Protein 2XED (pdb70)

GO terms:
  GO:0050076 maleate isomerase activity (F, EXP)

Organism: Nocardia farcinica (strain IFM 10152) (NCBI:txid247156)

Radius of gyration: 34.35 Å; Cα contacts (8 Å, |Δi|>4): 2205; chains: 4; bounding box: 75×86×91 Å

InterPro domains:
  IPR026286 Maleate isomerase/Arylmalonate decarboxylase [PF17645] (6-242)
  IPR026286 Maleate isomerase/Arylmalonate decarboxylase [PIRSF015736] (5-245)
  IPR026286 Maleate isomerase/Arylmalonate decarboxylase [PTHR40267] (4-247)
  IPR028615 Maleate isomerase [MF_00943] (4-246)
  IPR053714 Isomerization and Racemization Enzyme Superfamily [G3DSA:3.40.50.12500] (2-251)

CATH classification: 3.40.50.12500

Solvent-accessible surface area: 36493 Å² total; per-residue (Å²): 248,58,128,108,121,55,69,30,54,0,0,0,2,0,2,0,3,1,15,10,0,10,49,13,0,38,50,7,0,82,136,13,112,65,16,109,28,4,34,0,4,0,0,2,98,9,97,54,7,29,93,124,17,0,50,54,0,43,82,68,50,107,59,0,3,83,2,0,24,30,5,68,5,42,0,2,0,7,0,12,0,1,4,0,0,35,48,17,34,2,38,12,45,63,18,34,29,34,3,47,77,30,4,71,114,65,56,28,159,15,72,13,68,0,0,0,10,1,0,10,56,0,0,108,32,27,129,8,69,93,0,0,0,0,1,1,5,70,116,91,6,1,84,101,0,14,48,1,0,80,10,22,15,10,67,20,56,29,50,76,20,40,90,17,32,56,5,70,101,2,17,90,10,77,28,148,73,0,15,61,9,0,134,61,14,93,34,75,134,6,51,0,0,0,0,0,0,11,5,5,2,37,1,24,109,26,0,44,90,0,2,74,88,46,35,24,14,1,0,2,0,4,0,0,0,0,13,0,0,0,94,15,11,138,25,71,0,30,0,54,29,1,0,50,1,0,17,45,22,39,32,152,157,68,101,22,109,0,0,0,2,0,2,32,24,1,93,9,0,55,90,11,0,38,50,5,0,91,132,13,112,68,17,128,30,30,56,55,48,5,91,2,174,12,115,51,7,32,88,149,17,0,61,61,0,45,68,33,68,90,97,0,2,117,85,6,26,130,38,66,4,44,0,2,0,7,0,11,1,1,4,0,0,33,45,16,83,24,38,12,115,142,10,34,54,40,3,48,112,48,4,69,119,68,61,28,170,14,76,15,68,1,0,0,9,2,0,4,58,0,0,128,32,17,128,8,68,100,0,0,0,0,1,2,5,72,124,87,6,1,76,90,0,16,50,1,0,93,60,33,47,12,62,20,57,26,54,80,26,36,81,17,31,63,5,85,102,1,18,97,9,78,26,125,78,0,8,60,10,0,97,63,11,89,23,79,148,8,49,0,0,0,0,0,0,11,5,6,1,37,1,26,110,24,0,36,82,0,16,52,8,14,32,33,12,0,0,2,0,3,0,0,0,0,12,0,0,0,88,14,11,134,24,72,0,15,0,54,26,0,0,113,1,0,46,78,71,107,111,101,56,112,0,0,0,2,0,2,34,24,1,89,8,0,55,90,11,1,39,44,2,0,92,125,10,107,63,13,114,31,32,51,58,50,4,83,3,177,14,104,58,7,27,78,133,8,0,61,58,0,41,90,60,52,112,96,0,2,110,82,6,25,128,36,69,6,63,0,1,1,6,0,10,0,0,4,1,3,40,35,27,60,1,39,10,49,110,10,34,63,40,1,42,123,34,4,71,114,66,59,23,160,13,75,14,69,0,0,0,11,1,0,13,55,0,0,75,35,28,130,7,20,66,0,0,0,0,1,2,4,75,113,91,5,1,85,98,0,16,55,7,0,70,21,20,0,0,54,18,61,29,47,73,20,45,77,26,36,53,4,86,110,0,15,97,11,72,28,126,87,0,11,60,11,0,126,63,13,94,31,83,141,7,46,0,0,0,0,0,0,8,8,7,2,33,1,33,108,22,0,44,87,0,12,202,92,46,56,30,11,1,0,2,1,4,1,0,0,0,14,0,0,0,88,12,12,138,22,71,0,16,0,53,31,0,0,110,1,0,78,76,70,104,110,89,56,72,0,0,0,3,0,2,0,2,1,19,5,0,11,38,13,0,37,44,0,0,92,88,10,111,64,14,116,32,5,32,0,4,0,0,2,83,9,94,54,8,32,90,124,17,0,51,52,0,43,73,41,61,78,52,0,1,83,2,0,26,31,2,59,5,70,0,1,0,5,0,11,0,0,4,1,0,36,42,16,95,15,39,10,112,130,9,34,54,32,2,45,108,41,5,71,123,70,54,24,157,14,74,15,68,0,0,0,10,1,0,13,55,0,0,120,32,27,130,8,74,99,0,0,0,0,1,0,8,70,108,91,8,0,97,94,0,15,53,3,0,90,58,34,40,6,67,18,61,30,47,71,10,42,90,25,36,48,5,68,108,3,16,97,11,60,28,129,72,0,18,58,11,0,140,62,12,87,34,81,140,6,48,0,0,0,0,0,0,9,7,6,1,38,2,13,107,22,0,29,75,0,15,175,86,47,49,36,19,1,0,2,0,3,1,0,0,0,14,0,0,0,90,10,7,136,23,67,0,14,0,70,34,0,0,119,2,0,96,78,49,155

Nearest PDB structures (foldseek):
  2xed-assembly4_D  TM=1.002E+00  e=3.040E-48  Nocardia farcinica IFM 10152
  2xec-assembly1_A  TM=1.000E+00  e=2.598E-45  Nocardia farcinica IFM 10152
  4fq5-assembly1_B  TM=9.870E-01  e=1.219E-29  Pseudomonas putida S16
  4fq7-assembly1_A  TM=9.804E-01  e=1.335E-28  Pseudomonas putida S16
  4ix1-assembly4_H  TM=8.017E-01  e=4.337E-13  Rhodococcus opacus PD630

Foldseek 3Di:
DDDDDAAAEEEEEEAPLFDQLVPQLCVQCVQAPPHHYDYDYDHQYAFFQDPVRLVSRVVCLLVRLVVRLVVLGQEYEHEWQLSQLVVDAPRQVVSQVVSVVSCVVVVHPHHYYYLNRLVLVLCVLLVWAEEEEEEQAAVVSVVSSCRRVVSSRHHHQYYYYNHDGGLNVQLVDDQVNLVVRVVPDDCVPGQEYASYAGSSHDCQQVQVVVCVVNVHHYAYSSLSVSLVVCVSVVHAQCGPSRTPSSRSRVVD/DAAAEEEEEEAPLFDQLVPQLQVQCVQAPPHHYDYHYDHQYAFFQDPVRLVSSVVCVLVRLVVRLVVQHQEYEHEWQLSQLVVDAPSQVVSQVVSVVSCVVVPHPHHYYYLNRLVLVLCVLLVWAEEEEEEQAAVVSVVSSCRRVVSSRHHHPYYYYNHDGGLNVQLVQDQVNLVVRVVVDDCVVGQEYASYAGSRHDCQQPQVVVCVVVVHHYAYSSLSVSLVVCVSVVHQQCGPRGTCSSRPRD/DAAEEEEEEAPLFDQLVPLQCVQCVQAPPHHYDYHYDYFYAFFQDPVRLVSRVVCVLVRLVVRLVVLGQEYEHEWQLSQLLPDEPSQVVSQVVSVVSCVVVVRNHHYDYLNNLVLVLCVLLVFAEEEEEEQAAVVSVVSNQVHVVSVRHHDPYYYYNHDRGLNVQLVDDQVNLVVRVVPDDCVPGAEYASYAGSNRHDQQPQQVVCVVVVHHYAYSSRSVSLVVCVSVVHALCGPSHTCSSRVRD/DEAEEEEEEAPLFPQLVPQQQVQVVLDPPHHYDYHYDHFYAFFQDPVRLVSRVVCLLVRLVVRVVVQGQAYEHEWQLSQLLVAEPSQVVSQVVSCVSSVVVPHRRHYYYLNRLVLVLCVLLVWAEEEEEEQAAVVSVVSSCRHVVSSRHHDPYYYYNHDRGLNVQLVDDPVNLVVRVVVDDCVVGQEYASYAGSRRDCQQPQLVVCVVRVHWYHYSSVSVSLVVCVSVVHQLCTPSGTPSSRVGD

B-factor: mean 33.12, std 10.92, range [2.44, 81.76]

Structure (mmCIF, N/CA/C/O backbone):
data_2XED
#
_entry.id   2XED
#
_cell.length_a   52.980
_cell.length_b   85.670
_cell.length_c   239.940
_cell.angle_alpha   90.00
_cell.angle_beta   90.00
_cell.angle_gamma   90.00
#
_symmetry.space_group_name_H-M   'P 21 21 21'
#
loop_
_entity.id
_entity.type
_entity.pdbx_description
1 polymer 'PUTATIVE MALEATE ISOMERASE'
2 non-polymer 'SUCCINIC ACID'
3 water water
#
loop_
_atom_site.group_PDB
_atom_site.id
_atom_site.type_symbol
_atom_site.label_atom_id
_atom_site.label_alt_id
_atom_site.label_comp_id
_atom_site.label_asym_id
_atom_site.label_entity_id
_atom_site.label_seq_id
_atom_site.pdbx_PDB_ins_code
_atom_site.Cartn_x
_atom_site.Cartn_y
_atom_site.Cartn_z
_atom_site.occupancy
_atom_site.B_iso_or_equiv
_atom_site.auth_seq_id
_atom_site.auth_comp_id
_atom_site.auth_asym_id
_atom_site.auth_atom_id
_atom_site.pdbx_PDB_model_num
ATOM 1 N N . GLN A 1 19 ? 21.000 -20.457 28.888 1.00 49.99 -3 GLN A N 1
ATOM 2 C CA . GLN A 1 19 ? 22.183 -19.562 29.072 1.00 49.96 -3 GLN A CA 1
ATOM 3 C C . GLN A 1 19 ? 23.028 -19.913 30.311 1.00 49.73 -3 GLN A C 1
ATOM 4 O O . GLN A 1 19 ? 24.092 -20.497 30.161 1.00 51.18 -3 GLN A O 1
ATOM 10 N N . GLY A 1 20 ? 22.567 -19.577 31.518 1.00 48.11 -2 GLY A N 1
ATOM 11 C CA . GLY A 1 20 ? 23.377 -19.800 32.729 1.00 48.12 -2 GLY A CA 1
ATOM 12 C C . GLY A 1 20 ? 22.674 -20.338 33.973 1.00 47.72 -2 GLY A C 1
ATOM 13 O O . GLY A 1 20 ? 21.489 -20.668 33.927 1.00 47.16 -2 GLY A O 1
ATOM 14 N N . PRO A 1 21 ? 23.403 -20.419 35.105 1.00 47.82 -1 PRO A N 1
ATOM 15 C CA . PRO A 1 21 ? 22.847 -20.900 36.379 1.00 47.80 -1 PRO A CA 1
ATOM 16 C C . PRO A 1 21 ? 21.588 -20.167 36.847 1.00 46.00 -1 PRO A C 1
ATOM 17 O O . PRO A 1 21 ? 21.515 -18.937 36.761 1.00 44.11 -1 PRO A O 1
ATOM 21 N N . ALA A 1 22 ? 20.614 -20.939 37.341 1.00 46.76 0 ALA A N 1
ATOM 22 C CA . ALA A 1 22 ? 19.400 -20.398 37.981 1.00 45.68 0 ALA A CA 1
ATOM 23 C C . ALA A 1 22 ? 19.752 -19.402 39.088 1.00 44.55 0 ALA A C 1
ATOM 24 O O . ALA A 1 22 ? 20.624 -19.673 39.915 1.00 45.06 0 ALA A O 1
ATOM 26 N N . MET A 1 23 ? 19.068 -18.259 39.110 1.00 42.95 1 MET A N 1
ATOM 27 C CA . MET A 1 23 ? 19.525 -17.106 39.908 1.00 42.37 1 MET A CA 1
ATOM 28 C C . MET A 1 23 ? 19.109 -17.048 41.407 1.00 40.94 1 MET A C 1
ATOM 29 O O . MET A 1 23 ? 19.749 -16.342 42.199 1.00 41.21 1 MET A O 1
ATOM 34 N N . GLY A 1 24 ? 18.069 -17.780 41.801 1.00 39.61 2 GLY A N 1
ATOM 35 C CA . GLY A 1 24 ? 17.573 -17.704 43.188 1.00 37.10 2 GLY A CA 1
ATOM 36 C C . GLY A 1 24 ? 16.615 -16.534 43.307 1.00 33.81 2 GLY A C 1
ATOM 37 O O . GLY A 1 24 ? 15.852 -16.295 42.376 1.00 33.34 2 GLY A O 1
ATOM 38 N N . ILE A 1 25 ? 16.664 -15.784 44.414 1.00 31.29 3 ILE A N 1
ATOM 39 C CA . ILE A 1 25 ? 15.794 -14.611 44.582 1.00 28.60 3 ILE A CA 1
ATOM 40 C C . ILE A 1 25 ? 16.150 -13.566 43.516 1.00 26.18 3 ILE A C 1
ATOM 41 O O . ILE A 1 25 ? 17.334 -13.227 43.323 1.00 25.32 3 ILE A O 1
ATOM 46 N N . ARG A 1 26 ? 15.142 -13.079 42.814 1.00 24.10 4 ARG A N 1
ATOM 47 C CA . ARG A 1 26 ? 15.355 -12.066 41.788 1.00 22.93 4 ARG A CA 1
ATOM 48 C C . ARG A 1 26 ? 15.138 -10.684 42.396 1.00 22.55 4 ARG A C 1
ATOM 49 O O . ARG A 1 26 ? 14.030 -10.344 42.816 1.00 20.70 4 ARG A O 1
ATOM 57 N N . ARG A 1 27 ? 16.212 -9.893 42.427 1.00 22.20 5 ARG A N 1
ATOM 58 C CA . ARG A 1 27 ? 16.243 -8.583 43.065 1.00 22.58 5 ARG A CA 1
ATOM 59 C C . ARG A 1 27 ? 15.789 -7.455 42.145 1.00 20.46 5 ARG A C 1
ATOM 60 O O . ARG A 1 27 ? 16.445 -7.160 41.140 1.00 21.51 5 ARG A O 1
ATOM 68 N N . ILE A 1 28 ? 14.709 -6.793 42.528 1.00 19.69 6 ILE A N 1
ATOM 69 C CA . ILE A 1 28 ? 14.134 -5.690 41.778 1.00 19.01 6 ILE A CA 1
ATOM 70 C C . ILE A 1 28 ? 14.418 -4.353 42.467 1.00 18.44 6 ILE A C 1
ATOM 71 O O . ILE A 1 28 ? 14.131 -4.188 43.656 1.00 18.77 6 ILE A O 1
ATOM 76 N N . GLY A 1 29 ? 14.960 -3.403 41.711 1.00 17.94 7 GLY A N 1
ATOM 77 C CA . GLY A 1 29 ? 15.162 -2.038 42.186 1.00 17.23 7 GLY A CA 1
ATOM 78 C C . GLY A 1 29 ? 14.015 -1.130 41.780 1.00 17.28 7 GLY A C 1
ATOM 79 O O . GLY A 1 29 ? 13.554 -1.156 40.636 1.00 16.60 7 GLY A O 1
ATOM 80 N N . LEU A 1 30 ? 13.550 -0.310 42.722 1.00 15.91 8 LEU A N 1
ATOM 81 C CA . LEU A 1 30 ? 12.449 0.584 42.436 1.00 16.25 8 LEU A CA 1
ATOM 82 C C . LEU A 1 30 ? 12.883 2.007 42.752 1.00 16.35 8 LEU A C 1
ATOM 83 O O . LEU A 1 30 ? 13.285 2.287 43.873 1.00 16.17 8 LEU A O 1
ATOM 88 N N . VAL A 1 31 ? 12.814 2.879 41.749 1.00 15.62 9 VAL A N 1
ATOM 89 C CA . VAL A 1 31 ? 13.044 4.291 41.927 1.00 15.88 9 VAL A CA 1
ATOM 90 C C . VAL A 1 31 ? 11.662 4.952 42.006 1.00 15.81 9 VAL A C 1
ATOM 91 O O . VAL A 1 31 ? 10.963 5.061 41.010 1.00 15.26 9 VAL A O 1
ATOM 95 N N . VAL A 1 32 ? 11.296 5.401 43.190 1.00 15.35 10 VAL A N 1
ATOM 96 C CA . VAL A 1 32 ? 9.898 5.762 43.455 1.00 16.54 10 VAL A CA 1
ATOM 97 C C . VAL A 1 32 ? 9.763 7.192 44.012 1.00 16.91 10 VAL A C 1
ATOM 98 O O . VAL A 1 32 ? 10.662 7.665 44.701 1.00 17.67 10 VAL A O 1
ATOM 102 N N . PRO A 1 33 ? 8.627 7.871 43.731 1.00 17.20 11 PRO A N 1
ATOM 103 C CA . PRO A 1 33 ? 8.366 9.134 44.428 1.00 17.52 11 PRO A CA 1
ATOM 104 C C . PRO A 1 33 ? 8.347 8.883 45.941 1.00 17.37 11 PRO A C 1
ATOM 105 O O . PRO A 1 33 ? 7.866 7.833 46.382 1.00 16.80 11 PRO A O 1
ATOM 109 N N . SER A 1 34 ? 8.884 9.815 46.727 1.00 17.26 12 SER A N 1
ATOM 110 C CA . SER A 1 34 ? 8.910 9.614 48.183 1.00 17.61 12 SER A CA 1
ATOM 111 C C . SER A 1 34 ? 7.529 9.286 48.764 1.00 18.14 12 SER A C 1
ATOM 112 O O . SER A 1 34 ? 7.419 8.447 49.665 1.00 17.69 12 SER A O 1
ATOM 115 N N . SER A 1 35 ? 6.504 9.999 48.285 1.00 17.78 13 SER A N 1
ATOM 116 C CA . SER A 1 35 ? 5.127 9.871 48.783 1.00 18.73 13 SER A CA 1
ATOM 117 C C . SER A 1 35 ? 4.393 8.623 48.262 1.00 18.63 13 SER A C 1
ATOM 118 O O . SER A 1 35 ? 3.299 8.303 48.724 1.00 18.90 13 SER A O 1
ATOM 121 N N . ASN A 1 36 ? 4.979 7.931 47.292 1.00 17.97 14 ASN A N 1
ATOM 122 C CA . ASN A 1 36 ? 4.322 6.749 46.722 1.00 18.58 14 ASN A CA 1
ATOM 123 C C . ASN A 1 36 ? 4.393 5.579 47.696 1.00 17.99 14 ASN A C 1
ATOM 124 O O . ASN A 1 36 ? 5.475 5.235 48.184 1.00 18.60 14 ASN A O 1
ATOM 129 N N . VAL A 1 37 ? 3.236 4.996 47.994 1.00 19.24 15 VAL A N 1
ATOM 130 C CA . VAL A 1 37 ? 3.138 3.804 48.845 1.00 19.58 15 VAL A CA 1
ATOM 131 C C . VAL A 1 37 ? 2.515 2.630 48.089 1.00 19.88 15 VAL A C 1
ATOM 132 O O . VAL A 1 37 ? 2.586 1.465 48.534 1.00 20.50 15 VAL A O 1
ATOM 136 N N . THR A 1 38 ? 1.925 2.924 46.940 1.00 19.28 16 THR A N 1
ATOM 137 C CA . THR A 1 38 ? 1.172 1.912 46.223 1.00 18.80 16 THR A CA 1
ATOM 138 C C . THR A 1 38 ? 2.048 0.921 45.451 1.00 18.37 16 THR A C 1
ATOM 139 O O . THR A 1 38 ? 1.739 -0.261 45.414 1.00 17.56 16 THR A O 1
ATOM 143 N N . VAL A 1 39 ? 3.141 1.387 44.844 1.00 17.34 17 VAL A N 1
ATOM 144 C CA . VAL A 1 39 ? 3.888 0.484 43.983 1.00 18.08 17 VAL A CA 1
ATOM 145 C C . VAL A 1 39 ? 4.668 -0.551 44.802 1.00 17.80 17 VAL A C 1
ATOM 146 O O . VAL A 1 39 ? 4.773 -1.717 44.408 1.00 16.67 17 VAL A O 1
ATOM 150 N N . GLU A 1 40 ? 5.127 -0.131 45.979 1.00 17.95 18 GLU A N 1
ATOM 151 C CA . GLU A 1 40 ? 5.851 -1.021 46.881 1.00 17.90 18 GLU A CA 1
ATOM 152 C C . GLU A 1 40 ? 4.906 -2.025 47.547 1.00 18.77 18 GLU A C 1
ATOM 153 O O . GLU A 1 40 ? 5.366 -2.967 48.206 1.00 18.87 18 GLU A O 1
ATOM 159 N N . THR A 1 41 ? 3.598 -1.806 47.381 1.00 18.99 19 THR A N 1
ATOM 160 C CA . THR A 1 41 ? 2.573 -2.736 47.860 1.00 20.41 19 THR A CA 1
ATOM 161 C C . THR A 1 41 ? 2.121 -3.644 46.724 1.00 21.16 19 THR A C 1
ATOM 162 O O . THR A 1 41 ? 2.096 -4.864 46.874 1.00 21.17 19 THR A O 1
ATOM 166 N N . GLU A 1 42 ? 1.773 -3.040 45.587 1.00 21.19 20 GLU A N 1
ATOM 167 C CA . GLU A 1 42 ? 1.186 -3.781 44.459 1.00 21.97 20 GLU A CA 1
ATOM 168 C C . GLU A 1 42 ? 2.177 -4.673 43.710 1.00 21.84 20 GLU A C 1
ATOM 169 O O . GLU A 1 42 ? 1.816 -5.769 43.272 1.00 23.43 20 GLU A O 1
ATOM 175 N N . MET A 1 43 ? 3.408 -4.210 43.546 1.00 20.93 21 MET A N 1
ATOM 176 C CA . MET A 1 43 ? 4.422 -4.985 42.811 1.00 20.80 21 MET A CA 1
ATOM 177 C C . MET A 1 43 ? 4.751 -6.317 43.519 1.00 20.75 21 MET A C 1
ATOM 178 O O . MET A 1 43 ? 4.698 -7.368 42.877 1.00 19.51 21 MET A O 1
ATOM 183 N N . PRO A 1 44 ? 5.023 -6.283 44.847 1.00 20.65 22 PRO A N 1
ATOM 184 C CA . PRO A 1 44 ? 5.196 -7.563 45.537 1.00 21.44 22 PRO A CA 1
ATOM 185 C C . PRO A 1 44 ? 3.945 -8.420 45.580 1.00 21.94 22 PRO A C 1
ATOM 186 O O . PRO A 1 44 ? 4.049 -9.631 45.453 1.00 23.69 22 PRO A O 1
ATOM 190 N N . ALA A 1 45 ? 2.774 -7.814 45.736 1.00 21.47 23 ALA A N 1
ATOM 191 C CA . ALA A 1 45 ? 1.536 -8.597 45.759 1.00 22.37 23 ALA A CA 1
ATOM 192 C C . ALA A 1 45 ? 1.310 -9.328 44.433 1.00 22.25 23 ALA A C 1
ATOM 193 O O . ALA A 1 45 ? 0.991 -10.503 44.420 1.00 23.60 23 ALA A O 1
ATOM 195 N N . LEU A 1 46 ? 1.500 -8.629 43.322 1.00 21.42 24 LEU A N 1
ATOM 196 C CA . LEU A 1 46 ? 1.268 -9.194 41.993 1.00 21.12 24 LEU A CA 1
ATOM 197 C C . LEU A 1 46 ? 2.255 -10.320 41.724 1.00 21.94 24 LEU A C 1
ATOM 198 O O . LEU A 1 46 ? 1.869 -11.441 41.370 1.00 22.32 24 LEU A O 1
ATOM 203 N N . LEU A 1 47 ? 3.537 -10.007 41.909 1.00 21.12 25 LEU A N 1
ATOM 204 C CA . LEU A 1 47 ? 4.620 -10.926 41.578 1.00 21.83 25 LEU A CA 1
ATOM 205 C C . LEU A 1 47 ? 4.805 -12.100 42.554 1.00 23.05 25 LEU A C 1
ATOM 206 O O . LEU A 1 47 ? 5.425 -13.095 42.192 1.00 24.90 25 LEU A O 1
ATOM 211 N N . SER A 1 48 ? 4.281 -11.988 43.769 1.00 23.91 26 SER A N 1
ATOM 212 C CA . SER A 1 48 ? 4.299 -13.093 44.735 1.00 25.84 26 SER A CA 1
ATOM 213 C C . SER A 1 48 ? 3.518 -14.329 44.225 1.00 27.31 26 SER A C 1
ATOM 214 O O . SER A 1 48 ? 3.738 -15.446 44.705 1.00 28.20 26 SER A O 1
ATOM 217 N N . ARG A 1 49 ? 2.622 -14.126 43.255 1.00 27.48 27 ARG A N 1
ATOM 218 C CA . ARG A 1 49 ? 1.816 -15.227 42.684 1.00 29.34 27 ARG A CA 1
ATOM 219 C C . ARG A 1 49 ? 2.489 -15.910 41.470 1.00 29.98 27 ARG A C 1
ATOM 220 O O . ARG A 1 49 ? 1.893 -16.780 40.838 1.00 30.68 27 ARG A O 1
ATOM 228 N N . HIS A 1 50 ? 3.723 -15.514 41.145 1.00 28.98 28 HIS A N 1
ATOM 229 C CA . HIS A 1 50 ? 4.473 -16.204 40.096 1.00 29.72 28 HIS A CA 1
ATOM 230 C C . HIS A 1 50 ? 4.763 -17.608 40.611 1.00 31.27 28 HIS A C 1
ATOM 231 O O . HIS A 1 50 ? 5.326 -17.743 41.700 1.00 31.39 28 HIS A O 1
ATOM 238 N N . PRO A 1 51 ? 4.369 -18.655 39.849 1.00 32.52 29 PRO A N 1
ATOM 239 C CA . PRO A 1 51 ? 4.538 -20.009 40.381 1.00 34.64 29 PRO A CA 1
ATOM 240 C C . PRO A 1 51 ? 5.990 -20.492 40.391 1.00 34.99 29 PRO A C 1
ATOM 241 O O . PRO A 1 51 ? 6.289 -21.458 41.082 1.00 37.02 29 PRO A O 1
ATOM 245 N N . GLY A 1 52 ? 6.878 -19.817 39.661 1.00 34.39 30 GLY A N 1
ATOM 246 C CA . GLY A 1 52 ? 8.228 -20.344 39.413 1.00 34.78 30 GLY A CA 1
ATOM 247 C C . GLY A 1 52 ? 9.434 -19.488 39.770 1.00 34.00 30 GLY A C 1
ATOM 248 O O . GLY A 1 52 ? 10.572 -19.924 39.579 1.00 35.21 30 GLY A O 1
ATOM 249 N N . ALA A 1 53 ? 9.193 -18.286 40.285 1.00 31.96 31 ALA A N 1
ATOM 250 C CA . ALA A 1 53 ? 10.239 -17.323 40.617 1.00 30.71 31 ALA A CA 1
ATOM 251 C C . ALA A 1 53 ? 9.932 -16.615 41.932 1.00 29.95 31 ALA A C 1
ATOM 252 O O . ALA A 1 53 ? 8.769 -16.385 42.266 1.00 29.12 31 ALA A O 1
ATOM 254 N N . GLU A 1 54 ? 10.988 -16.259 42.659 1.00 29.69 32 GLU A N 1
ATOM 255 C CA . GLU A 1 54 ? 10.886 -15.519 43.915 1.00 29.45 32 GLU A CA 1
ATOM 256 C C . GLU A 1 54 ? 11.555 -14.157 43.742 1.00 27.06 32 GLU A C 1
ATOM 257 O O . GLU A 1 54 ? 12.592 -14.073 43.055 1.00 26.51 32 GLU A O 1
ATOM 263 N N . PHE A 1 55 ? 11.009 -13.116 44.396 1.00 24.34 33 PHE A N 1
ATOM 264 C CA . PHE A 1 55 ? 11.447 -11.726 44.208 1.00 22.64 33 PHE A CA 1
ATOM 265 C C . PHE A 1 55 ? 11.761 -11.002 45.516 1.00 21.45 33 PHE A C 1
ATOM 266 O O . PHE A 1 55 ? 11.171 -11.292 46.554 1.00 21.63 33 PHE A O 1
ATOM 274 N N . SER A 1 56 ? 12.698 -10.064 45.452 1.00 19.60 34 SER A N 1
ATOM 275 C CA . SER A 1 56 ? 12.865 -9.114 46.545 1.00 19.06 34 SER A CA 1
ATOM 276 C C . SER A 1 56 ? 12.841 -7.719 45.953 1.00 18.01 34 SER A C 1
ATOM 277 O O . SER A 1 56 ? 13.126 -7.541 44.745 1.00 17.93 34 SER A O 1
ATOM 280 N N . PHE A 1 57 ? 12.517 -6.729 46.793 1.00 17.80 35 PHE A N 1
ATOM 281 C CA . PHE A 1 57 ? 12.298 -5.356 46.345 1.00 17.24 35 PHE A CA 1
ATOM 282 C C . PHE A 1 57 ? 13.045 -4.341 47.178 1.00 17.49 35 PHE A C 1
ATOM 283 O O . PHE A 1 57 ? 13.042 -4.383 48.415 1.00 17.48 35 PHE A O 1
ATOM 291 N N . HIS A 1 58 ? 13.712 -3.438 46.481 1.00 16.41 36 HIS A N 1
ATOM 292 C CA . HIS A 1 58 ? 14.640 -2.526 47.099 1.00 16.91 36 HIS A CA 1
ATOM 293 C C . HIS A 1 58 ? 14.377 -1.164 46.502 1.00 15.84 36 HIS A C 1
ATOM 294 O O . HIS A 1 58 ? 14.310 -1.023 45.281 1.00 15.80 36 HIS A O 1
ATOM 301 N N . SER A 1 59 ? 14.163 -0.165 47.349 1.00 16.22 37 SER A N 1
ATOM 302 C CA . SER A 1 59 ? 13.765 1.149 46.826 1.00 16.32 37 SER A CA 1
ATOM 303 C C . SER A 1 59 ? 14.764 2.268 47.080 1.00 16.30 37 SER A C 1
ATOM 304 O O . SER A 1 59 ? 15.530 2.241 48.036 1.00 15.71 37 SER A O 1
ATOM 307 N N . THR A 1 60 ? 14.737 3.250 46.189 1.00 16.36 38 THR A N 1
ATOM 308 C CA . THR A 1 60 ? 15.362 4.547 46.434 1.00 16.82 38 THR A CA 1
ATOM 309 C C . THR A 1 60 ? 14.275 5.612 46.190 1.00 16.81 38 THR A C 1
ATOM 310 O O . THR A 1 60 ? 13.461 5.466 45.277 1.00 17.29 38 THR A O 1
ATOM 314 N N . ARG A 1 61 ? 14.272 6.663 47.003 1.00 16.79 39 ARG A N 1
ATOM 315 C CA . ARG A 1 61 ? 13.245 7.706 46.949 1.00 17.09 39 ARG A CA 1
ATOM 316 C C . ARG A 1 61 ? 13.734 8.992 46.320 1.00 17.35 39 ARG A C 1
ATOM 317 O O . ARG A 1 61 ? 14.837 9.455 46.603 1.00 18.68 39 ARG A O 1
ATOM 325 N N . MET A 1 62 ? 12.903 9.537 45.437 1.00 18.15 40 MET A N 1
ATOM 326 C CA . MET A 1 62 ? 13.083 10.887 44.909 1.00 17.96 40 MET A CA 1
ATOM 327 C C . MET A 1 62 ? 11.864 11.670 45.385 1.00 18.82 40 MET A C 1
ATOM 328 O O . MET A 1 62 ? 10.737 11.239 45.165 1.00 19.02 40 MET A O 1
ATOM 333 N N . ARG A 1 63 ? 12.090 12.801 46.039 1.00 18.66 41 ARG A N 1
ATOM 334 C CA . ARG A 1 63 ? 11.008 13.465 46.759 1.00 19.24 41 ARG A CA 1
ATOM 335 C C . ARG A 1 63 ? 9.997 14.089 45.820 1.00 19.25 41 ARG A C 1
ATOM 336 O O . ARG A 1 63 ? 10.366 14.796 44.883 1.00 17.94 41 ARG A O 1
ATOM 344 N N . MET A 1 64 ? 8.727 13.771 46.058 1.00 19.27 42 MET A N 1
ATOM 345 C CA . MET A 1 64 ? 7.625 14.461 45.396 1.00 20.76 42 MET A CA 1
ATOM 346 C C . MET A 1 64 ? 6.360 14.198 46.204 1.00 21.51 42 MET A C 1
ATOM 347 O O . MET A 1 64 ? 6.185 13.091 46.726 1.00 22.21 42 MET A O 1
ATOM 352 N N . HIS A 1 65 ? 5.496 15.205 46.330 1.00 22.79 43 HIS A N 1
ATOM 353 C CA . HIS A 1 65 ? 4.145 14.968 46.872 1.00 23.74 43 HIS A CA 1
ATOM 354 C C . HIS A 1 65 ? 3.064 15.682 46.068 1.00 23.34 43 HIS A C 1
ATOM 355 O O . HIS A 1 65 ? 1.865 15.492 46.318 1.00 23.16 43 HIS A O 1
ATOM 362 N N . THR A 1 66 ? 3.494 16.520 45.127 1.00 23.23 44 THR A N 1
ATOM 363 C CA . THR A 1 66 ? 2.572 17.257 44.258 1.00 23.93 44 THR A CA 1
ATOM 364 C C . THR A 1 66 ? 2.840 16.878 42.807 1.00 23.47 44 THR A C 1
ATOM 365 O O . THR A 1 66 ? 3.972 17.025 42.311 1.00 23.08 44 THR A O 1
ATOM 369 N N . VAL A 1 67 ? 1.801 16.368 42.151 1.00 22.60 45 VAL A N 1
ATOM 370 C CA . VAL A 1 67 ? 1.937 15.859 40.791 1.00 21.90 45 VAL A CA 1
ATOM 371 C C . VAL A 1 67 ? 1.638 17.015 39.837 1.00 22.68 45 VAL A C 1
ATOM 372 O O . VAL A 1 67 ? 0.525 17.164 39.328 1.00 22.88 45 VAL A O 1
ATOM 376 N N . SER A 1 68 ? 2.653 17.859 39.670 1.00 22.39 46 SER A N 1
ATOM 377 C CA . SER A 1 68 ? 2.584 19.071 38.866 1.00 23.43 46 SER A CA 1
ATOM 378 C C . SER A 1 68 ? 3.867 19.202 38.072 1.00 23.73 46 SER A C 1
ATOM 379 O O . SER A 1 68 ? 4.868 18.576 38.432 1.00 22.13 46 SER A O 1
ATOM 382 N N . PRO A 1 69 ? 3.855 20.031 37.004 1.00 25.00 47 PRO A N 1
ATOM 383 C CA . PRO A 1 69 ? 5.079 20.249 36.252 1.00 25.41 47 PRO A CA 1
ATOM 384 C C . PRO A 1 69 ? 6.273 20.496 37.167 1.00 25.88 47 PRO A C 1
ATOM 385 O O . PRO A 1 69 ? 7.313 19.854 37.001 1.00 25.28 47 PRO A O 1
ATOM 389 N N . GLU A 1 70 ? 6.116 21.368 38.159 1.00 26.63 48 GLU A N 1
ATOM 390 C CA . GLU A 1 70 ? 7.246 21.672 39.037 1.00 27.97 48 GLU A CA 1
ATOM 391 C C . GLU A 1 70 ? 7.582 20.556 40.040 1.00 25.67 48 GLU A C 1
ATOM 392 O O . GLU A 1 70 ? 8.758 20.285 40.294 1.00 25.18 48 GLU A O 1
ATOM 398 N N . GLY A 1 71 ? 6.566 19.893 40.583 1.00 23.81 49 GLY A N 1
ATOM 399 C CA . GLY A 1 71 ? 6.802 18.745 41.458 1.00 21.80 49 GLY A CA 1
ATOM 400 C C . GLY A 1 71 ? 7.564 17.643 40.735 1.00 20.84 49 GLY A C 1
ATOM 401 O O . GLY A 1 71 ? 8.527 17.066 41.277 1.00 20.05 49 GLY A O 1
ATOM 402 N N . LEU A 1 72 ? 7.158 17.366 39.498 1.00 20.36 50 LEU A N 1
ATOM 403 C CA . LEU A 1 72 ? 7.804 16.324 38.700 1.00 20.36 50 LEU A CA 1
ATOM 404 C C . LEU A 1 72 ? 9.216 16.707 38.277 1.00 20.61 50 LEU A C 1
ATOM 405 O O . LEU A 1 72 ? 10.097 15.848 38.231 1.00 20.61 50 LEU A O 1
ATOM 410 N N . ALA A 1 73 ? 9.420 17.977 37.922 1.00 21.82 51 ALA A N 1
ATOM 411 C CA . ALA A 1 73 ? 10.755 18.440 37.555 1.00 22.84 51 ALA A CA 1
ATOM 412 C C . ALA A 1 73 ? 11.713 18.318 38.735 1.00 22.80 51 ALA A C 1
ATOM 413 O O . ALA A 1 73 ? 12.818 17.787 38.583 1.00 23.33 51 ALA A O 1
ATOM 415 N N . ALA A 1 74 ? 11.290 18.795 39.908 1.00 22.74 52 ALA A N 1
ATOM 416 C CA . ALA A 1 74 ? 12.080 18.646 41.130 1.00 23.54 52 ALA A CA 1
ATOM 417 C C . ALA A 1 74 ? 12.372 17.170 41.445 1.00 22.21 52 ALA A C 1
ATOM 418 O O . ALA A 1 74 ? 13.474 16.817 41.840 1.00 22.91 52 ALA A O 1
ATOM 420 N N . MET A 1 75 ? 11.375 16.309 41.279 1.00 20.96 53 MET A N 1
ATOM 421 C CA . MET A 1 75 ? 11.585 14.883 41.475 1.00 18.82 53 MET A CA 1
ATOM 422 C C . MET A 1 75 ? 12.578 14.258 40.454 1.00 18.82 53 MET A C 1
ATOM 423 O O . MET A 1 75 ? 13.500 13.542 40.848 1.00 17.52 53 MET A O 1
ATOM 428 N N . ASN A 1 76 ? 12.384 14.524 39.159 1.00 19.03 54 ASN A N 1
ATOM 429 C CA . ASN A 1 76 ? 13.268 13.963 38.127 1.00 19.58 54 ASN A CA 1
ATOM 430 C C . ASN A 1 76 ? 14.724 14.391 38.308 1.00 20.38 54 ASN A C 1
ATOM 431 O O . ASN A 1 76 ? 15.624 13.635 37.973 1.00 21.73 54 ASN A O 1
ATOM 436 N N . ALA A 1 77 ? 14.956 15.593 38.833 1.00 20.74 55 ALA A N 1
ATOM 437 C CA . ALA A 1 77 ? 16.330 16.069 39.080 1.00 21.10 55 ALA A CA 1
ATOM 438 C C . ALA A 1 77 ? 17.098 15.212 40.089 1.00 21.23 55 ALA A C 1
ATOM 439 O O . ALA A 1 77 ? 18.330 15.335 40.213 1.00 21.41 55 ALA A O 1
ATOM 441 N N . GLN A 1 78 ? 16.394 14.330 40.794 1.00 19.70 56 GLN A N 1
ATOM 442 C CA . GLN A 1 78 ? 17.078 13.444 41.754 1.00 20.21 56 GLN A CA 1
ATOM 443 C C . GLN A 1 78 ? 17.495 12.096 41.148 1.00 19.91 56 GLN A C 1
ATOM 444 O O . GLN A 1 78 ? 18.026 11.222 41.840 1.00 19.89 56 GLN A O 1
ATOM 450 N N . ARG A 1 79 ? 17.282 11.951 39.848 1.00 20.01 57 ARG A N 1
ATOM 451 C CA . ARG A 1 79 ? 17.494 10.678 39.174 1.00 20.82 57 ARG A CA 1
ATOM 452 C C . ARG A 1 79 ? 18.910 10.167 39.433 1.00 21.72 57 ARG A C 1
ATOM 453 O O . ARG A 1 79 ? 19.081 9.041 39.894 1.00 21.45 57 ARG A O 1
ATOM 461 N N . GLU A 1 80 ? 19.911 11.012 39.177 1.00 22.48 58 GLU A N 1
ATOM 462 C CA . GLU A 1 80 ? 21.306 10.598 39.313 1.00 24.05 58 GLU A CA 1
ATOM 463 C C . GLU A 1 80 ? 21.624 10.138 40.724 1.00 23.57 58 GLU A C 1
ATOM 464 O O . GLU A 1 80 ? 22.263 9.097 40.893 1.00 23.22 58 GLU A O 1
ATOM 470 N N . ARG A 1 81 ? 21.154 10.881 41.734 1.00 22.42 59 ARG A N 1
ATOM 471 C CA . ARG A 1 81 ? 21.302 10.409 43.107 1.00 22.12 59 ARG A CA 1
ATOM 472 C C . ARG A 1 81 ? 20.693 9.029 43.324 1.00 20.51 59 ARG A C 1
ATOM 473 O O . ARG A 1 81 ? 21.372 8.121 43.846 1.00 21.09 59 ARG A O 1
ATOM 481 N N . CYS A 1 82 ? 19.436 8.851 42.924 1.00 19.19 60 CYS A N 1
ATOM 482 C CA . CYS A 1 82 ? 18.742 7.580 43.164 1.00 18.42 60 CYS A CA 1
ATOM 483 C C . CYS A 1 82 ? 19.429 6.403 42.489 1.00 18.52 60 CYS A C 1
ATOM 484 O O . CYS A 1 82 ? 19.544 5.337 43.078 1.00 18.01 60 CYS A O 1
ATOM 487 N N . VAL A 1 83 ? 19.892 6.610 41.259 1.00 18.53 61 VAL A N 1
ATOM 488 C CA . VAL A 1 83 ? 20.539 5.550 40.506 1.00 19.14 61 VAL A CA 1
ATOM 489 C C . VAL A 1 83 ? 21.775 5.017 41.230 1.00 20.42 61 VAL A C 1
ATOM 490 O O . VAL A 1 83 ? 21.941 3.809 41.349 1.00 20.47 61 VAL A O 1
ATOM 494 N N . LEU A 1 84 ? 22.611 5.919 41.730 1.00 21.61 62 LEU A N 1
ATOM 495 C CA . LEU A 1 84 ? 23.813 5.534 42.470 1.00 23.30 62 LEU A CA 1
ATOM 496 C C . LEU A 1 84 ? 23.442 4.728 43.728 1.00 22.64 62 LEU A C 1
ATOM 497 O O . LEU A 1 84 ? 24.094 3.738 44.039 1.00 22.64 62 LEU A O 1
ATOM 502 N N . GLU A 1 85 ? 22.364 5.131 44.402 1.00 21.04 63 GLU A N 1
ATOM 503 C CA . GLU A 1 85 ? 21.917 4.447 45.620 1.00 21.26 63 GLU A CA 1
ATOM 504 C C . GLU A 1 85 ? 21.474 3.030 45.333 1.00 20.70 63 GLU A C 1
ATOM 505 O O . GLU A 1 85 ? 21.933 2.113 45.983 1.00 21.33 63 GLU A O 1
ATOM 511 N N . ILE A 1 86 ? 20.574 2.857 44.360 1.00 20.02 64 ILE A N 1
ATOM 512 C CA . ILE A 1 86 ? 19.983 1.554 44.103 1.00 19.20 64 ILE A CA 1
ATOM 513 C C . ILE A 1 86 ? 20.980 0.618 43.416 1.00 19.93 64 ILE A C 1
ATOM 514 O O . ILE A 1 86 ? 20.929 -0.590 43.614 1.00 19.66 64 ILE A O 1
ATOM 519 N N . ALA A 1 87 ? 21.898 1.188 42.637 1.00 20.86 65 ALA A N 1
ATOM 520 C CA . ALA A 1 87 ? 22.968 0.404 41.999 1.00 21.97 65 ALA A CA 1
ATOM 521 C C . ALA A 1 87 ? 23.802 -0.362 43.028 1.00 22.92 65 ALA A C 1
ATOM 522 O O . ALA A 1 87 ? 24.255 -1.491 42.765 1.00 23.87 65 ALA A O 1
ATOM 524 N N . ASP A 1 88 ? 24.013 0.259 44.190 1.00 22.45 66 ASP A N 1
ATOM 525 C CA . ASP A 1 88 ? 24.747 -0.366 45.305 1.00 23.29 66 ASP A CA 1
ATOM 526 C C . ASP A 1 88 ? 24.148 -1.709 45.744 1.00 21.94 66 ASP A C 1
ATOM 527 O O . ASP A 1 88 ? 24.850 -2.541 46.316 1.00 23.55 66 ASP A O 1
ATOM 532 N N . ALA A 1 89 ? 22.862 -1.905 45.484 1.00 20.89 67 ALA A N 1
ATOM 533 C CA . ALA A 1 89 ? 22.152 -3.137 45.864 1.00 21.16 67 ALA A CA 1
ATOM 534 C C . ALA A 1 89 ? 22.245 -4.244 44.810 1.00 21.38 67 ALA A C 1
ATOM 535 O O . ALA A 1 89 ? 21.714 -5.333 45.011 1.00 22.13 67 ALA A O 1
ATOM 537 N N . ALA A 1 90 ? 22.909 -3.940 43.693 1.00 22.42 68 ALA A N 1
ATOM 538 C CA . ALA A 1 90 ? 23.067 -4.856 42.536 1.00 22.50 68 ALA A CA 1
ATOM 539 C C . ALA A 1 90 ? 21.756 -5.529 42.104 1.00 21.51 68 ALA A C 1
ATOM 540 O O . ALA A 1 90 ? 21.700 -6.756 41.960 1.00 22.32 68 ALA A O 1
ATOM 542 N N . PRO A 1 91 ? 20.697 -4.737 41.878 1.00 19.81 69 PRO A N 1
ATOM 543 C CA . PRO A 1 91 ? 19.486 -5.404 41.461 1.00 18.57 69 PRO A CA 1
ATOM 544 C C . PRO A 1 91 ? 19.666 -5.877 40.035 1.00 18.37 69 PRO A C 1
ATOM 545 O O . PRO A 1 91 ? 20.529 -5.368 39.326 1.00 17.82 69 PRO A O 1
ATOM 549 N N . GLU A 1 92 ? 18.865 -6.850 39.635 1.00 18.17 70 GLU A N 1
ATOM 550 C CA . GLU A 1 92 ? 18.852 -7.312 38.247 1.00 19.44 70 GLU A CA 1
ATOM 551 C C . GLU A 1 92 ? 18.215 -6.314 37.278 1.00 18.80 70 GLU A C 1
ATOM 552 O O . GLU A 1 92 ? 18.696 -6.156 36.146 1.00 18.56 70 GLU A O 1
ATOM 558 N N . VAL A 1 93 ? 17.107 -5.691 37.701 1.00 18.70 71 VAL A N 1
ATOM 559 C CA . VAL A 1 93 ? 16.395 -4.700 36.888 1.00 18.75 71 VAL A CA 1
ATOM 560 C C . VAL A 1 93 ? 16.055 -3.571 37.817 1.00 17.85 71 VAL A C 1
ATOM 561 O O . VAL A 1 93 ? 15.733 -3.796 38.993 1.00 17.73 71 VAL A O 1
ATOM 565 N N . ILE A 1 94 ? 16.034 -2.372 37.260 1.00 17.81 72 ILE A N 1
ATOM 566 C CA . ILE A 1 94 ? 15.645 -1.174 37.985 1.00 17.52 72 ILE A CA 1
ATOM 567 C C . ILE A 1 94 ? 14.481 -0.534 37.240 1.00 17.51 72 ILE A C 1
ATOM 568 O O . ILE A 1 94 ? 14.506 -0.338 36.008 1.00 17.81 72 ILE A O 1
ATOM 573 N N . LEU A 1 95 ? 13.454 -0.227 38.001 1.00 17.58 73 LEU A N 1
ATOM 574 C CA . LEU A 1 95 ? 12.242 0.353 37.434 1.00 17.58 73 LEU A CA 1
ATOM 575 C C . LEU A 1 95 ? 12.098 1.826 37.821 1.00 17.08 73 LEU A C 1
ATOM 576 O O . LEU A 1 95 ? 12.016 2.152 39.002 1.00 16.41 73 LEU A O 1
ATOM 581 N N . TYR A 1 96 ? 12.036 2.698 36.811 1.00 17.38 74 TYR A N 1
ATOM 582 C CA . TYR A 1 96 ? 11.741 4.120 37.016 1.00 17.57 74 TYR A CA 1
ATOM 583 C C . TYR A 1 96 ? 10.240 4.232 37.107 1.00 17.54 74 TYR A C 1
ATOM 584 O O . TYR A 1 96 ? 9.554 4.233 36.078 1.00 17.52 74 TYR A O 1
ATOM 593 N N . ALA A 1 97 ? 9.743 4.340 38.334 1.00 17.01 75 ALA A N 1
ATOM 594 C CA . ALA A 1 97 ? 8.341 3.983 38.623 1.00 17.04 75 ALA A CA 1
ATOM 595 C C . ALA A 1 97 ? 7.298 4.965 38.127 1.00 16.66 75 ALA A C 1
ATOM 596 O O . ALA A 1 97 ? 6.236 4.541 37.714 1.00 18.52 75 ALA A O 1
ATOM 598 N N . CYS A 1 98 ? 7.574 6.263 38.181 1.00 16.85 76 CYS A N 1
ATOM 599 C CA . CYS A 1 98 ? 6.532 7.250 37.866 1.00 16.07 76 CYS A CA 1
ATOM 600 C C . CYS A 1 98 ? 6.347 7.461 36.375 1.00 15.51 76 CYS A C 1
ATOM 601 O O . CYS A 1 98 ? 7.237 7.981 35.721 1.00 15.63 76 CYS A O 1
ATOM 604 N N . LEU A 1 99 ? 5.172 7.103 35.865 1.00 15.49 77 LEU A N 1
ATOM 605 C CA . LEU A 1 99 ? 4.889 7.150 34.420 1.00 16.13 77 LEU A CA 1
ATOM 606 C C . LEU A 1 99 ? 4.800 8.592 33.895 1.00 17.08 77 LEU A C 1
ATOM 607 O O . LEU A 1 99 ? 5.398 8.919 32.873 1.00 18.42 77 LEU A O 1
ATOM 612 N N . VAL A 1 100 ? 4.074 9.456 34.601 1.00 16.90 78 VAL A N 1
ATOM 613 C CA . VAL A 1 100 ? 3.858 10.828 34.133 1.00 17.63 78 VAL A CA 1
ATOM 614 C C . VAL A 1 100 ? 5.133 11.678 34.222 1.00 18.17 78 VAL A C 1
ATOM 615 O O . VAL A 1 100 ? 5.330 12.603 33.415 1.00 18.01 78 VAL A O 1
ATOM 619 N N . ALA A 1 101 ? 5.993 11.329 35.176 1.00 17.96 79 ALA A N 1
ATOM 620 C CA . ALA A 1 101 ? 7.334 11.929 35.315 1.00 19.17 79 ALA A CA 1
ATOM 621 C C . ALA A 1 101 ? 8.163 11.837 34.041 1.00 19.18 79 ALA A C 1
ATOM 622 O O . ALA A 1 101 ? 8.959 12.727 33.742 1.00 20.18 79 ALA A O 1
ATOM 624 N N . VAL A 1 102 ? 7.993 10.734 33.324 1.00 19.52 80 VAL A N 1
ATOM 625 C CA . VAL A 1 102 ? 8.629 10.526 32.037 1.00 19.61 80 VAL A CA 1
ATOM 626 C C . VAL A 1 102 ? 7.805 11.158 30.914 1.00 20.24 80 VAL A C 1
ATOM 627 O O . VAL A 1 102 ? 8.347 11.918 30.114 1.00 20.65 80 VAL A O 1
ATOM 631 N N . MET A 1 103 ? 6.499 10.869 30.864 1.00 20.49 81 MET A N 1
ATOM 632 C CA . MET A 1 103 ? 5.690 11.308 29.731 1.00 20.78 81 MET A CA 1
ATOM 633 C C . MET A 1 103 ? 5.477 12.815 29.648 1.00 21.64 81 MET A C 1
ATOM 634 O O . MET A 1 103 ? 5.224 13.346 28.560 1.00 22.09 81 MET A O 1
ATOM 639 N N . VAL A 1 104 ? 5.585 13.510 30.778 1.00 21.23 82 VAL A N 1
ATOM 640 C CA . VAL A 1 104 ? 5.529 14.982 30.762 1.00 22.67 82 VAL A CA 1
ATOM 641 C C . VAL A 1 104 ? 6.625 15.621 29.858 1.00 23.56 82 VAL A C 1
ATOM 642 O O . VAL A 1 104 ? 6.445 16.721 29.321 1.00 24.75 82 VAL A O 1
ATOM 646 N N . GLY A 1 105 ? 7.729 14.904 29.674 1.00 23.20 83 GLY A N 1
ATOM 647 C CA . GLY A 1 105 ? 8.860 15.372 28.857 1.00 23.84 83 GLY A CA 1
ATOM 648 C C . GLY A 1 105 ? 8.619 15.278 27.355 1.00 25.16 83 GLY A C 1
ATOM 649 O O . GLY A 1 105 ? 9.450 15.721 26.568 1.00 25.99 83 GLY A O 1
ATOM 650 N N . GLY A 1 106 ? 7.484 14.695 26.964 1.00 24.15 84 GLY A N 1
ATOM 651 C CA . GLY A 1 106 ? 7.083 14.634 25.560 1.00 25.09 84 GLY A CA 1
ATOM 652 C C . GLY A 1 106 ? 7.500 13.357 24.854 1.00 24.75 84 GLY A C 1
ATOM 653 O O . GLY A 1 106 ? 8.260 12.550 25.419 1.00 23.32 84 GLY A O 1
ATOM 654 N N . PRO A 1 107 ? 7.006 13.157 23.611 1.00 25.79 85 PRO A N 1
ATOM 655 C CA . PRO A 1 107 ? 7.257 11.920 22.870 1.00 25.42 85 PRO A CA 1
ATOM 656 C C . PRO A 1 107 ? 8.718 11.495 22.917 1.00 25.29 85 PRO A C 1
ATOM 657 O O . PRO A 1 107 ? 9.619 12.341 22.818 1.00 26.11 85 PRO A O 1
ATOM 661 N N . GLY A 1 108 ? 8.946 10.196 23.096 1.00 24.54 86 GLY A N 1
ATOM 662 C CA . GLY A 1 108 ? 10.304 9.649 23.100 1.00 24.56 86 GLY A CA 1
ATOM 663 C C . GLY A 1 108 ? 11.042 9.696 24.431 1.00 24.05 86 GLY A C 1
ATOM 664 O O . GLY A 1 108 ? 12.143 9.139 24.540 1.00 24.26 86 GLY A O 1
ATOM 665 N N . GLU A 1 109 ? 10.458 10.344 25.448 1.00 22.17 87 GLU A N 1
ATOM 666 C CA . GLU A 1 109 ? 11.189 10.591 26.693 1.00 21.96 87 GLU A CA 1
ATOM 667 C C . GLU A 1 109 ? 11.657 9.334 27.438 1.00 20.77 87 GLU A C 1
ATOM 668 O O . GLU A 1 109 ? 12.755 9.332 28.021 1.00 19.28 87 GLU A O 1
ATOM 674 N N . HIS A 1 110 ? 10.864 8.261 27.391 1.00 19.77 88 HIS A N 1
ATOM 675 C CA . HIS A 1 110 ? 11.289 7.041 28.086 1.00 19.58 88 HIS A CA 1
ATOM 676 C C . HIS A 1 110 ? 12.607 6.498 27.538 1.00 20.30 88 HIS A C 1
ATOM 677 O O . HIS A 1 110 ? 13.392 5.944 28.287 1.00 19.78 88 HIS A O 1
ATOM 684 N N . HIS A 1 111 ? 12.873 6.692 26.244 1.00 22.04 89 HIS A N 1
ATOM 685 C CA . HIS A 1 111 ? 14.134 6.228 25.666 1.00 23.08 89 HIS A CA 1
ATOM 686 C C . HIS A 1 111 ? 15.312 7.075 26.171 1.00 23.80 89 HIS A C 1
ATOM 687 O O . HIS A 1 111 ? 16.396 6.549 26.476 1.00 22.91 89 HIS A O 1
ATOM 694 N N . ARG A 1 112 ? 15.106 8.389 26.242 1.00 24.11 90 ARG A N 1
ATOM 695 C CA . ARG A 1 112 ? 16.123 9.280 26.818 1.00 25.25 90 ARG A CA 1
ATOM 696 C C . ARG A 1 112 ? 16.407 8.960 28.294 1.00 23.62 90 ARG A C 1
ATOM 697 O O . ARG A 1 112 ? 17.568 8.921 28.720 1.00 23.29 90 ARG A O 1
ATOM 705 N N . VAL A 1 113 ? 15.360 8.710 29.059 1.00 22.13 91 VAL A N 1
ATOM 706 C CA . VAL A 1 113 ? 15.515 8.463 30.516 1.00 21.85 91 VAL A CA 1
ATOM 707 C C . VAL A 1 113 ? 16.186 7.097 30.741 1.00 21.48 91 VAL A C 1
ATOM 708 O O . VAL A 1 113 ? 17.189 6.992 31.455 1.00 21.49 91 VAL A O 1
ATOM 712 N N . GLU A 1 114 ? 15.658 6.071 30.077 1.00 21.04 92 GLU A N 1
ATOM 713 C CA . GLU A 1 114 ? 16.223 4.725 30.169 1.00 21.64 92 GLU A CA 1
ATOM 714 C C . GLU A 1 114 ? 17.702 4.672 29.750 1.00 22.68 92 GLU A C 1
ATOM 715 O O . GLU A 1 114 ? 18.534 4.052 30.423 1.00 22.34 92 GLU A O 1
ATOM 721 N N . SER A 1 115 ? 18.030 5.358 28.660 1.00 23.65 93 SER A N 1
ATOM 722 C CA . SER A 1 115 ? 19.404 5.378 28.180 1.00 25.25 93 SER A CA 1
ATOM 723 C C . SER A 1 115 ? 20.339 6.143 29.125 1.00 24.69 93 SER A C 1
ATOM 724 O O . SER A 1 115 ? 21.498 5.753 29.327 1.00 25.85 93 SER A O 1
ATOM 727 N N . ALA A 1 116 ? 19.837 7.228 29.708 1.00 23.80 94 ALA A N 1
ATOM 728 C CA . ALA A 1 116 ? 20.604 7.996 30.682 1.00 23.74 94 ALA A CA 1
ATOM 729 C C . ALA A 1 116 ? 20.918 7.127 31.920 1.00 22.71 94 ALA A C 1
ATOM 730 O O . ALA A 1 116 ? 22.070 7.100 32.410 1.00 22.47 94 ALA A O 1
ATOM 732 N N . VAL A 1 117 ? 19.929 6.364 32.375 1.00 20.85 95 VAL A N 1
ATOM 733 C CA . VAL A 1 117 ? 20.138 5.461 33.526 1.00 20.56 95 VAL A CA 1
ATOM 734 C C . VAL A 1 117 ? 21.135 4.351 33.180 1.00 21.50 95 VAL A C 1
ATOM 735 O O . VAL A 1 117 ? 21.997 4.049 33.974 1.00 21.55 95 VAL A O 1
ATOM 739 N N . ALA A 1 118 ? 20.993 3.747 31.998 1.00 22.47 96 ALA A N 1
ATOM 740 C CA . ALA A 1 118 ? 21.843 2.645 31.576 1.00 24.31 96 ALA A CA 1
ATOM 741 C C . ALA A 1 118 ? 23.289 3.114 31.495 1.00 25.87 96 ALA A C 1
ATOM 742 O O . ALA A 1 118 ? 24.198 2.422 31.961 1.00 26.93 96 ALA A O 1
ATOM 744 N N . GLU A 1 119 ? 23.487 4.316 30.960 1.00 26.77 97 GLU A N 1
ATOM 745 C CA . GLU A 1 119 ? 24.828 4.894 30.819 1.00 28.58 97 GLU A CA 1
ATOM 746 C C . GLU A 1 119 ? 25.478 5.195 32.171 1.00 27.96 97 GLU A C 1
ATOM 747 O O . GLU A 1 119 ? 26.671 4.914 32.366 1.00 28.23 97 GLU A O 1
ATOM 753 N N . GLN A 1 120 ? 24.703 5.778 33.088 1.00 25.89 98 GLN A N 1
ATOM 754 C CA . GLN A 1 120 ? 25.162 6.025 34.440 1.00 25.98 98 GLN A CA 1
ATOM 755 C C . GLN A 1 120 ? 25.533 4.707 35.132 1.00 25.39 98 GLN A C 1
ATOM 756 O O . GLN A 1 120 ? 26.578 4.615 35.767 1.00 26.37 98 GLN A O 1
ATOM 762 N N . LEU A 1 121 ? 24.679 3.689 34.999 1.00 24.00 99 LEU A N 1
ATOM 763 C CA . LEU A 1 121 ? 24.980 2.383 35.578 1.00 24.15 99 LEU A CA 1
ATOM 764 C C . LEU A 1 121 ? 26.257 1.805 34.996 1.00 25.85 99 LEU A C 1
ATOM 765 O O . LEU A 1 121 ? 27.076 1.261 35.734 1.00 27.38 99 LEU A O 1
ATOM 770 N N . ALA A 1 122 ? 26.434 1.958 33.686 1.00 27.57 100 ALA A N 1
ATOM 771 C CA . ALA A 1 122 ? 27.618 1.453 33.005 1.00 30.45 100 ALA A CA 1
ATOM 772 C C . ALA A 1 122 ? 28.904 2.158 33.458 1.00 32.48 100 ALA A C 1
ATOM 773 O O . ALA A 1 122 ? 29.930 1.504 33.594 1.00 34.42 100 ALA A O 1
ATOM 775 N N . THR A 1 123 ? 28.850 3.465 33.733 1.00 33.20 101 THR A N 1
ATOM 776 C CA . THR A 1 123 ? 30.035 4.197 34.223 1.00 35.73 101 THR A CA 1
ATOM 777 C C . THR A 1 123 ? 30.465 3.757 35.626 1.00 34.87 101 THR A C 1
ATOM 778 O O . THR A 1 123 ? 31.603 3.990 36.039 1.00 35.87 101 THR A O 1
ATOM 782 N N . GLY A 1 124 ? 29.553 3.129 36.354 1.00 33.51 102 GLY A N 1
ATOM 783 C CA . GLY A 1 124 ? 29.844 2.623 37.694 1.00 33.18 102 GLY A CA 1
ATOM 784 C C . GLY A 1 124 ? 30.061 1.116 37.774 1.00 33.65 102 GLY A C 1
ATOM 785 O O . GLY A 1 124 ? 30.160 0.568 38.870 1.00 33.68 102 GLY A O 1
ATOM 786 N N . GLY A 1 125 ? 30.131 0.444 36.624 1.00 33.97 103 GLY A N 1
ATOM 787 C CA . GLY A 1 125 ? 30.343 -1.010 36.575 1.00 34.49 103 GLY A CA 1
ATOM 788 C C . GLY A 1 125 ? 29.129 -1.886 36.864 1.00 33.80 103 GLY A C 1
ATOM 789 O O . GLY A 1 125 ? 29.265 -3.091 37.108 1.00 34.27 103 GLY A O 1
ATOM 790 N N . SER A 1 126 ? 27.941 -1.298 36.828 1.00 31.69 104 SER A N 1
ATOM 791 C CA . SER A 1 126 ? 26.708 -2.071 37.082 1.00 30.71 104 SER A CA 1
ATOM 792 C C . SER A 1 126 ? 26.173 -2.738 35.820 1.00 31.03 104 SER A C 1
ATOM 793 O O . SER A 1 126 ? 26.192 -2.144 34.733 1.00 31.19 104 SER A O 1
ATOM 796 N N . GLN A 1 127 ? 25.697 -3.976 35.973 1.00 31.42 105 GLN A N 1
ATOM 797 C CA . GLN A 1 127 ? 25.107 -4.723 34.850 1.00 32.56 105 GLN A CA 1
ATOM 798 C C . GLN A 1 127 ? 23.558 -4.623 34.795 1.00 30.67 105 GLN A C 1
ATOM 799 O O . GLN A 1 127 ? 22.933 -5.113 33.848 1.00 31.03 105 GLN A O 1
ATOM 805 N N . ALA A 1 128 ? 22.958 -3.978 35.791 1.00 28.67 106 ALA A N 1
ATOM 806 C CA . ALA A 1 128 ? 21.492 -3.909 35.916 1.00 27.19 106 ALA A CA 1
ATOM 807 C C . ALA A 1 128 ? 20.804 -3.402 34.653 1.00 26.92 106 ALA A C 1
ATOM 808 O O . ALA A 1 128 ? 21.298 -2.493 33.977 1.00 27.27 106 ALA A O 1
ATOM 810 N N . LEU A 1 129 ? 19.677 -4.034 34.354 1.00 25.40 107 LEU A N 1
ATOM 811 C CA . LEU A 1 129 ? 18.739 -3.634 33.308 1.00 25.44 107 LEU A CA 1
ATOM 812 C C . LEU A 1 129 ? 17.904 -2.465 33.789 1.00 23.47 107 LEU A C 1
ATOM 813 O O . LEU A 1 129 ? 17.790 -2.244 34.992 1.00 22.20 107 LEU A O 1
ATOM 818 N N . VAL A 1 130 ? 17.359 -1.708 32.844 1.00 22.80 108 VAL A N 1
ATOM 819 C CA . VAL A 1 130 ? 16.555 -0.527 33.150 1.00 22.22 108 VAL A CA 1
ATOM 820 C C . VAL A 1 130 ? 15.229 -0.603 32.446 1.00 21.01 108 VAL A C 1
ATOM 821 O O . VAL A 1 130 ? 15.187 -0.813 31.221 1.00 21.22 108 VAL A O 1
ATOM 825 N N . ARG A 1 131 ? 14.152 -0.419 33.218 1.00 19.73 109 ARG A N 1
ATOM 826 C CA . ARG A 1 131 ? 12.813 -0.246 32.661 1.00 19.17 109 ARG A CA 1
ATOM 827 C C . ARG A 1 131 ? 12.152 0.988 33.276 1.00 18.36 109 ARG A C 1
ATOM 828 O O . ARG A 1 131 ? 12.623 1.534 34.278 1.00 18.67 109 ARG A O 1
ATOM 836 N N . SER A 1 132 ? 11.070 1.451 32.662 1.00 17.92 110 SER A N 1
ATOM 837 C CA . SER A 1 132 ? 10.290 2.522 33.240 1.00 17.08 110 SER A CA 1
ATOM 838 C C . SER A 1 132 ? 8.836 2.191 33.086 1.00 16.88 110 SER A C 1
ATOM 839 O O . SER A 1 132 ? 8.448 1.478 32.157 1.00 18.04 110 SER A O 1
ATOM 842 N N . SER A 1 133 ? 8.020 2.726 33.976 1.00 16.36 111 SER A N 1
ATOM 843 C CA . SER A 1 133 ? 6.583 2.521 33.877 1.00 16.86 111 SER A CA 1
ATOM 844 C C . SER A 1 133 ? 6.043 3.010 32.539 1.00 17.88 111 SER A C 1
ATOM 845 O O . SER A 1 133 ? 5.196 2.345 31.949 1.00 17.76 111 SER A O 1
ATOM 848 N N . ALA A 1 134 ? 6.558 4.151 32.051 1.00 18.21 112 ALA A N 1
ATOM 849 C CA . ALA A 1 134 ? 6.095 4.729 30.764 1.00 18.23 112 ALA A CA 1
ATOM 850 C C . ALA A 1 134 ? 6.389 3.775 29.617 1.00 18.57 112 ALA A C 1
ATOM 851 O O . ALA A 1 134 ? 5.503 3.398 28.857 1.00 17.94 112 ALA A O 1
ATOM 853 N N . GLY A 1 135 ? 7.652 3.376 29.498 1.00 17.68 113 GLY A N 1
ATOM 854 C CA . GLY A 1 135 ? 8.032 2.396 28.498 1.00 17.92 113 GLY A CA 1
ATOM 855 C C . GLY A 1 135 ? 7.326 1.070 28.648 1.00 18.37 113 GLY A C 1
ATOM 856 O O . GLY A 1 135 ? 6.966 0.454 27.649 1.00 18.94 113 GLY A O 1
ATOM 857 N N . ALA A 1 136 ? 7.120 0.633 29.891 1.00 17.53 114 ALA A N 1
ATOM 858 C CA . ALA A 1 136 ? 6.437 -0.640 30.158 1.00 17.36 114 ALA A CA 1
ATOM 859 C C . ALA A 1 136 ? 4.975 -0.620 29.699 1.00 18.68 114 ALA A C 1
ATOM 860 O O . ALA A 1 136 ? 4.469 -1.613 29.164 1.00 19.35 114 ALA A O 1
ATOM 862 N N . LEU A 1 137 ? 4.306 0.512 29.877 1.00 18.00 115 LEU A N 1
ATOM 863 C CA . LEU A 1 137 ? 2.930 0.632 29.398 1.00 19.20 115 LEU A CA 1
ATOM 864 C C . LEU A 1 137 ? 2.844 0.409 27.884 1.00 19.99 115 LEU A C 1
ATOM 865 O O . LEU A 1 137 ? 1.978 -0.354 27.387 1.00 20.65 115 LEU A O 1
ATOM 870 N N . VAL A 1 138 ? 3.765 1.035 27.155 1.00 20.43 116 VAL A N 1
ATOM 871 C CA . VAL A 1 138 ? 3.847 0.855 25.694 1.00 21.60 116 VAL A CA 1
ATOM 872 C C . VAL A 1 138 ? 4.034 -0.628 25.379 1.00 22.17 116 VAL A C 1
ATOM 873 O O . VAL A 1 138 ? 3.314 -1.197 24.551 1.00 23.78 116 VAL A O 1
ATOM 877 N N . GLU A 1 139 ? 4.960 -1.248 26.098 1.00 22.45 117 GLU A N 1
ATOM 878 C CA . GLU A 1 139 ? 5.331 -2.662 25.930 1.00 23.25 117 GLU A CA 1
ATOM 879 C C . GLU A 1 139 ? 4.116 -3.567 26.151 1.00 23.18 117 GLU A C 1
ATOM 880 O O . GLU A 1 139 ? 3.878 -4.486 25.377 1.00 23.74 117 GLU A O 1
ATOM 886 N N . GLY A 1 140 ? 3.363 -3.287 27.207 1.00 21.82 118 GLY A N 1
ATOM 887 C CA . GLY A 1 140 ? 2.177 -4.070 27.548 1.00 22.94 118 GLY A CA 1
ATOM 888 C C . GLY A 1 140 ? 1.045 -3.917 26.551 1.00 23.85 118 GLY A C 1
ATOM 889 O O . GLY A 1 140 ? 0.421 -4.902 26.151 1.00 25.37 118 GLY A O 1
ATOM 890 N N . LEU A 1 141 ? 0.783 -2.679 26.144 1.00 24.13 119 LEU A N 1
ATOM 891 C CA . LEU A 1 141 ? -0.215 -2.392 25.116 1.00 25.24 119 LEU A CA 1
ATOM 892 C C . LEU A 1 141 ? 0.109 -3.106 23.798 1.00 26.88 119 LEU A C 1
ATOM 893 O O . LEU A 1 141 ? -0.783 -3.662 23.155 1.00 28.17 119 LEU A O 1
ATOM 898 N N . ARG A 1 142 ? 1.381 -3.114 23.425 1.00 27.58 120 ARG A N 1
ATOM 899 C CA . ARG A 1 142 ? 1.839 -3.811 22.209 1.00 29.99 120 ARG A CA 1
ATOM 900 C C . ARG A 1 142 ? 1.757 -5.339 22.304 1.00 30.21 120 ARG A C 1
ATOM 901 O O . ARG A 1 142 ? 1.487 -6.005 21.297 1.00 31.40 120 ARG A O 1
ATOM 909 N N . ALA A 1 143 ? 1.974 -5.889 23.502 1.00 29.27 121 ALA A N 1
ATOM 910 C CA . ALA A 1 143 ? 1.900 -7.339 23.711 1.00 30.60 121 ALA A CA 1
ATOM 911 C C . ALA A 1 143 ? 0.446 -7.769 23.605 1.00 31.91 121 ALA A C 1
ATOM 912 O O . ALA A 1 143 ? 0.122 -8.856 23.132 1.00 33.15 121 ALA A O 1
ATOM 914 N N . LEU A 1 144 ? -0.427 -6.864 24.001 1.00 31.74 122 LEU A N 1
ATOM 915 C CA . LEU A 1 144 ? -1.860 -7.065 23.908 1.00 33.18 122 LEU A CA 1
ATOM 916 C C . LEU A 1 144 ? -2.397 -6.865 22.486 1.00 34.54 122 LEU A C 1
ATOM 917 O O . LEU A 1 144 ? -3.584 -7.056 22.239 1.00 35.28 122 LEU A O 1
ATOM 922 N N . ASP A 1 145 ? -1.519 -6.484 21.556 1.00 35.28 123 ASP A N 1
ATOM 923 C CA . ASP A 1 145 ? -1.924 -6.119 20.192 1.00 37.61 123 ASP A CA 1
ATOM 924 C C . ASP A 1 145 ? -3.002 -5.026 20.194 1.00 37.00 123 ASP A C 1
ATOM 925 O O . ASP A 1 145 ? -3.868 -4.989 19.317 1.00 38.43 123 ASP A O 1
ATOM 930 N N . ALA A 1 146 ? -2.927 -4.135 21.179 1.00 34.82 124 ALA A N 1
ATOM 931 C CA . ALA A 1 146 ? -3.882 -3.058 21.331 1.00 34.50 124 ALA A CA 1
ATOM 932 C C . ALA A 1 146 ? -3.570 -1.887 20.400 1.00 34.75 124 ALA A C 1
ATOM 933 O O . ALA A 1 146 ? -2.426 -1.428 20.322 1.00 34.31 124 ALA A O 1
ATOM 935 N N . GLN A 1 147 ? -4.594 -1.402 19.706 1.00 35.11 125 GLN A N 1
ATOM 936 C CA . GLN A 1 147 ? -4.458 -0.193 18.898 1.00 35.15 125 GLN A CA 1
ATOM 937 C C . GLN A 1 147 ? -5.286 0.944 19.491 1.00 33.72 125 GLN A C 1
ATOM 938 O O . GLN A 1 147 ? -4.798 2.069 19.650 1.00 32.37 125 GLN A O 1
ATOM 944 N N . ARG A 1 148 ? -6.541 0.637 19.798 1.00 32.54 126 ARG A N 1
ATOM 945 C CA . ARG A 1 148 ? -7.424 1.600 20.411 1.00 32.42 126 ARG A CA 1
ATOM 946 C C . ARG A 1 148 ? -7.466 1.363 21.903 1.00 30.04 126 ARG A C 1
ATOM 947 O O . ARG A 1 148 ? -7.679 0.240 22.369 1.00 29.10 126 ARG A O 1
ATOM 955 N N . VAL A 1 149 ? -7.226 2.441 22.635 1.00 28.02 127 VAL A N 1
ATOM 956 C CA . VAL A 1 149 ? -6.939 2.360 24.055 1.00 26.04 127 VAL A CA 1
ATOM 957 C C . VAL A 1 149 ? -7.772 3.406 24.807 1.00 25.97 127 VAL A C 1
ATOM 958 O O . VAL A 1 149 ? -7.983 4.516 24.315 1.00 26.40 127 VAL A O 1
ATOM 962 N N . ALA A 1 150 ? -8.252 3.047 25.992 1.00 25.58 128 ALA A N 1
ATOM 963 C CA . ALA A 1 150 ? -8.908 4.015 26.865 1.00 25.15 128 ALA A CA 1
ATOM 964 C C . ALA A 1 150 ? -8.192 4.054 28.195 1.00 24.39 128 ALA A C 1
ATOM 965 O O . ALA A 1 150 ? -7.642 3.027 28.647 1.00 23.73 128 ALA A O 1
ATOM 967 N N . LEU A 1 151 ? -8.175 5.244 28.809 1.00 23.86 129 LEU A N 1
ATOM 968 C CA . LEU A 1 151 ? -7.318 5.513 29.958 1.00 23.50 129 LEU A CA 1
ATOM 969 C C . LEU A 1 151 ? -8.096 6.072 31.146 1.00 23.34 129 LEU A C 1
ATOM 970 O O . LEU A 1 151 ? -9.005 6.891 30.982 1.00 25.34 129 LEU A O 1
ATOM 975 N N . VAL A 1 152 ? -7.740 5.616 32.339 1.00 22.65 130 VAL A N 1
ATOM 976 C CA . VAL A 1 152 ? -8.148 6.285 33.566 1.00 22.70 130 VAL A CA 1
ATOM 977 C C . VAL A 1 152 ? -6.878 6.735 34.263 1.00 21.90 130 VAL A C 1
ATOM 978 O O . VAL A 1 152 ? -5.885 5.977 34.351 1.00 20.04 130 VAL A O 1
ATOM 982 N N . THR A 1 153 ? -6.898 7.989 34.718 1.00 22.08 131 THR A N 1
ATOM 983 C CA . THR A 1 153 ? -5.740 8.595 35.354 1.00 21.57 131 THR A CA 1
ATOM 984 C C . THR A 1 153 ? -6.205 9.449 36.545 1.00 21.44 131 THR A C 1
ATOM 985 O O . THR A 1 153 ? -7.286 10.000 36.508 1.00 22.98 131 THR A O 1
ATOM 989 N N . PRO A 1 154 ? -5.376 9.564 37.600 1.00 21.10 132 PRO A N 1
ATOM 990 C CA . PRO A 1 154 ? -5.714 10.469 38.698 1.00 20.94 132 PRO A CA 1
ATOM 991 C C . PRO A 1 154 ? -5.268 11.916 38.427 1.00 21.47 132 PRO A C 1
ATOM 992 O O . PRO A 1 154 ? -5.542 12.802 39.247 1.00 21.70 132 PRO A O 1
ATOM 996 N N . TYR A 1 155 ? -4.639 12.160 37.274 1.00 21.64 133 TYR A N 1
ATOM 997 C CA . TYR A 1 155 ? -3.939 13.436 37.030 1.00 21.64 133 TYR A CA 1
ATOM 998 C C . TYR A 1 155 ? -4.853 14.633 36.831 1.00 23.21 133 TYR A C 1
ATOM 999 O O . TYR A 1 155 ? -6.036 14.483 36.523 1.00 24.06 133 TYR A O 1
ATOM 1008 N N . MET A 1 156 ? -4.285 15.820 37.010 1.00 23.77 134 MET A N 1
ATOM 1009 C CA . MET A 1 156 ? -4.879 17.055 36.516 1.00 25.97 134 MET A CA 1
ATOM 1010 C C . MET A 1 156 ? -4.958 16.916 34.995 1.00 26.66 134 MET A C 1
ATOM 1011 O O . MET A 1 156 ? -4.151 16.205 34.390 1.00 25.80 134 MET A O 1
ATOM 1016 N N . ARG A 1 157 ? -5.931 17.568 34.377 1.00 28.55 135 ARG A N 1
ATOM 1017 C CA . ARG A 1 157 ? -6.157 17.368 32.938 1.00 29.77 135 ARG A CA 1
ATOM 1018 C C . ARG A 1 157 ? -4.918 17.609 32.044 1.00 29.14 135 ARG A C 1
ATOM 1019 O O . ARG A 1 157 ? -4.657 16.813 31.152 1.00 29.14 135 ARG A O 1
ATOM 1027 N N . PRO A 1 158 ? -4.166 18.715 32.264 1.00 28.91 136 PRO A N 1
ATOM 1028 C CA . PRO A 1 158 ? -3.025 18.968 31.375 1.00 28.40 136 PRO A CA 1
ATOM 1029 C C . PRO A 1 158 ? -1.986 17.839 31.362 1.00 26.80 136 PRO A C 1
ATOM 1030 O O . PRO A 1 158 ? -1.404 17.550 30.312 1.00 26.41 136 PRO A O 1
ATOM 1034 N N . LEU A 1 159 ? -1.787 17.200 32.509 1.00 25.27 137 LEU A N 1
ATOM 1035 C CA . LEU A 1 159 ? -0.903 16.040 32.606 1.00 24.00 137 LEU A CA 1
ATOM 1036 C C . LEU A 1 159 ? -1.502 14.799 31.955 1.00 23.32 137 LEU A C 1
ATOM 1037 O O . LEU A 1 159 ? -0.787 14.011 31.325 1.00 23.15 137 LEU A O 1
ATOM 1042 N N . ALA A 1 160 ? -2.816 14.628 32.084 1.00 22.91 138 ALA A N 1
ATOM 1043 C CA . ALA A 1 160 ? -3.482 13.566 31.363 1.00 22.72 138 ALA A CA 1
ATOM 1044 C C . ALA A 1 160 ? -3.285 13.769 29.857 1.00 23.41 138 ALA A C 1
ATOM 1045 O O . ALA A 1 160 ? -2.952 12.819 29.152 1.00 21.98 138 ALA A O 1
ATOM 1047 N N . GLU A 1 161 ? -3.461 15.007 29.380 1.00 24.78 139 GLU A N 1
ATOM 1048 C CA . GLU A 1 161 ? -3.329 15.295 27.935 1.00 27.19 139 GLU A CA 1
ATOM 1049 C C . GLU A 1 161 ? -1.924 14.996 27.393 1.00 26.70 139 GLU A C 1
ATOM 1050 O O . GLU A 1 161 ? -1.764 14.528 26.255 1.00 26.74 139 GLU A O 1
ATOM 1056 N N . LYS A 1 162 ? -0.915 15.241 28.213 1.00 25.79 140 LYS A N 1
ATOM 1057 C CA . LYS A 1 162 ? 0.434 14.848 27.834 1.00 25.92 140 LYS A CA 1
ATOM 1058 C C . LYS A 1 162 ? 0.595 13.328 27.740 1.00 24.34 140 LYS A C 1
ATOM 1059 O O . LYS A 1 162 ? 1.263 12.855 26.829 1.00 24.79 140 LYS A O 1
ATOM 1065 N N . VAL A 1 163 ? -0.033 12.571 28.647 1.00 23.01 141 VAL A N 1
ATOM 1066 C CA . VAL A 1 163 ? -0.030 11.095 28.545 1.00 22.35 141 VAL A CA 1
ATOM 1067 C C . VAL A 1 163 ? -0.685 10.663 27.223 1.00 22.68 141 VAL A C 1
ATOM 1068 O O . VAL A 1 163 ? -0.121 9.863 26.472 1.00 23.20 141 VAL A O 1
ATOM 1072 N N . VAL A 1 164 ? -1.870 11.208 26.945 1.00 23.07 142 VAL A N 1
ATOM 1073 C CA . VAL A 1 164 ? -2.565 10.981 25.679 1.00 23.74 142 VAL A CA 1
ATOM 1074 C C . VAL A 1 164 ? -1.676 11.290 24.474 1.00 24.59 142 VAL A C 1
ATOM 1075 O O . VAL A 1 164 ? -1.614 10.487 23.536 1.00 24.24 142 VAL A O 1
ATOM 1079 N N . ALA A 1 165 ? -0.994 12.443 24.485 1.00 24.79 143 ALA A N 1
ATOM 1080 C CA . ALA A 1 165 ? -0.137 12.816 23.338 1.00 26.55 143 ALA A CA 1
ATOM 1081 C C . ALA A 1 165 ? 1.055 11.857 23.169 1.00 26.05 143 ALA A C 1
ATOM 1082 O O . ALA A 1 165 ? 1.456 11.540 22.047 1.00 26.16 143 ALA A O 1
ATOM 1084 N N . TYR A 1 166 ? 1.587 11.397 24.300 1.00 24.35 144 TYR A N 1
ATOM 1085 C CA . TYR A 1 166 ? 2.701 10.469 24.345 1.00 24.26 144 TYR A CA 1
ATOM 1086 C C . TYR A 1 166 ? 2.346 9.146 23.675 1.00 24.47 144 TYR A C 1
ATOM 1087 O O . TYR A 1 166 ? 3.077 8.636 22.835 1.00 25.93 144 TYR A O 1
ATOM 1096 N N . LEU A 1 167 ? 1.194 8.618 24.047 1.00 24.22 145 LEU A N 1
ATOM 1097 C CA . LEU A 1 167 ? 0.708 7.370 23.516 1.00 24.12 145 LEU A CA 1
ATOM 1098 C C . LEU A 1 167 ? 0.286 7.462 22.050 1.00 25.29 145 LEU A C 1
ATOM 1099 O O . LEU A 1 167 ? 0.467 6.511 21.304 1.00 24.89 145 LEU A O 1
ATOM 1104 N N . GLU A 1 168 ? -0.266 8.605 21.647 1.00 26.21 146 GLU A N 1
ATOM 1105 C CA . GLU A 1 168 ? -0.568 8.870 20.233 1.00 27.38 146 GLU A CA 1
ATOM 1106 C C . GLU A 1 168 ? 0.710 8.827 19.378 1.00 27.52 146 GLU A C 1
ATOM 1107 O O . GLU A 1 168 ? 0.730 8.221 18.305 1.00 27.86 146 GLU A O 1
ATOM 1113 N N . ALA A 1 169 ? 1.775 9.452 19.872 1.00 26.36 147 ALA A N 1
ATOM 1114 C CA . ALA A 1 169 ? 3.078 9.416 19.206 1.00 27.65 147 ALA A CA 1
ATOM 1115 C C . ALA A 1 169 ? 3.629 7.996 19.039 1.00 27.46 147 ALA A C 1
ATOM 1116 O O . ALA A 1 169 ? 4.273 7.692 18.034 1.00 28.81 147 ALA A O 1
ATOM 1118 N N . GLU A 1 170 ? 3.369 7.134 20.021 1.00 26.56 148 GLU A N 1
ATOM 1119 C CA . GLU A 1 170 ? 3.749 5.715 19.946 1.00 26.84 148 GLU A CA 1
ATOM 1120 C C . GLU A 1 170 ? 2.883 4.900 18.997 1.00 28.03 148 GLU A C 1
ATOM 1121 O O . GLU A 1 170 ? 3.110 3.693 18.840 1.00 28.97 148 GLU A O 1
ATOM 1127 N N . GLY A 1 171 ? 1.881 5.538 18.394 1.00 28.73 149 GLY A N 1
ATOM 1128 C CA . GLY A 1 171 ? 1.027 4.889 17.381 1.00 30.05 149 GLY A CA 1
ATOM 1129 C C . GLY A 1 171 ? -0.351 4.432 17.850 1.00 29.92 149 GLY A C 1
ATOM 1130 O O . GLY A 1 171 ? -1.132 3.900 17.056 1.00 31.23 149 GLY A O 1
ATOM 1131 N N . PHE A 1 172 ? -0.647 4.619 19.140 1.00 28.59 150 PHE A N 1
ATOM 1132 C CA . PHE A 1 172 ? -1.944 4.227 19.698 1.00 28.70 150 PHE A CA 1
ATOM 1133 C C . PHE A 1 172 ? -3.023 5.262 19.407 1.00 29.45 150 PHE A C 1
ATOM 1134 O O . PHE A 1 172 ? -2.740 6.460 19.302 1.00 30.01 150 PHE A O 1
ATOM 1142 N N . THR A 1 173 ? -4.260 4.794 19.283 1.00 30.14 151 THR A N 1
ATOM 1143 C CA . THR A 1 173 ? -5.429 5.679 19.226 1.00 30.77 151 THR A CA 1
ATOM 1144 C C . THR A 1 173 ? -6.038 5.701 20.626 1.00 29.92 151 THR A C 1
ATOM 1145 O O . THR A 1 173 ? -6.421 4.654 21.174 1.00 28.94 151 THR A O 1
ATOM 1149 N N . ILE A 1 174 ? -6.088 6.889 21.219 1.00 29.58 152 ILE A N 1
ATOM 1150 C CA . ILE A 1 174 ? -6.696 7.042 22.529 1.00 29.24 152 ILE A CA 1
ATOM 1151 C C . ILE A 1 174 ? -8.156 7.452 22.310 1.00 30.63 152 ILE A C 1
ATOM 1152 O O . ILE A 1 174 ? -8.454 8.588 21.944 1.00 31.86 152 ILE A O 1
ATOM 1157 N N . SER A 1 175 ? -9.057 6.494 22.495 1.00 31.09 153 SER A N 1
ATOM 1158 C CA . SER A 1 175 ? -10.481 6.702 22.211 1.00 33.08 153 SER A CA 1
ATOM 1159 C C . SER A 1 175 ? -11.156 7.683 23.161 1.00 32.52 153 SER A C 1
ATOM 1160 O O . SER A 1 175 ? -12.037 8.443 22.768 1.00 33.63 153 SER A O 1
ATOM 1163 N N . ASP A 1 176 ? -10.717 7.661 24.410 1.00 31.24 154 ASP A N 1
ATOM 1164 C CA . ASP A 1 176 ? -11.419 8.307 25.494 1.00 31.28 154 ASP A CA 1
ATOM 1165 C C . ASP A 1 176 ? -10.513 8.167 26.695 1.00 28.97 154 ASP A C 1
ATOM 1166 O O . ASP A 1 176 ? -9.734 7.220 26.780 1.00 28.36 154 ASP A O 1
ATOM 1171 N N . TRP A 1 177 ? -10.636 9.106 27.623 1.00 28.25 155 TRP A N 1
ATOM 1172 C CA . TRP A 1 177 ? -9.849 9.101 28.833 1.00 26.43 155 TRP A CA 1
ATOM 1173 C C . TRP A 1 177 ? -10.542 9.877 29.937 1.00 26.81 155 TRP A C 1
ATOM 1174 O O . TRP A 1 177 ? -11.385 10.763 29.685 1.00 28.26 155 TRP A O 1
ATOM 1185 N N . ARG A 1 178 ? -10.188 9.522 31.169 1.00 25.92 156 ARG A N 1
ATOM 1186 C CA . ARG A 1 178 ? -10.633 10.261 32.336 1.00 27.03 156 ARG A CA 1
ATOM 1187 C C . ARG A 1 178 ? -9.444 10.712 33.174 1.00 25.57 156 ARG A C 1
ATOM 1188 O O . ARG A 1 178 ? -8.446 9.989 33.303 1.00 24.88 156 ARG A O 1
ATOM 1196 N N . ALA A 1 179 ? -9.578 11.919 33.717 1.00 26.18 157 ALA A N 1
ATOM 1197 C CA . ALA A 1 179 ? -8.641 12.524 34.652 1.00 25.36 157 ALA A CA 1
ATOM 1198 C C . ALA A 1 179 ? -9.383 12.923 35.928 1.00 26.01 157 ALA A C 1
ATOM 1199 O O . ALA A 1 179 ? -10.305 13.764 35.904 1.00 26.40 157 ALA A O 1
ATOM 1201 N N . LEU A 1 180 ? -8.999 12.303 37.042 1.00 24.89 158 LEU A N 1
ATOM 1202 C CA . LEU A 1 180 ? -9.660 12.569 38.323 1.00 26.07 158 LEU A CA 1
ATOM 1203 C C . LEU A 1 180 ? -9.222 13.890 38.980 1.00 26.23 158 LEU A C 1
ATOM 1204 O O . LEU A 1 180 ? -9.845 14.360 39.943 1.00 26.78 158 LEU A O 1
ATOM 1209 N N . GLU A 1 181 ? -8.162 14.492 38.445 1.00 25.34 159 GLU A N 1
ATOM 1210 C CA . GLU A 1 181 ? -7.685 15.809 38.884 1.00 26.02 159 GLU A CA 1
ATOM 1211 C C . GLU A 1 181 ? -7.357 15.840 40.381 1.00 25.68 159 GLU A C 1
ATOM 1212 O O . GLU A 1 181 ? -7.886 16.661 41.137 1.00 25.77 159 GLU A O 1
ATOM 1218 N N . VAL A 1 182 ? -6.489 14.928 40.790 1.00 25.15 160 VAL A N 1
ATOM 1219 C CA . VAL A 1 182 ? -6.032 14.823 42.178 1.00 25.51 160 VAL A CA 1
ATOM 1220 C C . VAL A 1 182 ? -4.526 15.047 42.167 1.00 25.03 160 VAL A C 1
ATOM 1221 O O . VAL A 1 182 ? -3.749 14.129 41.877 1.00 24.08 160 VAL A O 1
ATOM 1225 N N . ALA A 1 183 ? -4.131 16.281 42.464 1.00 25.64 161 ALA A N 1
ATOM 1226 C CA . ALA A 1 183 ? -2.744 16.711 42.317 1.00 25.79 161 ALA A CA 1
ATOM 1227 C C . ALA A 1 183 ? -1.876 16.267 43.486 1.00 25.13 161 ALA A C 1
ATOM 1228 O O . ALA A 1 183 ? -0.686 16.007 43.317 1.00 25.10 161 ALA A O 1
ATOM 1230 N N . ASP A 1 184 ? -2.473 16.150 44.669 1.00 25.41 162 ASP A N 1
ATOM 1231 C CA . ASP A 1 184 ? -1.721 15.723 45.841 1.00 24.89 162 ASP A CA 1
ATOM 1232 C C . ASP A 1 184 ? -1.539 14.213 45.849 1.00 23.29 162 ASP A C 1
ATOM 1233 O O . ASP A 1 184 ? -2.524 13.474 45.882 1.00 21.96 162 ASP A O 1
ATOM 1238 N N . ASN A 1 185 ? -0.279 13.760 45.836 1.00 21.38 163 ASN A N 1
ATOM 1239 C CA . ASN A 1 185 ? 0.017 12.325 45.671 1.00 21.03 163 ASN A CA 1
ATOM 1240 C C . ASN A 1 185 ? -0.408 11.436 46.831 1.00 21.49 163 ASN A C 1
ATOM 1241 O O . ASN A 1 185 ? -0.758 10.269 46.608 1.00 20.33 163 ASN A O 1
ATOM 1246 N N . THR A 1 186 ? -0.377 11.976 48.061 1.00 22.29 164 THR A N 1
ATOM 1247 C CA . THR A 1 186 ? -0.896 11.239 49.219 1.00 23.47 164 THR A CA 1
ATOM 1248 C C . THR A 1 186 ? -2.384 10.958 49.030 1.00 24.26 164 THR A C 1
ATOM 1249 O O . THR A 1 186 ? -2.863 9.844 49.276 1.00 23.64 164 THR A O 1
ATOM 1253 N N . GLU A 1 187 ? -3.110 11.979 48.587 1.00 24.85 165 GLU A N 1
ATOM 1254 C CA . GLU A 1 187 ? -4.516 11.814 48.248 1.00 25.78 165 GLU A CA 1
ATOM 1255 C C . GLU A 1 187 ? -4.722 10.788 47.127 1.00 24.45 165 GLU A C 1
ATOM 1256 O O . GLU A 1 187 ? -5.660 9.973 47.194 1.00 24.72 165 GLU A O 1
ATOM 1262 N N . VAL A 1 188 ? -3.870 10.823 46.102 1.00 22.42 166 VAL A N 1
ATOM 1263 C CA . VAL A 1 188 ? -3.946 9.828 45.012 1.00 21.70 166 VAL A CA 1
ATOM 1264 C C . VAL A 1 188 ? -3.910 8.379 45.568 1.00 22.10 166 VAL A C 1
ATOM 1265 O O . VAL A 1 188 ? -4.652 7.482 45.109 1.00 22.20 166 VAL A O 1
ATOM 1269 N N . GLY A 1 189 ? -3.069 8.161 46.578 1.00 22.03 167 GLY A N 1
ATOM 1270 C CA . GLY A 1 189 ? -2.924 6.819 47.155 1.00 22.24 167 GLY A CA 1
ATOM 1271 C C . GLY A 1 189 ? -4.186 6.341 47.857 1.00 24.17 167 GLY A C 1
ATOM 1272 O O . GLY A 1 189 ? -4.359 5.142 48.067 1.00 24.49 167 GLY A O 1
ATOM 1273 N N . CYS A 1 190 ? -5.054 7.281 48.226 1.00 25.27 168 CYS A N 1
ATOM 1274 C CA . CYS A 1 190 ? -6.266 6.984 48.993 1.00 27.63 168 CYS A CA 1
ATOM 1275 C C . CYS A 1 190 ? -7.508 6.880 48.130 1.00 27.35 168 CYS A C 1
ATOM 1276 O O . CYS A 1 190 ? -8.587 6.589 48.648 1.00 28.52 168 CYS A O 1
ATOM 1279 N N . ILE A 1 191 ? -7.365 7.122 46.827 1.00 25.82 169 ILE A N 1
ATOM 1280 C CA . ILE A 1 191 ? -8.491 7.005 45.895 1.00 25.13 169 ILE A CA 1
ATOM 1281 C C . ILE A 1 191 ? -9.139 5.610 46.023 1.00 25.19 169 ILE A C 1
ATOM 1282 O O . ILE A 1 191 ? -8.468 4.597 45.813 1.00 24.68 169 ILE A O 1
ATOM 1287 N N . PRO A 1 192 ? -10.445 5.540 46.381 1.00 26.20 170 PRO A N 1
ATOM 1288 C CA . PRO A 1 192 ? -11.023 4.192 46.517 1.00 26.28 170 PRO A CA 1
ATOM 1289 C C . PRO A 1 192 ? -11.308 3.513 45.174 1.00 25.72 170 PRO A C 1
ATOM 1290 O O . PRO A 1 192 ? -11.512 4.196 44.159 1.00 24.92 170 PRO A O 1
ATOM 1294 N N . GLY A 1 193 ? -11.300 2.177 45.164 1.00 25.71 171 GLY A N 1
ATOM 1295 C CA . GLY A 1 193 ? -11.558 1.421 43.936 1.00 25.99 171 GLY A CA 1
ATOM 1296 C C . GLY A 1 193 ? -12.903 1.788 43.315 1.00 27.63 171 GLY A C 1
ATOM 1297 O O . GLY A 1 193 ? -13.058 1.807 42.082 1.00 26.40 171 GLY A O 1
ATOM 1298 N N . GLU A 1 194 ? -13.864 2.129 44.168 1.00 29.22 172 GLU A N 1
ATOM 1299 C CA . GLU A 1 194 ? -15.172 2.555 43.681 1.00 31.82 172 GLU A CA 1
ATOM 1300 C C . GLU A 1 194 ? -15.048 3.791 42.791 1.00 30.89 172 GLU A C 1
ATOM 1301 O O . GLU A 1 194 ? -15.757 3.894 41.783 1.00 31.35 172 GLU A O 1
ATOM 1307 N N . GLN A 1 195 ? -14.142 4.710 43.146 1.00 28.88 173 GLN A N 1
ATOM 1308 C CA . GLN A 1 195 ? -13.970 5.929 42.356 1.00 28.64 173 GLN A CA 1
ATOM 1309 C C . GLN A 1 195 ? -13.378 5.597 40.987 1.00 26.98 173 GLN A C 1
ATOM 1310 O O . GLN A 1 195 ? -13.850 6.091 39.962 1.00 26.50 173 GLN A O 1
ATOM 1316 N N . VAL A 1 196 ? -12.350 4.749 40.992 1.00 25.14 174 VAL A N 1
ATOM 1317 C CA . VAL A 1 196 ? -11.686 4.305 39.781 1.00 24.12 174 VAL A CA 1
ATOM 1318 C C . VAL A 1 196 ? -12.634 3.554 38.849 1.00 24.63 174 VAL A C 1
ATOM 1319 O O . VAL A 1 196 ? -12.638 3.789 37.635 1.00 23.43 174 VAL A O 1
ATOM 1323 N N . MET A 1 197 ? -13.400 2.632 39.427 1.00 26.21 175 MET A N 1
ATOM 1324 C CA . MET A 1 197 ? -14.421 1.888 38.690 1.00 28.54 175 MET A CA 1
ATOM 1325 C C . MET A 1 197 ? -15.504 2.777 38.103 1.00 29.25 175 MET A C 1
ATOM 1326 O O . MET A 1 197 ? -15.942 2.535 36.968 1.00 29.20 175 MET A O 1
ATOM 1331 N N . ALA A 1 198 ? -15.946 3.786 38.867 1.00 29.57 176 ALA A N 1
ATOM 1332 C CA . ALA A 1 198 ? -16.916 4.757 38.350 1.00 29.80 176 ALA A CA 1
ATOM 1333 C C . ALA A 1 198 ? -16.342 5.525 37.159 1.00 28.93 176 ALA A C 1
ATOM 1334 O O . ALA A 1 198 ? -17.053 5.761 36.188 1.00 29.15 176 ALA A O 1
ATOM 1336 N N . ALA A 1 199 ? -15.045 5.881 37.211 1.00 26.58 177 ALA A N 1
ATOM 1337 C CA . ALA A 1 199 ? -14.423 6.517 36.057 1.00 25.92 177 ALA A CA 1
ATOM 1338 C C . ALA A 1 199 ? -14.360 5.582 34.824 1.00 26.20 177 ALA A C 1
ATOM 1339 O O . ALA A 1 199 ? -14.689 5.998 33.698 1.00 27.50 177 ALA A O 1
ATOM 1341 N N . ALA A 1 200 ? -13.947 4.331 35.039 1.00 25.02 178 ALA A N 1
ATOM 1342 C CA . ALA A 1 200 ? -13.829 3.345 33.957 1.00 25.78 178 ALA A CA 1
ATOM 1343 C C . ALA A 1 200 ? -15.202 3.080 33.330 1.00 27.48 178 ALA A C 1
ATOM 1344 O O . ALA A 1 200 ? -15.328 2.816 32.124 1.00 28.25 178 ALA A O 1
ATOM 1346 N N . ARG A 1 201 ? -16.224 3.125 34.166 1.00 29.30 179 ARG A N 1
ATOM 1347 C CA . ARG A 1 201 ? -17.586 2.871 33.700 1.00 31.63 179 ARG A CA 1
ATOM 1348 C C . ARG A 1 201 ? -18.204 4.042 32.936 1.00 33.19 179 ARG A C 1
ATOM 1349 O O . ARG A 1 201 ? -19.165 3.844 32.191 1.00 34.18 179 ARG A O 1
ATOM 1357 N N . SER A 1 202 ? -17.644 5.243 33.114 1.00 33.37 180 SER A N 1
ATOM 1358 C CA . SER A 1 202 ? -18.061 6.436 32.363 1.00 35.26 180 SER A CA 1
ATOM 1359 C C . SER A 1 202 ? -17.464 6.479 30.960 1.00 35.47 180 SER A C 1
ATOM 1360 O O . SER A 1 202 ? -17.923 7.245 30.126 1.00 37.01 180 SER A O 1
ATOM 1363 N N . LEU A 1 203 ? -16.439 5.669 30.706 1.00 34.93 181 LEU A N 1
ATOM 1364 C CA . LEU A 1 203 ? -15.801 5.618 29.390 1.00 34.95 181 LEU A CA 1
ATOM 1365 C C . LEU A 1 203 ? -16.660 4.986 28.304 1.00 37.30 181 LEU A C 1
ATOM 1366 O O . LEU A 1 203 ? -17.414 4.045 28.555 1.00 37.87 181 LEU A O 1
ATOM 1371 N N . ASP A 1 204 ? -16.530 5.493 27.087 1.00 39.00 182 ASP A N 1
ATOM 1372 C CA . ASP A 1 204 ? -17.044 4.767 25.931 1.00 42.05 182 ASP A CA 1
ATOM 1373 C C . ASP A 1 204 ? -16.006 3.745 25.464 1.00 41.48 182 ASP A C 1
ATOM 1374 O O . ASP A 1 204 ? -14.930 4.107 24.951 1.00 41.13 182 ASP A O 1
ATOM 1379 N N . LEU A 1 205 ? -16.341 2.472 25.654 1.00 42.24 183 LEU A N 1
ATOM 1380 C CA . LEU A 1 205 ? -15.432 1.369 25.392 1.00 41.86 183 LEU A CA 1
ATOM 1381 C C . LEU A 1 205 ? -15.716 0.589 24.100 1.00 44.27 183 LEU A C 1
ATOM 1382 O O . LEU A 1 205 ? -15.159 -0.496 23.892 1.00 44.55 183 LEU A O 1
ATOM 1387 N N . SER A 1 206 ? -16.562 1.130 23.274 1.00 46.54 184 SER A N 1
ATOM 1388 C CA . SER A 1 206 ? -16.920 0.406 22.104 1.00 48.95 184 SER A CA 1
ATOM 1389 C C . SER A 1 206 ? -15.747 0.506 21.158 1.00 48.47 184 SER A C 1
ATOM 1390 O O . SER A 1 206 ? -15.212 1.558 20.928 1.00 47.86 184 SER A O 1
ATOM 1393 N N . GLU A 1 207 ? -15.336 -0.648 20.673 1.00 48.77 185 GLU A N 1
ATOM 1394 C CA . GLU A 1 207 ? -14.112 -0.843 19.918 1.00 48.42 185 GLU A CA 1
ATOM 1395 C C . GLU A 1 207 ? -12.834 -0.350 20.528 1.00 45.40 185 GLU A C 1
ATOM 1396 O O . GLU A 1 207 ? -11.975 0.124 19.848 1.00 45.97 185 GLU A O 1
ATOM 1402 N N . VAL A 1 208 ? -12.716 -0.558 21.802 1.00 42.38 186 VAL A N 1
ATOM 1403 C CA . VAL A 1 208 ? -11.534 -0.278 22.492 1.00 38.71 186 VAL A CA 1
ATOM 1404 C C . VAL A 1 208 ? -10.934 -1.619 22.699 1.00 37.56 186 VAL A C 1
ATOM 1405 O O . VAL A 1 208 ? -11.588 -2.552 23.126 1.00 37.27 186 VAL A O 1
ATOM 1409 N N . ASP A 1 209 ? -9.658 -1.698 22.380 1.00 35.12 187 ASP A N 1
ATOM 1410 C CA . ASP A 1 209 ? -8.907 -2.952 22.515 1.00 33.95 187 ASP A CA 1
ATOM 1411 C C . ASP A 1 209 ? -8.410 -3.227 23.935 1.00 31.44 187 ASP A C 1
ATOM 1412 O O . ASP A 1 209 ? -8.274 -4.382 24.332 1.00 31.68 187 ASP A O 1
ATOM 1417 N N . ALA A 1 210 ? -8.118 -2.177 24.697 1.00 28.78 188 ALA A N 1
ATOM 1418 C CA . ALA A 1 210 ? -7.642 -2.364 26.061 1.00 26.87 188 ALA A CA 1
ATOM 1419 C C . ALA A 1 210 ? -7.918 -1.138 26.922 1.00 25.83 188 ALA A C 1
ATOM 1420 O O . ALA A 1 210 ? -7.889 0.002 26.431 1.00 25.74 188 ALA A O 1
ATOM 1422 N N . LEU A 1 211 ? -8.155 -1.379 28.206 1.00 24.80 189 LEU A N 1
ATOM 1423 C CA . LEU A 1 211 ? -8.357 -0.290 29.160 1.00 24.87 189 LEU A CA 1
ATOM 1424 C C . LEU A 1 211 ? -7.178 -0.163 30.106 1.00 23.44 189 LEU A C 1
ATOM 1425 O O . LEU A 1 211 ? -6.841 -1.114 30.803 1.00 22.57 189 LEU A O 1
ATOM 1430 N N . VAL A 1 212 ? -6.547 1.012 30.136 1.00 23.03 190 VAL A N 1
ATOM 1431 C CA . VAL A 1 212 ? -5.561 1.278 31.169 1.00 21.59 190 VAL A CA 1
ATOM 1432 C C . VAL A 1 212 ? -6.321 1.827 32.372 1.00 21.77 190 VAL A C 1
ATOM 1433 O O . VAL A 1 212 ? -6.685 2.998 32.393 1.00 22.55 190 VAL A O 1
ATOM 1437 N N . ILE A 1 213 ? -6.570 0.962 33.356 1.00 21.59 191 ILE A N 1
ATOM 1438 C CA . ILE A 1 213 ? -7.345 1.322 34.561 1.00 22.39 191 ILE A CA 1
ATOM 1439 C C . ILE A 1 213 ? -6.644 2.313 35.519 1.00 21.13 191 ILE A C 1
ATOM 1440 O O . ILE A 1 213 ? -7.318 3.053 36.241 1.00 21.34 191 ILE A O 1
ATOM 1445 N N . SER A 1 214 ? -5.305 2.330 35.524 1.00 20.51 192 SER A N 1
ATOM 1446 C CA . SER A 1 214 ? -4.571 3.423 36.159 1.00 20.20 192 SER A CA 1
ATOM 1447 C C . SER A 1 214 ? -3.281 3.708 35.420 1.00 20.14 192 SER A C 1
ATOM 1448 O O . SER A 1 214 ? -2.418 2.827 35.320 1.00 19.33 192 SER A O 1
ATOM 1451 N N . CYS A 1 215 ? -3.136 4.926 34.902 1.00 20.81 193 CYS A N 1
ATOM 1452 C CA . CYS A 1 215 ? -1.852 5.317 34.284 1.00 21.64 193 CYS A CA 1
ATOM 1453 C C . CYS A 1 215 ? -0.777 5.623 35.316 1.00 20.61 193 CYS A C 1
ATOM 1454 O O . CYS A 1 215 ? 0.428 5.629 34.992 1.00 20.28 193 CYS A O 1
ATOM 1457 N N . ALA A 1 216 ? -1.188 5.867 36.560 1.00 19.66 194 ALA A N 1
ATOM 1458 C CA . ALA A 1 216 ? -0.211 6.216 37.615 1.00 18.96 194 ALA A CA 1
ATOM 1459 C C . ALA A 1 216 ? 0.033 5.039 38.554 1.00 18.42 194 ALA A C 1
ATOM 1460 O O . ALA A 1 216 ? -0.897 4.283 38.856 1.00 19.04 194 ALA A O 1
ATOM 1462 N N . VAL A 1 217 ? 1.266 4.893 39.033 1.00 16.32 195 VAL A N 1
ATOM 1463 C CA . VAL A 1 217 ? 1.581 3.836 39.991 1.00 15.54 195 VAL A CA 1
ATOM 1464 C C . VAL A 1 217 ? 1.097 4.128 41.418 1.00 15.53 195 VAL A C 1
ATOM 1465 O O . VAL A 1 217 ? 1.035 3.221 42.243 1.00 14.95 195 VAL A O 1
ATOM 1469 N N . GLN A 1 218 ? 0.763 5.382 41.722 1.00 15.17 196 GLN A N 1
ATOM 1470 C CA . GLN A 1 218 ? 0.227 5.673 43.053 1.00 16.51 196 GLN A CA 1
ATOM 1471 C C . GLN A 1 218 ? -1.277 5.318 43.171 1.00 17.37 196 GLN A C 1
ATOM 1472 O O . GLN A 1 218 ? -1.760 5.026 44.269 1.00 18.71 196 GLN A O 1
ATOM 1478 N N . MET A 1 219 ? -2.030 5.384 42.076 1.00 17.73 197 MET A N 1
ATOM 1479 C CA . MET A 1 219 ? -3.486 5.139 42.207 1.00 19.46 197 MET A CA 1
ATOM 1480 C C . MET A 1 219 ? -3.709 3.636 42.291 1.00 19.53 197 MET A C 1
ATOM 1481 O O . MET A 1 219 ? -3.317 2.899 41.372 1.00 18.88 197 MET A O 1
ATOM 1486 N N . PRO A 1 220 ? -4.289 3.166 43.417 1.00 20.82 198 PRO A N 1
ATOM 1487 C CA . PRO A 1 220 ? -4.481 1.710 43.564 1.00 20.66 198 PRO A CA 1
ATOM 1488 C C . PRO A 1 220 ? -5.435 1.155 42.507 1.00 20.96 198 PRO A C 1
ATOM 1489 O O . PRO A 1 220 ? -6.431 1.809 42.144 1.00 21.06 198 PRO A O 1
ATOM 1493 N N . SER A 1 221 ? -5.118 -0.033 41.998 1.00 20.85 199 SER A N 1
ATOM 1494 C CA . SER A 1 221 ? -5.963 -0.643 40.964 1.00 22.13 199 SER A CA 1
ATOM 1495 C C . SER A 1 221 ? -5.859 -2.155 40.884 1.00 22.64 199 SER A C 1
ATOM 1496 O O . SER A 1 221 ? -6.710 -2.789 40.250 1.00 23.76 199 SER A O 1
ATOM 1499 N N . LEU A 1 222 ? -4.832 -2.733 41.501 1.00 21.95 200 LEU A N 1
ATOM 1500 C CA . LEU A 1 222 ? -4.566 -4.166 41.320 1.00 23.99 200 LEU A CA 1
ATOM 1501 C C . LEU A 1 222 ? -5.801 -5.063 41.541 1.00 25.42 200 LEU A C 1
ATOM 1502 O O . LEU A 1 222 ? -6.141 -5.833 40.646 1.00 27.02 200 LEU A O 1
ATOM 1507 N N . PRO A 1 223 ? -6.493 -4.946 42.699 1.00 26.45 201 PRO A N 1
ATOM 1508 C CA . PRO A 1 223 ? -7.675 -5.822 42.873 1.00 28.34 201 PRO A CA 1
ATOM 1509 C C . PRO A 1 223 ? -8.806 -5.613 41.862 1.00 28.36 201 PRO A C 1
ATOM 1510 O O . PRO A 1 223 ? -9.673 -6.475 41.744 1.00 29.91 201 PRO A O 1
ATOM 1514 N N . LEU A 1 224 ? -8.770 -4.517 41.109 1.00 27.05 202 LEU A N 1
ATOM 1515 C CA . LEU A 1 224 ? -9.826 -4.227 40.130 1.00 27.05 202 LEU A CA 1
ATOM 1516 C C . LEU A 1 224 ? -9.574 -4.868 38.769 1.00 26.48 202 LEU A C 1
ATOM 1517 O O . LEU A 1 224 ? -10.482 -4.969 37.945 1.00 26.77 202 LEU A O 1
ATOM 1522 N N . VAL A 1 225 ? -8.337 -5.278 38.531 1.00 24.53 203 VAL A N 1
ATOM 1523 C CA . VAL A 1 225 ? -7.932 -5.764 37.224 1.00 24.02 203 VAL A CA 1
ATOM 1524 C C . VAL A 1 225 ? -8.766 -6.952 36.755 1.00 25.65 203 VAL A C 1
ATOM 1525 O O . VAL A 1 225 ? -9.316 -6.908 35.657 1.00 26.62 203 VAL A O 1
ATOM 1529 N N . GLU A 1 226 ? -8.872 -7.992 37.586 1.00 25.50 204 GLU A N 1
ATOM 1530 C CA . GLU A 1 226 ? -9.654 -9.177 37.235 1.00 27.28 204 GLU A CA 1
ATOM 1531 C C . GLU A 1 226 ? -11.146 -8.875 37.113 1.00 28.26 204 GLU A C 1
ATOM 1532 O O . GLU A 1 226 ? -11.779 -9.248 36.123 1.00 29.02 204 GLU A O 1
ATOM 1538 N N . THR A 1 227 ? -11.709 -8.175 38.093 1.00 28.60 205 THR A N 1
ATOM 1539 C CA . THR A 1 227 ? -13.152 -7.882 38.041 1.00 30.07 205 THR A CA 1
ATOM 1540 C C . THR A 1 227 ? -13.528 -6.967 36.860 1.00 29.43 205 THR A C 1
ATOM 1541 O O . THR A 1 227 ? -14.611 -7.102 36.280 1.00 31.21 205 THR A O 1
ATOM 1545 N N . ALA A 1 228 ? -12.629 -6.058 36.499 1.00 26.65 206 ALA A N 1
ATOM 1546 C CA . ALA A 1 228 ? -12.836 -5.184 35.339 1.00 26.38 206 ALA A CA 1
ATOM 1547 C C . ALA A 1 228 ? -12.740 -5.892 33.992 1.00 26.32 206 ALA A C 1
ATOM 1548 O O . ALA A 1 228 ? -13.460 -5.540 33.075 1.00 27.45 206 ALA A O 1
ATOM 1550 N N . GLU A 1 229 ? -11.848 -6.874 33.861 1.00 25.98 207 GLU A N 1
ATOM 1551 C CA . GLU A 1 229 ? -11.802 -7.659 32.624 1.00 26.60 207 GLU A CA 1
ATOM 1552 C C . GLU A 1 229 ? -13.068 -8.449 32.408 1.00 27.93 207 GLU A C 1
ATOM 1553 O O . GLU A 1 229 ? -13.520 -8.579 31.268 1.00 29.11 207 GLU A O 1
ATOM 1559 N N . ARG A 1 230 ? -13.625 -8.989 33.494 1.00 28.34 208 ARG A N 1
ATOM 1560 C CA . ARG A 1 230 ? -14.891 -9.735 33.423 1.00 30.79 208 ARG A CA 1
ATOM 1561 C C . ARG A 1 230 ? -16.044 -8.810 33.069 1.00 32.28 208 ARG A C 1
ATOM 1562 O O . ARG A 1 230 ? -16.979 -9.198 32.363 1.00 33.42 208 ARG A O 1
ATOM 1570 N N . GLU A 1 231 ? -15.979 -7.580 33.572 1.00 32.15 209 GLU A N 1
ATOM 1571 C CA . GLU A 1 231 ? -17.095 -6.651 33.401 1.00 33.37 209 GLU A CA 1
ATOM 1572 C C . GLU A 1 231 ? -17.101 -6.067 31.989 1.00 33.23 209 GLU A C 1
ATOM 1573 O O . GLU A 1 231 ? -18.148 -5.993 31.339 1.00 34.45 209 GLU A O 1
ATOM 1579 N N . PHE A 1 232 ? -15.928 -5.649 31.521 1.00 31.81 210 PHE A N 1
ATOM 1580 C CA . PHE A 1 232 ? -15.828 -4.946 30.249 1.00 32.29 210 PHE A CA 1
ATOM 1581 C C . PHE A 1 232 ? -15.533 -5.842 29.048 1.00 33.65 210 PHE A C 1
ATOM 1582 O O . PHE A 1 232 ? -15.720 -5.427 27.910 1.00 34.43 210 PHE A O 1
ATOM 1590 N N . GLY A 1 233 ? -15.073 -7.068 29.288 1.00 34.36 211 GLY A N 1
ATOM 1591 C CA . GLY A 1 233 ? -14.766 -7.983 28.178 1.00 35.86 211 GLY A CA 1
ATOM 1592 C C . GLY A 1 233 ? -13.558 -7.608 27.324 1.00 35.21 211 GLY A C 1
ATOM 1593 O O . GLY A 1 233 ? -13.387 -8.116 26.222 1.00 36.20 211 GLY A O 1
ATOM 1594 N N . ILE A 1 234 ? -12.723 -6.712 27.821 1.00 33.71 212 ILE A N 1
ATOM 1595 C CA . ILE A 1 234 ? -11.449 -6.396 27.166 1.00 32.98 212 ILE A CA 1
ATOM 1596 C C . ILE A 1 234 ? -10.313 -6.589 28.165 1.00 31.97 212 ILE A C 1
ATOM 1597 O O . ILE A 1 234 ? -10.574 -6.659 29.373 1.00 31.88 212 ILE A O 1
ATOM 1602 N N . PRO A 1 235 ? -9.060 -6.703 27.673 1.00 31.35 213 PRO A N 1
ATOM 1603 C CA . PRO A 1 235 ? -7.908 -6.721 28.565 1.00 30.61 213 PRO A CA 1
ATOM 1604 C C . PRO A 1 235 ? -7.800 -5.428 29.353 1.00 29.43 213 PRO A C 1
ATOM 1605 O O . PRO A 1 235 ? -8.075 -4.350 28.811 1.00 30.35 213 PRO A O 1
ATOM 1609 N N . VAL A 1 236 ? -7.436 -5.548 30.627 1.00 27.75 214 VAL A N 1
ATOM 1610 C CA . VAL A 1 236 ? -7.254 -4.400 31.514 1.00 25.91 214 VAL A CA 1
ATOM 1611 C C . VAL A 1 236 ? -5.845 -4.476 32.098 1.00 25.39 214 VAL A C 1
ATOM 1612 O O . VAL A 1 236 ? -5.400 -5.538 32.573 1.00 25.26 214 VAL A O 1
ATOM 1616 N N . LEU A 1 237 ? -5.139 -3.352 32.026 1.00 23.86 215 LEU A N 1
ATOM 1617 C CA . LEU A 1 237 ? -3.819 -3.239 32.616 1.00 22.83 215 LEU A CA 1
ATOM 1618 C C . LEU A 1 237 ? -3.658 -1.895 33.335 1.00 21.97 215 LEU A C 1
ATOM 1619 O O . LEU A 1 237 ? -4.477 -0.984 33.205 1.00 21.22 215 LEU A O 1
ATOM 1624 N N . SER A 1 238 ? -2.597 -1.781 34.115 1.00 20.70 216 SER A N 1
ATOM 1625 C CA . SER A 1 238 ? -2.286 -0.537 34.760 1.00 19.60 216 SER A CA 1
ATOM 1626 C C . SER A 1 238 ? -0.828 -0.298 34.500 1.00 18.84 216 SER A C 1
ATOM 1627 O O . SER A 1 238 ? -0.162 -1.143 33.893 1.00 18.77 216 SER A O 1
ATOM 1630 N N . ALA A 1 239 ? -0.332 0.850 34.944 1.00 18.06 217 ALA A N 1
ATOM 1631 C CA . ALA A 1 239 ? 1.123 1.095 34.946 1.00 18.35 217 ALA A CA 1
ATOM 1632 C C . ALA A 1 239 ? 1.883 0.024 35.710 1.00 17.87 217 ALA A C 1
ATOM 1633 O O . ALA A 1 239 ? 2.976 -0.421 35.280 1.00 19.08 217 ALA A O 1
ATOM 1635 N N . ALA A 1 240 ? 1.326 -0.374 36.856 1.00 18.12 218 ALA A N 1
ATOM 1636 C CA . ALA A 1 240 ? 1.917 -1.432 37.700 1.00 18.24 218 ALA A CA 1
ATOM 1637 C C . ALA A 1 240 ? 1.923 -2.828 37.060 1.00 18.06 218 ALA A C 1
ATOM 1638 O O . ALA A 1 240 ? 2.932 -3.527 37.111 1.00 19.69 218 ALA A O 1
ATOM 1640 N N . THR A 1 241 ? 0.823 -3.243 36.440 1.00 18.43 219 THR A N 1
ATOM 1641 C CA . THR A 1 241 ? 0.820 -4.572 35.814 1.00 18.28 219 THR A CA 1
ATOM 1642 C C . THR A 1 241 ? 1.686 -4.582 34.568 1.00 18.48 219 THR A C 1
ATOM 1643 O O . THR A 1 241 ? 2.318 -5.603 34.263 1.00 17.84 219 THR A O 1
ATOM 1647 N N . ALA A 1 242 ? 1.712 -3.456 33.855 1.00 18.01 220 ALA A N 1
ATOM 1648 C CA . ALA A 1 242 ? 2.637 -3.297 32.716 1.00 18.36 220 ALA A CA 1
ATOM 1649 C C . ALA A 1 242 ? 4.094 -3.403 33.164 1.00 17.66 220 ALA A C 1
ATOM 1650 O O . ALA A 1 242 ? 4.908 -4.079 32.513 1.00 17.50 220 ALA A O 1
ATOM 1652 N N . GLY A 1 243 ? 4.418 -2.731 34.275 1.00 17.24 221 GLY A N 1
ATOM 1653 C CA . GLY A 1 243 ? 5.733 -2.828 34.898 1.00 17.16 221 GLY A CA 1
ATOM 1654 C C . GLY A 1 243 ? 6.091 -4.249 35.289 1.00 17.70 221 GLY A C 1
ATOM 1655 O O . GLY A 1 243 ? 7.206 -4.706 35.033 1.00 17.18 221 GLY A O 1
ATOM 1656 N N . ALA A 1 244 ? 5.152 -4.954 35.924 1.00 17.88 222 ALA A N 1
ATOM 1657 C CA . ALA A 1 244 ? 5.356 -6.364 36.232 1.00 18.75 222 ALA A CA 1
ATOM 1658 C C . ALA A 1 244 ? 5.649 -7.176 34.963 1.00 20.03 222 ALA A C 1
ATOM 1659 O O . ALA A 1 244 ? 6.642 -7.898 34.918 1.00 20.67 222 ALA A O 1
ATOM 1661 N N . TYR A 1 245 ? 4.791 -7.052 33.940 1.00 20.16 223 TYR A N 1
ATOM 1662 C CA . TYR A 1 245 ? 5.039 -7.695 32.631 1.00 21.18 223 TYR A CA 1
ATOM 1663 C C . TYR A 1 245 ? 6.464 -7.423 32.105 1.00 21.00 223 TYR A C 1
ATOM 1664 O O . TYR A 1 245 ? 7.170 -8.348 31.691 1.00 21.85 223 TYR A O 1
ATOM 1673 N N . SER A 1 246 ? 6.852 -6.150 32.096 1.00 19.75 224 SER A N 1
ATOM 1674 C CA . SER A 1 246 ? 8.162 -5.733 31.595 1.00 19.86 224 SER A CA 1
ATOM 1675 C C . SER A 1 246 ? 9.303 -6.362 32.392 1.00 20.05 224 SER A C 1
ATOM 1676 O O . SER A 1 246 ? 10.290 -6.871 31.809 1.00 20.67 224 SER A O 1
ATOM 1679 N N . ILE A 1 247 ? 9.162 -6.357 33.720 1.00 19.20 225 ILE A N 1
ATOM 1680 C CA . ILE A 1 247 ? 10.201 -6.918 34.603 1.00 19.22 225 ILE A CA 1
ATOM 1681 C C . ILE A 1 247 ? 10.392 -8.401 34.290 1.00 20.00 225 ILE A C 1
ATOM 1682 O O . ILE A 1 247 ? 11.512 -8.877 34.115 1.00 21.36 225 ILE A O 1
ATOM 1687 N N . LEU A 1 248 ? 9.273 -9.113 34.180 1.00 20.87 226 LEU A N 1
ATOM 1688 C CA . LEU A 1 248 ? 9.262 -10.526 33.851 1.00 22.16 226 LEU A CA 1
ATOM 1689 C C . LEU A 1 248 ? 9.958 -10.773 32.518 1.00 23.51 226 LEU A C 1
ATOM 1690 O O . LEU A 1 248 ? 10.848 -11.621 32.440 1.00 23.97 226 LEU A O 1
ATOM 1695 N N . ARG A 1 249 ? 9.609 -9.992 31.497 1.00 23.77 227 ARG A N 1
ATOM 1696 C CA . ARG A 1 249 ? 10.268 -10.138 30.193 1.00 25.74 227 ARG A CA 1
ATOM 1697 C C . ARG A 1 249 ? 11.766 -9.834 30.280 1.00 26.09 227 ARG A C 1
ATOM 1698 O O . ARG A 1 249 ? 12.582 -10.595 29.741 1.00 27.41 227 ARG A O 1
ATOM 1706 N N . SER A 1 250 ? 12.131 -8.772 31.005 1.00 25.79 228 SER A N 1
ATOM 1707 C CA . SER A 1 250 ? 13.544 -8.407 31.175 1.00 25.71 228 SER A CA 1
ATOM 1708 C C . SER A 1 250 ? 14.383 -9.473 31.894 1.00 26.46 228 SER A C 1
ATOM 1709 O O . SER A 1 250 ? 15.589 -9.548 31.699 1.00 26.73 228 SER A O 1
ATOM 1712 N N . LEU A 1 251 ? 13.740 -10.278 32.735 1.00 26.74 229 LEU A N 1
ATOM 1713 C CA . LEU A 1 251 ? 14.408 -11.314 33.525 1.00 28.01 229 LEU A CA 1
ATOM 1714 C C . LEU A 1 251 ? 14.370 -12.706 32.893 1.00 29.90 229 LEU A C 1
ATOM 1715 O O . LEU A 1 251 ? 14.862 -13.686 3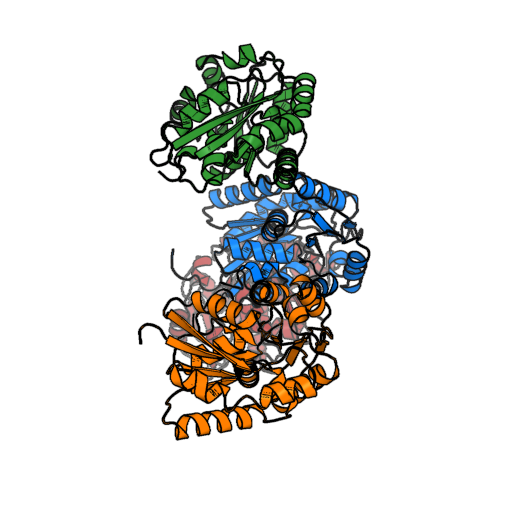3.484 1.00 29.90 229 LEU A O 1
ATOM 1720 N N . ASP A 1 252 ? 13.800 -12.788 31.693 1.00 31.11 230 ASP A N 1
ATOM 1721 C CA . ASP A 1 252 ? 13.607 -14.079 31.000 1.00 33.87 230 ASP A CA 1
ATOM 1722 C C . ASP A 1 252 ? 12.788 -15.109 31.774 1.00 33.79 230 ASP A C 1
ATOM 1723 O O . ASP A 1 252 ? 13.092 -16.303 31.779 1.00 35.24 230 ASP A O 1
ATOM 1728 N N . LEU A 1 253 ? 11.735 -14.626 32.418 1.00 31.89 231 LEU A N 1
ATOM 1729 C CA . LEU A 1 253 ? 10.846 -15.457 33.201 1.00 31.97 231 LEU A CA 1
ATOM 1730 C C . LEU A 1 253 ? 9.519 -15.595 32.467 1.00 31.62 231 LEU A C 1
ATOM 1731 O O . LEU A 1 253 ? 9.107 -14.670 31.760 1.00 31.01 231 LEU A O 1
ATOM 1736 N N . PRO A 1 254 ? 8.834 -16.730 32.647 1.00 32.23 232 PRO A N 1
ATOM 1737 C CA . PRO A 1 254 ? 7.568 -16.901 31.925 1.00 32.60 232 PRO A CA 1
ATOM 1738 C C . PRO A 1 254 ? 6.521 -15.899 32.414 1.00 31.07 232 PRO A C 1
ATOM 1739 O O . PRO A 1 254 ? 6.404 -15.665 33.630 1.00 29.87 232 PRO A O 1
ATOM 1743 N N . VAL A 1 255 ? 5.793 -15.271 31.493 1.00 30.70 233 VAL A N 1
ATOM 1744 C CA . VAL A 1 255 ? 4.712 -14.405 31.949 1.00 29.30 233 VAL A CA 1
ATOM 1745 C C . VAL A 1 255 ? 3.420 -15.208 32.083 1.00 30.50 233 VAL A C 1
ATOM 1746 O O . VAL A 1 255 ? 2.615 -15.324 31.159 1.00 30.94 233 VAL A O 1
ATOM 1750 N N . ALA A 1 256 ? 3.294 -15.830 33.251 1.00 30.86 234 ALA A N 1
ATOM 1751 C CA . ALA A 1 256 ? 2.150 -16.664 33.597 1.00 31.92 234 ALA A CA 1
ATOM 1752 C C . ALA A 1 256 ? 1.896 -16.489 35.085 1.00 31.24 234 ALA A C 1
ATOM 1753 O O . ALA A 1 256 ? 2.233 -17.375 35.883 1.00 32.36 234 ALA A O 1
ATOM 1755 N N . VAL A 1 257 ? 1.356 -15.324 35.450 1.00 29.11 235 VAL A N 1
ATOM 1756 C CA . VAL A 1 257 ? 1.005 -14.998 36.822 1.00 27.84 235 VAL A CA 1
ATOM 1757 C C . VAL A 1 257 ? -0.516 -14.810 36.904 1.00 28.05 235 VAL A C 1
ATOM 1758 O O . VAL A 1 257 ? -1.065 -13.988 36.168 1.00 27.95 235 VAL A O 1
ATOM 1762 N N . PRO A 1 258 ? -1.203 -15.565 37.790 1.00 28.40 236 PRO A N 1
ATOM 1763 C CA . PRO A 1 258 ? -2.666 -15.355 37.914 1.00 28.86 236 PRO A CA 1
ATOM 1764 C C . PRO A 1 258 ? -3.021 -14.057 38.658 1.00 27.75 236 PRO A C 1
ATOM 1765 O O . PRO A 1 258 ? -2.166 -13.442 39.320 1.00 26.91 236 PRO A O 1
ATOM 1769 N N . GLY A 1 259 ? -4.257 -13.618 38.490 1.00 27.94 237 GLY A N 1
ATOM 1770 C CA . GLY A 1 259 ? -4.806 -12.535 39.288 1.00 27.20 237 GLY A CA 1
ATOM 1771 C C . GLY A 1 259 ? -4.436 -11.143 38.853 1.00 25.76 237 GLY A C 1
ATOM 1772 O O . GLY A 1 259 ? -4.675 -10.202 39.597 1.00 25.63 237 GLY A O 1
ATOM 1773 N N . ALA A 1 260 ? -3.855 -10.999 37.661 1.00 25.19 238 ALA A N 1
ATOM 1774 C CA . ALA A 1 260 ? -3.305 -9.701 37.226 1.00 23.36 238 ALA A CA 1
ATOM 1775 C C . ALA A 1 260 ? -3.670 -9.380 35.770 1.00 23.44 238 ALA A C 1
ATOM 1776 O O . ALA A 1 260 ? -2.998 -8.563 35.104 1.00 22.79 238 ALA A O 1
ATOM 1778 N N . GLY A 1 261 ? -4.757 -10.000 35.307 1.00 23.75 239 GLY A N 1
ATOM 1779 C CA . GLY A 1 261 ? -5.264 -9.808 33.959 1.00 24.10 239 GLY A CA 1
ATOM 1780 C C . GLY A 1 261 ? -4.575 -10.627 32.887 1.00 24.55 239 GLY A C 1
ATOM 1781 O O . GLY A 1 261 ? -3.507 -11.235 33.121 1.00 24.19 239 GLY A O 1
ATOM 1782 N N . ARG A 1 262 ? -5.168 -10.596 31.693 1.00 25.99 240 ARG A N 1
ATOM 1783 C CA . ARG A 1 262 ? -4.691 -11.355 30.521 1.00 27.25 240 ARG A CA 1
ATOM 1784 C C . ARG A 1 262 ? -3.226 -11.089 30.153 1.00 26.25 240 ARG A C 1
ATOM 1785 O O . ARG A 1 262 ? -2.543 -11.985 29.657 1.00 26.49 240 ARG A O 1
ATOM 1793 N N . LEU A 1 263 ? -2.771 -9.859 30.372 1.00 25.12 241 LEU A N 1
ATOM 1794 C CA . LEU A 1 263 ? -1.423 -9.452 29.991 1.00 25.04 241 LEU A CA 1
ATOM 1795 C C . LEU A 1 263 ? -0.394 -10.317 30.720 1.00 25.16 241 LEU A C 1
ATOM 1796 O O . LEU A 1 263 ? 0.559 -10.779 30.117 1.00 27.19 241 LEU A O 1
ATOM 1801 N N . LEU A 1 264 ? -0.639 -10.589 31.994 1.00 25.05 242 LEU A N 1
ATOM 1802 C CA . LEU A 1 264 ? 0.215 -11.452 32.805 1.00 25.21 242 LEU A CA 1
ATOM 1803 C C . LEU A 1 264 ? 0.090 -12.974 32.588 1.00 27.83 242 LEU A C 1
ATOM 1804 O O . LEU A 1 264 ? 0.747 -13.760 33.281 1.00 28.44 242 LEU A O 1
ATOM 1809 N N . ARG A 1 265 ? -0.726 -13.367 31.614 1.00 29.00 243 ARG A N 1
ATOM 1810 C CA . ARG A 1 265 ? -0.897 -14.779 31.244 1.00 31.42 243 ARG A CA 1
ATOM 1811 C C . ARG A 1 265 ? -0.491 -15.027 29.786 1.00 33.23 243 ARG A C 1
ATOM 1812 O O . ARG A 1 265 ? -0.920 -16.007 29.172 1.00 35.15 243 ARG A O 1
ATOM 1820 N N . GLN A 1 266 ? 0.334 -14.145 29.226 1.00 33.35 244 GLN A N 1
ATOM 1821 C CA . GLN A 1 266 ? 0.716 -14.262 27.808 1.00 35.68 244 GLN A CA 1
ATOM 1822 C C . GLN A 1 266 ? 1.431 -15.577 27.510 1.00 37.42 244 GLN A C 1
ATOM 1823 O O . GLN A 1 266 ? 1.365 -16.078 26.380 1.00 38.84 244 GLN A O 1
ATOM 1829 N N . ASP A 1 267 ? 2.089 -16.137 28.525 1.00 37.69 245 ASP A N 1
ATOM 1830 C CA . ASP A 1 267 ? 2.779 -17.423 28.400 1.00 39.50 245 ASP A CA 1
ATOM 1831 C C . ASP A 1 267 ? 1.983 -18.577 29.018 1.00 42.08 245 ASP A C 1
ATOM 1832 O O . ASP A 1 267 ? 2.552 -19.623 29.353 1.00 43.02 245 ASP A O 1
ATOM 1837 N N . SER A 1 268 ? 0.672 -18.383 29.163 1.00 43.84 246 SER A N 1
ATOM 1838 C CA . SER A 1 268 ? -0.231 -19.430 29.675 1.00 46.76 246 SER A CA 1
ATOM 1839 C C . SER A 1 268 ? 0.001 -20.784 29.007 1.00 49.82 246 SER A C 1
ATOM 1840 O O . SER A 1 268 ? 0.391 -21.752 29.668 1.00 51.51 246 SER A O 1
ATOM 1843 N N . ALA A 1 269 ? -0.217 -20.822 27.693 1.00 51.55 247 ALA A N 1
ATOM 1844 C CA . ALA A 1 269 ? -0.076 -22.023 26.868 1.00 54.35 247 ALA A CA 1
ATOM 1845 C C . ALA A 1 269 ? 1.333 -22.660 26.882 1.00 55.18 247 ALA A C 1
ATOM 1846 O O . ALA A 1 269 ? 1.484 -23.851 26.578 1.00 57.22 247 ALA A O 1
ATOM 1848 N N . VAL A 1 270 ? 2.343 -21.866 27.233 1.00 53.93 248 VAL A N 1
ATOM 1849 C CA . VAL A 1 270 ? 3.732 -22.323 27.330 1.00 54.75 248 VAL A CA 1
ATOM 1850 C C . VAL A 1 270 ? 3.931 -23.054 28.653 1.00 54.83 248 VAL A C 1
ATOM 1851 O O . VAL A 1 270 ? 4.642 -24.051 28.716 1.00 56.10 248 VAL A O 1
ATOM 1855 N N . MET B 1 23 ? 1.299 -49.284 19.329 1.00 61.08 1 MET B N 1
ATOM 1856 C CA . MET B 1 23 ? 1.203 -50.375 18.304 1.00 61.91 1 MET B CA 1
ATOM 1857 C C . MET B 1 23 ? 1.000 -49.803 16.902 1.00 60.02 1 MET B C 1
ATOM 1858 O O . MET B 1 23 ? -0.012 -50.087 16.245 1.00 59.28 1 MET B O 1
ATOM 1863 N N . GLY B 1 24 ? 1.973 -49.015 16.441 1.00 59.17 2 GLY B N 1
ATOM 1864 C CA . GLY B 1 24 ? 1.811 -48.246 15.214 1.00 56.43 2 GLY B CA 1
ATOM 1865 C C . GLY B 1 24 ? 0.634 -47.304 15.407 1.00 52.68 2 GLY B C 1
ATOM 1866 O O . GLY B 1 24 ? 0.591 -46.556 16.381 1.00 51.71 2 GLY B O 1
ATOM 1867 N N . ILE B 1 25 ? -0.334 -47.369 14.500 1.00 50.26 3 ILE B N 1
ATOM 1868 C CA . ILE B 1 25 ? -1.526 -46.528 14.585 1.00 46.95 3 ILE B CA 1
ATOM 1869 C C . ILE B 1 25 ? -2.476 -47.054 15.675 1.00 45.17 3 ILE B C 1
ATOM 1870 O O . ILE B 1 25 ? -2.725 -48.257 15.762 1.00 45.69 3 ILE B O 1
ATOM 1875 N N . ARG B 1 26 ? -2.974 -46.152 16.519 1.00 42.47 4 ARG B N 1
ATOM 1876 C CA . ARG B 1 26 ? -3.926 -46.512 17.578 1.00 40.57 4 ARG B CA 1
ATOM 1877 C C . ARG B 1 26 ? -5.348 -46.308 17.070 1.00 38.44 4 ARG B C 1
ATOM 1878 O O . ARG B 1 26 ? -5.706 -45.205 16.653 1.00 36.99 4 ARG B O 1
ATOM 1886 N N . ARG B 1 27 ? -6.155 -47.366 17.099 1.00 37.86 5 ARG B N 1
ATOM 1887 C CA . ARG B 1 27 ? -7.488 -47.310 16.494 1.00 36.59 5 ARG B CA 1
ATOM 1888 C C . ARG B 1 27 ? -8.572 -46.918 17.474 1.00 34.68 5 ARG B C 1
ATOM 1889 O O . ARG B 1 27 ? -8.716 -47.529 18.538 1.00 34.83 5 ARG B O 1
ATOM 1897 N N . ILE B 1 28 ? -9.319 -45.881 17.097 1.00 32.77 6 ILE B N 1
ATOM 1898 C CA . ILE B 1 28 ? -10.345 -45.286 17.936 1.00 31.68 6 ILE B CA 1
ATOM 1899 C C . ILE B 1 28 ? -11.708 -45.470 17.290 1.00 31.15 6 ILE B C 1
ATOM 1900 O O . ILE B 1 28 ? -11.921 -45.060 16.139 1.00 30.94 6 ILE B O 1
ATOM 1905 N N . GLY B 1 29 ? -12.619 -46.090 18.030 1.00 31.35 7 GLY B N 1
ATOM 1906 C CA . GLY B 1 29 ? -14.003 -46.252 17.596 1.00 31.16 7 GLY B CA 1
ATOM 1907 C C . GLY B 1 29 ? -14.859 -45.121 18.145 1.00 30.00 7 GLY B C 1
ATOM 1908 O O . GLY B 1 29 ? -14.748 -44.770 19.326 1.00 29.46 7 GLY B O 1
ATOM 1909 N N . LEU B 1 30 ? -15.703 -44.557 17.278 1.00 29.21 8 LEU B N 1
ATOM 1910 C CA . LEU B 1 30 ? -16.617 -43.462 17.636 1.00 28.30 8 LEU B CA 1
ATOM 1911 C C . LEU B 1 30 ? -18.068 -43.835 17.373 1.00 28.29 8 LEU B C 1
ATOM 1912 O O . LEU B 1 30 ? -18.435 -44.169 16.242 1.00 29.80 8 LEU B O 1
ATOM 1917 N N . VAL B 1 31 ? -18.890 -43.795 18.411 1.00 28.27 9 VAL B N 1
ATOM 1918 C CA . VAL B 1 31 ? -20.320 -44.074 18.258 1.00 28.18 9 VAL B CA 1
ATOM 1919 C C . VAL B 1 31 ? -21.012 -42.719 18.226 1.00 27.59 9 VAL B C 1
ATOM 1920 O O . VAL B 1 31 ? -21.174 -42.067 19.259 1.00 27.59 9 VAL B O 1
ATOM 1924 N N . VAL B 1 32 ? -21.397 -42.281 17.036 1.00 27.68 10 VAL B N 1
ATOM 1925 C CA . VAL B 1 32 ? -21.828 -40.887 16.855 1.00 27.08 10 VAL B CA 1
ATOM 1926 C C . VAL B 1 32 ? -23.284 -40.741 16.412 1.00 27.33 10 VAL B C 1
ATOM 1927 O O . VAL B 1 32 ? -23.809 -41.623 15.723 1.00 28.84 10 VAL B O 1
ATOM 1931 N N . PRO B 1 33 ? -23.946 -39.626 16.799 1.00 26.53 11 PRO B N 1
ATOM 1932 C CA . PRO B 1 33 ? -25.246 -39.381 16.170 1.00 26.48 11 PRO B CA 1
ATOM 1933 C C . PRO B 1 33 ? -25.036 -39.224 14.667 1.00 26.98 11 PRO B C 1
ATOM 1934 O O . PRO B 1 33 ? -24.024 -38.656 14.244 1.00 25.78 11 PRO B O 1
ATOM 1938 N N . SER B 1 34 ? -25.964 -39.746 13.874 1.00 27.44 12 SER B N 1
ATOM 1939 C CA . SER B 1 34 ? -25.865 -39.661 12.419 1.00 28.50 12 SER B CA 1
ATOM 1940 C C . SER B 1 34 ? -25.613 -38.237 11.931 1.00 28.18 12 SER B C 1
ATOM 1941 O O . SER B 1 34 ? -24.845 -38.032 10.988 1.00 29.56 12 SER B O 1
ATOM 1944 N N . SER B 1 35 ? -26.254 -37.261 12.574 1.00 27.82 13 SER B N 1
ATOM 1945 C CA . SER B 1 35 ? -26.177 -35.856 12.145 1.00 27.60 13 SER B CA 1
ATOM 1946 C C . SER B 1 35 ? -24.964 -35.072 12.692 1.00 26.13 13 SER B C 1
ATOM 1947 O O . SER B 1 35 ? -24.740 -33.924 12.294 1.00 26.01 13 SER B O 1
ATOM 1950 N N . ASN B 1 36 ? -24.214 -35.666 13.621 1.00 25.37 14 ASN B N 1
ATOM 1951 C CA . ASN B 1 36 ? -23.037 -35.008 14.213 1.00 24.66 14 ASN B CA 1
ATOM 1952 C C . ASN B 1 36 ? -21.910 -34.982 13.189 1.00 25.74 14 ASN B C 1
ATOM 1953 O O . ASN B 1 36 ? -21.608 -36.015 12.559 1.00 26.50 14 ASN B O 1
ATOM 1958 N N . VAL B 1 37 ? -21.324 -33.799 12.992 1.00 25.54 15 VAL B N 1
ATOM 1959 C CA . VAL B 1 37 ? -20.166 -33.636 12.109 1.00 26.08 15 VAL B CA 1
ATOM 1960 C C . VAL B 1 37 ? -18.922 -33.141 12.865 1.00 25.62 15 VAL B C 1
ATOM 1961 O O . VAL B 1 37 ? -17.774 -33.286 12.402 1.00 25.78 15 VAL B O 1
ATOM 1965 N N . THR B 1 38 ? -19.157 -32.578 14.042 1.00 24.77 16 THR B N 1
ATOM 1966 C CA . THR B 1 38 ? -18.113 -31.923 14.793 1.00 24.45 16 THR B CA 1
ATOM 1967 C C . THR B 1 38 ? -17.078 -32.857 15.433 1.00 24.12 16 THR B C 1
ATOM 1968 O O . THR B 1 38 ? -15.884 -32.567 15.391 1.00 23.85 16 THR B O 1
ATOM 1972 N N . VAL B 1 39 ? -17.523 -33.961 16.027 1.00 23.83 17 VAL B N 1
ATOM 1973 C CA . VAL B 1 39 ? -16.594 -34.796 16.791 1.00 23.68 17 VAL B CA 1
ATOM 1974 C C . VAL B 1 39 ? -15.604 -35.551 15.871 1.00 24.06 17 VAL B C 1
ATOM 1975 O O . VAL B 1 39 ? -14.422 -35.688 16.198 1.00 23.70 17 VAL B O 1
ATOM 1979 N N . GLU B 1 40 ? -16.079 -35.965 14.692 1.00 23.94 18 GLU B N 1
ATOM 1980 C CA . GLU B 1 40 ? -15.228 -36.549 13.670 1.00 24.35 18 GLU B CA 1
ATOM 1981 C C . GLU B 1 40 ? -14.266 -35.517 13.055 1.00 24.56 18 GLU B C 1
ATOM 1982 O O . GLU B 1 40 ? -13.343 -35.881 12.323 1.00 25.01 18 GLU B O 1
ATOM 1988 N N . THR B 1 41 ? -14.485 -34.240 13.364 1.00 23.98 19 THR B N 1
ATOM 1989 C CA . THR B 1 41 ? -13.594 -33.168 12.937 1.00 24.35 19 THR B CA 1
ATOM 1990 C C . THR B 1 41 ? -12.616 -32.797 14.072 1.00 24.03 19 THR B C 1
ATOM 1991 O O . THR B 1 41 ? -11.384 -32.795 13.887 1.00 24.27 19 THR B O 1
ATOM 1995 N N . GLU B 1 42 ? -13.170 -32.506 15.245 1.00 23.41 20 GLU B N 1
ATOM 1996 C CA . GLU B 1 42 ? -12.385 -32.020 16.393 1.00 23.86 20 GLU B CA 1
ATOM 1997 C C . GLU B 1 42 ? -11.424 -33.055 16.995 1.00 24.44 20 GLU B C 1
ATOM 1998 O O . GLU B 1 42 ? -10.258 -32.749 17.241 1.00 25.36 20 GLU B O 1
ATOM 2004 N N . MET B 1 43 ? -11.912 -34.278 17.198 1.00 24.35 21 MET B N 1
ATOM 2005 C CA . MET B 1 43 ? -11.120 -35.360 17.793 1.00 25.27 21 MET B CA 1
ATOM 2006 C C . MET B 1 43 ? -9.849 -35.689 16.993 1.00 26.13 21 MET B C 1
ATOM 2007 O O . MET B 1 43 ? -8.780 -35.779 17.582 1.00 27.14 21 MET B O 1
ATOM 2012 N N . PRO B 1 44 ? -9.955 -35.853 15.657 1.00 26.33 22 PRO B N 1
ATOM 2013 C CA . PRO B 1 44 ? -8.748 -36.001 14.856 1.00 27.32 22 PRO B CA 1
ATOM 2014 C C . PRO B 1 44 ? -7.898 -34.743 14.852 1.00 27.96 22 PRO B C 1
ATOM 2015 O O . PRO B 1 44 ? -6.677 -34.860 14.944 1.00 28.36 22 PRO B O 1
ATOM 2019 N N . ALA B 1 45 ? -8.520 -33.561 14.745 1.00 26.90 23 ALA B N 1
ATOM 2020 C CA . ALA B 1 45 ? -7.746 -32.307 14.762 1.00 28.58 23 ALA B CA 1
ATOM 2021 C C . ALA B 1 45 ? -6.925 -32.201 16.053 1.00 28.88 23 ALA B C 1
ATOM 2022 O O . ALA B 1 45 ? -5.726 -31.903 16.020 1.00 30.45 23 ALA B O 1
ATOM 2024 N N . LEU B 1 46 ? -7.583 -32.477 17.175 1.00 28.34 24 LEU B N 1
ATOM 2025 C CA . LEU B 1 46 ? -6.951 -32.421 18.487 1.00 29.34 24 LEU B CA 1
ATOM 2026 C C . LEU B 1 46 ? -5.805 -33.425 18.614 1.00 30.57 24 LEU B C 1
ATOM 2027 O O . LEU B 1 46 ? -4.676 -33.048 18.924 1.00 31.90 24 LEU B O 1
ATOM 2032 N N . LEU B 1 47 ? -6.095 -34.697 18.360 1.00 30.70 25 LEU B N 1
ATOM 2033 C CA . LEU B 1 47 ? -5.115 -35.754 18.602 1.00 31.97 25 LEU B CA 1
ATOM 2034 C C . LEU B 1 47 ? -3.964 -35.797 17.594 1.00 33.70 25 LEU B C 1
ATOM 2035 O O . LEU B 1 47 ? -2.901 -36.354 17.883 1.00 34.69 25 LEU B O 1
ATOM 2040 N N . SER B 1 48 ? -4.155 -35.174 16.433 1.00 34.24 26 SER B N 1
ATOM 2041 C CA . SER B 1 48 ? -3.082 -35.087 15.438 1.00 36.55 26 SER B CA 1
ATOM 2042 C C . SER B 1 48 ? -1.840 -34.337 15.950 1.00 37.53 26 SER B C 1
ATOM 2043 O O . SER B 1 48 ? -0.756 -34.468 15.373 1.00 39.43 26 SER B O 1
ATOM 2046 N N . ARG B 1 49 ? -2.003 -33.568 17.029 1.00 36.70 27 ARG B N 1
ATOM 2047 C CA . ARG B 1 49 ? -0.911 -32.768 17.613 1.00 37.64 27 ARG B CA 1
ATOM 2048 C C . ARG B 1 49 ? -0.100 -33.500 18.697 1.00 38.43 27 ARG B C 1
ATOM 2049 O O . ARG B 1 49 ? 0.854 -32.939 19.255 1.00 39.43 27 ARG B O 1
ATOM 2057 N N . HIS B 1 50 ? -0.480 -34.742 18.992 1.00 37.58 28 HIS B N 1
ATOM 2058 C CA . HIS B 1 50 ? 0.259 -35.563 19.945 1.00 38.96 28 HIS B CA 1
ATOM 2059 C C . HIS B 1 50 ? 1.611 -35.919 19.326 1.00 41.32 28 HIS B C 1
ATOM 2060 O O . HIS B 1 50 ? 1.655 -36.451 18.219 1.00 41.50 28 HIS B O 1
ATOM 2067 N N . PRO B 1 51 ? 2.713 -35.613 20.034 1.00 43.59 29 PRO B N 1
ATOM 2068 C CA . PRO B 1 51 ? 4.075 -35.783 19.493 1.00 45.89 29 PRO B CA 1
ATOM 2069 C C . PRO B 1 51 ? 4.554 -37.228 19.369 1.00 47.10 29 PRO B C 1
ATOM 2070 O O . PRO B 1 51 ? 5.482 -37.494 18.605 1.00 48.84 29 PRO B O 1
ATOM 2074 N N . GLY B 1 52 ? 3.935 -38.145 20.105 1.00 46.25 30 GLY B N 1
ATOM 2075 C CA . GLY B 1 52 ? 4.452 -39.502 20.216 1.00 47.88 30 GLY B CA 1
ATOM 2076 C C . GLY B 1 52 ? 3.567 -40.627 19.717 1.00 46.62 30 GLY B C 1
ATOM 2077 O O . GLY B 1 52 ? 3.995 -41.785 19.698 1.00 48.57 30 GLY B O 1
ATOM 2078 N N . ALA B 1 53 ? 2.348 -40.294 19.302 1.00 44.60 31 ALA B N 1
ATOM 2079 C CA . ALA B 1 53 ? 1.365 -41.289 18.889 1.00 43.05 31 ALA B CA 1
ATOM 2080 C C . ALA B 1 53 ? 0.604 -40.863 17.647 1.00 41.60 31 ALA B C 1
ATOM 2081 O O . ALA B 1 53 ? 0.348 -39.677 17.445 1.00 40.40 31 ALA B O 1
ATOM 2083 N N . GLU B 1 54 ? 0.248 -41.845 16.819 1.00 41.23 32 GLU B N 1
ATOM 2084 C CA . GLU B 1 54 ? -0.651 -41.624 15.688 1.00 40.33 32 GLU B CA 1
ATOM 2085 C C . GLU B 1 54 ? -1.951 -42.404 15.835 1.00 38.01 32 GLU B C 1
ATOM 2086 O O . GLU B 1 54 ? -1.962 -43.502 16.386 1.00 38.45 32 GLU B O 1
ATOM 2092 N N . PHE B 1 55 ? -3.038 -41.821 15.342 1.00 35.51 33 PHE B N 1
ATOM 2093 C CA . PHE B 1 55 ? -4.384 -42.379 15.517 1.00 33.75 33 PHE B CA 1
ATOM 2094 C C . PHE B 1 55 ? -5.150 -42.485 14.206 1.00 33.02 33 PHE B C 1
ATOM 2095 O O . PHE B 1 55 ? -4.859 -41.777 13.238 1.00 32.85 33 PHE B O 1
ATOM 2103 N N . SER B 1 56 ? -6.133 -43.379 14.195 1.00 32.08 34 SER B N 1
ATOM 2104 C CA . SER B 1 56 ? -7.083 -43.479 13.102 1.00 31.17 34 SER B CA 1
ATOM 2105 C C . SER B 1 56 ? -8.477 -43.541 13.720 1.00 29.79 34 SER B C 1
ATOM 2106 O O . SER B 1 56 ? -8.632 -43.991 14.861 1.00 30.39 34 SER B O 1
ATOM 2109 N N . PHE B 1 57 ? -9.484 -43.084 12.983 1.00 28.85 35 PHE B N 1
ATOM 2110 C CA . PHE B 1 57 ? -10.838 -42.912 13.541 1.00 27.60 35 PHE B CA 1
ATOM 2111 C C . PHE B 1 57 ? -11.916 -43.657 12.751 1.00 27.98 35 PHE B C 1
ATOM 2112 O O . PHE B 1 57 ? -11.952 -43.599 11.529 1.00 27.78 35 PHE B O 1
ATOM 2120 N N . HIS B 1 58 ? -12.795 -44.358 13.469 1.00 27.84 36 HIS B N 1
ATOM 2121 C CA . HIS B 1 58 ? -13.740 -45.280 12.827 1.00 28.43 36 HIS B CA 1
ATOM 2122 C C . HIS B 1 58 ? -15.124 -45.104 13.437 1.00 28.08 36 HIS B C 1
ATOM 2123 O O . HIS B 1 58 ? -15.313 -45.292 14.648 1.00 28.54 36 HIS B O 1
ATOM 2130 N N . SER B 1 59 ? -16.086 -44.698 12.616 1.00 27.58 37 SER B N 1
ATOM 2131 C CA . SER B 1 59 ? -17.406 -44.372 13.148 1.00 26.96 37 SER B CA 1
ATOM 2132 C C . SER B 1 59 ? -18.509 -45.368 12.789 1.00 27.78 37 SER B C 1
ATOM 2133 O O . SER B 1 59 ? -18.527 -45.929 11.697 1.00 28.69 37 SER B O 1
ATOM 2136 N N . THR B 1 60 ? -19.422 -45.544 13.737 1.00 27.32 38 THR B N 1
ATOM 2137 C CA . THR B 1 60 ? -20.731 -46.141 13.515 1.00 28.50 38 THR B CA 1
ATOM 2138 C C . THR B 1 60 ? -21.762 -45.068 13.882 1.00 27.22 38 THR B C 1
ATOM 2139 O O . THR B 1 60 ? -21.549 -44.287 14.816 1.00 26.16 38 THR B O 1
ATOM 2143 N N . ARG B 1 61 ? -22.863 -45.031 13.141 1.00 27.87 39 ARG B N 1
ATOM 2144 C CA . ARG B 1 61 ? -23.884 -43.990 13.303 1.00 27.60 39 ARG B CA 1
ATOM 2145 C C . ARG B 1 61 ? -25.170 -44.523 13.890 1.00 28.78 39 ARG B C 1
ATOM 2146 O O . ARG B 1 61 ? -25.663 -45.564 13.470 1.00 30.16 39 ARG B O 1
ATOM 2154 N N . MET B 1 62 ? -25.691 -43.802 14.879 1.00 29.22 40 MET B N 1
ATOM 2155 C CA . MET B 1 62 ? -27.028 -44.023 15.416 1.00 30.82 40 MET B CA 1
ATOM 2156 C C . MET B 1 62 ? -27.835 -42.796 15.029 1.00 31.29 40 MET B C 1
ATOM 2157 O O . MET B 1 62 ? -27.413 -41.671 15.298 1.00 30.72 40 MET B O 1
ATOM 2162 N N . ARG B 1 63 ? -28.970 -43.003 14.365 1.00 34.04 41 ARG B N 1
ATOM 2163 C CA . ARG B 1 63 ? -29.710 -41.880 13.775 1.00 35.30 41 ARG B CA 1
ATOM 2164 C C . ARG B 1 63 ? -30.264 -40.931 14.841 1.00 35.23 41 ARG B C 1
ATOM 2165 O O . ARG B 1 63 ? -30.850 -41.365 15.835 1.00 35.37 41 ARG B O 1
ATOM 2173 N N . MET B 1 64 ? -30.044 -39.638 14.620 1.00 35.16 42 MET B N 1
ATOM 2174 C CA . MET B 1 64 ? -30.650 -38.581 15.420 1.00 36.21 42 MET B CA 1
ATOM 2175 C C . MET B 1 64 ? -30.444 -37.246 14.728 1.00 36.09 42 MET B C 1
ATOM 2176 O O . MET B 1 64 ? -29.329 -36.936 14.291 1.00 35.81 42 MET B O 1
ATOM 2181 N N . HIS B 1 65 ? -31.503 -36.449 14.630 1.00 37.02 43 HIS B N 1
ATOM 2182 C CA . HIS B 1 65 ? -31.329 -35.054 14.202 1.00 37.63 43 HIS B CA 1
ATOM 2183 C C . HIS B 1 65 ? -31.911 -34.031 15.177 1.00 36.57 43 HIS B C 1
ATOM 2184 O O . HIS B 1 65 ? -31.681 -32.830 15.026 1.00 35.92 43 HIS B O 1
ATOM 2191 N N . THR B 1 66 ? -32.648 -34.515 16.174 1.00 36.61 44 THR B N 1
ATOM 2192 C CA . THR B 1 66 ? -33.282 -33.643 17.158 1.00 36.42 44 THR B CA 1
ATOM 2193 C C . THR B 1 66 ? -32.902 -34.029 18.582 1.00 35.13 44 THR B C 1
ATOM 2194 O O . THR B 1 66 ? -33.153 -35.152 19.035 1.00 35.21 44 THR B O 1
ATOM 2198 N N . VAL B 1 67 ? -32.301 -33.074 19.277 1.00 33.78 45 VAL B N 1
ATOM 2199 C CA . VAL B 1 67 ? -31.778 -33.301 20.602 1.00 32.85 45 VAL B CA 1
ATOM 2200 C C . VAL B 1 67 ? -32.912 -33.061 21.584 1.00 33.71 45 VAL B C 1
ATOM 2201 O O . VAL B 1 67 ? -33.012 -31.995 22.199 1.00 33.40 45 VAL B O 1
ATOM 2205 N N . SER B 1 68 ? -33.784 -34.063 21.684 1.00 34.72 46 SER B N 1
ATOM 2206 C CA . SER B 1 68 ? -34.915 -34.058 22.602 1.00 35.95 46 SER B CA 1
ATOM 2207 C C . SER B 1 68 ? -34.960 -35.405 23.318 1.00 36.32 46 SER B C 1
ATOM 2208 O O . SER B 1 68 ? -34.261 -36.335 22.908 1.00 36.57 46 SER B O 1
ATOM 2211 N N . PRO B 1 69 ? -35.781 -35.524 24.383 1.00 37.15 47 PRO B N 1
ATOM 2212 C CA . PRO B 1 69 ? -35.916 -36.835 25.031 1.00 37.47 47 PRO B CA 1
ATOM 2213 C C . PRO B 1 69 ? -36.265 -37.958 24.029 1.00 37.91 47 PRO B C 1
ATOM 2214 O O . PRO B 1 69 ? -35.634 -39.021 24.059 1.00 37.22 47 PRO B O 1
ATOM 2218 N N . GLU B 1 70 ? -37.226 -37.707 23.139 1.00 38.52 48 GLU B N 1
ATOM 2219 C CA . GLU B 1 70 ? -37.646 -38.702 22.136 1.00 39.51 48 GLU B CA 1
ATOM 2220 C C . GLU B 1 70 ? -36.530 -39.022 21.144 1.00 37.47 48 GLU B C 1
ATOM 2221 O O . GLU B 1 70 ? -36.238 -40.196 20.879 1.00 36.73 48 GLU B O 1
ATOM 2227 N N . GLY B 1 71 ? -35.908 -37.964 20.615 1.00 36.22 49 GLY B N 1
ATOM 2228 C CA . GLY B 1 71 ? -34.758 -38.087 19.710 1.00 34.10 49 GLY B CA 1
ATOM 2229 C C . GLY B 1 71 ? -33.641 -38.912 20.319 1.00 33.14 49 GLY B C 1
ATOM 2230 O O . GLY B 1 71 ? -33.138 -39.854 19.694 1.00 32.84 49 GLY B O 1
ATOM 2231 N N . LEU B 1 72 ? -33.269 -38.574 21.552 1.00 32.04 50 LEU B N 1
ATOM 2232 C CA . LEU B 1 72 ? -32.185 -39.265 22.266 1.00 31.09 50 LEU B CA 1
ATOM 2233 C C . LEU B 1 72 ? -32.519 -40.715 22.561 1.00 32.14 50 LEU B C 1
ATOM 2234 O O . LEU B 1 72 ? -31.648 -41.585 22.499 1.00 31.91 50 LEU B O 1
ATOM 2239 N N . ALA B 1 73 ? -33.780 -40.969 22.901 1.00 32.98 51 ALA B N 1
ATOM 2240 C CA . ALA B 1 73 ? -34.214 -42.331 23.188 1.00 34.09 51 ALA B CA 1
ATOM 2241 C C . ALA B 1 73 ? -34.123 -43.212 21.937 1.00 34.16 51 ALA B C 1
ATOM 2242 O O . ALA B 1 73 ? -33.590 -44.326 22.002 1.00 34.16 51 ALA B O 1
ATOM 2244 N N . ALA B 1 74 ? -34.609 -42.710 20.803 1.00 33.84 52 ALA B N 1
ATOM 2245 C CA . ALA B 1 74 ? -34.517 -43.453 19.543 1.00 34.62 52 ALA B CA 1
ATOM 2246 C C . ALA B 1 74 ? -33.061 -43.681 19.132 1.00 33.18 52 ALA B C 1
ATOM 2247 O O . ALA B 1 74 ? -32.700 -44.766 18.661 1.00 33.73 52 ALA B O 1
ATOM 2249 N N . MET B 1 75 ? -32.227 -42.656 19.303 1.00 30.96 53 MET B N 1
ATOM 2250 C CA . MET B 1 75 ? -30.812 -42.811 19.061 1.00 29.72 53 MET B CA 1
ATOM 2251 C C . MET B 1 75 ? -30.187 -43.865 19.994 1.00 30.21 53 MET B C 1
ATOM 2252 O O . MET B 1 75 ? -29.515 -44.782 19.520 1.00 30.26 53 MET B O 1
ATOM 2257 N N . ASN B 1 76 ? -30.424 -43.741 21.304 1.00 30.13 54 ASN B N 1
ATOM 2258 C CA . ASN B 1 76 ? -29.902 -44.705 22.297 1.00 31.45 54 ASN B CA 1
ATOM 2259 C C . ASN B 1 76 ? -30.270 -46.170 22.023 1.00 33.21 54 ASN B C 1
ATOM 2260 O O . ASN B 1 76 ? -29.472 -47.075 22.288 1.00 33.53 54 ASN B O 1
ATOM 2265 N N . ALA B 1 77 ? -31.475 -46.388 21.500 1.00 34.78 55 ALA B N 1
ATOM 2266 C CA . ALA B 1 77 ? -31.970 -47.729 21.151 1.00 37.03 55 ALA B CA 1
ATOM 2267 C C . ALA B 1 77 ? -31.122 -48.449 20.082 1.00 37.38 55 ALA B C 1
ATOM 2268 O O . ALA B 1 77 ? -31.245 -49.666 19.901 1.00 38.63 55 ALA B O 1
ATOM 2270 N N . GLN B 1 78 ? -30.263 -47.697 19.394 1.00 35.57 56 GLN B N 1
ATOM 2271 C CA A GLN B 1 78 ? -29.424 -48.242 18.327 0.50 35.71 56 GLN B CA 1
ATOM 2272 C CA B GLN B 1 78 ? -29.428 -48.254 18.332 0.50 35.65 56 GLN B CA 1
ATOM 2273 C C . GLN B 1 78 ? -28.037 -48.665 18.838 1.00 35.30 56 GLN B C 1
ATOM 2274 O O . GLN B 1 78 ? -27.167 -49.042 18.053 1.00 35.37 56 GLN B O 1
ATOM 2285 N N . ARG B 1 79 ? -27.836 -48.613 20.155 1.00 35.15 57 ARG B N 1
ATOM 2286 C CA . ARG B 1 79 ? -26.529 -48.920 20.752 1.00 35.25 57 ARG B CA 1
ATOM 2287 C C . ARG B 1 79 ? -25.996 -50.321 20.422 1.00 36.37 57 ARG B C 1
ATOM 2288 O O . ARG B 1 79 ? -24.821 -50.480 20.068 1.00 36.10 57 ARG B O 1
ATOM 2296 N N . GLU B 1 80 ? -26.866 -51.317 20.559 1.00 37.95 58 GLU B N 1
ATOM 2297 C CA A GLU B 1 80 ? -26.563 -52.725 20.287 0.50 39.59 58 GLU B CA 1
ATOM 2298 C CA B GLU B 1 80 ? -26.467 -52.699 20.326 0.50 39.22 58 GLU B CA 1
ATOM 2299 C C . GLU B 1 80 ? -25.972 -52.950 18.898 1.00 39.18 58 GLU B C 1
ATOM 2300 O O . GLU B 1 80 ? -24.921 -53.579 18.731 1.00 39.04 58 GLU B O 1
ATOM 2311 N N . ARG B 1 81 ? -26.685 -52.437 17.897 1.00 38.85 59 ARG B N 1
ATOM 2312 C CA . ARG B 1 81 ? -26.280 -52.543 16.499 1.00 39.36 59 ARG B CA 1
ATOM 2313 C C . ARG B 1 81 ? -24.954 -51.814 16.254 1.00 37.26 59 ARG B C 1
ATOM 2314 O O . ARG B 1 81 ? -24.079 -52.329 15.549 1.00 37.68 59 ARG B O 1
ATOM 2322 N N . CYS B 1 82 ? -24.806 -50.630 16.849 1.00 35.60 60 CYS B N 1
ATOM 2323 C CA . CYS B 1 82 ? -23.606 -49.820 16.641 1.00 33.90 60 CYS B CA 1
ATOM 2324 C C . CYS B 1 82 ? -22.347 -50.501 17.192 1.00 34.09 60 CYS B C 1
ATOM 2325 O O . CYS B 1 82 ? -21.314 -50.522 16.521 1.00 33.84 60 CYS B O 1
ATOM 2328 N N . VAL B 1 83 ? -22.452 -51.073 18.394 1.00 34.61 61 VAL B N 1
ATOM 2329 C CA . VAL B 1 83 ? -21.336 -51.794 19.033 1.00 34.36 61 VAL B CA 1
ATOM 2330 C C . VAL B 1 83 ? -20.871 -52.995 18.190 1.00 36.01 61 VAL B C 1
ATOM 2331 O O . VAL B 1 83 ? -19.669 -53.170 17.965 1.00 36.19 61 VAL B O 1
ATOM 2335 N N . LEU B 1 84 ? -21.818 -53.786 17.699 1.00 36.78 62 LEU B N 1
ATOM 2336 C CA . LEU B 1 84 ? -21.506 -54.886 16.786 1.00 38.86 62 LEU B CA 1
ATOM 2337 C C . LEU B 1 84 ? -20.755 -54.396 15.550 1.00 37.85 62 LEU B C 1
ATOM 2338 O O . LEU B 1 84 ? -19.776 -55.024 15.118 1.00 38.31 62 LEU B O 1
ATOM 2343 N N . GLU B 1 85 ? -21.202 -53.265 15.001 1.00 36.40 63 GLU B N 1
ATOM 2344 C CA . GLU B 1 85 ? -20.580 -52.684 13.807 1.00 35.88 63 GLU B CA 1
ATOM 2345 C C . GLU B 1 85 ? -19.153 -52.233 14.061 1.00 35.07 63 GLU B C 1
ATOM 2346 O O . GLU B 1 85 ? -18.244 -52.558 13.296 1.00 35.62 63 GLU B O 1
ATOM 2352 N N . ILE B 1 86 ? -18.952 -51.474 15.135 1.00 33.26 64 ILE B N 1
ATOM 2353 C CA . ILE B 1 86 ? -17.638 -50.912 15.389 1.00 32.72 64 ILE B CA 1
ATOM 2354 C C . ILE B 1 86 ? -16.655 -51.952 15.914 1.00 33.65 64 ILE B C 1
ATOM 2355 O O . ILE B 1 86 ? -15.470 -51.891 15.594 1.00 33.88 64 ILE B O 1
ATOM 2360 N N . ALA B 1 87 ? -17.151 -52.926 16.681 1.00 34.93 65 ALA B N 1
ATOM 2361 C CA . ALA B 1 87 ? -16.293 -53.989 17.204 1.00 36.23 65 ALA B CA 1
ATOM 2362 C C . ALA B 1 87 ? -15.628 -54.783 16.078 1.00 37.74 65 ALA B C 1
ATOM 2363 O O . ALA B 1 87 ? -14.522 -55.305 16.259 1.00 38.91 65 ALA B O 1
ATOM 2365 N N . ASP B 1 88 ? -16.286 -54.861 14.920 1.00 37.75 66 ASP B N 1
ATOM 2366 C CA . ASP B 1 88 ? -15.706 -55.542 13.743 1.00 38.97 66 ASP B CA 1
ATOM 2367 C C . ASP B 1 88 ? -14.376 -54.935 13.296 1.00 38.37 66 ASP B C 1
ATOM 2368 O O . ASP B 1 88 ? -13.562 -55.609 12.662 1.00 39.29 66 ASP B O 1
ATOM 2373 N N . ALA B 1 89 ? -14.182 -53.660 13.625 1.00 37.07 67 ALA B N 1
ATOM 2374 C CA . ALA B 1 89 ? -12.969 -52.913 13.264 1.00 37.05 67 ALA B CA 1
ATOM 2375 C C . ALA B 1 89 ? -11.795 -53.106 14.232 1.00 37.54 67 ALA B C 1
ATOM 2376 O O . ALA B 1 89 ? -10.702 -52.577 14.003 1.00 37.80 67 ALA B O 1
ATOM 2378 N N . ALA B 1 90 ? -12.028 -53.862 15.307 1.00 38.37 68 ALA B N 1
ATOM 2379 C CA . ALA B 1 90 ? -11.054 -54.067 16.381 1.00 38.65 68 ALA B CA 1
ATOM 2380 C C . ALA B 1 90 ? -10.436 -52.764 16.912 1.00 37.02 68 ALA B C 1
ATOM 2381 O O . ALA B 1 90 ? -9.212 -52.652 17.029 1.00 37.92 68 ALA B O 1
ATOM 2383 N N . PRO B 1 91 ? -11.281 -51.765 17.245 1.00 35.12 69 PRO B N 1
ATOM 2384 C CA . PRO B 1 91 ? -10.693 -50.553 17.821 1.00 33.82 69 PRO B CA 1
ATOM 2385 C C . PRO B 1 91 ? -10.125 -50.851 19.212 1.00 34.58 69 PRO B C 1
ATOM 2386 O O . PRO B 1 91 ? -10.604 -51.767 19.890 1.00 35.29 69 PRO B O 1
ATOM 2390 N N . GLU B 1 92 ? -9.105 -50.100 19.620 1.00 34.01 70 GLU B N 1
ATOM 2391 C CA . GLU B 1 92 ? -8.534 -50.256 20.949 1.00 35.01 70 GLU B CA 1
ATOM 2392 C C . GLU B 1 92 ? -9.453 -49.664 22.022 1.00 33.98 70 GLU B C 1
ATOM 2393 O O . GLU B 1 92 ? -9.482 -50.152 23.153 1.00 33.85 70 GLU B O 1
ATOM 2399 N N . VAL B 1 93 ? -10.172 -48.599 21.663 1.00 32.59 71 VAL B N 1
ATOM 2400 C CA . VAL B 1 93 ? -11.143 -47.941 22.557 1.00 32.42 71 VAL B CA 1
ATOM 2401 C C . VAL B 1 93 ? -12.353 -47.518 21.758 1.00 31.04 71 VAL B C 1
ATOM 2402 O O . VAL B 1 93 ? -12.219 -47.077 20.624 1.00 30.76 71 VAL B O 1
ATOM 2406 N N . ILE B 1 94 ? -13.524 -47.589 22.374 1.00 31.00 72 ILE B N 1
ATOM 2407 C CA . ILE B 1 94 ? -14.752 -47.085 21.772 1.00 30.02 72 ILE B CA 1
ATOM 2408 C C . ILE B 1 94 ? -15.331 -45.970 22.641 1.00 29.72 72 ILE B C 1
ATOM 2409 O O . ILE B 1 94 ? -15.494 -46.133 23.859 1.00 30.01 72 ILE B O 1
ATOM 2414 N N . LEU B 1 95 ? -15.609 -44.834 22.005 1.00 28.48 73 LEU B N 1
ATOM 2415 C CA . LEU B 1 95 ? -16.217 -43.694 22.669 1.00 28.15 73 LEU B CA 1
ATOM 2416 C C . LEU B 1 95 ? -17.687 -43.597 22.291 1.00 27.69 73 LEU B C 1
ATOM 2417 O O . LEU B 1 95 ? -18.021 -43.492 21.103 1.00 27.64 73 LEU B O 1
ATOM 2422 N N . TYR B 1 96 ? -18.554 -43.649 23.301 1.00 27.99 74 TYR B N 1
ATOM 2423 C CA . TYR B 1 96 ? -19.977 -43.323 23.132 1.00 27.83 74 TYR B CA 1
ATOM 2424 C C . TYR B 1 96 ? -20.108 -41.798 23.188 1.00 26.81 74 TYR B C 1
ATOM 2425 O O . TYR B 1 96 ? -20.065 -41.189 24.272 1.00 26.39 74 TYR B O 1
ATOM 2434 N N . ALA B 1 97 ? -20.260 -41.189 22.014 1.00 25.99 75 ALA B N 1
ATOM 2435 C CA . ALA B 1 97 ? -19.947 -39.762 21.816 1.00 25.37 75 ALA B CA 1
ATOM 2436 C C . ALA B 1 97 ? -20.902 -38.728 22.409 1.00 24.94 75 ALA B C 1
ATOM 2437 O O . ALA B 1 97 ? -20.454 -37.672 22.887 1.00 25.19 75 ALA B O 1
ATOM 2439 N N . CYS B 1 98 ? -22.200 -38.996 22.383 1.00 24.92 76 CYS B N 1
ATOM 2440 C CA . CYS B 1 98 ? -23.154 -37.971 22.834 1.00 24.99 76 CYS B CA 1
ATOM 2441 C C . CYS B 1 98 ? -23.263 -37.936 24.357 1.00 24.79 76 CYS B C 1
ATOM 2442 O O . CYS B 1 98 ? -23.738 -38.888 24.970 1.00 25.71 76 CYS B O 1
ATOM 2445 N N . LEU B 1 99 ? -22.816 -36.830 24.945 1.00 24.46 77 LEU B N 1
ATOM 2446 C CA . LEU B 1 99 ? -22.855 -36.589 26.392 1.00 24.32 77 LEU B CA 1
ATOM 2447 C C . LEU B 1 99 ? -24.288 -36.619 26.940 1.00 25.18 77 LEU B C 1
ATOM 2448 O O . LEU B 1 99 ? -24.578 -37.360 27.894 1.00 25.23 77 LEU B O 1
ATOM 2453 N N . VAL B 1 100 ? -25.178 -35.820 26.335 1.00 24.82 78 VAL B N 1
ATOM 2454 C CA . VAL B 1 100 ? -26.529 -35.647 26.866 1.00 25.39 78 VAL B CA 1
ATOM 2455 C C . VAL B 1 100 ? -27.359 -36.924 26.718 1.00 26.72 78 VAL B C 1
ATOM 2456 O O . VAL B 1 100 ? -28.201 -37.209 27.556 1.00 28.02 78 VAL B O 1
ATOM 2460 N N . ALA B 1 101 ? -27.079 -37.708 25.678 1.00 26.42 79 ALA B N 1
ATOM 2461 C CA . ALA B 1 101 ? -27.701 -39.011 25.501 1.00 27.23 79 ALA B CA 1
ATOM 2462 C C . ALA B 1 101 ? -27.524 -39.913 26.730 1.00 27.89 79 ALA B C 1
ATOM 2463 O O . ALA B 1 101 ? -28.382 -40.747 27.019 1.00 28.88 79 ALA B O 1
ATOM 2465 N N . VAL B 1 102 ? -26.410 -39.742 27.437 1.00 27.06 80 VAL B N 1
ATOM 2466 C CA . VAL B 1 102 ? -26.129 -40.536 28.632 1.00 27.96 80 VAL B CA 1
ATOM 2467 C C . VAL B 1 102 ? -26.619 -39.845 29.914 1.00 28.66 80 VAL B C 1
ATOM 2468 O O . VAL B 1 102 ? -27.187 -40.493 30.789 1.00 29.36 80 VAL B O 1
ATOM 2472 N N . MET B 1 103 ? -26.423 -38.529 30.009 1.00 27.99 81 MET B N 1
ATOM 2473 C CA . MET B 1 103 ? -26.815 -37.789 31.222 1.00 28.90 81 MET B CA 1
ATOM 2474 C C . MET B 1 103 ? -28.320 -37.620 31.418 1.00 30.18 81 MET B C 1
ATOM 2475 O O . MET B 1 103 ? -28.791 -37.459 32.555 1.00 31.07 81 MET B O 1
ATOM 2480 N N . VAL B 1 104 ? -29.071 -37.664 30.318 1.00 30.44 82 VAL B N 1
ATOM 2481 C CA . VAL B 1 104 ? -30.543 -37.631 30.389 1.00 31.76 82 VAL B CA 1
ATOM 2482 C C . VAL B 1 104 ? -31.103 -38.792 31.225 1.00 32.94 82 VAL B C 1
ATOM 2483 O O . VAL B 1 104 ? -32.219 -38.706 31.756 1.00 33.79 82 VAL B O 1
ATOM 2487 N N . GLY B 1 105 ? -30.323 -39.875 31.318 1.00 32.93 83 GLY B N 1
ATOM 2488 C CA . GLY B 1 105 ? -30.695 -41.072 32.085 1.00 34.16 83 GLY B CA 1
ATOM 2489 C C . GLY B 1 105 ? -30.627 -40.897 33.596 1.00 35.08 83 GLY B C 1
ATOM 2490 O O . GLY B 1 105 ? -31.131 -41.741 34.361 1.00 37.20 83 GLY B O 1
ATOM 2491 N N . GLY B 1 106 ? -30.018 -39.803 34.040 1.00 33.50 84 GLY B N 1
ATOM 2492 C CA . GLY B 1 106 ? -29.897 -39.538 35.463 1.00 34.83 84 GLY B CA 1
ATOM 2493 C C . GLY B 1 106 ? -28.635 -40.107 36.088 1.00 35.14 84 GLY B C 1
ATOM 2494 O O . GLY B 1 106 ? -27.882 -40.840 35.425 1.00 34.45 84 GLY B O 1
ATOM 2495 N N . PRO B 1 107 ? -28.398 -39.781 37.374 1.00 35.72 85 PRO B N 1
ATOM 2496 C CA . PRO B 1 107 ? -27.158 -40.128 38.062 1.00 36.01 85 PRO B CA 1
ATOM 2497 C C . PRO B 1 107 ? -26.739 -41.582 37.861 1.00 36.46 85 PRO B C 1
ATOM 2498 O O . PRO B 1 107 ? -27.555 -42.493 38.021 1.00 37.94 85 PRO B O 1
ATOM 2502 N N . GLY B 1 108 ? -25.472 -41.779 37.498 1.00 35.82 86 GLY B N 1
ATOM 2503 C CA . GLY B 1 108 ? -24.891 -43.112 37.340 1.00 36.53 86 GLY B CA 1
ATOM 2504 C C . GLY B 1 108 ? -25.053 -43.723 35.961 1.00 36.07 86 GLY B C 1
ATOM 2505 O O . GLY B 1 108 ? -24.528 -44.803 35.688 1.00 36.59 86 GLY B O 1
ATOM 2506 N N . GLU B 1 109 ? -25.763 -43.033 35.079 1.00 35.10 87 GLU B N 1
ATOM 2507 C CA . GLU B 1 109 ? -26.038 -43.591 33.754 1.00 34.93 87 GLU B CA 1
ATOM 2508 C C . GLU B 1 109 ? -24.807 -43.993 32.929 1.00 34.04 87 GLU B C 1
ATOM 2509 O O . GLU B 1 109 ? -24.847 -44.999 32.232 1.00 34.79 87 GLU B O 1
ATOM 2515 N N . HIS B 1 110 ? -23.724 -43.221 33.002 1.00 32.95 88 HIS B N 1
ATOM 2516 C CA . HIS B 1 110 ? -22.498 -43.588 32.266 1.00 32.23 88 HIS B CA 1
ATOM 2517 C C . HIS B 1 110 ? -21.851 -44.892 32.750 1.00 33.69 88 HIS B C 1
ATOM 2518 O O . HIS B 1 110 ? -21.280 -45.615 31.961 1.00 33.40 88 HIS B O 1
ATOM 2525 N N . HIS B 1 111 ? -21.956 -45.203 34.038 1.00 35.34 89 HIS B N 1
ATOM 2526 C CA . HIS B 1 111 ? -21.520 -46.528 34.501 1.00 37.67 89 HIS B CA 1
ATOM 2527 C C . HIS B 1 111 ? -22.392 -47.632 33.905 1.00 38.45 89 HIS B C 1
ATOM 2528 O O . HIS B 1 111 ? -21.877 -48.646 33.450 1.00 39.16 89 HIS B O 1
ATOM 2535 N N . ARG B 1 112 ? -23.705 -47.406 33.887 1.00 38.74 90 ARG B N 1
ATOM 2536 C CA . ARG B 1 112 ? -24.660 -48.358 33.329 1.00 40.19 90 ARG B CA 1
ATOM 2537 C C . ARG B 1 112 ? -24.405 -48.568 31.841 1.00 38.73 90 ARG B C 1
ATOM 2538 O O . ARG B 1 112 ? -24.371 -49.702 31.356 1.00 39.69 90 ARG B O 1
ATOM 2546 N N . VAL B 1 113 ? -24.224 -47.470 31.121 1.00 37.08 91 VAL B N 1
ATOM 2547 C CA . VAL B 1 113 ? -23.995 -47.547 29.687 1.00 35.86 91 VAL B CA 1
ATOM 2548 C C . VAL B 1 113 ? -22.664 -48.257 29.375 1.00 36.25 91 VAL B C 1
ATOM 2549 O O . VAL B 1 113 ? -22.624 -49.198 28.577 1.00 36.67 91 VAL B O 1
ATOM 2553 N N . GLU B 1 114 ? -21.588 -47.817 30.026 1.00 35.73 92 GLU B N 1
ATOM 2554 C CA . GLU B 1 114 ? -20.246 -48.357 29.763 1.00 36.40 92 GLU B CA 1
ATOM 2555 C C . GLU B 1 114 ? -20.148 -49.850 30.101 1.00 38.24 92 GLU B C 1
ATOM 2556 O O . GLU B 1 114 ? -19.558 -50.632 29.346 1.00 38.88 92 GLU B O 1
ATOM 2562 N N . SER B 1 115 ? -20.750 -50.235 31.221 1.00 39.51 93 SER B N 1
ATOM 2563 C CA . SER B 1 115 ? -20.857 -51.637 31.629 1.00 41.97 93 SER B CA 1
ATOM 2564 C C . SER B 1 115 ? -21.624 -52.505 30.617 1.00 42.24 93 SER B C 1
ATOM 2565 O O . SER B 1 115 ? -21.174 -53.604 30.263 1.00 43.24 93 SER B O 1
ATOM 2568 N N . ALA B 1 116 ? -22.768 -52.008 30.147 1.00 41.16 94 ALA B N 1
ATOM 2569 C CA . ALA B 1 116 ? -23.561 -52.722 29.150 1.00 40.96 94 ALA B CA 1
ATOM 2570 C C . ALA B 1 116 ? -22.789 -52.899 27.840 1.00 40.08 94 ALA B C 1
ATOM 2571 O O . ALA B 1 116 ? -22.875 -53.951 27.200 1.00 41.04 94 ALA B O 1
ATOM 2573 N N . VAL B 1 117 ? -22.017 -51.885 27.456 1.00 37.57 95 VAL B N 1
ATOM 2574 C CA . VAL B 1 117 ? -21.175 -51.980 26.268 1.00 36.76 95 VAL B CA 1
ATOM 2575 C C . VAL B 1 117 ? -19.993 -52.960 26.449 1.00 38.24 95 VAL B C 1
ATOM 2576 O O . VAL B 1 117 ? -19.705 -53.757 25.549 1.00 38.39 95 VAL B O 1
ATOM 2580 N N . ALA B 1 118 ? -19.330 -52.906 27.606 1.00 39.23 96 ALA B N 1
ATOM 2581 C CA . ALA B 1 118 ? -18.206 -53.804 27.922 1.00 40.90 96 ALA B CA 1
ATOM 2582 C C . ALA B 1 118 ? -18.639 -55.271 27.895 1.00 43.53 96 ALA B C 1
ATOM 2583 O O . ALA B 1 118 ? -17.913 -56.152 27.403 1.00 44.22 96 ALA B O 1
ATOM 2585 N N . GLU B 1 119 ? -19.836 -55.515 28.419 1.00 44.75 97 GLU B N 1
ATOM 2586 C CA . GLU B 1 119 ? -20.397 -56.851 28.469 1.00 47.72 97 GLU B CA 1
ATOM 2587 C C . GLU B 1 119 ? -20.753 -57.342 27.071 1.00 47.65 97 GLU B C 1
ATOM 2588 O O . GLU B 1 119 ? -20.508 -58.496 26.749 1.00 49.52 97 GLU B O 1
ATOM 2594 N N . GLN B 1 120 ? -21.303 -56.462 26.237 1.00 45.85 98 GLN B N 1
ATOM 2595 C CA . GLN B 1 120 ? -21.600 -56.833 24.857 1.00 46.09 98 GLN B CA 1
ATOM 2596 C C . GLN B 1 120 ? -20.319 -57.135 24.071 1.00 46.07 98 GLN B C 1
ATOM 2597 O O . GLN B 1 120 ? -20.254 -58.114 23.337 1.00 47.47 98 GLN B O 1
ATOM 2603 N N . LEU B 1 121 ? -19.304 -56.291 24.240 1.00 44.95 99 LEU B N 1
ATOM 2604 C CA . LEU B 1 121 ? -18.005 -56.503 23.616 1.00 45.33 99 LEU B CA 1
ATOM 2605 C C . LEU B 1 121 ? -17.410 -57.847 24.041 1.00 48.34 99 LEU B C 1
ATOM 2606 O O . LEU B 1 121 ? -16.943 -58.624 23.192 1.00 49.35 99 LEU B O 1
ATOM 2611 N N . ALA B 1 122 ? -17.463 -58.129 25.346 1.00 49.89 100 ALA B N 1
ATOM 2612 C CA . ALA B 1 122 ? -16.962 -59.393 25.904 1.00 53.02 100 ALA B CA 1
ATOM 2613 C C . ALA B 1 122 ? -17.638 -60.639 25.321 1.00 55.43 100 ALA B C 1
ATOM 2614 O O . ALA B 1 122 ? -16.970 -61.646 25.066 1.00 57.08 100 ALA B O 1
ATOM 2616 N N . THR B 1 123 ? -18.957 -60.566 25.122 1.00 55.91 101 THR B N 1
ATOM 2617 C CA . THR B 1 123 ? -19.742 -61.699 24.608 1.00 58.40 101 THR B CA 1
ATOM 2618 C C . THR B 1 123 ? -19.362 -62.035 23.168 1.00 58.23 101 THR B C 1
ATOM 2619 O O . THR B 1 123 ? -19.317 -63.203 22.801 1.00 60.11 101 THR B O 1
ATOM 2623 N N . GLY B 1 124 ? -19.085 -61.005 22.367 1.00 56.12 102 GLY B N 1
ATOM 2624 C CA . GLY B 1 124 ? -18.616 -61.186 20.993 1.00 55.85 102 GLY B CA 1
ATOM 2625 C C . GLY B 1 124 ? -17.110 -61.379 20.876 1.00 56.18 102 GLY B C 1
ATOM 2626 O O . GLY B 1 124 ? -16.569 -61.392 19.771 1.00 55.77 102 GLY B O 1
ATOM 2627 N N . GLY B 1 125 ? -16.432 -61.520 22.016 1.00 56.99 103 GLY B N 1
ATOM 2628 C CA . GLY B 1 125 ? -14.985 -61.747 22.059 1.00 57.81 103 GLY B CA 1
ATOM 2629 C C . GLY B 1 125 ? -14.113 -60.569 21.644 1.00 55.93 103 GLY B C 1
ATOM 2630 O O . GLY B 1 125 ? -13.113 -60.749 20.944 1.00 56.62 103 GLY B O 1
ATOM 2631 N N . SER B 1 126 ? -14.486 -59.368 22.077 1.00 53.70 104 SER B N 1
ATOM 2632 C CA . SER B 1 126 ? -13.718 -58.161 21.782 1.00 51.68 104 SER B CA 1
ATOM 2633 C C . SER B 1 126 ? -13.006 -57.608 23.024 1.00 51.37 104 SER B C 1
ATOM 2634 O O . SER B 1 126 ? -13.565 -57.585 24.125 1.00 51.23 104 SER B O 1
ATOM 2637 N N . GLN B 1 127 ? -11.776 -57.142 22.820 1.00 51.22 105 GLN B N 1
ATOM 2638 C CA . GLN B 1 127 ? -10.915 -56.652 23.904 1.00 51.41 105 GLN B CA 1
ATOM 2639 C C . GLN B 1 127 ? -11.000 -55.120 24.090 1.00 48.65 105 GLN B C 1
ATOM 2640 O O . GLN B 1 127 ? -10.391 -54.547 25.003 1.00 48.68 105 GLN B O 1
ATOM 2646 N N . ALA B 1 128 ? -11.775 -54.475 23.223 1.00 46.06 106 ALA B N 1
ATOM 2647 C CA . ALA B 1 128 ? -11.896 -53.025 23.173 1.00 43.13 106 ALA B CA 1
ATOM 2648 C C . ALA B 1 128 ? -12.299 -52.395 24.516 1.00 42.01 106 ALA B C 1
ATOM 2649 O O . ALA B 1 128 ? -13.167 -52.910 25.220 1.00 42.65 106 ALA B O 1
ATOM 2651 N N . LEU B 1 129 ? -11.648 -51.289 24.856 1.00 40.09 107 LEU B N 1
ATOM 2652 C CA . LEU B 1 129 ? -12.007 -50.500 26.028 1.00 38.89 107 LEU B CA 1
ATOM 2653 C C . LEU B 1 129 ? -13.197 -49.614 25.689 1.00 36.65 107 LEU B C 1
ATOM 2654 O O . LEU B 1 129 ? -13.426 -49.302 24.516 1.00 34.99 107 LEU B O 1
ATOM 2659 N N . VAL B 1 130 ? -13.966 -49.239 26.710 1.00 35.37 108 VAL B N 1
ATOM 2660 C CA . VAL B 1 130 ? -15.151 -48.408 26.518 1.00 33.53 108 VAL B CA 1
ATOM 2661 C C . VAL B 1 130 ? -15.064 -47.114 27.321 1.00 32.21 108 VAL B C 1
ATOM 2662 O O . VAL B 1 130 ? -14.816 -47.140 28.528 1.00 32.43 108 VAL B O 1
ATOM 2666 N N . ARG B 1 131 ? -15.285 -45.992 26.640 1.00 30.16 109 ARG B N 1
ATOM 2667 C CA . ARG B 1 131 ? -15.432 -44.703 27.296 1.00 29.18 109 ARG B CA 1
ATOM 2668 C C . ARG B 1 131 ? -16.700 -43.999 26.774 1.00 28.24 109 ARG B C 1
ATOM 2669 O O . ARG B 1 131 ? -17.274 -44.394 25.768 1.00 28.25 109 ARG B O 1
ATOM 2677 N N . SER B 1 132 ? -17.139 -42.958 27.467 1.00 27.79 110 SER B N 1
ATOM 2678 C CA . SER B 1 132 ? -18.265 -42.146 27.009 1.00 27.05 110 SER B CA 1
ATOM 2679 C C . SER B 1 132 ? -17.932 -40.691 27.268 1.00 26.12 110 SER B C 1
ATOM 2680 O O . SER B 1 132 ? -17.187 -40.392 28.212 1.00 26.50 110 SER B O 1
ATOM 2683 N N . SER B 1 133 ? -18.493 -39.785 26.468 1.00 25.46 111 SER B N 1
ATOM 2684 C CA . SER B 1 133 ? -18.241 -38.362 26.667 1.00 24.99 111 SER B CA 1
ATOM 2685 C C . SER B 1 133 ? -18.735 -37.902 28.027 1.00 25.19 111 SER B C 1
ATOM 2686 O O . SER B 1 133 ? -18.076 -37.087 28.670 1.00 25.70 111 SER B O 1
ATOM 2689 N N . ALA B 1 134 ? -19.869 -38.440 28.473 1.00 25.14 112 ALA B N 1
ATOM 2690 C CA . ALA B 1 134 ? -20.394 -38.118 29.800 1.00 25.23 112 ALA B CA 1
ATOM 2691 C C . ALA B 1 134 ? -19.413 -38.504 30.894 1.00 25.24 112 ALA B C 1
ATOM 2692 O O . ALA B 1 134 ? -19.111 -37.694 31.770 1.00 25.44 112 ALA B O 1
ATOM 2694 N N . GLY B 1 135 ? -18.901 -39.733 30.838 1.00 25.02 113 GLY B N 1
ATOM 2695 C CA . GLY B 1 135 ? -17.908 -40.197 31.797 1.00 26.26 113 GLY B CA 1
ATOM 2696 C C . GLY B 1 135 ? -16.590 -39.441 31.740 1.00 26.01 113 GLY B C 1
ATOM 2697 O O . GLY B 1 135 ? -16.007 -39.116 32.776 1.00 26.73 113 GLY B O 1
ATOM 2698 N N . ALA B 1 136 ? -16.152 -39.139 30.520 1.00 24.91 114 ALA B N 1
ATOM 2699 C CA . ALA B 1 136 ? -14.891 -38.459 30.251 1.00 24.62 114 ALA B CA 1
ATOM 2700 C C . ALA B 1 136 ? -14.877 -37.049 30.814 1.00 24.35 114 ALA B C 1
ATOM 2701 O O . ALA B 1 136 ? -13.838 -36.571 31.273 1.00 24.86 114 ALA B O 1
ATOM 2703 N N . LEU B 1 137 ? -16.034 -36.386 30.768 1.00 23.25 115 LEU B N 1
ATOM 2704 C CA . LEU B 1 137 ? -16.172 -35.033 31.304 1.00 23.76 115 LEU B CA 1
ATOM 2705 C C . LEU B 1 137 ? -15.981 -35.019 32.821 1.00 24.69 115 LEU B C 1
ATOM 2706 O O . LEU B 1 137 ? -15.311 -34.134 33.358 1.00 25.99 115 LEU B O 1
ATOM 2711 N N . VAL B 1 138 ? -16.527 -36.024 33.505 1.00 25.34 116 VAL B N 1
ATOM 2712 C CA . VAL B 1 138 ? -16.277 -36.187 34.945 1.00 26.83 116 VAL B CA 1
ATOM 2713 C C . VAL B 1 138 ? -14.786 -36.475 35.177 1.00 28.21 116 VAL B C 1
ATOM 2714 O O . VAL B 1 138 ? -14.155 -35.913 36.076 1.00 29.01 116 VAL B O 1
ATOM 2718 N N . GLU B 1 139 ? -14.229 -37.336 34.333 1.00 28.08 117 GLU B N 1
ATOM 2719 C CA . GLU B 1 139 ? -12.825 -37.725 34.426 1.00 29.13 117 GLU B CA 1
ATOM 2720 C C . GLU B 1 139 ? -11.879 -36.517 34.260 1.00 28.72 117 GLU B C 1
ATOM 2721 O O . GLU B 1 139 ? -10.959 -36.334 35.061 1.00 29.98 117 GLU B O 1
ATOM 2727 N N . GLY B 1 140 ? -12.117 -35.699 33.230 1.00 27.35 118 GLY B N 1
ATOM 2728 C CA . GLY B 1 140 ? -11.333 -34.484 32.987 1.00 26.77 118 GLY B CA 1
ATOM 2729 C C . GLY B 1 140 ? -11.453 -33.414 34.070 1.00 27.82 118 GLY B C 1
ATOM 2730 O O . GLY B 1 140 ? -10.446 -32.799 34.448 1.00 28.60 118 GLY B O 1
ATOM 2731 N N . LEU B 1 141 ? -12.670 -33.200 34.573 1.00 27.61 119 LEU B N 1
ATOM 2732 C CA . LEU B 1 141 ? -12.932 -32.279 35.693 1.00 28.83 119 LEU B CA 1
ATOM 2733 C C . LEU B 1 141 ? -12.175 -32.651 36.966 1.00 31.41 119 LEU B C 1
ATOM 2734 O O . LEU B 1 141 ? -11.496 -31.807 37.584 1.00 31.36 119 LEU B O 1
ATOM 2739 N N . ARG B 1 142 ? -12.272 -33.925 37.343 1.00 33.09 120 ARG B N 1
ATOM 2740 C CA . ARG B 1 142 ? -11.539 -34.455 38.502 1.00 36.28 120 ARG B CA 1
ATOM 2741 C C . ARG B 1 142 ? -10.030 -34.334 38.292 1.00 37.07 120 ARG B C 1
ATOM 2742 O O . ARG B 1 142 ? -9.288 -34.049 39.233 1.00 38.74 120 ARG B O 1
ATOM 2750 N N . ALA B 1 143 ? -9.589 -34.537 37.055 1.00 35.83 121 ALA B N 1
ATOM 2751 C CA . ALA B 1 143 ? -8.179 -34.383 36.690 1.00 36.82 121 ALA B CA 1
ATOM 2752 C C . ALA B 1 143 ? -7.676 -32.949 36.924 1.00 37.38 121 ALA B C 1
ATOM 2753 O O . ALA B 1 143 ? -6.518 -32.744 37.272 1.00 37.76 121 ALA B O 1
ATOM 2755 N N . LEU B 1 144 ? -8.563 -31.974 36.703 1.00 36.56 122 LEU B N 1
ATOM 2756 C CA . LEU B 1 144 ? -8.286 -30.548 36.914 1.00 37.48 122 LEU B CA 1
ATOM 2757 C C . LEU B 1 144 ? -8.394 -30.163 38.388 1.00 39.54 122 LEU B C 1
ATOM 2758 O O . LEU B 1 144 ? -8.103 -29.018 38.767 1.00 39.89 122 LEU B O 1
ATOM 2763 N N . ASP B 1 145 ? -8.811 -31.128 39.209 1.00 40.54 123 ASP B N 1
ATOM 2764 C CA . ASP B 1 145 ? -9.245 -30.881 40.587 1.00 42.85 123 ASP B CA 1
ATOM 2765 C C . ASP B 1 145 ? -10.322 -29.807 40.741 1.00 41.45 123 ASP B C 1
ATOM 2766 O O . ASP B 1 145 ? -10.454 -29.189 41.798 1.00 42.86 123 ASP B O 1
ATOM 2771 N N . ALA B 1 146 ? -11.103 -29.614 39.685 1.00 39.30 124 ALA B N 1
ATOM 2772 C CA . ALA B 1 146 ? -12.207 -28.652 39.691 1.00 37.76 124 ALA B CA 1
ATOM 2773 C C . ALA B 1 146 ? -13.297 -29.094 40.656 1.00 38.11 124 ALA B C 1
ATOM 2774 O O . ALA B 1 146 ? -13.677 -30.267 40.665 1.00 37.70 124 ALA B O 1
ATOM 2776 N N . GLN B 1 147 ? -13.771 -28.156 41.481 1.00 38.66 125 GLN B N 1
ATOM 2777 C CA . GLN B 1 147 ? -14.938 -28.366 42.344 1.00 38.67 125 GLN B CA 1
ATOM 2778 C C . GLN B 1 147 ? -16.133 -27.509 41.872 1.00 37.05 125 GLN B C 1
ATOM 2779 O O . GLN B 1 147 ? -17.255 -28.020 41.713 1.00 36.30 125 GLN B O 1
ATOM 2785 N N . ARG B 1 148 ? -15.871 -26.219 41.643 1.00 36.28 126 ARG B N 1
ATOM 2786 C CA . ARG B 1 148 ? -16.869 -25.271 41.142 1.00 34.72 126 ARG B CA 1
ATOM 2787 C C . ARG B 1 148 ? -16.711 -25.114 39.638 1.00 32.40 126 ARG B C 1
ATOM 2788 O O . ARG B 1 148 ? -15.621 -24.803 39.142 1.00 32.22 126 ARG B O 1
ATOM 2796 N N . VAL B 1 149 ? -17.808 -25.369 38.923 1.00 30.70 127 VAL B N 1
ATOM 2797 C CA . VAL B 1 149 ? -17.793 -25.514 37.476 1.00 28.12 127 VAL B CA 1
ATOM 2798 C C . VAL B 1 149 ? -18.896 -24.673 36.842 1.00 27.58 127 VAL B C 1
ATOM 2799 O O . VAL B 1 149 ? -20.021 -24.614 37.349 1.00 27.67 127 VAL B O 1
ATOM 2803 N N . ALA B 1 150 ? -18.569 -24.019 35.733 1.00 27.18 128 ALA B N 1
ATOM 2804 C CA . ALA B 1 150 ? -19.569 -23.314 34.926 1.00 26.25 128 ALA B CA 1
ATOM 2805 C C . ALA B 1 150 ? -19.709 -24.000 33.568 1.00 25.15 128 ALA B C 1
ATOM 2806 O O . ALA B 1 150 ? -18.732 -24.530 33.040 1.00 25.51 128 ALA B O 1
ATOM 2808 N N . LEU B 1 151 ? -20.921 -23.997 33.010 1.00 24.55 129 LEU B N 1
ATOM 2809 C CA . LEU B 1 151 ? -21.198 -24.731 31.765 1.00 24.21 129 LEU B CA 1
ATOM 2810 C C . LEU B 1 151 ? -21.777 -23.872 30.660 1.00 23.89 129 LEU B C 1
ATOM 2811 O O . LEU B 1 151 ? -22.632 -23.007 30.902 1.00 23.85 129 LEU B O 1
ATOM 2816 N N . VAL B 1 152 ? -21.333 -24.141 29.438 1.00 23.56 130 VAL B N 1
ATOM 2817 C CA . VAL B 1 152 ? -22.037 -23.653 28.264 1.00 23.56 130 VAL B CA 1
ATOM 2818 C C . VAL B 1 152 ? -22.507 -24.875 27.475 1.00 23.23 130 VAL B C 1
ATOM 2819 O O . VAL B 1 152 ? -21.729 -25.827 27.273 1.00 22.73 130 VAL B O 1
ATOM 2823 N N . THR B 1 153 ? -23.776 -24.842 27.058 1.00 23.10 131 THR B N 1
ATOM 2824 C CA . THR B 1 153 ? -24.420 -25.935 26.330 1.00 24.31 131 THR B CA 1
ATOM 2825 C C . THR B 1 153 ? -25.362 -25.414 25.229 1.00 24.35 131 THR B C 1
ATOM 2826 O O . THR B 1 153 ? -25.933 -24.343 25.378 1.00 25.27 131 THR B O 1
ATOM 2830 N N . PRO B 1 154 ? -25.553 -26.194 24.142 1.00 24.37 132 PRO B N 1
ATOM 2831 C CA . PRO B 1 154 ? -26.545 -25.825 23.137 1.00 24.70 132 PRO B CA 1
ATOM 2832 C C . PRO B 1 154 ? -27.956 -26.252 23.486 1.00 25.56 132 PRO B C 1
ATOM 2833 O O . PRO B 1 154 ? -28.886 -25.867 22.784 1.00 25.73 132 PRO B O 1
ATOM 2837 N N . TYR B 1 155 ? -28.115 -27.044 24.549 1.00 24.70 133 TYR B N 1
ATOM 2838 C CA . TYR B 1 155 ? -29.360 -27.764 24.757 1.00 25.27 133 TYR B CA 1
ATOM 2839 C C . TYR B 1 155 ? -30.551 -26.878 25.078 1.00 26.54 133 TYR B C 1
ATOM 2840 O O . TYR B 1 155 ? -30.390 -25.749 25.532 1.00 26.45 133 TYR B O 1
ATOM 2849 N N . MET B 1 156 ? -31.747 -27.423 24.848 1.00 27.78 134 MET B N 1
ATOM 2850 C CA . MET B 1 156 ? -32.968 -26.872 25.433 1.00 28.96 134 MET B CA 1
ATOM 2851 C C . MET B 1 156 ? -32.815 -26.905 26.964 1.00 29.29 134 MET B C 1
ATOM 2852 O O . MET B 1 156 ? -32.131 -27.791 27.501 1.00 27.75 134 MET B O 1
ATOM 2857 N N . ARG B 1 157 ? -33.425 -25.936 27.653 1.00 30.23 135 ARG B N 1
ATOM 2858 C CA . ARG B 1 157 ? -33.362 -25.824 29.127 1.00 31.82 135 ARG B CA 1
ATOM 2859 C C . ARG B 1 157 ? -33.447 -27.152 29.910 1.00 31.83 135 ARG B C 1
ATOM 2860 O O . ARG B 1 157 ? -32.539 -27.455 30.688 1.00 31.44 135 ARG B O 1
ATOM 2868 N N . PRO B 1 158 ? -34.536 -27.937 29.724 1.00 32.29 136 PRO B N 1
ATOM 2869 C CA . PRO B 1 158 ? -34.706 -29.138 30.543 1.00 32.80 136 PRO B CA 1
ATOM 2870 C C . PRO B 1 158 ? -33.542 -30.115 30.428 1.00 31.75 136 PRO B C 1
ATOM 2871 O O . PRO B 1 158 ? -33.179 -30.758 31.421 1.00 32.09 136 PRO B O 1
ATOM 2875 N N . LEU B 1 159 ? -32.975 -30.222 29.229 1.00 30.50 137 LEU B N 1
ATOM 2876 C CA . LEU B 1 159 ? -31.832 -31.089 28.989 1.00 29.60 137 LEU B CA 1
ATOM 2877 C C . LEU B 1 159 ? -30.570 -30.520 29.627 1.00 28.53 137 LEU B C 1
ATOM 2878 O O . LEU B 1 159 ? -29.762 -31.270 30.158 1.00 28.84 137 LEU B O 1
ATOM 2883 N N . ALA B 1 160 ? -30.410 -29.203 29.584 1.00 28.03 138 ALA B N 1
ATOM 2884 C CA . ALA B 1 160 ? -29.325 -28.542 30.313 1.00 28.55 138 ALA B CA 1
ATOM 2885 C C . ALA B 1 160 ? -29.424 -28.820 31.820 1.00 29.40 138 ALA B C 1
ATOM 2886 O O . ALA B 1 160 ? -28.410 -29.068 32.466 1.00 29.11 138 ALA B O 1
ATOM 2888 N N . GLU B 1 161 ? -30.644 -28.790 32.359 1.00 30.59 139 GLU B N 1
ATOM 2889 C CA . GLU B 1 161 ? -30.888 -29.030 33.797 1.00 32.30 139 GLU B CA 1
ATOM 2890 C C . GLU B 1 161 ? -30.557 -30.465 34.221 1.00 32.23 139 GLU B C 1
ATOM 2891 O O . GLU B 1 161 ? -30.081 -30.696 35.334 1.00 32.84 139 GLU B O 1
ATOM 2897 N N . LYS B 1 162 ? -30.776 -31.412 33.306 1.00 31.66 140 LYS B N 1
ATOM 2898 C CA . LYS B 1 162 ? -30.396 -32.815 33.492 1.00 31.64 140 LYS B CA 1
ATOM 2899 C C . LYS B 1 162 ? -28.879 -32.959 33.638 1.00 30.33 140 LYS B C 1
ATOM 2900 O O . LYS B 1 162 ? -28.397 -33.692 34.518 1.00 30.64 140 LYS B O 1
ATOM 2906 N N . VAL B 1 163 ? -28.140 -32.250 32.780 1.00 27.83 141 VAL B N 1
ATOM 2907 C CA . VAL B 1 163 ? -26.678 -32.261 32.801 1.00 26.99 141 VAL B CA 1
ATOM 2908 C C . VAL B 1 163 ? -26.144 -31.653 34.105 1.00 27.62 141 VAL B C 1
ATOM 2909 O O . VAL B 1 163 ? -25.207 -32.198 34.713 1.00 27.93 141 VAL B O 1
ATOM 2913 N N . VAL B 1 164 ? -26.743 -30.532 34.515 1.00 27.36 142 VAL B N 1
ATOM 2914 C CA . VAL B 1 164 ? -26.400 -29.850 35.771 1.00 28.04 142 VAL B CA 1
ATOM 2915 C C . VAL B 1 164 ? -26.607 -30.808 36.951 1.00 29.15 142 VAL B C 1
ATOM 2916 O O . VAL B 1 164 ? -25.740 -30.945 37.819 1.00 29.24 142 VAL B O 1
ATOM 2920 N N . ALA B 1 165 ? -27.759 -31.476 36.957 1.00 29.79 143 ALA B N 1
ATOM 2921 C CA . ALA B 1 165 ? -28.135 -32.384 38.039 1.00 31.52 143 ALA B CA 1
ATOM 2922 C C . ALA B 1 165 ? -27.215 -33.603 38.092 1.00 31.46 143 ALA B C 1
ATOM 2923 O O . ALA B 1 165 ? -26.874 -34.090 39.181 1.00 33.00 143 ALA B O 1
ATOM 2925 N N . TYR B 1 166 ? -26.810 -34.067 36.914 1.00 29.97 144 TYR B N 1
ATOM 2926 C CA . TYR B 1 166 ? -25.922 -35.219 36.762 1.00 30.64 144 TYR B CA 1
ATOM 2927 C C . TYR B 1 166 ? -24.538 -34.892 37.315 1.00 30.90 144 TYR B C 1
ATOM 2928 O O . TYR B 1 166 ? -23.933 -35.703 38.027 1.00 32.60 144 TYR B O 1
ATOM 2937 N N . LEU B 1 167 ? -24.045 -33.700 36.991 1.00 29.71 145 LEU B N 1
ATOM 2938 C CA . LEU B 1 167 ? -22.746 -33.263 37.476 1.00 30.21 145 LEU B CA 1
ATOM 2939 C C . LEU B 1 167 ? -22.774 -33.010 38.984 1.00 31.82 145 LEU B C 1
ATOM 2940 O O . LEU B 1 167 ? -21.799 -33.307 39.678 1.00 32.34 145 LEU B O 1
ATOM 2945 N N . GLU B 1 168 ? -23.890 -32.472 39.476 1.00 32.40 146 GLU B N 1
ATOM 2946 C CA . GLU B 1 168 ? -24.077 -32.263 40.913 1.00 34.56 146 GLU B CA 1
ATOM 2947 C C . GLU B 1 168 ? -24.002 -33.603 41.648 1.00 35.76 146 GLU B C 1
ATOM 2948 O O . GLU B 1 168 ? -23.385 -33.704 42.716 1.00 36.89 146 GLU B O 1
ATOM 2954 N N . ALA B 1 169 ? -24.605 -34.631 41.051 1.00 35.83 147 ALA B N 1
ATOM 2955 C CA . ALA B 1 169 ? -24.540 -35.988 41.578 1.00 37.83 147 ALA B CA 1
ATOM 2956 C C . ALA B 1 169 ? -23.103 -36.514 41.631 1.00 38.28 147 ALA B C 1
ATOM 2957 O O . ALA B 1 169 ? -22.750 -37.278 42.536 1.00 40.61 147 ALA B O 1
ATOM 2959 N N . GLU B 1 170 ? -22.276 -36.089 40.681 1.00 37.07 148 GLU B N 1
ATOM 2960 C CA . GLU B 1 170 ? -20.874 -36.524 40.619 1.00 37.13 148 GLU B CA 1
ATOM 2961 C C . GLU B 1 170 ? -19.981 -35.755 41.589 1.00 38.16 148 GLU B C 1
ATOM 2962 O O . GLU B 1 170 ? -18.774 -36.006 41.668 1.00 39.02 148 GLU B O 1
ATOM 2968 N N . GLY B 1 171 ? -20.581 -34.818 42.320 1.00 38.09 149 GLY B N 1
ATOM 2969 C CA . GLY B 1 171 ? -19.892 -34.097 43.383 1.00 39.11 149 GLY B CA 1
ATOM 2970 C C . GLY B 1 171 ? -19.496 -32.664 43.078 1.00 37.90 149 GLY B C 1
ATOM 2971 O O . GLY B 1 171 ? -18.955 -31.976 43.951 1.00 39.43 149 GLY B O 1
ATOM 2972 N N . PHE B 1 172 ? -19.767 -32.212 41.856 1.00 35.20 150 PHE B N 1
ATOM 2973 C CA . PHE B 1 172 ? -19.399 -30.859 41.442 1.00 34.17 150 PHE B CA 1
ATOM 2974 C C . PHE B 1 172 ? -20.438 -29.812 41.850 1.00 34.26 150 PHE B C 1
ATOM 2975 O O . PHE B 1 172 ? -21.627 -30.116 41.970 1.00 34.42 150 PHE B O 1
ATOM 2983 N N . THR B 1 173 ? -19.973 -28.585 42.081 1.00 33.94 151 THR B N 1
ATOM 2984 C CA . THR B 1 173 ? -20.874 -27.452 42.247 1.00 34.00 151 THR B CA 1
ATOM 2985 C C . THR B 1 173 ? -21.044 -26.743 40.906 1.00 31.80 151 THR B C 1
ATOM 2986 O O . THR B 1 173 ? -20.077 -26.230 40.333 1.00 31.35 151 THR B O 1
ATOM 2990 N N . ILE B 1 174 ? -22.268 -26.703 40.401 1.00 31.27 152 ILE B N 1
ATOM 2991 C CA . ILE B 1 174 ? -22.508 -25.971 39.163 1.00 30.14 152 ILE B CA 1
ATOM 2992 C C . ILE B 1 174 ? -22.929 -24.543 39.509 1.00 31.23 152 ILE B C 1
ATOM 2993 O O . ILE B 1 174 ? -24.114 -24.251 39.708 1.00 31.77 152 ILE B O 1
ATOM 2998 N N . SER B 1 175 ? -21.947 -23.652 39.612 1.00 31.41 153 SER B N 1
ATOM 2999 C CA . SER B 1 175 ? -22.241 -22.296 40.063 1.00 32.75 153 SER B CA 1
ATOM 3000 C C . SER B 1 175 ? -22.965 -21.442 39.014 1.00 31.22 153 SER B C 1
ATOM 3001 O O . SER B 1 175 ? -23.631 -20.484 39.371 1.00 31.69 153 SER B O 1
ATOM 3004 N N . ASP B 1 176 ? -22.851 -21.799 37.732 1.00 29.35 154 ASP B N 1
ATOM 3005 C CA . ASP B 1 176 ? -23.558 -21.061 36.676 1.00 28.67 154 ASP B CA 1
ATOM 3006 C C . ASP B 1 176 ? -23.529 -21.865 35.387 1.00 27.37 154 ASP B C 1
ATOM 3007 O O . ASP B 1 176 ? -22.617 -22.647 35.156 1.00 26.82 154 ASP B O 1
ATOM 3012 N N . TRP B 1 177 ? -24.550 -21.680 34.561 1.00 27.37 155 TRP B N 1
ATOM 3013 C CA . TRP B 1 177 ? -24.616 -22.355 33.272 1.00 26.45 155 TRP B CA 1
ATOM 3014 C C . TRP B 1 177 ? -25.420 -21.544 32.278 1.00 27.27 155 TRP B C 1
ATOM 3015 O O . TRP B 1 177 ? -26.205 -20.663 32.659 1.00 28.52 155 TRP B O 1
ATOM 3026 N N . ARG B 1 178 ? -25.218 -21.848 31.002 1.00 27.07 156 ARG B N 1
ATOM 3027 C CA . ARG B 1 178 ? -25.945 -21.195 29.928 1.00 27.53 156 ARG B CA 1
ATOM 3028 C C . ARG B 1 178 ? -26.383 -22.264 28.954 1.00 27.28 156 ARG B C 1
ATOM 3029 O O . ARG B 1 178 ? -25.609 -23.167 28.640 1.00 26.39 156 ARG B O 1
ATOM 3037 N N . ALA B 1 179 ? -27.628 -22.162 28.487 1.00 27.83 157 ALA B N 1
ATOM 3038 C CA . ALA B 1 179 ? -28.162 -23.072 27.481 1.00 27.88 157 ALA B CA 1
ATOM 3039 C C . ALA B 1 179 ? -28.661 -22.271 26.274 1.00 28.71 157 ALA B C 1
ATOM 3040 O O . ALA B 1 179 ? -29.506 -21.395 26.432 1.00 29.72 157 ALA B O 1
ATOM 3042 N N . LEU B 1 180 ? -28.153 -22.582 25.077 1.00 27.96 158 LEU B N 1
ATOM 3043 C CA . LEU B 1 180 ? -28.514 -21.819 23.877 1.00 28.54 158 LEU B CA 1
ATOM 3044 C C . LEU B 1 180 ? -29.867 -22.202 23.260 1.00 29.27 158 LEU B C 1
ATOM 3045 O O . LEU B 1 180 ? -30.364 -21.500 22.382 1.00 29.76 158 LEU B O 1
ATOM 3050 N N . GLU B 1 181 ? -30.440 -23.321 23.704 1.00 28.62 159 GLU B N 1
ATOM 3051 C CA . GLU B 1 181 ? -31.752 -23.785 23.235 1.00 29.91 159 GLU B CA 1
ATOM 3052 C C . GLU B 1 181 ? -31.832 -23.980 21.711 1.00 30.06 159 GLU B C 1
ATOM 3053 O O . GLU B 1 181 ? -32.679 -23.386 21.020 1.00 30.90 159 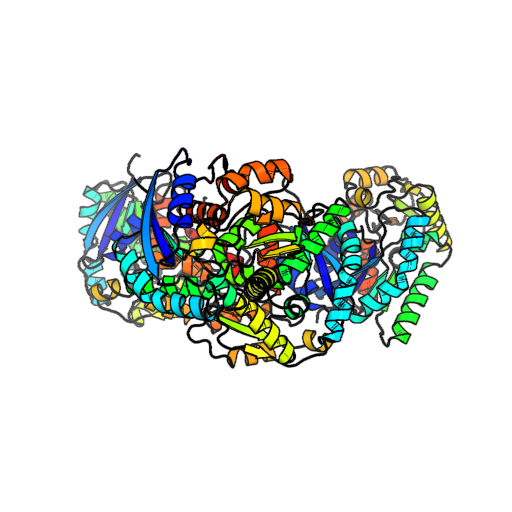GLU B O 1
ATOM 3059 N N . VAL B 1 182 ? -30.932 -24.818 21.205 1.00 28.86 160 VAL B N 1
ATOM 3060 C CA . VAL B 1 182 ? -30.923 -25.202 19.800 1.00 29.26 160 VAL B CA 1
ATOM 3061 C C . VAL B 1 182 ? -31.135 -26.720 19.751 1.00 29.43 160 VAL B C 1
ATOM 3062 O O . VAL B 1 182 ? -30.193 -27.499 19.979 1.00 28.02 160 VAL B O 1
ATOM 3066 N N . ALA B 1 183 ? -32.378 -27.127 19.490 1.00 30.60 161 ALA B N 1
ATOM 3067 C CA . ALA B 1 183 ? -32.744 -28.548 19.463 1.00 31.11 161 ALA B CA 1
ATOM 3068 C C . ALA B 1 183 ? -32.320 -29.269 18.186 1.00 30.87 161 ALA B C 1
ATOM 3069 O O . ALA B 1 183 ? -32.089 -30.481 18.209 1.00 30.41 161 ALA B O 1
ATOM 3071 N N . ASP B 1 184 ? -32.248 -28.542 17.074 1.00 31.73 162 ASP B N 1
ATOM 3072 C CA . ASP B 1 184 ? -31.873 -29.160 15.795 1.00 32.46 162 ASP B CA 1
ATOM 3073 C C . ASP B 1 184 ? -30.371 -29.371 15.704 1.00 31.17 162 ASP B C 1
ATOM 3074 O O . ASP B 1 184 ? -29.608 -28.416 15.753 1.00 30.94 162 ASP B O 1
ATOM 3079 N N . ASN B 1 185 ? -29.945 -30.624 15.552 1.00 31.20 163 ASN B N 1
ATOM 3080 C CA . ASN B 1 185 ? -28.528 -30.941 15.700 1.00 29.93 163 ASN B CA 1
ATOM 3081 C C . ASN B 1 185 ? -27.671 -30.447 14.543 1.00 30.05 163 ASN B C 1
ATOM 3082 O O . ASN B 1 185 ? -26.509 -30.123 14.731 1.00 29.19 163 ASN B O 1
ATOM 3087 N N . THR B 1 186 ? -28.259 -30.335 13.356 1.00 31.41 164 THR B N 1
ATOM 3088 C CA . THR B 1 186 ? -27.558 -29.707 12.241 1.00 31.53 164 THR B CA 1
ATOM 3089 C C . THR B 1 186 ? -27.282 -28.237 12.557 1.00 31.33 164 THR B C 1
ATOM 3090 O O . THR B 1 186 ? -26.167 -27.757 12.361 1.00 30.93 164 THR B O 1
ATOM 3094 N N . GLU B 1 187 ? -28.290 -27.540 13.075 1.00 31.67 165 GLU B N 1
ATOM 3095 C CA . GLU B 1 187 ? -28.124 -26.153 13.505 1.00 32.36 165 GLU B CA 1
ATOM 3096 C C . GLU B 1 187 ? -27.067 -26.025 14.620 1.00 30.43 165 GLU B C 1
ATOM 3097 O O . GLU B 1 187 ? -26.285 -25.062 14.633 1.00 30.15 165 GLU B O 1
ATOM 3103 N N . VAL B 1 188 ? -27.025 -27.001 15.534 1.00 28.44 166 VAL B N 1
ATOM 3104 C CA . VAL B 1 188 ? -26.026 -26.977 16.613 1.00 26.51 166 VAL B CA 1
ATOM 3105 C C . VAL B 1 188 ? -24.599 -26.957 16.050 1.00 26.07 166 VAL B C 1
ATOM 3106 O O . VAL B 1 188 ? -23.738 -26.232 16.561 1.00 25.09 166 VAL B O 1
ATOM 3110 N N . GLY B 1 189 ? -24.369 -27.728 14.984 1.00 26.06 167 GLY B N 1
ATOM 3111 C CA . GLY B 1 189 ? -23.072 -27.765 14.317 1.00 26.45 167 GLY B CA 1
ATOM 3112 C C . GLY B 1 189 ? -22.708 -26.450 13.651 1.00 27.86 167 GLY B C 1
ATOM 3113 O O . GLY B 1 189 ? -21.567 -26.242 13.257 1.00 28.15 167 GLY B O 1
ATOM 3114 N N . CYS B 1 190 ? -23.675 -25.547 13.540 1.00 28.65 168 CYS B N 1
ATOM 3115 C CA . CYS B 1 190 ? -23.429 -24.275 12.864 1.00 30.37 168 CYS B CA 1
ATOM 3116 C C . CYS B 1 190 ? -23.282 -23.110 13.835 1.00 29.65 168 CYS B C 1
ATOM 3117 O O . CYS B 1 190 ? -23.041 -21.976 13.401 1.00 30.89 168 CYS B O 1
ATOM 3120 N N . ILE B 1 191 ? -23.429 -23.385 15.136 1.00 28.20 169 ILE B N 1
ATOM 3121 C CA . ILE B 1 191 ? -23.295 -22.344 16.159 1.00 27.73 169 ILE B CA 1
ATOM 3122 C C . ILE B 1 191 ? -21.883 -21.754 16.072 1.00 27.92 169 ILE B C 1
ATOM 3123 O O . ILE B 1 191 ? -20.899 -22.483 16.194 1.00 27.62 169 ILE B O 1
ATOM 3128 N N . PRO B 1 192 ? -21.778 -20.438 15.816 1.00 29.27 170 PRO B N 1
ATOM 3129 C CA . PRO B 1 192 ? -20.436 -19.888 15.604 1.00 29.61 170 PRO B CA 1
ATOM 3130 C C . PRO B 1 192 ? -19.721 -19.615 16.915 1.00 29.20 170 PRO B C 1
ATOM 3131 O O . PRO B 1 192 ? -20.371 -19.446 17.955 1.00 28.74 170 PRO B O 1
ATOM 3135 N N . GLY B 1 193 ? -18.393 -19.590 16.849 1.00 29.10 171 GLY B N 1
ATOM 3136 C CA . GLY B 1 193 ? -17.537 -19.357 18.003 1.00 29.39 171 GLY B CA 1
ATOM 3137 C C . GLY B 1 193 ? -17.914 -18.123 18.803 1.00 30.58 171 GLY B C 1
ATOM 3138 O O . GLY B 1 193 ? -17.934 -18.169 20.034 1.00 29.57 171 GLY B O 1
ATOM 3139 N N . GLU B 1 194 ? -18.224 -17.020 18.120 1.00 32.27 172 GLU B N 1
ATOM 3140 C CA . GLU B 1 194 ? -18.605 -15.789 18.833 1.00 33.99 172 GLU B CA 1
ATOM 3141 C C . GLU B 1 194 ? -19.872 -15.945 19.675 1.00 32.93 172 GLU B C 1
ATOM 3142 O O . GLU B 1 194 ? -20.009 -15.302 20.714 1.00 32.80 172 GLU B O 1
ATOM 3148 N N . GLN B 1 195 ? -20.786 -16.814 19.250 1.00 32.17 173 GLN B N 1
ATOM 3149 C CA . GLN B 1 195 ? -21.989 -17.041 20.046 1.00 31.49 173 GLN B CA 1
ATOM 3150 C C . GLN B 1 195 ? -21.643 -17.822 21.315 1.00 29.80 173 GLN B C 1
ATOM 3151 O O . GLN B 1 195 ? -22.191 -17.552 22.392 1.00 28.88 173 GLN B O 1
ATOM 3157 N N . VAL B 1 196 ? -20.743 -18.793 21.178 1.00 28.11 174 VAL B N 1
ATOM 3158 C CA . VAL B 1 196 ? -20.293 -19.561 22.327 1.00 27.06 174 VAL B CA 1
ATOM 3159 C C . VAL B 1 196 ? -19.547 -18.648 23.303 1.00 27.73 174 VAL B C 1
ATOM 3160 O O . VAL B 1 196 ? -19.791 -18.701 24.508 1.00 28.05 174 VAL B O 1
ATOM 3164 N N . MET B 1 197 ? -18.659 -17.801 22.784 1.00 28.32 175 MET B N 1
ATOM 3165 C CA . MET B 1 197 ? -17.885 -16.893 23.645 1.00 29.14 175 MET B CA 1
ATOM 3166 C C . MET B 1 197 ? -18.767 -15.863 24.339 1.00 29.72 175 MET B C 1
ATOM 3167 O O . MET B 1 197 ? -18.555 -15.560 25.518 1.00 29.36 175 MET B O 1
ATOM 3172 N N . ALA B 1 198 ? -19.768 -15.342 23.629 1.00 29.98 176 ALA B N 1
ATOM 3173 C CA . ALA B 1 198 ? -20.719 -14.433 24.268 1.00 30.93 176 ALA B CA 1
ATOM 3174 C C . ALA B 1 198 ? -21.427 -15.127 25.442 1.00 30.00 176 ALA B C 1
ATOM 3175 O O . ALA B 1 198 ? -21.614 -14.517 26.490 1.00 30.47 176 ALA B O 1
ATOM 3177 N N . ALA B 1 199 ? -21.793 -16.397 25.276 1.00 28.22 177 ALA B N 1
ATOM 3178 C CA . ALA B 1 199 ? -22.442 -17.132 26.370 1.00 27.90 177 ALA B CA 1
ATOM 3179 C C . ALA B 1 199 ? -21.488 -17.312 27.546 1.00 27.40 177 ALA B C 1
ATOM 3180 O O . ALA B 1 199 ? -21.882 -17.128 28.694 1.00 27.84 177 ALA B O 1
ATOM 3182 N N . ALA B 1 200 ? -20.240 -17.678 27.245 1.00 26.70 178 ALA B N 1
ATOM 3183 C CA . ALA B 1 200 ? -19.217 -17.863 28.268 1.00 27.07 178 ALA B CA 1
ATOM 3184 C C . ALA B 1 200 ? -18.934 -16.556 29.000 1.00 28.10 178 ALA B C 1
ATOM 3185 O O . ALA B 1 200 ? -18.778 -16.548 30.227 1.00 28.57 178 ALA B O 1
ATOM 3187 N N . ARG B 1 201 ? -18.887 -15.453 28.252 1.00 28.78 179 ARG B N 1
ATOM 3188 C CA . ARG B 1 201 ? -18.631 -14.135 28.847 1.00 30.58 179 ARG B CA 1
ATOM 3189 C C . ARG B 1 201 ? -19.761 -13.661 29.755 1.00 31.33 179 ARG B C 1
ATOM 3190 O O . ARG B 1 201 ? -19.521 -12.882 30.674 1.00 33.29 179 ARG B O 1
ATOM 3198 N N . SER B 1 202 ? -20.981 -14.133 29.512 1.00 30.66 180 SER B N 1
ATOM 3199 C CA . SER B 1 202 ? -22.117 -13.734 30.349 1.00 31.45 180 SER B CA 1
ATOM 3200 C C . SER B 1 202 ? -22.134 -14.456 31.698 1.00 31.33 180 SER B C 1
ATOM 3201 O O . SER B 1 202 ? -22.789 -14.003 32.631 1.00 32.11 180 SER B O 1
ATOM 3204 N N . LEU B 1 203 ? -21.394 -15.563 31.801 1.00 30.71 181 LEU B N 1
ATOM 3205 C CA . LEU B 1 203 ? -21.335 -16.352 33.044 1.00 30.41 181 LEU B CA 1
ATOM 3206 C C . LEU B 1 203 ? -20.712 -15.590 34.200 1.00 31.90 181 LEU B C 1
ATOM 3207 O O . LEU B 1 203 ? -19.830 -14.749 34.002 1.00 31.93 181 LEU B O 1
ATOM 3212 N N . ASP B 1 204 ? -21.177 -15.898 35.408 1.00 32.34 182 ASP B N 1
ATOM 3213 C CA . ASP B 1 204 ? -20.511 -15.449 36.619 1.00 34.09 182 ASP B CA 1
ATOM 3214 C C . ASP B 1 204 ? -19.423 -16.468 36.935 1.00 33.73 182 ASP B C 1
ATOM 3215 O O . ASP B 1 204 ? -19.709 -17.589 37.371 1.00 32.61 182 ASP B O 1
ATOM 3220 N N . LEU B 1 205 ? -18.173 -16.074 36.707 1.00 34.17 183 LEU B N 1
ATOM 3221 C CA . LEU B 1 205 ? -17.069 -16.984 36.925 1.00 34.19 183 LEU B CA 1
ATOM 3222 C C . LEU B 1 205 ? -16.353 -16.784 38.258 1.00 36.33 183 LEU B C 1
ATOM 3223 O O . LEU B 1 205 ? -15.262 -17.346 38.468 1.00 36.50 183 LEU B O 1
ATOM 3228 N N . SER B 1 206 ? -16.944 -16.000 39.164 1.00 37.97 184 SER B N 1
ATOM 3229 C CA . SER B 1 206 ? -16.297 -15.767 40.462 1.00 40.17 184 SER B CA 1
ATOM 3230 C C . SER B 1 206 ? -16.219 -17.076 41.240 1.00 40.48 184 SER B C 1
ATOM 3231 O O . SER B 1 206 ? -17.211 -17.805 41.351 1.00 40.28 184 SER B O 1
ATOM 3234 N N . GLU B 1 207 ? -15.014 -17.399 41.708 1.00 41.49 185 GLU B N 1
ATOM 3235 C CA . GLU B 1 207 ? -14.730 -18.662 42.421 1.00 42.00 185 GLU B CA 1
ATOM 3236 C C . GLU B 1 207 ? -14.860 -19.950 41.571 1.00 39.45 185 GLU B C 1
ATOM 3237 O O . GLU B 1 207 ? -14.752 -21.054 42.106 1.00 40.19 185 GLU B O 1
ATOM 3243 N N . VAL B 1 208 ? -15.076 -19.817 40.262 1.00 36.80 186 VAL B N 1
ATOM 3244 C CA . VAL B 1 208 ? -15.223 -21.000 39.383 1.00 34.21 186 VAL B CA 1
ATOM 3245 C C . VAL B 1 208 ? -13.839 -21.579 39.068 1.00 33.96 186 VAL B C 1
ATOM 3246 O O . VAL B 1 208 ? -12.915 -20.828 38.714 1.00 34.50 186 VAL B O 1
ATOM 3250 N N . ASP B 1 209 ? -13.697 -22.897 39.236 1.00 33.08 187 ASP B N 1
ATOM 3251 C CA . ASP B 1 209 ? -12.418 -23.594 38.996 1.00 33.42 187 ASP B CA 1
ATOM 3252 C C . ASP B 1 209 ? -12.197 -23.996 37.535 1.00 31.44 187 ASP B C 1
ATOM 3253 O O . ASP B 1 209 ? -11.055 -24.079 37.079 1.00 32.04 187 ASP B O 1
ATOM 3258 N N . ALA B 1 210 ? -13.281 -24.309 36.831 1.00 29.32 188 ALA B N 1
ATOM 3259 C CA . ALA B 1 210 ? -13.201 -24.779 35.442 1.00 27.59 188 ALA B CA 1
ATOM 3260 C C . ALA B 1 210 ? -14.440 -24.396 34.652 1.00 26.13 188 ALA B C 1
ATOM 3261 O O . ALA B 1 210 ? -15.544 -24.391 35.184 1.00 24.79 188 ALA B O 1
ATOM 3263 N N . LEU B 1 211 ? -14.237 -24.123 33.362 1.00 25.64 189 LEU B N 1
ATOM 3264 C CA . LEU B 1 211 ? -15.308 -23.796 32.447 1.00 24.53 189 LEU B CA 1
ATOM 3265 C C . LEU B 1 211 ? -15.453 -24.914 31.399 1.00 23.93 189 LEU B C 1
ATOM 3266 O O . LEU B 1 211 ? -14.504 -25.232 30.682 1.00 23.57 189 LEU B O 1
ATOM 3271 N N . VAL B 1 212 ? -16.621 -25.541 31.351 1.00 23.63 190 VAL B N 1
ATOM 3272 C CA . VAL B 1 212 ? -16.917 -26.454 30.251 1.00 23.48 190 VAL B CA 1
ATOM 3273 C C . VAL B 1 212 ? -17.506 -25.613 29.125 1.00 23.18 190 VAL B C 1
ATOM 3274 O O . VAL B 1 212 ? -18.672 -25.203 29.187 1.00 23.85 190 VAL B O 1
ATOM 3278 N N . ILE B 1 213 ? -16.689 -25.338 28.110 1.00 23.59 191 ILE B N 1
ATOM 3279 C CA . ILE B 1 213 ? -17.094 -24.422 27.027 1.00 24.09 191 ILE B CA 1
ATOM 3280 C C . ILE B 1 213 ? -18.144 -25.029 26.075 1.00 23.53 191 ILE B C 1
ATOM 3281 O O . ILE B 1 213 ? -18.879 -24.299 25.397 1.00 23.30 191 ILE B O 1
ATOM 3286 N N . SER B 1 214 ? -18.186 -26.358 26.021 1.00 22.62 192 SER B N 1
ATOM 3287 C CA . SER B 1 214 ? -19.287 -27.089 25.393 1.00 22.22 192 SER B CA 1
ATOM 3288 C C . SER B 1 214 ? -19.488 -28.461 26.031 1.00 22.06 192 SER B C 1
ATOM 3289 O O . SER B 1 214 ? -18.583 -29.316 25.990 1.00 21.54 192 SER B O 1
ATOM 3292 N N . CYS B 1 215 ? -20.686 -28.695 26.561 1.00 22.04 193 CYS B N 1
ATOM 3293 C CA . CYS B 1 215 ? -21.030 -30.011 27.080 1.00 22.88 193 CYS B CA 1
ATOM 3294 C C . CYS B 1 215 ? -21.417 -30.971 25.950 1.00 22.63 193 CYS B C 1
ATOM 3295 O O . CYS B 1 215 ? -21.476 -32.181 26.162 1.00 23.04 193 CYS B O 1
ATOM 3298 N N . ALA B 1 216 ? -21.697 -30.440 24.760 1.00 23.09 194 ALA B N 1
ATOM 3299 C CA . ALA B 1 216 ? -22.139 -31.273 23.634 1.00 22.86 194 ALA B CA 1
ATOM 3300 C C . ALA B 1 216 ? -21.030 -31.469 22.616 1.00 23.23 194 ALA B C 1
ATOM 3301 O O . ALA B 1 216 ? -20.283 -30.535 22.323 1.00 23.23 194 ALA B O 1
ATOM 3303 N N . VAL B 1 217 ? -20.923 -32.676 22.061 1.00 23.92 195 VAL B N 1
ATOM 3304 C CA . VAL B 1 217 ? -19.930 -32.897 21.008 1.00 23.74 195 VAL B CA 1
ATOM 3305 C C . VAL B 1 217 ? -20.280 -32.301 19.639 1.00 23.75 195 VAL B C 1
ATOM 3306 O O . VAL B 1 217 ? -19.396 -32.165 18.808 1.00 25.40 195 VAL B O 1
ATOM 3310 N N . GLN B 1 218 ? -21.535 -31.925 19.404 1.00 23.18 196 GLN B N 1
ATOM 3311 C CA . GLN B 1 218 ? -21.877 -31.256 18.142 1.00 23.03 196 GLN B CA 1
ATOM 3312 C C . GLN B 1 218 ? -21.486 -29.763 18.116 1.00 22.93 196 GLN B C 1
ATOM 3313 O O . GLN B 1 218 ? -21.134 -29.244 17.069 1.00 23.18 196 GLN B O 1
ATOM 3319 N N . MET B 1 219 ? -21.585 -29.076 19.253 1.00 22.75 197 MET B N 1
ATOM 3320 C CA . MET B 1 219 ? -21.325 -27.637 19.274 1.00 22.82 197 MET B CA 1
ATOM 3321 C C . MET B 1 219 ? -19.815 -27.408 19.179 1.00 22.58 197 MET B C 1
ATOM 3322 O O . MET B 1 219 ? -19.067 -27.868 20.059 1.00 22.11 197 MET B O 1
ATOM 3327 N N . PRO B 1 220 ? -19.367 -26.732 18.097 1.00 22.68 198 PRO B N 1
ATOM 3328 C CA . PRO B 1 220 ? -17.927 -26.513 17.887 1.00 23.00 198 PRO B CA 1
ATOM 3329 C C . PRO B 1 220 ? -17.334 -25.627 18.970 1.00 23.08 198 PRO B C 1
ATOM 3330 O O . PRO B 1 220 ? -17.969 -24.650 19.378 1.00 23.39 198 PRO B O 1
ATOM 3334 N N . SER B 1 221 ? -16.137 -25.984 19.435 1.00 22.57 199 SER B N 1
ATOM 3335 C CA . SER B 1 221 ? -15.454 -25.210 20.476 1.00 22.73 199 SER B CA 1
ATOM 3336 C C . SER B 1 221 ? -13.926 -25.338 20.468 1.00 23.05 199 SER B C 1
ATOM 3337 O O . SER B 1 221 ? -13.250 -24.554 21.122 1.00 22.72 199 SER B O 1
ATOM 3340 N N . LEU B 1 222 ? -13.380 -26.311 19.733 1.00 23.50 200 LEU B N 1
ATOM 3341 C CA . LEU B 1 222 ? -11.925 -26.565 19.776 1.00 23.99 200 LEU B CA 1
ATOM 3342 C C . LEU B 1 222 ? -11.048 -25.309 19.624 1.00 25.40 200 LEU B C 1
ATOM 3343 O O . LEU B 1 222 ? -10.141 -25.098 20.420 1.00 25.61 200 LEU B O 1
ATOM 3348 N N . PRO B 1 223 ? -11.332 -24.449 18.624 1.00 26.72 201 PRO B N 1
ATOM 3349 C CA . PRO B 1 223 ? -10.474 -23.253 18.491 1.00 28.27 201 PRO B CA 1
ATOM 3350 C C . PRO B 1 223 ? -10.660 -22.197 19.601 1.00 28.80 201 PRO B C 1
ATOM 3351 O O . PRO B 1 223 ? -9.895 -21.231 19.666 1.00 29.85 201 PRO B O 1
ATOM 3355 N N . LEU B 1 224 ? -11.665 -22.383 20.456 1.00 28.36 202 LEU B N 1
ATOM 3356 C CA . LEU B 1 224 ? -11.985 -21.412 21.510 1.00 28.11 202 LEU B CA 1
ATOM 3357 C C . LEU B 1 224 ? -11.289 -21.768 22.808 1.00 28.61 202 LEU B C 1
ATOM 3358 O O . LEU B 1 224 ? -11.235 -20.946 23.719 1.00 28.99 202 LEU B O 1
ATOM 3363 N N . VAL B 1 225 ? -10.781 -22.996 22.906 1.00 28.23 203 VAL B N 1
ATOM 3364 C CA . VAL B 1 225 ? -10.294 -23.509 24.196 1.00 28.42 203 VAL B CA 1
ATOM 3365 C C . VAL B 1 225 ? -9.048 -22.804 24.727 1.00 30.26 203 VAL B C 1
ATOM 3366 O O . VAL B 1 225 ? -9.006 -22.415 25.891 1.00 30.87 203 VAL B O 1
ATOM 3370 N N . GLU B 1 226 ? -8.034 -22.649 23.888 1.00 31.66 204 GLU B N 1
ATOM 3371 C CA . GLU B 1 226 ? -6.795 -22.053 24.360 1.00 34.48 204 GLU B CA 1
ATOM 3372 C C . GLU B 1 226 ? -6.990 -20.555 24.643 1.00 35.01 204 GLU B C 1
ATOM 3373 O O . GLU B 1 226 ? -6.520 -20.037 25.669 1.00 36.41 204 GLU B O 1
ATOM 3379 N N . THR B 1 227 ? -7.693 -19.861 23.746 1.00 34.34 205 THR B N 1
ATOM 3380 C CA . THR B 1 227 ? -7.891 -18.416 23.905 1.00 35.16 205 THR B CA 1
ATOM 3381 C C . THR B 1 227 ? -8.788 -18.105 25.092 1.00 33.60 205 THR B C 1
ATOM 3382 O O . THR B 1 227 ? -8.558 -17.130 25.807 1.00 34.46 205 THR B O 1
ATOM 3386 N N . ALA B 1 228 ? -9.811 -18.933 25.293 1.00 31.16 206 ALA B N 1
ATOM 3387 C CA . ALA B 1 228 ? -10.686 -18.799 26.458 1.00 30.63 206 ALA B CA 1
ATOM 3388 C C . ALA B 1 228 ? -9.962 -19.087 27.772 1.00 30.82 206 ALA B C 1
ATOM 3389 O O . ALA B 1 228 ? -10.259 -18.481 28.794 1.00 31.26 206 ALA B O 1
ATOM 3391 N N . GLU B 1 229 ? -9.030 -20.031 27.748 1.00 30.95 207 GLU B N 1
ATOM 3392 C CA . GLU B 1 229 ? -8.225 -20.324 28.926 1.00 32.22 207 GLU B CA 1
ATOM 3393 C C . GLU B 1 229 ? -7.341 -19.124 29.297 1.00 33.01 207 GLU B C 1
ATOM 3394 O O . GLU B 1 229 ? -7.119 -18.843 30.474 1.00 33.39 207 GLU B O 1
ATOM 3400 N N . ARG B 1 230 ? -6.849 -18.413 28.288 1.00 33.68 208 ARG B N 1
ATOM 3401 C CA . ARG B 1 230 ? -6.082 -17.197 28.522 1.00 35.51 208 ARG B CA 1
ATOM 3402 C C . ARG B 1 230 ? -7.016 -16.088 29.013 1.00 35.73 208 ARG B C 1
ATOM 3403 O O . ARG B 1 230 ? -6.705 -15.400 29.976 1.00 37.28 208 ARG B O 1
ATOM 3411 N N . GLU B 1 231 ? -8.171 -15.951 28.361 1.00 34.50 209 GLU B N 1
ATOM 3412 C CA . GLU B 1 231 ? -9.139 -14.897 28.684 1.00 34.62 209 GLU B CA 1
ATOM 3413 C C . GLU B 1 231 ? -9.647 -14.966 30.126 1.00 34.20 209 GLU B C 1
ATOM 3414 O O . GLU B 1 231 ? -9.686 -13.955 30.832 1.00 34.65 209 GLU B O 1
ATOM 3420 N N . PHE B 1 232 ? -10.050 -16.164 30.545 1.00 33.00 210 PHE B N 1
ATOM 3421 C CA . PHE B 1 232 ? -10.672 -16.341 31.854 1.00 32.97 210 PHE B CA 1
ATOM 3422 C C . PHE B 1 232 ? -9.671 -16.703 32.939 1.00 33.88 210 PHE B C 1
ATOM 3423 O O . PHE B 1 232 ? -9.932 -16.487 34.119 1.00 34.78 210 PHE B O 1
ATOM 3431 N N . GLY B 1 233 ? -8.528 -17.251 32.542 1.00 34.07 211 GLY B N 1
ATOM 3432 C CA . GLY B 1 233 ? -7.481 -17.582 33.504 1.00 35.02 211 GLY B CA 1
ATOM 3433 C C . GLY B 1 233 ? -7.806 -18.820 34.314 1.00 34.51 211 GLY B C 1
ATOM 3434 O O . GLY B 1 233 ? -7.219 -19.042 35.366 1.00 35.66 211 GLY B O 1
ATOM 3435 N N . ILE B 1 234 ? -8.761 -19.619 33.833 1.00 32.84 212 ILE B N 1
ATOM 3436 C CA . ILE B 1 234 ? -9.068 -20.903 34.461 1.00 32.35 212 ILE B CA 1
ATOM 3437 C C . ILE B 1 234 ? -9.075 -21.991 33.392 1.00 31.02 212 ILE B C 1
ATOM 3438 O O . ILE B 1 234 ? -9.200 -21.686 32.207 1.00 30.33 212 ILE B O 1
ATOM 3443 N N . PRO B 1 235 ? -8.899 -23.262 33.792 1.00 31.39 213 PRO B N 1
ATOM 3444 C CA . PRO B 1 235 ? -8.943 -24.315 32.782 1.00 30.32 213 PRO B CA 1
ATOM 3445 C C . PRO B 1 235 ? -10.275 -24.365 32.049 1.00 29.08 213 PRO B C 1
ATOM 3446 O O . PRO B 1 235 ? -11.338 -24.139 32.642 1.00 29.59 213 PRO B O 1
ATOM 3450 N N . VAL B 1 236 ? -10.204 -24.640 30.751 1.00 28.19 214 VAL B N 1
ATOM 3451 C CA . VAL B 1 236 ? -11.379 -24.730 29.916 1.00 26.91 214 VAL B CA 1
ATOM 3452 C C . VAL B 1 236 ? -11.316 -26.084 29.243 1.00 26.51 214 VAL B C 1
ATOM 3453 O O . VAL B 1 236 ? -10.248 -26.534 28.803 1.00 27.31 214 VAL B O 1
ATOM 3457 N N . LEU B 1 237 ? -12.461 -26.744 29.177 1.00 25.46 215 LEU B N 1
ATOM 3458 C CA . LEU B 1 237 ? -12.549 -28.035 28.524 1.00 24.43 215 LEU B CA 1
ATOM 3459 C C . LEU B 1 237 ? -13.918 -28.184 27.852 1.00 23.08 215 LEU B C 1
ATOM 3460 O O . LEU B 1 237 ? -14.850 -27.456 28.165 1.00 22.78 215 LEU B O 1
ATOM 3465 N N . SER B 1 238 ? -14.026 -29.125 26.921 1.00 22.78 216 SER B N 1
ATOM 3466 C CA . SER B 1 238 ? -15.308 -29.455 26.300 1.00 21.98 216 SER B CA 1
ATOM 3467 C C . SER B 1 238 ? -15.555 -30.954 26.444 1.00 22.48 216 SER B C 1
ATOM 3468 O O . SER B 1 238 ? -14.668 -31.690 26.868 1.00 22.45 216 SER B O 1
ATOM 3471 N N . ALA B 1 239 ? -16.756 -31.407 26.098 1.00 22.79 217 ALA B N 1
ATOM 3472 C CA . ALA B 1 239 ? -16.998 -32.836 25.966 1.00 23.03 217 ALA B CA 1
ATOM 3473 C C . ALA B 1 239 ? -15.898 -33.492 25.096 1.00 23.32 217 ALA B C 1
ATOM 3474 O O . ALA B 1 239 ? -15.353 -34.549 25.459 1.00 23.97 217 ALA B O 1
ATOM 3476 N N . ALA B 1 240 ? -15.547 -32.844 23.983 1.00 22.62 218 ALA B N 1
ATOM 3477 C CA . ALA B 1 240 ? -14.500 -33.349 23.073 1.00 22.67 218 ALA B CA 1
ATOM 3478 C C . ALA B 1 240 ? -13.081 -33.407 23.651 1.00 22.56 218 ALA B C 1
ATOM 3479 O O . ALA B 1 240 ? -12.397 -34.429 23.496 1.00 22.96 218 ALA B O 1
ATOM 3481 N N . THR B 1 241 ? -12.630 -32.344 24.320 1.00 22.53 219 THR B N 1
ATOM 3482 C CA . THR B 1 241 ? -11.265 -32.358 24.857 1.00 23.03 219 THR B CA 1
ATOM 3483 C C . THR B 1 241 ? -11.177 -33.389 26.005 1.00 23.82 219 THR B C 1
ATOM 3484 O O . THR B 1 241 ? -10.167 -34.078 26.144 1.00 24.41 219 THR B O 1
ATOM 3488 N N . ALA B 1 242 ? -12.255 -33.506 26.784 1.00 23.14 220 ALA B N 1
ATOM 3489 C CA . ALA B 1 242 ? -12.361 -34.501 27.852 1.00 24.15 220 ALA B CA 1
ATOM 3490 C C . ALA B 1 242 ? -12.344 -35.942 27.296 1.00 24.25 220 ALA B C 1
ATOM 3491 O O . ALA B 1 242 ? -11.713 -36.825 27.881 1.00 25.80 220 ALA B O 1
ATOM 3493 N N . GLY B 1 243 ? -13.005 -36.156 26.163 1.00 23.56 221 GLY B N 1
ATOM 3494 C CA . GLY B 1 243 ? -12.955 -37.441 25.453 1.00 23.93 221 GLY B CA 1
ATOM 3495 C C . GLY B 1 243 ? -11.542 -37.795 25.027 1.00 25.10 221 GLY B C 1
ATOM 3496 O O . GLY B 1 243 ? -11.087 -38.928 25.247 1.00 26.40 221 GLY B O 1
ATOM 3497 N N . ALA B 1 244 ? -10.835 -36.820 24.453 1.00 24.44 222 ALA B N 1
ATOM 3498 C CA . ALA B 1 244 ? -9.438 -36.989 24.057 1.00 25.77 222 ALA B CA 1
ATOM 3499 C C . ALA B 1 244 ? -8.550 -37.310 25.262 1.00 26.92 222 ALA B C 1
ATOM 3500 O O . ALA B 1 244 ? -7.681 -38.191 25.179 1.00 28.54 222 ALA B O 1
ATOM 3502 N N . TYR B 1 245 ? -8.766 -36.599 26.373 1.00 27.18 223 TYR B N 1
ATOM 3503 C CA . TYR B 1 245 ? -8.034 -36.858 27.616 1.00 28.59 223 TYR B CA 1
ATOM 3504 C C . TYR B 1 245 ? -8.284 -38.302 28.052 1.00 29.30 223 TYR B C 1
ATOM 3505 O O . TYR B 1 245 ? -7.341 -39.057 28.303 1.00 29.60 223 TYR B O 1
ATOM 3514 N N . SER B 1 246 ? -9.563 -38.669 28.132 1.00 28.20 224 SER B N 1
ATOM 3515 C CA . SER B 1 246 ? -9.963 -40.013 28.514 1.00 29.24 224 SER B CA 1
ATOM 3516 C C . SER B 1 246 ? -9.374 -41.101 27.602 1.00 29.79 224 SER B C 1
ATOM 3517 O O . SER B 1 246 ? -8.901 -42.140 28.087 1.00 31.08 224 SER B O 1
ATOM 3520 N N . ILE B 1 247 ? -9.398 -40.849 26.294 1.00 28.53 225 ILE B N 1
ATOM 3521 C CA . ILE B 1 247 ? -8.845 -41.763 25.302 1.00 29.12 225 ILE B CA 1
ATOM 3522 C C . ILE B 1 247 ? -7.341 -41.936 25.534 1.00 30.71 225 ILE B C 1
ATOM 3523 O O . ILE B 1 247 ? -6.839 -43.065 25.571 1.00 32.30 225 ILE B O 1
ATOM 3528 N N . LEU B 1 248 ? -6.641 -40.818 25.712 1.00 30.92 226 LEU B N 1
ATOM 3529 C CA . LEU B 1 248 ? -5.204 -40.838 25.971 1.00 33.04 226 LEU B CA 1
ATOM 3530 C C . LEU B 1 248 ? -4.861 -41.651 27.220 1.00 34.65 226 LEU B C 1
ATOM 3531 O O . LEU B 1 248 ? -3.958 -42.492 27.198 1.00 35.95 226 LEU B O 1
ATOM 3536 N N . ARG B 1 249 ? -5.590 -41.396 28.305 1.00 34.38 227 ARG B N 1
ATOM 3537 C CA . ARG B 1 249 ? -5.415 -42.177 29.529 1.00 36.14 227 ARG B CA 1
ATOM 3538 C C . ARG B 1 249 ? -5.690 -43.664 29.304 1.00 36.65 227 ARG B C 1
ATOM 3539 O O . ARG B 1 249 ? -4.937 -44.509 29.790 1.00 38.90 227 ARG B O 1
ATOM 3547 N N . SER B 1 250 ? -6.745 -43.980 28.552 1.00 35.41 228 SER B N 1
ATOM 3548 C CA . SER B 1 250 ? -7.152 -45.384 28.346 1.00 36.20 228 SER B CA 1
ATOM 3549 C C . SER B 1 250 ? -6.141 -46.216 27.543 1.00 37.67 228 SER B C 1
ATOM 3550 O O . SER B 1 250 ? -6.088 -47.440 27.677 1.00 38.39 228 SER B O 1
ATOM 3553 N N . LEU B 1 251 ? -5.345 -45.538 26.725 1.00 37.43 229 LEU B N 1
ATOM 3554 C CA . LEU B 1 251 ? -4.371 -46.186 25.855 1.00 38.96 229 LEU B CA 1
ATOM 3555 C C . LEU B 1 251 ? -2.970 -46.130 26.449 1.00 41.11 229 LEU B C 1
ATOM 3556 O O . LEU B 1 251 ? -2.004 -46.451 25.766 1.00 42.37 229 LEU B O 1
ATOM 3561 N N . ASP B 1 252 ? -2.870 -45.711 27.714 1.00 42.03 230 ASP B N 1
ATOM 3562 C CA . ASP B 1 252 ? -1.580 -45.481 28.388 1.00 44.80 230 ASP B CA 1
ATOM 3563 C C . ASP B 1 252 ? -0.629 -44.610 27.567 1.00 44.66 230 ASP B C 1
ATOM 3564 O O . ASP B 1 252 ? 0.543 -44.943 27.372 1.00 46.58 230 ASP B O 1
ATOM 3569 N N . LEU B 1 253 ? -1.172 -43.505 27.072 1.00 42.49 231 LEU B N 1
ATOM 3570 C CA . LEU B 1 253 ? -0.419 -42.528 26.312 1.00 42.35 231 LEU B CA 1
ATOM 3571 C C . LEU B 1 253 ? -0.224 -41.274 27.152 1.00 42.30 231 LEU B C 1
ATOM 3572 O O . LEU B 1 253 ? -1.127 -40.889 27.907 1.00 40.98 231 LEU B O 1
ATOM 3577 N N . PRO B 1 254 ? 0.953 -40.631 27.025 1.00 43.59 232 PRO B N 1
ATOM 3578 C CA . PRO B 1 254 ? 1.203 -39.383 27.740 1.00 43.85 232 PRO B CA 1
ATOM 3579 C C . PRO B 1 254 ? 0.211 -38.323 27.273 1.00 41.69 232 PRO B C 1
ATOM 3580 O O . PRO B 1 254 ? -0.009 -38.178 26.067 1.00 40.53 232 PRO B O 1
ATOM 3584 N N . VAL B 1 255 ? -0.404 -37.603 28.210 1.00 41.31 233 VAL B N 1
ATOM 3585 C CA . VAL B 1 255 ? -1.302 -36.523 27.811 1.00 38.93 233 VAL B CA 1
ATOM 3586 C C . VAL B 1 255 ? -0.457 -35.257 27.709 1.00 39.78 233 VAL B C 1
ATOM 3587 O O . VAL B 1 255 ? -0.214 -34.556 28.690 1.00 40.51 233 VAL B O 1
ATOM 3591 N N . ALA B 1 256 ? 0.045 -35.031 26.501 1.00 39.66 234 ALA B N 1
ATOM 3592 C CA . ALA B 1 256 ? 1.010 -33.972 26.231 1.00 41.16 234 ALA B CA 1
ATOM 3593 C C . ALA B 1 256 ? 0.737 -33.437 24.835 1.00 40.03 234 ALA B C 1
ATOM 3594 O O . ALA B 1 256 ? 1.581 -33.514 23.937 1.00 41.02 234 ALA B O 1
ATOM 3596 N N . VAL B 1 257 ? -0.465 -32.897 24.676 1.00 38.02 235 VAL B N 1
ATOM 3597 C CA . VAL B 1 257 ? -0.954 -32.421 23.398 1.00 36.81 235 VAL B CA 1
ATOM 3598 C C . VAL B 1 257 ? -1.219 -30.925 23.500 1.00 36.67 235 VAL B C 1
ATOM 3599 O O . VAL B 1 257 ? -2.039 -30.495 24.317 1.00 35.88 235 VAL B O 1
ATOM 3603 N N . PRO B 1 258 ? -0.499 -30.125 22.691 1.00 37.44 236 PRO B N 1
ATOM 3604 C CA . PRO B 1 258 ? -0.707 -28.674 22.661 1.00 37.46 236 PRO B CA 1
ATOM 3605 C C . PRO B 1 258 ? -2.020 -28.273 21.977 1.00 35.95 236 PRO B C 1
ATOM 3606 O O . PRO B 1 258 ? -2.582 -29.051 21.186 1.00 35.07 236 PRO B O 1
ATOM 3610 N N . GLY B 1 259 ? -2.511 -27.084 22.318 1.00 35.59 237 GLY B N 1
ATOM 3611 C CA . GLY B 1 259 ? -3.618 -26.439 21.606 1.00 35.07 237 GLY B CA 1
ATOM 3612 C C . GLY B 1 259 ? -5.021 -26.838 22.026 1.00 33.34 237 GLY B C 1
ATOM 3613 O O . GLY B 1 259 ? -5.972 -26.663 21.255 1.00 32.57 237 GLY B O 1
ATOM 3614 N N . ALA B 1 260 ? -5.158 -27.355 23.248 1.00 33.14 238 ALA B N 1
ATOM 3615 C CA . ALA B 1 260 ? -6.422 -27.951 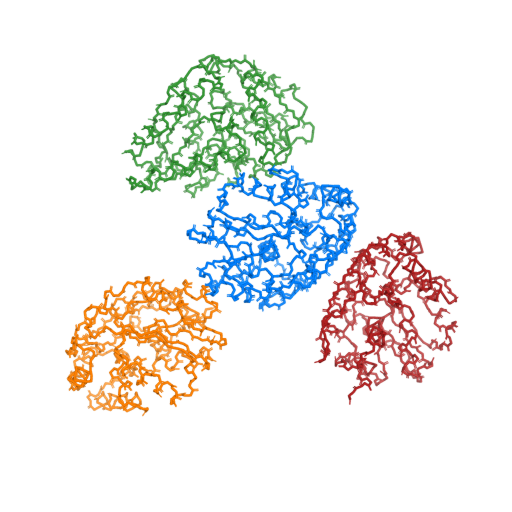23.704 1.00 31.78 238 ALA B CA 1
ATOM 3616 C C . ALA B 1 260 ? -6.641 -27.721 25.200 1.00 31.75 238 ALA B C 1
ATOM 3617 O O . ALA B 1 260 ? -7.372 -28.472 25.855 1.00 30.89 238 ALA B O 1
ATOM 3619 N N . GLY B 1 261 ? -5.997 -26.682 25.731 1.00 32.74 239 GLY B N 1
ATOM 3620 C CA . GLY B 1 261 ? -6.090 -26.353 27.152 1.00 32.68 239 GLY B CA 1
ATOM 3621 C C . GLY B 1 261 ? -5.101 -27.136 27.988 1.00 33.90 239 GLY B C 1
ATOM 3622 O O . GLY B 1 261 ? -4.460 -28.078 27.498 1.00 33.95 239 GLY B O 1
ATOM 3623 N N . ARG B 1 262 ? -4.962 -26.757 29.255 1.00 34.59 240 ARG B N 1
ATOM 3624 C CA . ARG B 1 262 ? -3.945 -27.377 30.109 1.00 36.12 240 ARG B CA 1
ATOM 3625 C C . ARG B 1 262 ? -4.312 -28.788 30.563 1.00 35.04 240 ARG B C 1
ATOM 3626 O O . ARG B 1 262 ? -3.433 -29.562 30.921 1.00 35.02 240 ARG B O 1
ATOM 3634 N N . LEU B 1 263 ? -5.602 -29.131 30.530 1.00 32.98 241 LEU B N 1
ATOM 3635 C CA . LEU B 1 263 ? -6.005 -30.517 30.781 1.00 32.82 241 LEU B CA 1
ATOM 3636 C C . LEU B 1 263 ? -5.242 -31.482 29.870 1.00 33.21 241 LEU B C 1
ATOM 3637 O O . LEU B 1 263 ? -4.799 -32.536 30.319 1.00 34.39 241 LEU B O 1
ATOM 3642 N N . LEU B 1 264 ? -5.089 -31.110 28.599 1.00 32.30 242 LEU B N 1
ATOM 3643 C CA . LEU B 1 264 ? -4.443 -31.978 27.615 1.00 32.77 242 LEU B CA 1
ATOM 3644 C C . LEU B 1 264 ? -2.915 -32.000 27.664 1.00 35.11 242 LEU B C 1
ATOM 3645 O O . LEU B 1 264 ? -2.273 -32.718 26.896 1.00 35.54 242 LEU B O 1
ATOM 3650 N N . ARG B 1 265 ? -2.327 -31.214 28.553 1.00 36.79 243 ARG B N 1
ATOM 3651 C CA . ARG B 1 265 ? -0.878 -31.280 28.713 1.00 39.43 243 ARG B CA 1
ATOM 3652 C C . ARG B 1 265 ? -0.398 -31.459 30.162 1.00 41.54 243 ARG B C 1
ATOM 3653 O O . ARG B 1 265 ? 0.634 -30.905 30.582 1.00 43.09 243 ARG B O 1
ATOM 3661 N N . GLN B 1 266 ? -1.134 -32.288 30.900 1.00 41.69 244 GLN B N 1
ATOM 3662 C CA . GLN B 1 266 ? -0.746 -32.695 32.249 1.00 44.40 244 GLN B CA 1
ATOM 3663 C C . GLN B 1 266 ? 0.612 -33.397 32.284 1.00 47.24 244 GLN B C 1
ATOM 3664 O O . GLN B 1 266 ? 1.284 -33.383 33.317 1.00 49.62 244 GLN B O 1
ATOM 3670 N N . ASP B 1 267 ? 1.009 -34.006 31.167 1.00 47.70 245 ASP B N 1
ATOM 3671 C CA . ASP B 1 267 ? 2.274 -34.738 31.093 1.00 50.75 245 ASP B CA 1
ATOM 3672 C C . ASP B 1 267 ? 3.414 -34.021 30.349 1.00 52.80 245 ASP B C 1
ATOM 3673 O O . ASP B 1 267 ? 4.540 -34.512 30.345 1.00 55.20 245 ASP B O 1
ATOM 3678 N N . SER B 1 268 ? 3.145 -32.880 29.720 1.00 52.50 246 SER B N 1
ATOM 3679 C CA . SER B 1 268 ? 4.235 -32.128 29.075 1.00 54.86 246 SER B CA 1
ATOM 3680 C C . SER B 1 268 ? 4.945 -31.187 30.046 1.00 57.26 246 SER B C 1
ATOM 3681 O O . SER B 1 268 ? 6.137 -31.352 30.324 1.00 60.20 246 SER B O 1
ATOM 3684 N N . GLY C 1 24 ? 11.377 -19.471 -3.286 1.00 52.20 2 GLY C N 1
ATOM 3685 C CA . GLY C 1 24 ? 11.381 -18.703 -4.564 1.00 50.21 2 GLY C CA 1
ATOM 3686 C C . GLY C 1 24 ? 11.909 -17.294 -4.401 1.00 47.73 2 GLY C C 1
ATOM 3687 O O . GLY C 1 24 ? 12.415 -16.924 -3.337 1.00 46.96 2 GLY C O 1
ATOM 3688 N N . ILE C 1 25 ? 11.789 -16.510 -5.469 1.00 46.13 3 ILE C N 1
ATOM 3689 C CA . ILE C 1 25 ? 12.192 -15.109 -5.479 1.00 43.75 3 ILE C CA 1
ATOM 3690 C C . ILE C 1 25 ? 11.311 -14.321 -4.512 1.00 41.87 3 ILE C C 1
ATOM 3691 O O . ILE C 1 25 ? 10.082 -14.449 -4.544 1.00 42.30 3 ILE C O 1
ATOM 3696 N N . ARG C 1 26 ? 11.931 -13.516 -3.652 1.00 39.90 4 ARG C N 1
ATOM 3697 C CA . ARG C 1 26 ? 11.167 -12.687 -2.706 1.00 38.37 4 ARG C CA 1
ATOM 3698 C C . ARG C 1 26 ? 10.819 -11.321 -3.308 1.00 36.09 4 ARG C C 1
ATOM 3699 O O . ARG C 1 26 ? 11.708 -10.504 -3.539 1.00 34.78 4 ARG C O 1
ATOM 3707 N N . ARG C 1 27 ? 9.529 -11.085 -3.557 1.00 36.05 5 ARG C N 1
ATOM 3708 C CA . ARG C 1 27 ? 9.063 -9.851 -4.230 1.00 34.88 5 ARG C CA 1
ATOM 3709 C C . ARG C 1 27 ? 8.916 -8.666 -3.283 1.00 33.27 5 ARG C C 1
ATOM 3710 O O . ARG C 1 27 ? 8.201 -8.747 -2.283 1.00 34.02 5 ARG C O 1
ATOM 3718 N N . ILE C 1 28 ? 9.584 -7.567 -3.626 1.00 31.57 6 ILE C N 1
ATOM 3719 C CA . ILE C 1 28 ? 9.614 -6.347 -2.821 1.00 29.74 6 ILE C CA 1
ATOM 3720 C C . ILE C 1 28 ? 8.949 -5.209 -3.596 1.00 29.34 6 ILE C C 1
ATOM 3721 O O . ILE C 1 28 ? 9.365 -4.892 -4.717 1.00 29.44 6 ILE C O 1
ATOM 3726 N N . GLY C 1 29 ? 7.912 -4.620 -3.004 1.00 28.86 7 GLY C N 1
ATOM 3727 C CA . GLY C 1 29 ? 7.223 -3.471 -3.584 1.00 28.39 7 GLY C CA 1
ATOM 3728 C C . GLY C 1 29 ? 7.864 -2.183 -3.119 1.00 27.18 7 GLY C C 1
ATOM 3729 O O . GLY C 1 29 ? 8.161 -2.025 -1.932 1.00 26.81 7 GLY C O 1
ATOM 3730 N N . LEU C 1 30 ? 8.091 -1.265 -4.054 1.00 26.59 8 LEU C N 1
ATOM 3731 C CA . LEU C 1 30 ? 8.680 0.024 -3.729 1.00 25.64 8 LEU C CA 1
ATOM 3732 C C . LEU C 1 30 ? 7.758 1.175 -4.118 1.00 26.09 8 LEU C C 1
ATOM 3733 O O . LEU C 1 30 ? 7.354 1.275 -5.276 1.00 26.38 8 LEU C O 1
ATOM 3738 N N . VAL C 1 31 ? 7.434 2.039 -3.155 1.00 25.30 9 VAL C N 1
ATOM 3739 C CA . VAL C 1 31 ? 6.671 3.250 -3.448 1.00 25.87 9 VAL C CA 1
ATOM 3740 C C . VAL C 1 31 ? 7.646 4.411 -3.376 1.00 26.31 9 VAL C C 1
ATOM 3741 O O . VAL C 1 31 ? 8.181 4.710 -2.289 1.00 26.16 9 VAL C O 1
ATOM 3745 N N . VAL C 1 32 ? 7.878 5.061 -4.521 1.00 26.61 10 VAL C N 1
ATOM 3746 C CA . VAL C 1 32 ? 8.957 6.045 -4.641 1.00 27.26 10 VAL C CA 1
ATOM 3747 C C . VAL C 1 32 ? 8.540 7.389 -5.232 1.00 28.63 10 VAL C C 1
ATOM 3748 O O . VAL C 1 32 ? 7.597 7.467 -6.025 1.00 28.79 10 VAL C O 1
ATOM 3752 N N . PRO C 1 33 ? 9.261 8.459 -4.854 1.00 29.04 11 PRO C N 1
ATOM 3753 C CA . PRO C 1 33 ? 9.055 9.726 -5.540 1.00 30.21 11 PRO C CA 1
ATOM 3754 C C . PRO C 1 33 ? 9.462 9.557 -7.004 1.00 30.53 11 PRO C C 1
ATOM 3755 O O . PRO C 1 33 ? 10.436 8.849 -7.299 1.00 29.34 11 PRO C O 1
ATOM 3759 N N . SER C 1 34 ? 8.730 10.204 -7.905 1.00 31.73 12 SER C N 1
ATOM 3760 C CA . SER C 1 34 ? 8.901 9.967 -9.334 1.00 32.71 12 SER C CA 1
ATOM 3761 C C . SER C 1 34 ? 10.336 10.244 -9.777 1.00 33.43 12 SER C C 1
ATOM 3762 O O . SER C 1 34 ? 10.882 9.535 -10.630 1.00 33.52 12 SER C O 1
ATOM 3765 N N . SER C 1 35 ? 10.947 11.261 -9.169 1.00 33.39 13 SER C N 1
ATOM 3766 C CA . SER C 1 35 ? 12.300 11.678 -9.527 1.00 33.95 13 SER C CA 1
ATOM 3767 C C . SER C 1 35 ? 13.373 10.854 -8.817 1.00 32.77 13 SER C C 1
ATOM 3768 O O . SER C 1 35 ? 14.566 10.993 -9.101 1.00 33.01 13 SER C O 1
ATOM 3771 N N . ASN C 1 36 ? 12.961 10.002 -7.888 1.00 31.74 14 ASN C N 1
ATOM 3772 C CA . ASN C 1 36 ? 13.930 9.184 -7.165 1.00 31.17 14 ASN C CA 1
ATOM 3773 C C . ASN C 1 36 ? 14.512 8.084 -8.047 1.00 31.72 14 ASN C C 1
ATOM 3774 O O . ASN C 1 36 ? 13.770 7.322 -8.669 1.00 31.81 14 ASN C O 1
ATOM 3779 N N . VAL C 1 37 ? 15.843 8.038 -8.121 1.00 32.36 15 VAL C N 1
ATOM 3780 C CA . VAL C 1 37 ? 16.561 6.963 -8.810 1.00 32.86 15 VAL C CA 1
ATOM 3781 C C . VAL C 1 37 ? 17.462 6.147 -7.859 1.00 33.43 15 VAL C C 1
ATOM 3782 O O . VAL C 1 37 ? 17.916 5.049 -8.196 1.00 34.31 15 VAL C O 1
ATOM 3786 N N . THR C 1 38 ? 17.702 6.663 -6.660 1.00 33.34 16 THR C N 1
ATOM 3787 C CA . THR C 1 38 ? 18.677 6.039 -5.767 1.00 33.61 16 THR C CA 1
ATOM 3788 C C . THR C 1 38 ? 18.152 4.785 -5.036 1.00 32.64 16 THR C C 1
ATOM 3789 O O . THR C 1 38 ? 18.889 3.820 -4.902 1.00 33.76 16 THR C O 1
ATOM 3793 N N . VAL C 1 39 ? 16.895 4.767 -4.599 1.00 32.21 17 VAL C N 1
ATOM 3794 C CA . VAL C 1 39 ? 16.367 3.553 -3.954 1.00 31.88 17 VAL C CA 1
ATOM 3795 C C . VAL C 1 39 ? 16.257 2.354 -4.897 1.00 31.77 17 VAL C C 1
ATOM 3796 O O . VAL C 1 39 ? 16.480 1.219 -4.474 1.00 31.71 17 VAL C O 1
ATOM 3800 N N . GLU C 1 40 ? 15.967 2.605 -6.172 1.00 31.08 18 GLU C N 1
ATOM 3801 C CA . GLU C 1 40 ? 15.852 1.519 -7.147 1.00 31.09 18 GLU C CA 1
ATOM 3802 C C . GLU C 1 40 ? 17.216 1.046 -7.594 1.00 31.68 18 GLU C C 1
ATOM 3803 O O . GLU C 1 40 ? 17.340 -0.006 -8.219 1.00 32.45 18 GLU C O 1
ATOM 3809 N N . THR C 1 41 ? 18.242 1.828 -7.274 1.00 31.61 19 THR C N 1
ATOM 3810 C CA . THR C 1 41 ? 19.609 1.431 -7.548 1.00 32.59 19 THR C CA 1
ATOM 3811 C C . THR C 1 41 ? 20.217 0.724 -6.333 1.00 32.06 19 THR C C 1
ATOM 3812 O O . THR C 1 41 ? 20.771 -0.375 -6.449 1.00 32.85 19 THR C O 1
ATOM 3816 N N . GLU C 1 42 ? 20.108 1.359 -5.174 1.00 30.58 20 GLU C N 1
ATOM 3817 C CA . GLU C 1 42 ? 20.813 0.891 -3.981 1.00 30.53 20 GLU C CA 1
ATOM 3818 C C . GLU C 1 42 ? 20.212 -0.351 -3.341 1.00 30.26 20 GLU C C 1
ATOM 3819 O O . GLU C 1 42 ? 20.953 -1.221 -2.868 1.00 30.38 20 GLU C O 1
ATOM 3825 N N . MET C 1 43 ? 18.888 -0.440 -3.339 1.00 29.83 21 MET C N 1
ATOM 3826 C CA . MET C 1 43 ? 18.213 -1.559 -2.698 1.00 30.63 21 MET C CA 1
ATOM 3827 C C . MET C 1 43 ? 18.562 -2.906 -3.348 1.00 31.49 21 MET C C 1
ATOM 3828 O O . MET C 1 43 ? 18.901 -3.850 -2.625 1.00 31.54 21 MET C O 1
ATOM 3833 N N . PRO C 1 44 ? 18.469 -3.008 -4.698 1.00 31.93 22 PRO C N 1
ATOM 3834 C CA . PRO C 1 44 ? 18.887 -4.254 -5.358 1.00 33.10 22 PRO C CA 1
ATOM 3835 C C . PRO C 1 44 ? 20.381 -4.490 -5.244 1.00 34.18 22 PRO C C 1
ATOM 3836 O O . PRO C 1 44 ? 20.803 -5.633 -5.112 1.00 35.36 22 PRO C O 1
ATOM 3840 N N . ALA C 1 45 ? 21.173 -3.421 -5.274 1.00 33.92 23 ALA C N 1
ATOM 3841 C CA . ALA C 1 45 ? 22.621 -3.542 -5.108 1.00 35.19 23 ALA C CA 1
ATOM 3842 C C . ALA C 1 45 ? 22.937 -4.157 -3.740 1.00 35.30 23 ALA C C 1
ATOM 3843 O O . ALA C 1 45 ? 23.769 -5.052 -3.629 1.00 36.00 23 ALA C O 1
ATOM 3845 N N . LEU C 1 46 ? 22.230 -3.681 -2.718 1.00 34.03 24 LEU C N 1
ATOM 3846 C CA . LEU C 1 46 ? 22.341 -4.192 -1.355 1.00 34.35 24 LEU C CA 1
ATOM 3847 C C . LEU C 1 46 ? 21.907 -5.631 -1.198 1.00 34.99 24 LEU C C 1
ATOM 3848 O O . LEU C 1 46 ? 22.659 -6.454 -0.682 1.00 36.34 24 LEU C O 1
ATOM 3853 N N . LEU C 1 47 ? 20.685 -5.925 -1.624 1.00 34.56 25 LEU C N 1
ATOM 3854 C CA . LEU C 1 47 ? 20.096 -7.229 -1.373 1.00 35.96 25 LEU C CA 1
ATOM 3855 C C . LEU C 1 47 ? 20.589 -8.358 -2.290 1.00 37.87 25 LEU C C 1
ATOM 3856 O O . LEU C 1 47 ? 20.429 -9.531 -1.958 1.00 39.37 25 LEU C O 1
ATOM 3861 N N . SER C 1 48 ? 21.221 -8.005 -3.409 1.00 38.61 26 SER C N 1
ATOM 3862 C CA . SER C 1 48 ? 21.855 -8.990 -4.279 1.00 41.24 26 SER C CA 1
ATOM 3863 C C . SER C 1 48 ? 23.115 -9.615 -3.647 1.00 42.64 26 SER C C 1
ATOM 3864 O O . SER C 1 48 ? 23.652 -10.583 -4.186 1.00 44.76 26 SER C O 1
ATOM 3867 N N . ARG C 1 49 ? 23.579 -9.048 -2.528 1.00 41.81 27 ARG C N 1
ATOM 3868 C CA A ARG C 1 49 ? 24.750 -9.561 -1.803 0.50 43.49 27 ARG C CA 1
ATOM 3869 C CA B ARG C 1 49 ? 24.747 -9.566 -1.811 0.50 43.24 27 ARG C CA 1
ATOM 3870 C C . ARG C 1 49 ? 24.363 -10.630 -0.782 1.00 44.20 27 ARG C C 1
ATOM 3871 O O . ARG C 1 49 ? 25.217 -11.371 -0.294 1.00 46.15 27 ARG C O 1
ATOM 3886 N N . HIS C 1 50 ? 23.074 -10.706 -0.462 1.00 43.30 28 HIS C N 1
ATOM 3887 C CA . HIS C 1 50 ? 22.574 -11.698 0.479 1.00 44.20 28 HIS C CA 1
ATOM 3888 C C . HIS C 1 50 ? 22.872 -13.091 -0.074 1.00 46.20 28 HIS C C 1
ATOM 3889 O O . HIS C 1 50 ? 22.471 -13.401 -1.199 1.00 46.21 28 HIS C O 1
ATOM 3896 N N . PRO C 1 51 ? 23.591 -13.925 0.710 1.00 47.77 29 PRO C N 1
ATOM 3897 C CA . PRO C 1 51 ? 24.033 -15.240 0.244 1.00 50.31 29 PRO C CA 1
ATOM 3898 C C . PRO C 1 51 ? 22.933 -16.299 0.195 1.00 51.15 29 PRO C C 1
ATOM 3899 O O . PRO C 1 51 ? 23.089 -17.295 -0.506 1.00 53.05 29 PRO C O 1
ATOM 3903 N N . GLY C 1 52 ? 21.840 -16.096 0.929 1.00 49.83 30 GLY C N 1
ATOM 3904 C CA . GLY C 1 52 ? 20.809 -17.128 1.062 1.00 50.76 30 GLY C CA 1
ATOM 3905 C C . GLY C 1 52 ? 19.404 -16.778 0.594 1.00 48.99 30 GLY C C 1
ATOM 3906 O O . GLY C 1 52 ? 18.448 -17.495 0.911 1.00 50.24 30 GLY C O 1
ATOM 3907 N N . ALA C 1 53 ? 19.273 -15.694 -0.166 1.00 46.63 31 ALA C N 1
ATOM 3908 C CA . ALA C 1 53 ? 17.972 -15.238 -0.667 1.00 44.55 31 ALA C CA 1
ATOM 3909 C C . ALA C 1 53 ? 18.109 -14.481 -1.982 1.00 42.96 31 ALA C C 1
ATOM 3910 O O . ALA C 1 53 ? 19.122 -13.821 -2.218 1.00 42.47 31 ALA C O 1
ATOM 3912 N N . GLU C 1 54 ? 17.086 -14.592 -2.829 1.00 42.15 32 GLU C N 1
ATOM 3913 C CA . GLU C 1 54 ? 16.990 -13.813 -4.071 1.00 40.96 32 GLU C CA 1
ATOM 3914 C C . GLU C 1 54 ? 15.748 -12.924 -4.090 1.00 37.93 32 GLU C C 1
ATOM 3915 O O . GLU C 1 54 ? 14.688 -13.323 -3.602 1.00 37.42 32 GLU C O 1
ATOM 3921 N N . PHE C 1 55 ? 15.893 -11.741 -4.693 1.00 35.64 33 PHE C N 1
ATOM 3922 C CA . PHE C 1 55 ? 14.875 -10.691 -4.659 1.00 33.51 33 PHE C CA 1
ATOM 3923 C C . PHE C 1 55 ? 14.547 -10.134 -6.033 1.00 33.12 33 PHE C C 1
ATOM 3924 O O . PHE C 1 55 ? 15.399 -10.093 -6.916 1.00 33.80 33 PHE C O 1
ATOM 3932 N N . SER C 1 56 ? 13.306 -9.694 -6.197 1.00 32.06 34 SER C N 1
ATOM 3933 C CA . SER C 1 56 ? 12.924 -8.845 -7.324 1.00 31.36 34 SER C CA 1
ATOM 3934 C C . SER C 1 56 ? 12.267 -7.575 -6.783 1.00 29.60 34 SER C C 1
ATOM 3935 O O . SER C 1 56 ? 11.710 -7.582 -5.678 1.00 28.19 34 SER C O 1
ATOM 3938 N N . PHE C 1 57 ? 12.360 -6.486 -7.553 1.00 29.04 35 PHE C N 1
ATOM 3939 C CA . PHE C 1 57 ? 11.894 -5.166 -7.112 1.00 28.34 35 PHE C CA 1
ATOM 3940 C C . PHE C 1 57 ? 10.892 -4.571 -8.086 1.00 28.60 35 PHE C C 1
ATOM 3941 O O . PHE C 1 57 ? 11.076 -4.638 -9.308 1.00 29.35 35 PHE C O 1
ATOM 3949 N N . HIS C 1 58 ? 9.834 -3.988 -7.536 1.00 28.25 36 HIS C N 1
ATOM 3950 C CA . HIS C 1 58 ? 8.676 -3.572 -8.324 1.00 28.50 36 HIS C CA 1
ATOM 3951 C C . HIS C 1 58 ? 8.210 -2.238 -7.784 1.00 27.93 36 HIS C C 1
ATOM 3952 O O . HIS C 1 58 ? 7.935 -2.119 -6.592 1.00 27.70 36 HIS C O 1
ATOM 3959 N N . SER C 1 59 ? 8.143 -1.233 -8.659 1.00 28.14 37 SER C N 1
ATOM 3960 C CA . SER C 1 59 ? 7.923 0.142 -8.226 1.00 27.69 37 SER C CA 1
ATOM 3961 C C . SER C 1 59 ? 6.599 0.724 -8.650 1.00 28.34 37 SER C C 1
ATOM 3962 O O . SER C 1 59 ? 6.055 0.373 -9.701 1.00 28.29 37 SER C O 1
ATOM 3965 N N . THR C 1 60 ? 6.116 1.640 -7.814 1.00 27.94 38 THR C N 1
ATOM 3966 C CA . THR C 1 60 ? 5.072 2.579 -8.168 1.00 29.14 38 THR C CA 1
ATOM 3967 C C . THR C 1 60 ? 5.566 4.006 -7.850 1.00 30.04 38 THR C C 1
ATOM 3968 O O . THR C 1 60 ? 6.307 4.211 -6.893 1.00 29.76 38 THR C O 1
ATOM 3972 N N . ARG C 1 61 ? 5.182 4.983 -8.664 1.00 31.69 39 ARG C N 1
ATOM 3973 C CA . ARG C 1 61 ? 5.721 6.342 -8.521 1.00 32.63 39 ARG C CA 1
ATOM 3974 C C . ARG C 1 61 ? 4.679 7.352 -8.073 1.00 34.22 39 ARG C C 1
ATOM 3975 O O . ARG C 1 61 ? 3.543 7.307 -8.520 1.00 35.23 39 ARG C O 1
ATOM 3983 N N . MET C 1 62 ? 5.087 8.265 -7.196 1.00 35.08 40 MET C N 1
ATOM 3984 C CA . MET C 1 62 ? 4.278 9.424 -6.813 1.00 37.67 40 MET C CA 1
ATOM 3985 C C . MET C 1 62 ? 5.055 10.689 -7.166 1.00 38.95 40 MET C C 1
ATOM 3986 O O . MET C 1 62 ? 6.223 10.824 -6.811 1.00 38.04 40 MET C O 1
ATOM 3991 N N . ARG C 1 63 ? 4.422 11.619 -7.872 1.00 41.72 41 ARG C N 1
ATOM 3992 C CA . ARG C 1 63 ? 5.188 12.720 -8.465 1.00 43.87 41 ARG C CA 1
ATOM 3993 C C . ARG C 1 63 ? 5.810 13.722 -7.471 1.00 45.17 41 ARG C C 1
ATOM 3994 O O . ARG C 1 63 ? 5.133 14.195 -6.556 1.00 45.15 41 ARG C O 1
ATOM 4002 N N . MET C 1 64 ? 7.113 13.988 -7.654 1.00 46.36 42 MET C N 1
ATOM 4003 C CA . MET C 1 64 ? 7.814 15.170 -7.096 1.00 48.60 42 MET C CA 1
ATOM 4004 C C . MET C 1 64 ? 9.288 15.262 -7.548 1.00 48.90 42 MET C C 1
ATOM 4005 O O . MET C 1 64 ? 9.927 14.238 -7.818 1.00 47.62 42 MET C O 1
ATOM 4010 N N . HIS C 1 65 ? 9.806 16.495 -7.602 1.00 51.06 43 HIS C N 1
ATOM 4011 C CA . HIS C 1 65 ? 11.211 16.792 -7.948 1.00 51.88 43 HIS C CA 1
ATOM 4012 C C . HIS C 1 65 ? 11.799 17.968 -7.129 1.00 52.81 43 HIS C C 1
ATOM 4013 O O . HIS C 1 65 ? 13.001 18.252 -7.197 1.00 53.19 43 HIS C O 1
ATOM 4020 N N . THR C 1 66 ? 10.943 18.649 -6.365 1.00 53.49 44 THR C N 1
ATOM 4021 C CA . THR C 1 66 ? 11.384 19.674 -5.419 1.00 54.09 44 THR C CA 1
ATOM 4022 C C . THR C 1 66 ? 11.094 19.206 -3.995 1.00 52.91 44 THR C C 1
ATOM 4023 O O . THR C 1 66 ? 9.938 18.945 -3.636 1.00 52.98 44 THR C O 1
ATOM 4027 N N . VAL C 1 67 ? 12.160 19.087 -3.203 1.00 51.68 45 VAL C N 1
ATOM 4028 C CA . VAL C 1 67 ? 12.073 18.563 -1.844 1.00 50.21 45 VAL C CA 1
ATOM 4029 C C . VAL C 1 67 ? 11.712 19.690 -0.883 1.00 51.52 45 VAL C C 1
ATOM 4030 O O . VAL C 1 67 ? 12.579 20.288 -0.236 1.00 51.60 45 VAL C O 1
ATOM 4034 N N . SER C 1 68 ? 10.410 19.959 -0.816 1.00 52.59 46 SER C N 1
ATOM 4035 C CA . SER C 1 68 ? 9.839 21.061 -0.046 1.00 54.61 46 SER C CA 1
ATOM 4036 C C . SER C 1 68 ? 8.564 20.568 0.655 1.00 54.52 46 SER C C 1
ATOM 4037 O O . SER C 1 68 ? 7.981 19.575 0.212 1.00 53.57 46 SER C O 1
ATOM 4040 N N . PRO C 1 69 ? 8.117 21.263 1.734 1.00 55.74 47 PRO C N 1
ATOM 4041 C CA . PRO C 1 69 ? 6.818 20.912 2.340 1.00 56.12 47 PRO C CA 1
ATOM 4042 C C . PRO C 1 69 ? 5.681 20.819 1.304 1.00 56.99 47 PRO C C 1
ATOM 4043 O O . PRO C 1 69 ? 4.942 19.827 1.286 1.00 55.80 47 PRO C O 1
ATOM 4047 N N . GLU C 1 70 ? 5.574 21.837 0.446 1.00 59.17 48 GLU C N 1
ATOM 4048 C CA . GLU C 1 70 ? 4.628 21.847 -0.678 1.00 60.35 48 GLU C CA 1
ATOM 4049 C C . GLU C 1 70 ? 4.861 20.659 -1.635 1.00 58.71 48 GLU C C 1
ATOM 4050 O O . GLU C 1 70 ? 3.919 19.933 -1.965 1.00 58.51 48 GLU C O 1
ATOM 4056 N N . GLY C 1 71 ? 6.108 20.466 -2.067 1.00 57.78 49 GLY C N 1
ATOM 4057 C CA . GLY C 1 71 ? 6.461 19.370 -2.975 1.00 56.70 49 GLY C CA 1
ATOM 4058 C C . GLY C 1 71 ? 6.183 17.997 -2.381 1.00 54.95 49 GLY C C 1
ATOM 4059 O O . GLY C 1 71 ? 5.677 17.110 -3.069 1.00 54.48 49 GLY C O 1
ATOM 4060 N N . LEU C 1 72 ? 6.515 17.838 -1.096 1.00 54.21 50 LEU C N 1
ATOM 4061 C CA . LEU C 1 72 ? 6.263 16.612 -0.323 1.00 52.52 50 LEU C CA 1
ATOM 4062 C C . LEU C 1 72 ? 4.775 16.351 -0.033 1.00 53.18 50 LEU C C 1
ATOM 4063 O O . LEU C 1 72 ? 4.326 15.198 -0.097 1.00 51.86 50 LEU C O 1
ATOM 4068 N N . ALA C 1 73 ? 4.027 17.408 0.312 1.00 54.45 51 ALA C N 1
ATOM 4069 C CA . ALA C 1 73 ? 2.573 17.298 0.491 1.00 55.49 51 ALA C CA 1
ATOM 4070 C C . ALA C 1 73 ? 1.886 16.848 -0.804 1.00 55.49 51 ALA C C 1
ATOM 4071 O O . ALA C 1 73 ? 1.059 15.930 -0.781 1.00 55.18 51 ALA C O 1
ATOM 4073 N N . ALA C 1 74 ? 2.254 17.475 -1.925 1.00 56.11 52 ALA C N 1
ATOM 4074 C CA . ALA C 1 74 ? 1.752 17.084 -3.253 1.00 56.31 52 ALA C CA 1
ATOM 4075 C C . ALA C 1 74 ? 2.055 15.609 -3.569 1.00 54.28 52 ALA C C 1
ATOM 4076 O O . ALA C 1 74 ? 1.235 14.910 -4.176 1.00 54.23 52 ALA C O 1
ATOM 4078 N N . MET C 1 75 ? 3.226 15.147 -3.130 1.00 52.44 53 MET C N 1
ATOM 4079 C CA . MET C 1 75 ? 3.664 13.772 -3.347 1.00 50.74 53 MET C CA 1
ATOM 4080 C C . MET C 1 75 ? 2.882 12.761 -2.501 1.00 50.02 53 MET C C 1
ATOM 4081 O O . MET C 1 75 ? 2.482 11.704 -3.017 1.00 49.55 53 MET C O 1
ATOM 4086 N N . ASN C 1 76 ? 2.693 13.085 -1.217 1.00 49.74 54 ASN C N 1
ATOM 4087 C CA . ASN C 1 76 ? 1.947 12.247 -0.270 1.00 49.44 54 ASN C CA 1
ATOM 4088 C C . ASN C 1 76 ? 0.498 11.951 -0.685 1.00 50.38 54 ASN C C 1
ATOM 4089 O O . ASN C 1 76 ? 0.031 10.820 -0.528 1.00 49.91 54 ASN C O 1
ATOM 4094 N N . ALA C 1 77 ? -0.205 12.957 -1.213 1.00 51.73 55 ALA C N 1
ATOM 4095 C CA . ALA C 1 77 ? -1.584 12.787 -1.708 1.00 52.69 55 ALA C CA 1
ATOM 4096 C C . ALA C 1 77 ? -1.768 11.638 -2.739 1.00 51.57 55 ALA C C 1
ATOM 4097 O O . ALA C 1 77 ? -2.896 11.219 -3.022 1.00 52.76 55 ALA C O 1
ATOM 4099 N N . GLN C 1 78 ? -0.662 11.120 -3.274 1.00 49.04 56 GLN C N 1
ATOM 4100 C CA . GLN C 1 78 ? -0.719 10.060 -4.289 1.00 47.41 56 GLN C CA 1
ATOM 4101 C C . GLN C 1 78 ? -0.665 8.639 -3.702 1.00 45.08 56 GLN C C 1
ATOM 4102 O O . GLN C 1 78 ? -0.727 7.653 -4.452 1.00 44.19 56 GLN C O 1
ATOM 4108 N N . ARG C 1 79 ? -0.579 8.536 -2.373 1.00 43.27 57 ARG C N 1
ATOM 4109 C CA . ARG C 1 79 ? -0.400 7.241 -1.696 1.00 41.27 57 ARG C CA 1
ATOM 4110 C C . ARG C 1 79 ? -1.413 6.152 -2.055 1.00 40.66 57 ARG C C 1
ATOM 4111 O O . ARG C 1 79 ? -1.015 5.032 -2.381 1.00 39.67 57 ARG C O 1
ATOM 4119 N N . GLU C 1 80 ? -2.703 6.468 -1.982 1.00 40.71 58 GLU C N 1
ATOM 4120 C CA . GLU C 1 80 ? -3.754 5.467 -2.213 1.00 40.78 58 GLU C CA 1
ATOM 4121 C C . GLU C 1 80 ? -3.719 4.894 -3.636 1.00 39.76 58 GLU C C 1
ATOM 4122 O O . GLU C 1 80 ? -3.902 3.688 -3.847 1.00 39.22 58 GLU C O 1
ATOM 4128 N N . ARG C 1 81 ? -3.456 5.758 -4.606 1.00 39.15 59 ARG C N 1
ATOM 4129 C CA . ARG C 1 81 ? -3.271 5.320 -5.980 1.00 38.71 59 ARG C CA 1
ATOM 4130 C C . ARG C 1 81 ? -2.084 4.342 -6.064 1.00 36.48 59 ARG C C 1
ATOM 4131 O O . ARG C 1 81 ? -2.210 3.243 -6.612 1.00 36.03 59 ARG C O 1
ATOM 4139 N N . CYS C 1 82 ? -0.947 4.737 -5.494 1.00 35.12 60 CYS C N 1
ATOM 4140 C CA . CYS C 1 82 ? 0.266 3.925 -5.560 1.00 34.02 60 CYS C CA 1
ATOM 4141 C C . CYS C 1 82 ? 0.100 2.542 -4.915 1.00 33.63 60 CYS C C 1
ATOM 4142 O O . CYS C 1 82 ? 0.626 1.555 -5.428 1.00 33.44 60 CYS C O 1
ATOM 4145 N N . VAL C 1 83 ? -0.639 2.485 -3.804 1.00 34.08 61 VAL C N 1
ATOM 4146 C CA . VAL C 1 83 ? -0.903 1.236 -3.076 1.00 33.64 61 VAL C CA 1
ATOM 4147 C C . VAL C 1 83 ? -1.695 0.237 -3.927 1.00 34.60 61 VAL C C 1
ATOM 4148 O O . VAL C 1 83 ? -1.388 -0.957 -3.928 1.00 34.62 61 VAL C O 1
ATOM 4152 N N . LEU C 1 84 ? -2.692 0.733 -4.655 1.00 35.34 62 LEU C N 1
ATOM 4153 C CA . LEU C 1 84 ? -3.501 -0.109 -5.539 1.00 36.25 62 LEU C CA 1
ATOM 4154 C C . LEU C 1 84 ? -2.681 -0.683 -6.689 1.00 34.98 62 LEU C C 1
ATOM 4155 O O . LEU C 1 84 ? -2.841 -1.857 -7.032 1.00 34.91 62 LEU C O 1
ATOM 4160 N N . GLU C 1 85 ? -1.793 0.137 -7.257 1.00 33.47 63 GLU C N 1
ATOM 4161 C CA . GLU C 1 85 ? -0.892 -0.314 -8.331 1.00 32.43 63 GLU C CA 1
ATOM 4162 C C . GLU C 1 85 ? 0.016 -1.434 -7.848 1.00 31.68 63 GLU C C 1
ATOM 4163 O O . GLU C 1 85 ? 0.059 -2.500 -8.464 1.00 32.18 63 GLU C O 1
ATOM 4169 N N . ILE C 1 86 ? 0.716 -1.209 -6.738 1.00 30.38 64 ILE C N 1
ATOM 4170 C CA . ILE C 1 86 ? 1.728 -2.172 -6.286 1.00 29.81 64 ILE C CA 1
ATOM 4171 C C . ILE C 1 86 ? 1.118 -3.447 -5.693 1.00 30.48 64 ILE C C 1
ATOM 4172 O O . ILE C 1 86 ? 1.692 -4.536 -5.825 1.00 30.71 64 ILE C O 1
ATOM 4177 N N . ALA C 1 87 ? -0.067 -3.324 -5.093 1.00 30.86 65 ALA C N 1
ATOM 4178 C CA . ALA C 1 87 ? -0.763 -4.485 -4.541 1.00 31.19 65 ALA C CA 1
ATOM 4179 C C . ALA C 1 87 ? -1.036 -5.519 -5.626 1.00 31.53 65 ALA C C 1
ATOM 4180 O O . ALA C 1 87 ? -0.939 -6.720 -5.375 1.00 32.08 65 ALA C O 1
ATOM 4182 N N . ASP C 1 88 ? -1.355 -5.048 -6.836 1.00 31.16 66 ASP C N 1
ATOM 4183 C CA . ASP C 1 88 ? -1.518 -5.925 -8.015 1.00 31.79 66 ASP C CA 1
ATOM 4184 C C . ASP C 1 88 ? -0.342 -6.880 -8.296 1.00 31.01 66 ASP C C 1
ATOM 4185 O O . ASP C 1 88 ? -0.533 -7.932 -8.894 1.00 31.89 66 ASP C O 1
ATOM 4190 N N . ALA C 1 89 ? 0.857 -6.503 -7.866 1.00 30.01 67 ALA C N 1
ATOM 4191 C CA . ALA C 1 89 ? 2.049 -7.311 -8.084 1.00 30.58 67 ALA C CA 1
ATOM 4192 C C . ALA C 1 89 ? 2.282 -8.336 -6.969 1.00 31.41 67 ALA C C 1
ATOM 4193 O O . ALA C 1 89 ? 3.272 -9.086 -6.996 1.00 31.44 67 ALA C O 1
ATOM 4195 N N . ALA C 1 90 ? 1.367 -8.360 -5.999 1.00 31.80 68 ALA C N 1
ATOM 4196 C CA . ALA C 1 90 ? 1.434 -9.263 -4.833 1.00 32.97 68 ALA C CA 1
ATOM 4197 C C . ALA C 1 90 ? 2.832 -9.344 -4.198 1.00 32.01 68 ALA C C 1
ATOM 4198 O O . ALA C 1 90 ? 3.387 -10.428 -4.035 1.00 33.37 68 ALA C O 1
ATOM 4200 N N . PRO C 1 91 ? 3.410 -8.192 -3.834 1.00 31.15 69 PRO C N 1
ATOM 4201 C CA . PRO C 1 91 ? 4.720 -8.256 -3.192 1.00 30.90 69 PRO C CA 1
ATOM 4202 C C . PRO C 1 91 ? 4.596 -8.813 -1.769 1.00 31.95 69 PRO C C 1
ATOM 4203 O O . PRO C 1 91 ? 3.505 -8.845 -1.211 1.00 32.65 69 PRO C O 1
ATOM 4207 N N . GLU C 1 92 ? 5.696 -9.276 -1.202 1.00 32.49 70 GLU C N 1
ATOM 4208 C CA . GLU C 1 92 ? 5.673 -9.765 0.173 1.00 33.86 70 GLU C CA 1
ATOM 4209 C C . GLU C 1 92 ? 5.716 -8.606 1.171 1.00 32.98 70 GLU C C 1
ATOM 4210 O O . GLU C 1 92 ? 4.994 -8.619 2.175 1.00 33.88 70 GLU C O 1
ATOM 4216 N N . VAL C 1 93 ? 6.556 -7.614 0.878 1.00 31.63 71 VAL C N 1
ATOM 4217 C CA . VAL C 1 93 ? 6.628 -6.376 1.644 1.00 31.07 71 VAL C CA 1
ATOM 4218 C C . VAL C 1 93 ? 6.551 -5.206 0.696 1.00 30.22 71 VAL C C 1
ATOM 4219 O O . VAL C 1 93 ? 7.074 -5.267 -0.417 1.00 30.36 71 VAL C O 1
ATOM 4223 N N . ILE C 1 94 ? 5.946 -4.128 1.172 1.00 30.22 72 ILE C N 1
ATOM 4224 C CA . ILE C 1 94 ? 5.944 -2.850 0.477 1.00 29.74 72 ILE C CA 1
ATOM 4225 C C . ILE C 1 94 ? 6.710 -1.836 1.319 1.00 29.23 72 ILE C C 1
ATOM 4226 O O . ILE C 1 94 ? 6.422 -1.650 2.506 1.00 29.32 72 ILE C O 1
ATOM 4231 N N . LEU C 1 95 ? 7.692 -1.199 0.696 1.00 28.69 73 LEU C N 1
ATOM 4232 C CA . LEU C 1 95 ? 8.447 -0.130 1.343 1.00 28.99 73 LEU C CA 1
ATOM 4233 C C . LEU C 1 95 ? 7.979 1.239 0.871 1.00 28.92 73 LEU C C 1
ATOM 4234 O O . LEU C 1 95 ? 8.051 1.563 -0.322 1.00 28.66 73 LEU C O 1
ATOM 4239 N N . TYR C 1 96 ? 7.475 2.035 1.814 1.00 29.96 74 TYR C N 1
ATOM 4240 C CA . TYR C 1 96 ? 7.101 3.423 1.537 1.00 31.08 74 TYR C CA 1
ATOM 4241 C C . TYR C 1 96 ? 8.365 4.298 1.626 1.00 31.42 74 TYR C C 1
ATOM 4242 O O . TYR C 1 96 ? 8.827 4.627 2.725 1.00 31.41 74 TYR C O 1
ATOM 4251 N N . ALA C 1 97 ? 8.918 4.676 0.479 1.00 31.73 75 ALA C N 1
ATOM 4252 C CA . ALA C 1 97 ? 10.343 5.001 0.414 1.00 33.04 75 ALA C CA 1
ATOM 4253 C C . ALA C 1 97 ? 10.834 6.402 0.785 1.00 34.30 75 ALA C C 1
ATOM 4254 O O . ALA C 1 97 ? 11.981 6.519 1.235 1.00 35.04 75 ALA C O 1
ATOM 4256 N N . CYS C 1 98 ? 10.030 7.452 0.637 1.00 35.79 76 CYS C N 1
ATOM 4257 C CA . CYS C 1 98 ? 10.561 8.776 1.027 1.00 36.97 76 CYS C CA 1
ATOM 4258 C C . CYS C 1 98 ? 10.459 9.112 2.510 1.00 36.86 76 CYS C C 1
ATOM 4259 O O . CYS C 1 98 ? 9.372 9.196 3.083 1.00 37.05 76 CYS C O 1
ATOM 4262 N N . LEU C 1 99 ? 11.642 9.322 3.080 1.00 36.95 77 LEU C N 1
ATOM 4263 C CA . LEU C 1 99 ? 11.864 9.646 4.479 1.00 37.42 77 LEU C CA 1
ATOM 4264 C C . LEU C 1 99 ? 11.161 10.959 4.876 1.00 38.38 77 LEU C C 1
ATOM 4265 O O . LEU C 1 99 ? 10.236 10.962 5.712 1.00 38.69 77 LEU C O 1
ATOM 4270 N N . VAL C 1 100 ? 11.588 12.065 4.265 1.00 38.41 78 VAL C N 1
ATOM 4271 C CA . VAL C 1 100 ? 11.158 13.402 4.710 1.00 38.93 78 VAL C CA 1
ATOM 4272 C C . VAL C 1 100 ? 9.649 13.612 4.504 1.00 39.31 78 VAL C C 1
ATOM 4273 O O . VAL C 1 100 ? 9.016 14.402 5.206 1.00 39.82 78 VAL C O 1
ATOM 4277 N N . ALA C 1 101 ? 9.081 12.859 3.566 1.00 38.67 79 ALA C N 1
ATOM 4278 C CA . ALA C 1 101 ? 7.639 12.877 3.305 1.00 39.14 79 ALA C CA 1
ATOM 4279 C C . ALA C 1 101 ? 6.819 12.498 4.541 1.00 39.08 79 ALA C C 1
ATOM 4280 O O . ALA C 1 101 ? 5.741 13.033 4.768 1.00 40.25 79 ALA C O 1
ATOM 4282 N N . VAL C 1 102 ? 7.341 11.568 5.331 1.00 37.72 80 VAL C N 1
ATOM 4283 C CA . VAL C 1 102 ? 6.694 11.129 6.568 1.00 37.72 80 VAL C CA 1
ATOM 4284 C C . VAL C 1 102 ? 7.171 11.953 7.769 1.00 38.00 80 VAL C C 1
ATOM 4285 O O . VAL C 1 102 ? 6.357 12.370 8.605 1.00 39.16 80 VAL C O 1
ATOM 4289 N N . MET C 1 103 ? 8.484 12.184 7.846 1.00 37.47 81 MET C N 1
ATOM 4290 C CA . MET C 1 103 ? 9.110 12.878 8.988 1.00 38.14 81 MET C CA 1
ATOM 4291 C C . MET C 1 103 ? 8.656 14.332 9.151 1.00 39.32 81 MET C C 1
ATOM 4292 O O . MET C 1 103 ? 8.795 14.921 10.228 1.00 39.46 81 MET C O 1
ATOM 4297 N N . VAL C 1 104 ? 8.108 14.900 8.078 1.00 39.55 82 VAL C N 1
ATOM 4298 C CA . VAL C 1 104 ? 7.548 16.245 8.108 1.00 40.87 82 VAL C CA 1
ATOM 4299 C C . VAL C 1 104 ? 6.256 16.273 8.941 1.00 41.86 82 VAL C C 1
ATOM 4300 O O . VAL C 1 104 ? 5.857 17.322 9.446 1.00 43.24 82 VAL C O 1
ATOM 4304 N N . GLY C 1 105 ? 5.635 15.106 9.109 1.00 40.87 83 GLY C N 1
ATOM 4305 C CA . GLY C 1 105 ? 4.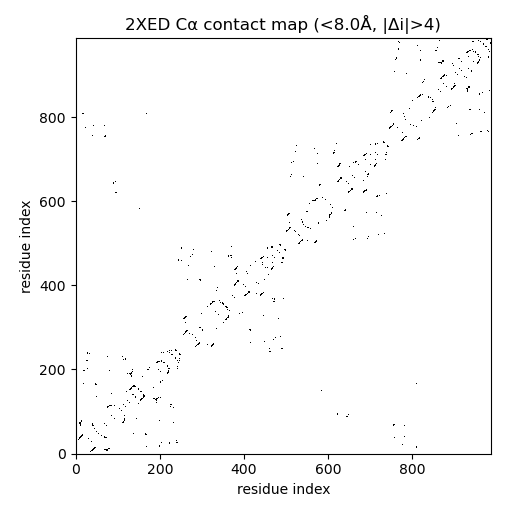301 14.998 9.703 1.00 41.89 83 GLY C CA 1
ATOM 4306 C C . GLY C 1 105 ? 4.097 14.975 11.219 1.00 42.70 83 GLY C C 1
ATOM 4307 O O . GLY C 1 105 ? 2.968 14.778 11.679 1.00 44.70 83 GLY C O 1
ATOM 4308 N N . GLY C 1 106 ? 5.130 15.181 12.023 1.00 40.77 84 GLY C N 1
ATOM 4309 C CA . GLY C 1 106 ? 4.865 15.227 13.473 1.00 41.45 84 GLY C CA 1
ATOM 4310 C C . GLY C 1 106 ? 4.890 13.859 14.154 1.00 39.58 84 GLY C C 1
ATOM 4311 O O . GLY C 1 106 ? 4.819 12.825 13.474 1.00 38.23 84 GLY C O 1
ATOM 4312 N N . PRO C 1 107 ? 4.972 13.842 15.506 1.00 39.55 85 PRO C N 1
ATOM 4313 C CA . PRO C 1 107 ? 5.379 12.634 16.246 1.00 37.89 85 PRO C CA 1
ATOM 4314 C C . PRO C 1 107 ? 4.612 11.359 15.880 1.00 36.82 85 PRO C C 1
ATOM 4315 O O . PRO C 1 107 ? 3.387 11.327 15.937 1.00 37.63 85 PRO C O 1
ATOM 4319 N N . GLY C 1 108 ? 5.353 10.329 15.496 1.00 34.26 86 GLY C N 1
ATOM 4320 C CA . GLY C 1 108 ? 4.782 9.027 15.185 1.00 34.27 86 GLY C CA 1
ATOM 4321 C C . GLY C 1 108 ? 3.992 8.945 13.885 1.00 33.97 86 GLY C C 1
ATOM 4322 O O . GLY C 1 108 ? 3.183 8.033 13.706 1.00 34.08 86 GLY C O 1
ATOM 4323 N N . GLU C 1 109 ? 4.219 9.898 12.984 1.00 32.72 87 GLU C N 1
ATOM 4324 C CA . GLU C 1 109 ? 3.547 9.888 11.684 1.00 32.72 87 GLU C CA 1
ATOM 4325 C C . GLU C 1 109 ? 3.763 8.558 10.963 1.00 31.34 87 GLU C C 1
ATOM 4326 O O . GLU C 1 109 ? 2.844 8.039 10.321 1.00 32.03 87 GLU C O 1
ATOM 4332 N N . HIS C 1 110 ? 4.966 7.987 11.080 1.00 30.05 88 HIS C N 1
ATOM 4333 C CA . HIS C 1 110 ? 5.252 6.744 10.364 1.00 28.81 88 HIS C CA 1
ATOM 4334 C C . HIS C 1 110 ? 4.313 5.613 10.747 1.00 29.62 88 HIS C C 1
ATOM 4335 O O . HIS C 1 110 ? 3.944 4.848 9.887 1.00 30.00 88 HIS C O 1
ATOM 4342 N N . HIS C 1 111 ? 3.934 5.505 12.024 1.00 31.00 89 HIS C N 1
ATOM 4343 C CA . HIS C 1 111 ? 2.933 4.511 12.459 1.00 32.76 89 HIS C CA 1
ATOM 4344 C C . HIS C 1 111 ? 1.578 4.712 11.768 1.00 34.20 89 HIS C C 1
ATOM 4345 O O . HIS C 1 111 ? 0.879 3.740 11.434 1.00 34.67 89 HIS C O 1
ATOM 4352 N N . ARG C 1 112 ? 1.194 5.959 11.629 1.00 34.52 90 ARG C N 1
ATOM 4353 C CA . ARG C 1 112 ? -0.059 6.307 11.001 1.00 36.44 90 ARG C CA 1
ATOM 4354 C C . ARG C 1 112 ? -0.125 6.020 9.493 1.00 35.69 90 ARG C C 1
ATOM 4355 O O . ARG C 1 112 ? -1.065 5.491 8.993 1.00 36.44 90 ARG C O 1
ATOM 4363 N N . VAL C 1 113 ? 0.935 6.364 8.811 1.00 33.99 91 VAL C N 1
ATOM 4364 C CA . VAL C 1 113 ? 1.062 6.098 7.370 1.00 33.36 91 VAL C CA 1
ATOM 4365 C C . VAL C 1 113 ? 1.130 4.585 7.120 1.00 33.40 91 VAL C C 1
ATOM 4366 O O . VAL C 1 113 ? 0.491 4.064 6.199 1.00 33.64 91 VAL C O 1
ATOM 4370 N N . GLU C 1 114 ? 1.917 3.888 7.942 1.00 33.15 92 GLU C N 1
ATOM 4371 C CA . GLU C 1 114 ? 2.047 2.435 7.825 1.00 32.77 92 GLU C CA 1
ATOM 4372 C C . GLU C 1 114 ? 0.725 1.730 8.077 1.00 34.45 92 GLU C C 1
ATOM 4373 O O . GLU C 1 114 ? 0.377 0.817 7.339 1.00 34.30 92 GLU C O 1
ATOM 4379 N N . SER C 1 115 ? -0.013 2.144 9.109 1.00 35.33 93 SER C N 1
ATOM 4380 C CA . SER C 1 115 ? -1.322 1.534 9.354 1.00 37.29 93 SER C CA 1
ATOM 4381 C C . SER C 1 115 ? -2.365 1.969 8.311 1.00 37.66 93 SER C C 1
ATOM 4382 O O . SER C 1 115 ? -3.265 1.196 7.975 1.00 38.62 93 SER C O 1
ATOM 4385 N N . ALA C 1 116 ? -2.221 3.174 7.759 1.00 36.76 94 ALA C N 1
ATOM 4386 C CA . ALA C 1 116 ? -3.118 3.620 6.680 1.00 37.75 94 ALA C CA 1
ATOM 4387 C C . ALA C 1 116 ? -2.919 2.815 5.376 1.00 36.89 94 ALA C C 1
ATOM 4388 O O . ALA C 1 116 ? -3.880 2.504 4.684 1.00 38.25 94 ALA C O 1
ATOM 4390 N N . VAL C 1 117 ? -1.672 2.470 5.061 1.00 35.61 95 VAL C N 1
ATOM 4391 C CA . VAL C 1 117 ? -1.372 1.575 3.939 1.00 35.32 95 VAL C CA 1
ATOM 4392 C C . VAL C 1 117 ? -1.876 0.162 4.249 1.00 36.63 95 VAL C C 1
ATOM 4393 O O . VAL C 1 117 ? -2.540 -0.457 3.425 1.00 36.88 95 VAL C O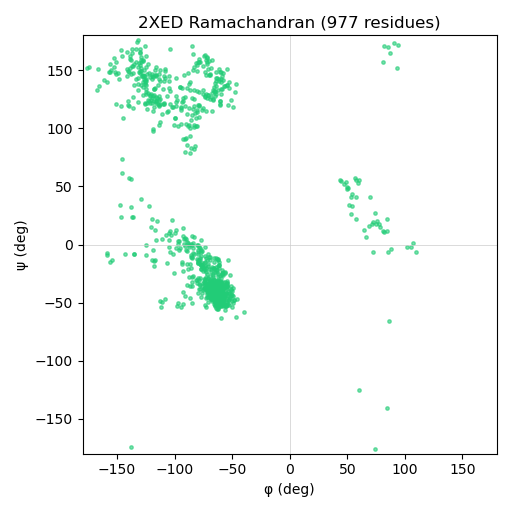 1
ATOM 4397 N N . ALA C 1 118 ? -1.572 -0.325 5.450 1.00 37.50 96 ALA C N 1
ATOM 4398 C CA . ALA C 1 118 ? -2.024 -1.641 5.904 1.00 39.69 96 ALA C CA 1
ATOM 4399 C C . ALA C 1 118 ? -3.535 -1.818 5.823 1.00 41.98 96 ALA C C 1
ATOM 4400 O O . ALA C 1 118 ? -4.005 -2.880 5.405 1.00 43.24 96 ALA C O 1
ATOM 4402 N N . GLU C 1 119 ? -4.294 -0.790 6.212 1.00 43.47 97 GLU C N 1
ATOM 4403 C CA . GLU C 1 119 ? -5.760 -0.848 6.116 1.00 46.11 97 GLU C CA 1
ATOM 4404 C C . GLU C 1 119 ? -6.244 -0.910 4.663 1.00 45.85 97 GLU C C 1
ATOM 4405 O O . GLU C 1 119 ? -7.166 -1.660 4.354 1.00 47.07 97 GLU C O 1
ATOM 4411 N N . GLN C 1 120 ? -5.618 -0.131 3.783 1.00 44.57 98 GLN C N 1
ATOM 4412 C CA . GLN C 1 120 ? -5.951 -0.166 2.358 1.00 44.74 98 GLN C CA 1
ATOM 4413 C C . GLN C 1 120 ? -5.658 -1.536 1.729 1.00 44.57 98 GLN C C 1
ATOM 4414 O O . GLN C 1 120 ? -6.485 -2.067 0.984 1.00 45.10 98 GLN C O 1
ATOM 4420 N N . LEU C 1 121 ? -4.479 -2.090 2.033 1.00 43.49 99 LEU C N 1
ATOM 4421 C CA . LEU C 1 121 ? -4.079 -3.425 1.559 1.00 43.44 99 LEU C CA 1
ATOM 4422 C C . LEU C 1 121 ? -5.044 -4.533 2.001 1.00 45.80 99 LEU C C 1
ATOM 4423 O O . LEU C 1 121 ? -5.436 -5.379 1.199 1.00 46.21 99 LEU C O 1
ATOM 4428 N N . ALA C 1 122 ? -5.417 -4.507 3.278 1.00 47.53 100 ALA C N 1
ATOM 4429 C CA . ALA C 1 122 ? -6.240 -5.543 3.903 1.00 50.28 100 ALA C CA 1
ATOM 4430 C C . ALA C 1 122 ? -7.636 -5.615 3.296 1.00 52.73 100 ALA C C 1
ATOM 4431 O O . ALA C 1 122 ? -8.184 -6.706 3.120 1.00 54.43 100 ALA C O 1
ATOM 4433 N N . THR C 1 123 ? -8.192 -4.449 2.967 1.00 53.39 101 THR C N 1
ATOM 4434 C CA . THR C 1 123 ? -9.534 -4.352 2.389 1.00 56.05 101 THR C CA 1
ATOM 4435 C C . THR C 1 123 ? -9.540 -4.662 0.883 1.00 55.38 101 THR C C 1
ATOM 4436 O O . THR C 1 123 ? -10.596 -4.860 0.293 1.00 56.91 101 THR C O 1
ATOM 4440 N N . GLY C 1 124 ? -8.355 -4.697 0.276 1.00 53.56 102 GLY C N 1
ATOM 4441 C CA . GLY C 1 124 ? -8.186 -5.189 -1.097 1.00 53.16 102 GLY C CA 1
ATOM 4442 C C . GLY C 1 124 ? -7.741 -6.646 -1.116 1.00 53.59 102 GLY C C 1
ATOM 4443 O O . GLY C 1 124 ? -7.475 -7.204 -2.177 1.00 53.18 102 GLY C O 1
ATOM 4444 N N . GLY C 1 125 ? -7.647 -7.252 0.069 1.00 54.71 103 GLY C N 1
ATOM 4445 C CA . GLY C 1 125 ? -7.269 -8.662 0.225 1.00 55.68 103 GLY C CA 1
ATOM 4446 C C . GLY C 1 125 ? -5.790 -8.977 0.038 1.00 54.07 103 GLY C C 1
ATOM 4447 O O . GLY C 1 125 ? -5.426 -10.126 -0.226 1.00 54.74 103 GLY C O 1
ATOM 4448 N N . SER C 1 126 ? -4.941 -7.981 0.172 1.00 52.23 104 SER C N 1
ATOM 4449 C CA . SER C 1 126 ? -3.528 -8.174 -0.091 1.00 50.67 104 SER C CA 1
ATOM 4450 C C . SER C 1 126 ? -2.688 -8.954 0.923 1.00 50.98 104 SER C C 1
ATOM 4451 O O . SER C 1 126 ? -1.971 -9.874 0.577 1.00 51.40 104 SER C O 1
ATOM 4454 N N . GLN C 1 127 ? -2.744 -8.576 2.172 1.00 50.75 105 GLN C N 1
ATOM 4455 C CA . GLN C 1 127 ? -1.944 -9.286 3.150 1.00 50.88 105 GLN C CA 1
ATOM 4456 C C . GLN C 1 127 ? -0.393 -9.035 3.117 1.00 48.32 105 GLN C C 1
ATOM 4457 O O . GLN C 1 127 ? 0.335 -9.415 4.025 1.00 48.51 105 GLN C O 1
ATOM 4463 N N . ALA C 1 128 ? 0.072 -8.304 2.115 1.00 45.56 106 ALA C N 1
ATOM 4464 C CA . ALA C 1 128 ? 1.469 -7.849 2.040 1.00 42.75 106 ALA C CA 1
ATOM 4465 C C . ALA C 1 128 ? 1.867 -6.992 3.248 1.00 41.24 106 ALA C C 1
ATOM 4466 O O . ALA C 1 128 ? 1.055 -6.229 3.770 1.00 41.25 106 ALA C O 1
ATOM 4468 N N . LEU C 1 129 ? 3.124 -7.114 3.674 1.00 39.36 107 LEU C N 1
ATOM 4469 C CA . LEU C 1 129 ? 3.636 -6.333 4.798 1.00 37.93 107 LEU C CA 1
ATOM 4470 C C . LEU C 1 129 ? 4.007 -4.910 4.390 1.00 35.76 107 LEU C C 1
ATOM 4471 O O . LEU C 1 129 ? 4.248 -4.628 3.209 1.00 34.76 107 LEU C O 1
ATOM 4476 N N . VAL C 1 130 ? 4.022 -4.010 5.372 1.00 34.44 108 VAL C N 1
ATOM 4477 C CA . VAL C 1 130 ? 4.300 -2.601 5.123 1.00 32.30 108 VAL C CA 1
ATOM 4478 C C . VAL C 1 130 ? 5.453 -2.128 5.983 1.00 31.00 108 VAL C C 1
ATOM 4479 O O . VAL C 1 130 ? 5.463 -2.341 7.193 1.00 31.49 108 VAL C O 1
ATOM 4483 N N . ARG C 1 131 ? 6.417 -1.481 5.351 1.00 29.28 109 ARG C N 1
ATOM 4484 C CA . ARG C 1 131 ? 7.456 -0.767 6.078 1.00 28.67 109 ARG C CA 1
ATOM 4485 C C . ARG C 1 131 ? 7.640 0.608 5.454 1.00 27.87 109 ARG C C 1
ATOM 4486 O O . ARG C 1 131 ? 7.281 0.822 4.296 1.00 27.00 109 ARG C O 1
ATOM 4494 N N . SER C 1 132 ? 8.177 1.550 6.219 1.00 27.76 110 SER C N 1
ATOM 4495 C CA . SER C 1 132 ? 8.522 2.841 5.639 1.00 27.76 110 SER C CA 1
ATOM 4496 C C . SER C 1 132 ? 9.986 3.118 5.881 1.00 26.94 110 SER C C 1
ATOM 4497 O O . SER C 1 132 ? 10.557 2.590 6.826 1.00 27.41 110 SER C O 1
ATOM 4500 N N . SER C 1 133 ? 10.595 3.943 5.034 1.00 25.70 111 SER C N 1
ATOM 4501 C CA . SER C 1 133 ? 11.974 4.356 5.283 1.00 25.42 111 SER C CA 1
ATOM 4502 C C . SER C 1 133 ? 12.095 5.111 6.620 1.00 24.91 111 SER C C 1
ATOM 4503 O O . SER C 1 133 ? 13.092 4.969 7.317 1.00 24.77 111 SER C O 1
ATOM 4506 N N . ALA C 1 134 ? 11.078 5.895 6.974 1.00 24.84 112 ALA C N 1
ATOM 4507 C CA . ALA C 1 134 ? 11.064 6.566 8.282 1.00 24.20 112 ALA C CA 1
ATOM 4508 C C . ALA C 1 134 ? 11.092 5.580 9.455 1.00 24.58 112 ALA C C 1
ATOM 4509 O O . ALA C 1 134 ? 11.968 5.689 10.337 1.00 23.99 112 ALA C O 1
ATOM 4511 N N . GLY C 1 135 ? 10.164 4.613 9.461 1.00 24.27 113 GLY C N 1
ATOM 4512 C CA . GLY C 1 135 ? 10.114 3.603 10.522 1.00 24.70 113 GLY C CA 1
ATOM 4513 C C . GLY C 1 135 ? 11.319 2.670 10.492 1.00 24.48 113 GLY C C 1
ATOM 4514 O O . GLY C 1 135 ? 11.820 2.260 11.536 1.00 24.94 113 GLY C O 1
ATOM 4515 N N . ALA C 1 136 ? 11.782 2.340 9.286 1.00 23.54 114 ALA C N 1
ATOM 4516 C CA . ALA C 1 136 ? 12.985 1.520 9.096 1.00 23.81 114 ALA C CA 1
ATOM 4517 C C . ALA C 1 136 ? 14.233 2.187 9.695 1.00 23.69 114 ALA C C 1
ATOM 4518 O O . ALA C 1 136 ? 15.065 1.504 10.324 1.00 24.00 114 ALA C O 1
ATOM 4520 N N . LEU C 1 137 ? 14.359 3.505 9.525 1.00 22.90 115 LEU C N 1
ATOM 4521 C CA . LEU C 1 137 ? 15.496 4.222 10.120 1.00 23.48 115 LEU C CA 1
ATOM 4522 C C . LEU C 1 137 ? 15.502 4.095 11.652 1.00 23.82 115 LEU C C 1
ATOM 4523 O O . LEU C 1 137 ? 16.537 3.810 12.258 1.00 23.84 115 LEU C O 1
ATOM 4528 N N . VAL C 1 138 ? 14.340 4.299 12.263 1.00 23.93 116 VAL C N 1
ATOM 4529 C CA . VAL C 1 138 ? 14.192 4.158 13.719 1.00 24.88 116 VAL C CA 1
ATOM 4530 C C . VAL C 1 138 ? 14.524 2.720 14.129 1.00 25.56 116 VAL C C 1
ATOM 4531 O O . VAL C 1 138 ? 15.245 2.497 15.092 1.00 26.63 116 VAL C O 1
ATOM 4535 N N . GLU C 1 139 ? 14.016 1.760 13.368 1.00 25.97 117 GLU C N 1
ATOM 4536 C CA . GLU C 1 139 ? 14.234 0.341 13.621 1.00 27.09 117 GLU C CA 1
ATOM 4537 C C . GLU C 1 139 ? 15.721 -0.045 13.548 1.00 26.90 117 GLU C C 1
ATOM 4538 O O . GLU C 1 139 ? 16.230 -0.753 14.424 1.00 27.44 117 GLU C O 1
ATOM 4544 N N . GLY C 1 140 ? 16.403 0.430 12.514 1.00 25.73 118 GLY C N 1
ATOM 4545 C CA . GLY C 1 140 ? 17.843 0.211 12.350 1.00 26.00 118 GLY C CA 1
ATOM 4546 C C . GLY C 1 140 ? 18.650 0.842 13.474 1.00 26.28 118 GLY C C 1
ATOM 4547 O O . GLY C 1 140 ? 19.584 0.219 14.008 1.00 27.49 118 GLY C O 1
ATOM 4548 N N . LEU C 1 141 ? 18.289 2.067 13.847 1.00 25.24 119 LEU C N 1
ATOM 4549 C CA . LEU C 1 141 ? 18.959 2.736 14.957 1.00 25.55 119 LEU C CA 1
ATOM 4550 C C . LEU C 1 141 ? 18.746 2.003 16.283 1.00 26.60 119 LEU C C 1
ATOM 4551 O O . LEU C 1 141 ? 19.688 1.825 17.056 1.00 26.35 119 LEU C O 1
ATOM 4556 N N . ARG C 1 142 ? 17.516 1.563 16.531 1.00 26.74 120 ARG C N 1
ATOM 4557 C CA . ARG C 1 142 ? 17.217 0.758 17.725 1.00 28.73 120 ARG C CA 1
ATOM 4558 C C . ARG C 1 142 ? 18.028 -0.542 17.740 1.00 29.99 120 ARG C C 1
ATOM 4559 O O . ARG C 1 142 ? 18.565 -0.928 18.780 1.00 30.91 120 ARG C O 1
ATOM 4567 N N . ALA C 1 143 ? 18.161 -1.173 16.572 1.00 29.77 121 ALA C N 1
ATOM 4568 C CA . ALA C 1 143 ? 18.929 -2.414 16.415 1.00 31.44 121 ALA C CA 1
ATOM 4569 C C . ALA C 1 143 ? 20.393 -2.244 16.814 1.00 32.28 121 ALA C C 1
ATOM 4570 O O . ALA C 1 143 ? 21.027 -3.184 17.324 1.00 33.86 121 ALA C O 1
ATOM 4572 N N . LEU C 1 144 ? 20.916 -1.045 16.571 1.00 30.98 122 LEU C N 1
ATOM 4573 C CA . LEU C 1 144 ? 22.290 -0.695 16.900 1.00 31.71 122 LEU C CA 1
ATOM 4574 C C . LEU C 1 144 ? 22.427 -0.215 18.338 1.00 32.63 122 LEU C C 1
ATOM 4575 O O . LEU C 1 144 ? 23.526 0.150 18.777 1.00 32.26 122 LEU C O 1
ATOM 4580 N N . ASP C 1 145 ? 21.306 -0.206 19.061 1.00 33.15 123 ASP C N 1
ATOM 4581 C CA . ASP C 1 145 ? 21.247 0.309 20.419 1.00 34.70 123 ASP C CA 1
ATOM 4582 C C . ASP C 1 145 ? 21.779 1.746 20.493 1.00 33.74 123 ASP C C 1
ATOM 4583 O O . ASP C 1 145 ? 22.530 2.093 21.404 1.00 35.05 123 ASP C O 1
ATOM 4588 N N . ALA C 1 146 ? 21.383 2.569 19.527 1.00 31.83 124 ALA C N 1
ATOM 4589 C CA . ALA C 1 146 ? 21.880 3.938 19.391 1.00 30.63 124 ALA C CA 1
ATOM 4590 C C . ALA C 1 146 ? 21.071 4.906 20.236 1.00 30.68 124 ALA C C 1
ATOM 4591 O O . ALA C 1 146 ? 19.849 4.859 20.214 1.00 30.43 124 ALA C O 1
ATOM 4593 N N . GLN C 1 147 ? 21.745 5.776 20.988 1.00 30.89 125 GLN C N 1
ATOM 4594 C CA . GLN C 1 147 ? 21.039 6.886 21.631 1.00 30.88 125 GLN C CA 1
ATOM 4595 C C . GLN C 1 147 ? 21.427 8.227 21.026 1.00 30.19 125 GLN C C 1
ATOM 4596 O O . GLN C 1 147 ? 20.562 9.011 20.633 1.00 29.67 125 GLN C O 1
ATOM 4602 N N . ARG C 1 148 ? 22.724 8.501 20.985 1.00 30.32 126 ARG C N 1
ATOM 4603 C CA . ARG C 1 148 ? 23.217 9.730 20.378 1.00 30.19 126 ARG C CA 1
ATOM 4604 C C . ARG C 1 148 ? 23.498 9.466 18.907 1.00 28.79 126 ARG C C 1
ATOM 4605 O O . ARG C 1 148 ? 24.203 8.517 18.563 1.00 28.59 126 ARG C O 1
ATOM 4613 N N . VAL C 1 149 ? 22.918 10.304 18.051 1.00 28.18 127 VAL C N 1
ATOM 4614 C CA . VAL C 1 149 ? 22.903 10.073 16.616 1.00 27.47 127 VAL C CA 1
ATOM 4615 C C . VAL C 1 149 ? 23.339 11.352 15.859 1.00 27.69 127 VAL C C 1
ATOM 4616 O O . VAL C 1 149 ? 23.011 12.476 16.257 1.00 27.89 127 VAL C O 1
ATOM 4620 N N . ALA C 1 150 ? 24.080 11.168 14.770 1.00 27.48 128 ALA C N 1
ATOM 4621 C CA . ALA C 1 150 ? 24.511 12.284 13.939 1.00 27.94 128 ALA C CA 1
ATOM 4622 C C . ALA C 1 150 ? 23.973 12.051 12.540 1.00 27.40 128 ALA C C 1
ATOM 4623 O O . ALA C 1 150 ? 23.905 10.894 12.089 1.00 26.93 128 ALA C O 1
ATOM 4625 N N . LEU C 1 151 ? 23.589 13.136 11.861 1.00 27.63 129 LEU C N 1
ATOM 4626 C CA . LEU C 1 151 ? 22.930 13.038 10.556 1.00 27.81 129 LEU C CA 1
ATOM 4627 C C . LEU C 1 151 ? 23.593 13.844 9.453 1.00 27.81 129 LEU C C 1
ATOM 4628 O O . LEU C 1 151 ? 24.057 14.973 9.678 1.00 29.28 129 LEU C O 1
ATOM 4633 N N . VAL C 1 152 ? 23.613 13.268 8.257 1.00 27.25 130 VAL C N 1
ATOM 4634 C CA . VAL C 1 152 ? 23.940 14.009 7.041 1.00 27.78 130 VAL C CA 1
ATOM 4635 C C . VAL C 1 152 ? 22.715 13.948 6.136 1.00 27.70 130 VAL C C 1
ATOM 4636 O O . VAL C 1 152 ? 22.174 12.871 5.878 1.00 26.59 130 VAL C O 1
ATOM 4640 N N . THR C 1 153 ? 22.271 15.112 5.666 1.00 28.58 131 THR C N 1
ATOM 4641 C CA . THR C 1 153 ? 21.052 15.215 4.876 1.00 28.52 131 THR C CA 1
ATOM 4642 C C . THR C 1 153 ? 21.296 16.151 3.693 1.00 29.90 131 THR C C 1
ATOM 4643 O O . THR C 1 153 ? 22.159 17.028 3.766 1.00 31.07 131 THR C O 1
ATOM 4647 N N . PRO C 1 154 ? 20.543 15.959 2.595 1.00 30.21 132 PRO C N 1
ATOM 4648 C CA . PRO C 1 154 ? 20.640 16.860 1.444 1.00 32.08 132 PRO C CA 1
ATOM 4649 C C . PRO C 1 154 ? 19.680 18.045 1.543 1.00 33.56 132 PRO C C 1
ATOM 4650 O O . PRO C 1 154 ? 19.725 18.942 0.698 1.00 34.79 132 PRO C O 1
ATOM 4654 N N . TYR C 1 155 ? 18.829 18.041 2.566 1.00 33.65 133 TYR C N 1
ATOM 4655 C CA . TYR C 1 155 ? 17.687 18.944 2.599 1.00 35.55 133 TYR C CA 1
ATOM 4656 C C . TYR C 1 155 ? 18.088 20.391 2.800 1.00 37.53 133 TYR C C 1
ATOM 4657 O O . TYR C 1 155 ? 19.182 20.684 3.294 1.00 37.78 133 TYR C O 1
ATOM 4666 N N . MET C 1 156 ? 17.195 21.289 2.394 1.00 39.25 134 MET C N 1
ATOM 4667 C CA . MET C 1 156 ? 17.228 22.656 2.879 1.00 41.36 134 MET C CA 1
ATOM 4668 C C . MET C 1 156 ? 17.116 22.595 4.402 1.00 41.09 134 MET C C 1
ATOM 4669 O O . MET C 1 156 ? 16.460 21.704 4.954 1.00 39.36 134 MET C O 1
ATOM 4674 N N . ARG C 1 157 ? 17.756 23.549 5.071 1.00 42.61 135 ARG C N 1
ATOM 4675 C CA . ARG C 1 157 ? 17.806 23.563 6.529 1.00 42.78 135 ARG C CA 1
ATOM 4676 C C . ARG C 1 157 ? 16.451 23.405 7.255 1.00 42.26 135 ARG C C 1
ATOM 4677 O O . ARG C 1 157 ? 16.382 22.645 8.224 1.00 41.02 135 ARG C O 1
ATOM 4685 N N . PRO C 1 158 ? 15.377 24.099 6.799 1.00 43.35 136 PRO C N 1
ATOM 4686 C CA . PRO C 1 158 ? 14.131 23.942 7.561 1.00 43.41 136 PRO C CA 1
ATOM 4687 C C . PRO C 1 158 ? 13.567 22.526 7.524 1.00 41.22 136 PRO C C 1
ATOM 4688 O O . PRO C 1 158 ? 13.021 22.054 8.525 1.00 40.51 136 PRO C O 1
ATOM 4692 N N . LEU C 1 159 ? 13.722 21.845 6.391 1.00 40.28 137 LEU C N 1
ATOM 4693 C CA . LEU C 1 159 ? 13.324 20.440 6.299 1.00 38.24 137 LEU C CA 1
ATOM 4694 C C . LEU C 1 159 ? 14.189 19.524 7.145 1.00 36.24 137 LEU C C 1
ATOM 4695 O O . LEU C 1 159 ? 13.677 18.601 7.784 1.00 34.90 137 LEU C O 1
ATOM 4700 N N . ALA C 1 160 ? 15.499 19.768 7.126 1.00 35.96 138 ALA C N 1
ATOM 4701 C CA . ALA C 1 160 ? 16.428 19.022 7.968 1.00 34.91 138 ALA C CA 1
ATOM 4702 C C . ALA C 1 160 ? 16.065 19.180 9.448 1.00 35.44 138 ALA C C 1
ATOM 4703 O O . ALA C 1 160 ? 16.121 18.212 10.210 1.00 34.75 138 ALA C O 1
ATOM 4705 N N . GLU C 1 161 ? 15.676 20.393 9.842 1.00 37.51 139 GLU C N 1
ATOM 4706 C CA . GLU C 1 161 ? 15.266 20.673 11.228 1.00 38.53 139 GLU C CA 1
ATOM 4707 C C . GLU C 1 161 ? 14.030 19.866 11.639 1.00 37.75 139 GLU C C 1
ATOM 4708 O O . GLU C 1 161 ? 13.966 19.354 12.760 1.00 36.74 139 GLU C O 1
ATOM 4714 N N . LYS C 1 162 ? 13.084 19.712 10.708 1.00 37.76 140 LYS C N 1
ATOM 4715 C CA . LYS C 1 162 ? 11.902 18.871 10.922 1.00 37.93 140 LYS C CA 1
ATOM 4716 C C . LYS C 1 162 ? 12.274 17.394 11.112 1.00 36.29 140 LYS C C 1
ATOM 4717 O O . LYS C 1 162 ? 11.715 16.706 11.969 1.00 36.29 140 LYS C O 1
ATOM 4723 N N . VAL C 1 163 ? 13.239 16.926 10.327 1.00 35.09 141 VAL C N 1
ATOM 4724 C CA . VAL C 1 163 ? 13.739 15.566 10.453 1.00 33.63 141 VAL C CA 1
ATOM 4725 C C . VAL C 1 163 ? 14.431 15.319 11.805 1.00 33.20 141 VAL C C 1
ATOM 4726 O O . VAL C 1 163 ? 14.173 14.303 12.455 1.00 32.74 141 VAL C O 1
ATOM 4730 N N . VAL C 1 164 ? 15.294 16.248 12.215 1.00 33.34 142 VAL C N 1
ATOM 4731 C CA . VAL C 1 164 ? 15.892 16.238 13.551 1.00 33.35 142 VAL C CA 1
ATOM 4732 C C . VAL C 1 164 ? 14.798 16.153 14.618 1.00 33.55 142 VAL C C 1
ATOM 4733 O O . VAL C 1 164 ? 14.838 15.278 15.490 1.00 33.30 142 VAL C O 1
ATOM 4737 N N . ALA C 1 165 ? 13.812 17.047 14.539 1.00 34.06 143 ALA C N 1
ATOM 4738 C CA . ALA C 1 165 ? 12.755 17.097 15.553 1.00 34.40 143 ALA C CA 1
ATOM 4739 C C . ALA C 1 165 ? 11.956 15.793 15.549 1.00 33.22 143 ALA C C 1
ATOM 4740 O O . ALA C 1 165 ? 11.552 15.320 16.602 1.00 33.67 143 ALA C O 1
ATOM 4742 N N . TYR C 1 166 ? 11.761 15.199 14.371 1.00 32.06 144 TYR C N 1
ATOM 4743 C CA . TYR C 1 166 ? 11.113 13.882 14.281 1.00 31.34 144 TYR C CA 1
ATOM 4744 C C . TYR C 1 166 ? 11.853 12.757 15.031 1.00 30.92 144 TYR C C 1
ATOM 4745 O O . TYR C 1 166 ? 11.232 12.018 15.802 1.00 32.08 144 TYR C O 1
ATOM 4754 N N . LEU C 1 167 ? 13.160 12.626 14.799 1.00 30.11 145 LEU C N 1
ATOM 4755 C CA . LEU C 1 167 ? 13.978 11.614 15.475 1.00 29.76 145 LEU C CA 1
ATOM 4756 C C . LEU C 1 167 ? 14.098 11.862 16.971 1.00 30.93 145 LEU C C 1
ATOM 4757 O O . LEU C 1 167 ? 14.252 10.928 17.751 1.00 30.54 145 LEU C O 1
ATOM 4762 N N . GLU C 1 168 ? 14.053 13.126 17.367 1.00 32.31 146 GLU C N 1
ATOM 4763 C CA . GLU C 1 168 ? 14.037 13.466 18.790 1.00 34.13 146 GLU C CA 1
ATOM 4764 C C . GLU C 1 168 ? 12.743 12.991 19.449 1.00 34.71 146 GLU C C 1
ATOM 4765 O O . GLU C 1 168 ? 12.767 12.430 20.546 1.00 35.37 146 GLU C O 1
ATOM 4771 N N . ALA C 1 169 ? 11.625 13.195 18.758 1.00 34.49 147 ALA C N 1
ATOM 4772 C CA . ALA C 1 169 ? 10.315 12.683 19.200 1.00 35.32 147 ALA C CA 1
ATOM 4773 C C . ALA C 1 169 ? 10.285 11.153 19.276 1.00 34.58 147 ALA C C 1
ATOM 4774 O O . ALA C 1 169 ? 9.501 10.580 20.043 1.00 36.01 147 ALA C O 1
ATOM 4776 N N . GLU C 1 170 ? 11.142 10.503 18.484 1.00 33.19 148 GLU C N 1
ATOM 4777 C CA . GLU C 1 170 ? 11.309 9.054 18.533 1.00 32.40 148 GLU C CA 1
ATOM 4778 C C . GLU C 1 170 ? 12.199 8.602 19.696 1.00 32.78 148 GLU C C 1
ATOM 4779 O O . GLU C 1 170 ? 12.334 7.404 19.938 1.00 32.74 148 GLU C O 1
ATOM 4785 N N . GLY C 1 171 ? 12.822 9.554 20.393 1.00 33.06 149 GLY C N 1
ATOM 4786 C CA . GLY C 1 171 ? 13.603 9.237 21.591 1.00 33.21 149 GLY C CA 1
ATOM 4787 C C . GLY C 1 171 ? 15.107 9.391 21.454 1.00 32.12 149 GLY C C 1
ATOM 4788 O O . GLY C 1 171 ? 15.834 9.280 22.443 1.00 32.26 149 GLY C O 1
ATOM 4789 N N . PHE C 1 172 ? 15.567 9.664 20.238 1.00 30.46 150 PHE C N 1
ATOM 4790 C CA . PHE C 1 172 ? 16.993 9.848 19.975 1.00 29.74 150 PHE C CA 1
ATOM 4791 C C . PHE C 1 172 ? 17.480 11.229 20.396 1.00 30.59 150 PHE C C 1
ATOM 4792 O O . PHE C 1 172 ? 16.695 12.180 20.500 1.00 31.29 150 PHE C O 1
ATOM 4800 N N . THR C 1 173 ? 18.781 11.329 20.646 1.00 30.72 151 THR C N 1
ATOM 4801 C CA . THR C 1 173 ? 19.441 12.608 20.849 1.00 31.55 151 THR C CA 1
ATOM 4802 C C . THR C 1 173 ? 20.283 12.933 19.612 1.00 31.17 151 THR C C 1
ATOM 4803 O O . THR C 1 173 ? 21.256 12.235 19.310 1.00 30.74 151 THR C O 1
ATOM 4807 N N . ILE C 1 174 ? 19.901 13.981 18.891 1.00 31.15 152 ILE C N 1
ATOM 4808 C CA . ILE C 1 174 ? 20.628 14.364 17.695 1.00 30.74 152 ILE C CA 1
ATOM 4809 C C . ILE C 1 174 ? 21.707 15.345 18.110 1.00 31.67 152 ILE C C 1
ATOM 4810 O O . ILE C 1 174 ? 21.419 16.507 18.384 1.00 32.73 152 ILE C O 1
ATOM 4815 N N . SER C 1 175 ? 22.946 14.874 18.178 1.00 31.64 153 SER C N 1
ATOM 4816 C CA . SER C 1 175 ? 23.999 15.696 18.756 1.00 33.72 153 SER C CA 1
ATOM 4817 C C . SER C 1 175 ? 24.662 16.621 17.733 1.00 33.63 153 SER C C 1
ATOM 4818 O O . SER C 1 175 ? 25.157 17.684 18.096 1.00 34.64 153 SER C O 1
ATOM 4821 N N . ASP C 1 176 ? 24.659 16.217 16.463 1.00 32.54 154 ASP C N 1
ATOM 4822 C CA . ASP C 1 176 ? 25.111 17.083 15.378 1.00 32.88 154 ASP C CA 1
ATOM 4823 C C . ASP C 1 176 ? 24.452 16.635 14.081 1.00 31.95 154 ASP C C 1
ATOM 4824 O O . ASP C 1 176 ? 24.129 15.462 13.905 1.00 30.50 154 ASP C O 1
ATOM 4829 N N . TRP C 1 177 ? 24.239 17.580 13.176 1.00 32.57 155 TRP C N 1
ATOM 4830 C CA . TRP C 1 177 ? 23.697 17.253 11.871 1.00 31.42 155 TRP C CA 1
ATOM 4831 C C . TRP C 1 177 ? 24.183 18.245 10.822 1.00 32.57 155 TRP C C 1
ATOM 4832 O O . TRP C 1 177 ? 24.594 19.370 11.151 1.00 33.47 155 TRP C O 1
ATOM 4843 N N . ARG C 1 178 ? 24.168 17.803 9.567 1.00 32.05 156 ARG C N 1
ATOM 4844 C CA . ARG C 1 178 ? 24.475 18.666 8.432 1.00 33.70 156 ARG C CA 1
ATOM 4845 C C . ARG C 1 178 ? 23.367 18.631 7.385 1.00 33.36 156 ARG C C 1
ATOM 4846 O O . ARG C 1 178 ? 22.719 17.607 7.164 1.00 32.02 156 ARG C O 1
ATOM 4854 N N . ALA C 1 179 ? 23.141 19.773 6.753 1.00 35.13 157 ALA C N 1
ATOM 4855 C CA . ALA C 1 179 ? 22.195 19.876 5.656 1.00 35.18 157 ALA C CA 1
ATOM 4856 C C . ALA C 1 179 ? 22.938 20.479 4.478 1.00 36.45 157 ALA C C 1
ATOM 4857 O O . ALA C 1 179 ? 23.516 21.562 4.600 1.00 37.71 157 ALA C O 1
ATOM 4859 N N . LEU C 1 180 ? 22.959 19.757 3.354 1.00 35.90 158 LEU C N 1
ATOM 4860 C CA . LEU C 1 180 ? 23.661 20.231 2.147 1.00 37.60 158 LEU C CA 1
ATOM 4861 C C . LEU C 1 180 ? 22.869 21.303 1.389 1.00 38.56 158 LEU C C 1
ATOM 4862 O O . LEU C 1 180 ? 23.433 22.029 0.571 1.00 40.15 158 LEU C O 1
ATOM 4867 N N . GLU C 1 181 ? 21.569 21.399 1.670 1.00 38.14 159 GLU C N 1
ATOM 4868 C CA . GLU C 1 181 ? 20.679 22.404 1.053 1.00 40.02 159 GLU C CA 1
ATOM 4869 C C . GLU C 1 181 ? 20.589 22.306 -0.476 1.00 40.64 159 GLU C C 1
ATOM 4870 O O . GLU C 1 181 ? 20.833 23.274 -1.205 1.00 41.97 159 GLU C O 1
ATOM 4876 N N . VAL C 1 182 ? 20.229 21.113 -0.948 1.00 39.38 160 VAL C N 1
ATOM 4877 C CA . VAL C 1 182 ? 19.953 20.875 -2.360 1.00 40.37 160 VAL C CA 1
ATOM 4878 C C . VAL C 1 182 ? 18.458 20.550 -2.495 1.00 40.24 160 VAL C C 1
ATOM 4879 O O . VAL C 1 182 ? 18.024 19.442 -2.169 1.00 38.69 160 VAL C O 1
ATOM 4883 N N . ALA C 1 183 ? 17.678 21.530 -2.950 1.00 42.30 161 ALA C N 1
ATOM 4884 C CA . ALA C 1 183 ? 16.215 21.423 -3.013 1.00 42.58 161 ALA C CA 1
ATOM 4885 C C . ALA C 1 183 ? 15.741 20.564 -4.180 1.00 42.58 161 ALA C C 1
ATOM 4886 O O . ALA C 1 183 ? 14.741 19.848 -4.066 1.00 41.89 161 ALA C O 1
ATOM 4888 N N . ASP C 1 184 ? 16.459 20.645 -5.295 1.00 43.66 162 ASP C N 1
ATOM 4889 C CA . ASP C 1 184 ? 16.106 19.917 -6.510 1.00 43.76 162 ASP C CA 1
ATOM 4890 C C . ASP C 1 184 ? 16.517 18.443 -6.441 1.00 41.71 162 ASP C C 1
ATOM 4891 O O . ASP C 1 184 ? 17.712 18.114 -6.491 1.00 42.01 162 ASP C O 1
ATOM 4896 N N . ASN C 1 185 ? 15.519 17.561 -6.348 1.00 40.04 163 ASN C N 1
ATOM 4897 C CA . ASN C 1 185 ? 15.747 16.123 -6.176 1.00 37.94 163 ASN C CA 1
ATOM 4898 C C . ASN C 1 185 ? 16.666 15.505 -7.233 1.00 37.97 163 ASN C C 1
ATOM 4899 O O . ASN C 1 185 ? 17.399 14.571 -6.919 1.00 36.93 163 ASN C O 1
ATOM 4904 N N . THR C 1 186 ? 16.632 16.014 -8.473 1.00 39.22 164 THR C N 1
ATOM 4905 C CA . THR C 1 186 ? 17.528 15.496 -9.517 1.00 39.46 164 THR C CA 1
ATOM 4906 C C . THR C 1 186 ? 19.007 15.768 -9.173 1.00 39.70 164 THR C C 1
ATOM 4907 O O . THR C 1 186 ? 19.849 14.875 -9.296 1.00 39.02 164 THR C O 1
ATOM 4911 N N . GLU C 1 187 ? 19.303 16.982 -8.707 1.00 40.68 165 GLU C N 1
ATOM 4912 C CA . GLU C 1 187 ? 20.639 17.323 -8.209 1.00 41.38 165 GLU C CA 1
ATOM 4913 C C . GLU C 1 187 ? 21.002 16.456 -6.992 1.00 39.20 165 GLU C C 1
ATOM 4914 O O . GLU C 1 187 ? 22.126 15.962 -6.902 1.00 39.13 165 GLU C O 1
ATOM 4920 N N . VAL C 1 188 ? 20.054 16.260 -6.071 1.00 37.76 166 VAL C N 1
ATOM 4921 C CA . VAL C 1 188 ? 20.294 15.391 -4.895 1.00 35.88 166 VAL C CA 1
ATOM 4922 C C . VAL C 1 188 ? 20.839 14.008 -5.304 1.00 35.55 166 VAL C C 1
ATOM 4923 O O . VAL C 1 188 ? 21.803 13.508 -4.706 1.00 34.67 166 VAL C O 1
ATOM 4927 N N . GLY C 1 189 ? 20.241 13.423 -6.345 1.00 35.99 167 GLY C N 1
ATOM 4928 C CA . GLY C 1 189 ? 20.659 12.128 -6.887 1.00 36.32 167 GLY C CA 1
ATOM 4929 C C . GLY C 1 189 ? 22.077 12.056 -7.440 1.00 38.43 167 GLY C C 1
ATOM 4930 O O . GLY C 1 189 ? 22.616 10.956 -7.617 1.00 38.32 167 GLY C O 1
ATOM 4931 N N . CYS C 1 190 ? 22.673 13.219 -7.712 1.00 40.44 168 CYS C N 1
ATOM 4932 C CA . CYS C 1 190 ? 24.035 13.324 -8.254 1.00 43.08 168 CYS C CA 1
ATOM 4933 C C . CYS C 1 190 ? 25.075 13.825 -7.248 1.00 42.71 168 CYS C C 1
ATOM 4934 O O . CYS C 1 190 ? 26.212 14.115 -7.630 1.00 44.73 168 CYS C O 1
ATOM 4937 N N . ILE C 1 191 ? 24.696 13.945 -5.977 1.00 40.64 169 ILE C N 1
ATOM 4938 C CA . ILE C 1 191 ? 25.639 14.420 -4.968 1.00 40.24 169 ILE C CA 1
ATOM 4939 C C . ILE C 1 191 ? 26.825 13.451 -4.902 1.00 40.01 169 ILE C C 1
ATOM 4940 O O . ILE C 1 191 ? 26.630 12.248 -4.714 1.00 38.16 169 ILE C O 1
ATOM 4945 N N . PRO C 1 192 ? 28.055 13.973 -5.096 1.00 41.41 170 PRO C N 1
ATOM 4946 C CA . PRO C 1 192 ? 29.227 13.092 -5.129 1.00 41.96 170 PRO C CA 1
ATOM 4947 C C . PRO C 1 192 ? 29.577 12.597 -3.731 1.00 40.36 170 PRO C C 1
ATOM 4948 O O . PRO C 1 192 ? 29.344 13.306 -2.755 1.00 39.71 170 PRO C O 1
ATOM 4952 N N . GLY C 1 193 ? 30.125 11.387 -3.650 1.00 39.99 171 GLY C N 1
ATOM 4953 C CA . GLY C 1 193 ? 30.533 10.784 -2.378 1.00 38.84 171 GLY C CA 1
ATOM 4954 C C . GLY C 1 193 ? 31.486 11.624 -1.541 1.00 40.21 171 GLY C C 1
ATOM 4955 O O . GLY C 1 193 ? 31.431 11.580 -0.303 1.00 39.67 171 GLY C O 1
ATOM 4956 N N . GLU C 1 194 ? 32.363 12.383 -2.200 1.00 41.93 172 GLU C N 1
ATOM 4957 C CA . GLU C 1 194 ? 33.306 13.244 -1.483 1.00 43.52 172 GLU C CA 1
ATOM 4958 C C . GLU C 1 194 ? 32.601 14.376 -0.739 1.00 42.31 172 GLU C C 1
ATOM 4959 O O . GLU C 1 194 ? 33.032 14.769 0.336 1.00 42.18 172 GLU C O 1
ATOM 4965 N N . GLN C 1 195 ? 31.512 14.877 -1.313 1.00 41.44 173 GLN C N 1
ATOM 4966 C CA . GLN C 1 195 ? 30.683 15.895 -0.676 1.00 40.82 173 GLN C CA 1
ATOM 4967 C C . GLN C 1 195 ? 30.030 15.363 0.607 1.00 38.20 173 GLN C C 1
ATOM 4968 O O . GLN C 1 195 ? 30.056 16.028 1.657 1.00 37.65 173 GLN C O 1
ATOM 4974 N N . VAL C 1 196 ? 29.444 14.167 0.517 1.00 36.05 174 VAL C N 1
ATOM 4975 C CA . VAL C 1 196 ? 28.846 13.512 1.676 1.00 33.75 174 VAL C CA 1
ATOM 4976 C C . VAL C 1 196 ? 29.919 13.230 2.742 1.00 34.03 174 VAL C C 1
ATOM 4977 O O . VAL C 1 196 ? 29.710 13.506 3.923 1.00 32.87 174 VAL C O 1
ATOM 4981 N N . MET C 1 197 ? 31.067 12.699 2.319 1.00 34.95 175 MET C N 1
ATOM 4982 C CA . MET C 1 197 ? 32.153 12.369 3.253 1.00 35.52 175 MET C CA 1
ATOM 4983 C C . MET C 1 197 ? 32.756 13.601 3.938 1.00 36.42 175 MET C C 1
ATOM 4984 O O . MET C 1 197 ? 33.115 13.551 5.127 1.00 35.55 175 MET C O 1
ATOM 4989 N N . ALA C 1 198 ? 32.876 14.692 3.179 1.00 37.22 176 ALA C N 1
ATOM 4990 C CA . ALA C 1 198 ? 33.316 15.973 3.727 1.00 38.56 176 ALA C CA 1
ATOM 4991 C C . ALA C 1 198 ? 32.347 16.499 4.780 1.00 37.40 176 ALA C C 1
ATOM 4992 O O . ALA C 1 198 ? 32.776 17.047 5.796 1.00 38.18 176 ALA C O 1
ATOM 4994 N N . ALA C 1 199 ? 31.044 16.339 4.546 1.00 36.01 177 ALA C N 1
ATOM 4995 C CA . ALA C 1 199 ? 30.046 16.779 5.526 1.00 35.35 177 ALA C CA 1
ATOM 4996 C C . ALA C 1 199 ? 30.125 15.919 6.791 1.00 34.29 177 ALA C C 1
ATOM 4997 O O . ALA C 1 199 ? 30.047 16.437 7.912 1.00 34.65 177 ALA C O 1
ATOM 4999 N N . ALA C 1 200 ? 30.310 14.613 6.601 1.00 33.35 178 ALA C N 1
ATOM 5000 C CA . ALA C 1 200 ? 30.440 13.676 7.724 1.00 32.53 178 ALA C CA 1
ATOM 5001 C C . ALA C 1 200 ? 31.709 13.933 8.538 1.00 34.16 178 ALA C C 1
ATOM 5002 O O . ALA C 1 200 ? 31.663 13.903 9.761 1.00 34.04 178 ALA C O 1
ATOM 5004 N N . ARG C 1 201 ? 32.823 14.207 7.859 1.00 36.04 179 ARG C N 1
ATOM 5005 C CA . ARG C 1 201 ? 34.094 14.559 8.527 1.00 38.27 179 ARG C CA 1
ATOM 5006 C C . ARG C 1 201 ? 34.048 15.859 9.346 1.00 39.10 179 ARG C C 1
ATOM 5007 O O . ARG C 1 201 ? 34.846 16.044 10.274 1.00 40.21 179 ARG C O 1
ATOM 5015 N N . SER C 1 202 ? 33.113 16.749 9.009 1.00 39.00 180 SER C N 1
ATOM 5016 C CA . SER C 1 202 ? 32.962 18.025 9.720 1.00 39.90 180 SER C CA 1
ATOM 5017 C C . SER C 1 202 ? 32.095 17.916 10.976 1.00 38.84 180 SER C C 1
ATOM 5018 O O . SER C 1 202 ? 32.031 18.863 11.758 1.00 39.41 180 SER C O 1
ATOM 5021 N N . LEU C 1 203 ? 31.410 16.782 11.145 1.00 37.42 181 LEU C N 1
ATOM 5022 C CA . LEU C 1 203 ? 30.578 16.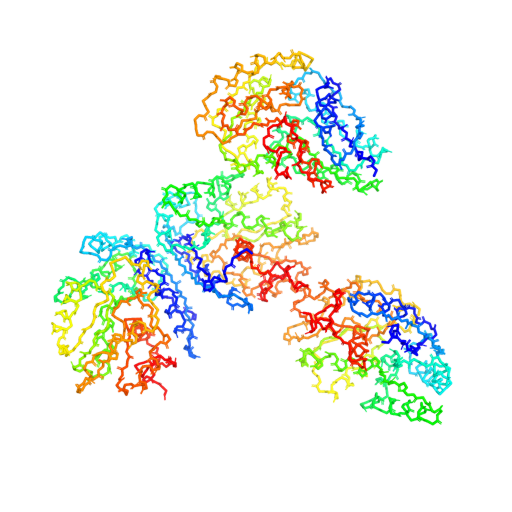531 12.324 1.00 36.83 181 LEU C CA 1
ATOM 5023 C C . LEU C 1 203 ? 31.410 16.258 13.567 1.00 37.73 181 LEU C C 1
ATOM 5024 O O . LEU C 1 203 ? 32.488 15.663 13.479 1.00 38.27 181 LEU C O 1
ATOM 5029 N N . ASP C 1 204 ? 30.913 16.697 14.722 1.00 37.78 182 ASP C N 1
ATOM 5030 C CA . ASP C 1 204 ? 31.498 16.278 15.992 1.00 39.16 182 ASP C CA 1
ATOM 5031 C C . ASP C 1 204 ? 30.928 14.903 16.326 1.00 37.70 182 ASP C C 1
ATOM 5032 O O . ASP C 1 204 ? 29.744 14.773 16.638 1.00 36.53 182 ASP C O 1
ATOM 5037 N N . LEU C 1 205 ? 31.768 13.878 16.220 1.00 37.82 183 LEU C N 1
ATOM 5038 C CA . LEU C 1 205 ? 31.306 12.513 16.421 1.00 37.04 183 LEU C CA 1
ATOM 5039 C C . LEU C 1 205 ? 31.732 11.916 17.755 1.00 38.35 183 LEU C C 1
ATOM 5040 O O . LEU C 1 205 ? 31.479 10.741 18.006 1.00 37.87 183 LEU C O 1
ATOM 5045 N N . SER C 1 206 ? 32.390 12.702 18.605 1.00 40.75 184 SER C N 1
ATOM 5046 C CA . SER C 1 206 ? 32.827 12.163 19.896 1.00 42.91 184 SER C CA 1
ATOM 5047 C C . SER C 1 206 ? 31.584 11.823 20.700 1.00 42.61 184 SER C C 1
ATOM 5048 O O . SER C 1 206 ? 30.628 12.605 20.745 1.00 42.91 184 SER C O 1
ATOM 5051 N N . GLU C 1 207 ? 31.572 10.627 21.279 1.00 43.25 185 GLU C N 1
ATOM 5052 C CA . GLU C 1 207 ? 30.398 10.115 22.005 1.00 42.65 185 GLU C CA 1
ATOM 5053 C C . GLU C 1 207 ? 29.095 10.038 21.174 1.00 40.28 185 GLU C C 1
ATOM 5054 O O . GLU C 1 207 ? 27.997 10.018 21.740 1.00 40.08 185 GLU C O 1
ATOM 5060 N N . VAL C 1 208 ? 29.212 9.992 19.845 1.00 37.87 186 VAL C N 1
ATOM 5061 C CA . VAL C 1 208 ? 28.069 9.637 18.991 1.00 34.80 186 VAL C CA 1
ATOM 5062 C C . VAL C 1 208 ? 28.036 8.114 18.851 1.00 33.63 186 VAL C C 1
ATOM 5063 O O . VAL C 1 208 ? 29.081 7.490 18.685 1.00 34.04 186 VAL C O 1
ATOM 5067 N N . ASP C 1 209 ? 26.841 7.524 18.919 1.00 31.85 187 ASP C N 1
ATOM 5068 C CA . ASP C 1 209 ? 26.668 6.067 18.826 1.00 31.15 187 ASP C CA 1
ATOM 5069 C C . ASP C 1 209 ? 26.547 5.553 17.392 1.00 30.50 187 ASP C C 1
ATOM 5070 O O . ASP C 1 209 ? 26.988 4.440 17.093 1.00 30.77 187 ASP C O 1
ATOM 5075 N N . ALA C 1 210 ? 25.898 6.339 16.529 1.00 29.19 188 ALA C N 1
ATOM 5076 C CA . ALA C 1 210 ? 25.682 5.965 15.135 1.00 28.92 188 ALA C CA 1
ATOM 5077 C C . ALA C 1 210 ? 25.630 7.175 14.203 1.00 28.31 188 ALA C C 1
ATOM 5078 O O . ALA C 1 210 ? 25.162 8.253 14.587 1.00 28.23 188 ALA C O 1
ATOM 5080 N N . LEU C 1 211 ? 26.091 6.985 12.973 1.00 28.27 189 LEU C N 1
ATOM 5081 C CA . LEU C 1 211 ? 26.000 8.031 11.952 1.00 28.05 189 LEU C CA 1
ATOM 5082 C C . LEU C 1 211 ? 25.076 7.611 10.822 1.00 27.51 189 LEU C C 1
ATOM 5083 O O . LEU C 1 211 ? 25.312 6.592 10.167 1.00 26.79 189 LEU C O 1
ATOM 5088 N N . VAL C 1 212 ? 24.026 8.401 10.601 1.00 26.75 190 VAL C N 1
ATOM 5089 C CA . VAL C 1 212 ? 23.201 8.226 9.429 1.00 26.13 190 VAL C CA 1
ATOM 5090 C C . VAL C 1 212 ? 23.830 9.076 8.337 1.00 27.33 190 VAL C C 1
ATOM 5091 O O . VAL C 1 212 ? 23.696 10.305 8.322 1.00 28.32 190 VAL C O 1
ATOM 5095 N N . ILE C 1 213 ? 24.542 8.418 7.437 1.00 27.71 191 ILE C N 1
ATOM 5096 C CA . ILE C 1 213 ? 25.336 9.135 6.455 1.00 29.11 191 ILE C CA 1
ATOM 5097 C C . ILE C 1 213 ? 24.470 9.697 5.325 1.00 29.11 191 ILE C C 1
ATOM 5098 O O . ILE C 1 213 ? 24.870 10.622 4.627 1.00 29.29 191 ILE C O 1
ATOM 5103 N N . SER C 1 214 ? 23.285 9.116 5.151 1.00 29.15 192 SER C N 1
ATOM 5104 C CA . SER C 1 214 ? 22.267 9.725 4.328 1.00 30.05 192 SER C CA 1
ATOM 5105 C C . SER C 1 214 ? 20.894 9.460 4.897 1.00 30.31 192 SER C C 1
ATOM 5106 O O . SER C 1 214 ? 20.401 8.339 4.825 1.00 29.18 192 SER C O 1
ATOM 5109 N N . CYS C 1 215 ? 20.269 10.503 5.433 1.00 31.59 193 CYS C N 1
ATOM 5110 C CA . CYS C 1 215 ? 18.860 10.430 5.829 1.00 33.80 193 CYS C CA 1
ATOM 5111 C C . CYS C 1 215 ? 17.873 10.257 4.684 1.00 33.95 193 CYS C C 1
ATOM 5112 O O . CYS C 1 215 ? 16.802 9.683 4.857 1.00 34.55 193 CYS C O 1
ATOM 5115 N N . ALA C 1 216 ? 18.213 10.777 3.517 1.00 35.01 194 ALA C N 1
ATOM 5116 C CA . ALA C 1 216 ? 17.282 10.768 2.421 1.00 34.93 194 ALA C CA 1
ATOM 5117 C C . ALA C 1 216 ? 17.387 9.429 1.707 1.00 34.31 194 ALA C C 1
ATOM 5118 O O . ALA C 1 216 ? 18.284 8.632 2.011 1.00 35.24 194 ALA C O 1
ATOM 5120 N N . VAL C 1 217 ? 16.479 9.149 0.782 1.00 33.14 195 VAL C N 1
ATOM 5121 C CA . VAL C 1 217 ? 16.681 7.980 -0.084 1.00 31.82 195 VAL C CA 1
ATOM 5122 C C . VAL C 1 217 ? 17.192 8.352 -1.464 1.00 31.57 195 VAL C C 1
ATOM 5123 O O . VAL C 1 217 ? 17.571 7.477 -2.232 1.00 31.44 195 VAL C O 1
ATOM 5127 N N . GLN C 1 218 ? 17.229 9.646 -1.767 1.00 30.57 196 GLN C N 1
ATOM 5128 C CA . GLN C 1 218 ? 17.751 10.089 -3.052 1.00 30.38 196 GLN C CA 1
ATOM 5129 C C . GLN C 1 218 ? 19.253 10.344 -2.981 1.00 30.35 196 GLN C C 1
ATOM 5130 O O . GLN C 1 218 ? 19.963 10.102 -3.953 1.00 30.63 196 GLN C O 1
ATOM 5136 N N . MET C 1 219 ? 19.737 10.827 -1.837 1.00 29.59 197 MET C N 1
ATOM 5137 C CA . MET C 1 219 ? 21.169 11.069 -1.701 1.00 30.19 197 MET C CA 1
ATOM 5138 C C . MET C 1 219 ? 21.959 9.751 -1.700 1.00 30.21 197 MET C C 1
ATOM 5139 O O . MET C 1 219 ? 21.815 8.949 -0.778 1.00 29.60 197 MET C O 1
ATOM 5144 N N . PRO C 1 220 ? 22.803 9.533 -2.725 1.00 31.39 198 PRO C N 1
ATOM 5145 C CA . PRO C 1 220 ? 23.511 8.255 -2.786 1.00 31.39 198 PRO C CA 1
ATOM 5146 C C . PRO C 1 220 ? 24.546 8.139 -1.665 1.00 31.42 198 PRO C C 1
ATOM 5147 O O . PRO C 1 220 ? 25.133 9.145 -1.265 1.00 32.01 198 PRO C O 1
ATOM 5151 N N . SER C 1 221 ? 24.761 6.927 -1.162 1.00 30.31 199 SER C N 1
ATOM 5152 C CA . SER C 1 221 ? 25.727 6.724 -0.090 1.00 30.82 199 SER C CA 1
ATOM 5153 C C . SER C 1 221 ? 26.244 5.288 0.036 1.00 31.17 199 SER C C 1
ATOM 5154 O O . SER C 1 221 ? 27.187 5.036 0.795 1.00 32.22 199 SER C O 1
ATOM 5157 N N . LEU C 1 222 ? 25.643 4.353 -0.695 1.00 30.98 200 LEU C N 1
ATOM 5158 C CA . LEU C 1 222 ? 26.011 2.943 -0.558 1.00 31.80 200 LEU C CA 1
ATOM 5159 C C . LEU C 1 222 ? 27.530 2.692 -0.601 1.00 33.57 200 LEU C C 1
ATOM 5160 O O . LEU C 1 222 ? 28.048 1.983 0.267 1.00 34.24 200 LEU C O 1
ATOM 5165 N N . PRO C 1 223 ? 28.243 3.280 -1.582 1.00 34.81 201 PRO C N 1
ATOM 5166 C CA . PRO C 1 223 ? 29.694 3.023 -1.639 1.00 36.79 201 PRO C CA 1
ATOM 5167 C C . PRO C 1 223 ? 30.456 3.528 -0.410 1.00 37.08 201 PRO C C 1
ATOM 5168 O O . PRO C 1 223 ? 31.622 3.172 -0.227 1.00 38.87 201 PRO C O 1
ATOM 5172 N N . LEU C 1 224 ? 29.792 4.336 0.415 1.00 35.63 202 LEU C N 1
ATOM 5173 C CA . LEU C 1 224 ? 30.424 5.046 1.536 1.00 35.82 202 LEU C CA 1
ATOM 5174 C C . LEU C 1 224 ? 30.201 4.401 2.893 1.00 35.47 202 LEU C C 1
ATOM 5175 O O . LEU C 1 224 ? 30.991 4.616 3.821 1.00 36.62 202 LEU C O 1
ATOM 5180 N N . VAL C 1 225 ? 29.123 3.632 3.014 1.00 34.39 203 VAL C N 1
ATOM 5181 C CA . VAL C 1 225 ? 28.695 3.107 4.314 1.00 33.71 203 VAL C CA 1
ATOM 5182 C C . VAL C 1 225 ? 29.794 2.311 5.012 1.00 35.19 203 VAL C C 1
ATOM 5183 O O . VAL C 1 225 ? 30.171 2.648 6.137 1.00 35.34 203 VAL C O 1
ATOM 5187 N N . GLU C 1 226 ? 30.321 1.285 4.341 1.00 36.42 204 GLU C N 1
ATOM 5188 C CA . GLU C 1 226 ? 31.330 0.421 4.954 1.00 38.39 204 GLU C CA 1
ATOM 5189 C C . GLU C 1 226 ? 32.632 1.167 5.223 1.00 39.42 204 GLU C C 1
ATOM 5190 O O . GLU C 1 226 ? 33.239 0.976 6.277 1.00 40.33 204 GLU C O 1
ATOM 5196 N N . THR C 1 227 ? 33.053 2.018 4.289 1.00 39.50 205 THR C N 1
ATOM 5197 C CA . THR C 1 227 ? 34.317 2.749 4.464 1.00 40.98 205 THR C CA 1
ATOM 5198 C C . THR C 1 227 ? 34.239 3.798 5.586 1.00 39.91 205 THR C C 1
ATOM 5199 O O . THR C 1 227 ? 35.176 3.928 6.382 1.00 40.98 205 THR C O 1
ATOM 5203 N N . ALA C 1 228 ? 33.119 4.519 5.657 1.00 37.94 206 ALA C N 1
ATOM 5204 C CA . ALA C 1 228 ? 32.880 5.497 6.724 1.00 37.07 206 ALA C CA 1
ATOM 5205 C C . ALA C 1 228 ? 32.864 4.858 8.112 1.00 36.79 206 ALA C C 1
ATOM 5206 O O . ALA C 1 228 ? 33.414 5.409 9.062 1.00 36.74 206 ALA C O 1
ATOM 5208 N N . GLU C 1 229 ? 32.225 3.697 8.215 1.00 36.35 207 GLU C N 1
ATOM 5209 C CA . GLU C 1 229 ? 32.176 2.945 9.461 1.00 36.87 207 GLU C CA 1
ATOM 5210 C C . GLU C 1 229 ? 33.584 2.555 9.928 1.00 38.72 207 GLU C C 1
ATOM 5211 O O . GLU C 1 229 ? 33.882 2.607 11.122 1.00 39.03 207 GLU C O 1
ATOM 5217 N N . ARG C 1 230 ? 34.449 2.196 8.984 1.00 40.03 208 ARG C N 1
ATOM 5218 C CA . ARG C 1 230 ? 35.843 1.908 9.313 1.00 42.48 208 ARG C CA 1
ATOM 5219 C C . ARG C 1 230 ? 36.612 3.189 9.660 1.00 42.61 208 ARG C C 1
ATOM 5220 O O . ARG C 1 230 ? 37.411 3.203 10.600 1.00 43.61 208 ARG C O 1
ATOM 5228 N N . GLU C 1 231 ? 36.350 4.269 8.927 1.00 41.33 209 GLU C N 1
ATOM 5229 C CA . GLU C 1 231 ? 37.005 5.541 9.210 1.00 41.67 209 GLU C CA 1
ATOM 5230 C C . GLU C 1 231 ? 36.612 6.095 10.586 1.00 40.55 209 GLU C C 1
ATOM 5231 O O . GLU C 1 231 ? 37.476 6.485 11.370 1.00 41.09 209 GLU C O 1
ATOM 5237 N N . PHE C 1 232 ? 35.314 6.106 10.881 1.00 38.32 210 PHE C N 1
ATOM 5238 C CA . PHE C 1 232 ? 34.800 6.782 12.077 1.00 37.44 210 PHE C CA 1
ATOM 5239 C C . PHE C 1 232 ? 34.773 5.919 13.330 1.00 37.81 210 PHE C C 1
ATOM 5240 O O . PHE C 1 232 ? 34.751 6.440 14.446 1.00 37.64 210 PHE C O 1
ATOM 5248 N N . GLY C 1 233 ? 34.789 4.601 13.146 1.00 38.22 211 GLY C N 1
ATOM 5249 C CA . GLY C 1 233 ? 34.880 3.667 14.270 1.00 39.62 211 GLY C CA 1
ATOM 5250 C C . GLY C 1 233 ? 33.568 3.492 15.011 1.00 38.63 211 GLY C C 1
ATOM 5251 O O . GLY C 1 233 ? 33.547 3.033 16.152 1.00 39.32 211 GLY C O 1
ATOM 5252 N N . ILE C 1 234 ? 32.478 3.883 14.360 1.00 37.12 212 ILE C N 1
ATOM 5253 C CA . ILE C 1 234 ? 31.132 3.733 14.895 1.00 36.15 212 ILE C CA 1
ATOM 5254 C C . ILE C 1 234 ? 30.242 3.261 13.759 1.00 35.33 212 ILE C C 1
ATOM 5255 O O . ILE C 1 234 ? 30.603 3.435 12.594 1.00 35.15 212 ILE C O 1
ATOM 5260 N N . PRO C 1 235 ? 29.085 2.652 14.090 1.00 34.77 213 PRO C N 1
ATOM 5261 C CA . PRO C 1 235 ? 28.162 2.167 13.056 1.00 33.79 213 PRO C CA 1
ATOM 5262 C C . PRO C 1 235 ? 27.664 3.266 12.130 1.00 32.52 213 PRO C C 1
ATOM 5263 O O . PRO C 1 235 ? 27.379 4.387 12.575 1.00 32.37 213 PRO C O 1
ATOM 5267 N N . VAL C 1 236 ? 27.568 2.941 10.847 1.00 31.70 214 VAL C N 1
ATOM 5268 C CA . VAL C 1 236 ? 27.066 3.870 9.859 1.00 30.25 214 VAL C CA 1
ATOM 5269 C C . VAL C 1 236 ? 25.917 3.197 9.126 1.00 29.47 214 VAL C C 1
ATOM 5270 O O . VAL C 1 236 ? 25.961 1.983 8.845 1.00 29.77 214 VAL C O 1
ATOM 5274 N N . LEU C 1 237 ? 24.887 3.986 8.852 1.00 27.50 215 LEU C N 1
ATOM 5275 C CA . LEU C 1 237 ? 23.720 3.525 8.095 1.00 26.99 215 LEU C CA 1
ATOM 5276 C C . LEU C 1 237 ? 23.136 4.645 7.250 1.00 26.16 215 LEU C C 1
ATOM 5277 O O . LEU C 1 237 ? 23.493 5.803 7.420 1.00 26.31 215 LEU C O 1
ATOM 5282 N N . SER C 1 238 ? 22.244 4.289 6.328 1.00 25.53 216 SER C N 1
ATOM 5283 C CA . SER C 1 238 ? 21.486 5.281 5.563 1.00 25.06 216 SER C CA 1
ATOM 5284 C C . SER C 1 238 ? 20.033 4.858 5.595 1.00 24.14 216 SER C C 1
ATOM 5285 O O . SER C 1 238 ? 19.724 3.802 6.136 1.00 23.73 216 SER C O 1
ATOM 5288 N N . ALA C 1 239 ? 19.132 5.683 5.058 1.00 24.40 217 ALA C N 1
ATOM 5289 C CA . ALA C 1 239 ? 17.735 5.269 4.942 1.00 24.55 217 ALA C CA 1
ATOM 5290 C C . ALA C 1 239 ? 17.652 3.980 4.120 1.00 25.03 217 ALA C C 1
ATOM 5291 O O . ALA C 1 239 ? 16.862 3.087 4.423 1.00 26.03 217 ALA C O 1
ATOM 5293 N N . ALA C 1 240 ? 18.494 3.875 3.096 1.00 25.72 218 ALA C N 1
ATOM 5294 C CA . ALA C 1 240 ? 18.541 2.670 2.262 1.00 25.74 218 ALA C CA 1
ATOM 5295 C C . ALA C 1 240 ? 18.969 1.416 3.032 1.00 25.58 218 ALA C C 1
ATOM 5296 O O . ALA C 1 240 ? 18.269 0.392 2.962 1.00 24.97 218 ALA C O 1
ATOM 5298 N N . THR C 1 241 ? 20.090 1.479 3.766 1.00 25.63 219 THR C N 1
ATOM 5299 C CA . THR C 1 241 ? 20.555 0.280 4.504 1.00 26.25 219 THR C CA 1
ATOM 5300 C C . THR C 1 241 ? 19.593 -0.117 5.637 1.00 26.60 219 THR C C 1
ATOM 5301 O O . THR C 1 241 ? 19.427 -1.304 5.927 1.00 27.92 219 THR C O 1
ATOM 5305 N N . ALA C 1 242 ? 18.951 0.876 6.251 1.00 25.83 220 ALA C N 1
ATOM 5306 C CA . ALA C 1 242 ? 17.944 0.632 7.290 1.00 26.41 220 ALA C CA 1
ATOM 5307 C C . ALA C 1 242 ? 16.726 -0.048 6.664 1.00 25.89 220 ALA C C 1
ATOM 5308 O O . ALA C 1 242 ? 16.160 -0.973 7.236 1.00 26.79 220 ALA C O 1
ATOM 5310 N N . GLY C 1 243 ? 16.352 0.413 5.478 1.00 25.74 221 GLY C N 1
ATOM 5311 C CA . GLY C 1 243 ? 15.285 -0.205 4.699 1.00 25.86 221 GLY C CA 1
ATOM 5312 C C . GLY C 1 243 ? 15.588 -1.667 4.379 1.00 26.53 221 GLY C C 1
ATOM 5313 O O . GLY C 1 243 ? 14.727 -2.521 4.520 1.00 26.62 221 GLY C O 1
ATOM 5314 N N . ALA C 1 244 ? 16.817 -1.946 3.947 1.00 26.18 222 ALA C N 1
ATOM 5315 C CA . ALA C 1 244 ? 17.236 -3.315 3.655 1.00 27.11 222 ALA C CA 1
ATOM 5316 C C . ALA C 1 244 ? 17.147 -4.188 4.906 1.00 27.48 222 ALA C C 1
ATOM 5317 O O . ALA C 1 244 ? 16.635 -5.302 4.857 1.00 28.05 222 ALA C O 1
ATOM 5319 N N . TYR C 1 245 ? 17.619 -3.649 6.026 1.00 27.74 223 TYR C N 1
ATOM 5320 C CA . TYR C 1 245 ? 17.525 -4.306 7.328 1.00 28.44 223 TYR C CA 1
ATOM 5321 C C . TYR C 1 245 ? 16.078 -4.671 7.660 1.00 28.59 223 TYR C C 1
ATOM 5322 O O . TYR C 1 245 ? 15.785 -5.820 7.978 1.00 29.61 223 TYR C O 1
ATOM 5331 N N . SER C 1 246 ? 15.193 -3.674 7.581 1.00 27.70 224 SER C N 1
ATOM 5332 C CA . SER C 1 246 ? 13.774 -3.828 7.893 1.00 27.79 224 SER C CA 1
ATOM 5333 C C . SER C 1 246 ? 13.112 -4.878 6.995 1.00 28.06 224 SER C C 1
ATOM 5334 O O . SER C 1 246 ? 12.350 -5.711 7.471 1.00 28.86 224 SER C O 1
ATOM 5337 N N . ILE C 1 247 ? 13.413 -4.817 5.696 1.00 27.22 225 ILE C N 1
ATOM 5338 C CA . ILE C 1 247 ? 12.871 -5.749 4.715 1.00 27.28 225 ILE C CA 1
ATOM 5339 C C . ILE C 1 247 ? 13.254 -7.164 5.126 1.00 29.03 225 ILE C C 1
ATOM 5340 O O . ILE C 1 247 ? 12.398 -8.042 5.218 1.00 29.27 225 ILE C O 1
ATOM 5345 N N . LEU C 1 248 ? 14.546 -7.356 5.394 1.00 29.60 226 LEU C N 1
ATOM 5346 C CA . LEU C 1 248 ? 15.094 -8.643 5.817 1.00 31.60 226 LEU C CA 1
ATOM 5347 C C . LEU C 1 248 ? 14.442 -9.202 7.088 1.00 32.72 226 LEU C C 1
ATOM 5348 O O . LEU C 1 248 ? 14.113 -10.394 7.149 1.00 33.29 226 LEU C O 1
ATOM 5353 N N . ARG C 1 249 ? 14.250 -8.344 8.091 1.00 32.30 227 ARG C N 1
ATOM 5354 C CA . ARG C 1 249 ? 13.580 -8.772 9.323 1.00 33.92 227 ARG C CA 1
ATOM 5355 C C . ARG C 1 249 ? 12.118 -9.107 9.046 1.00 34.68 227 ARG C C 1
ATOM 5356 O O . ARG C 1 249 ? 11.572 -10.054 9.618 1.00 36.01 227 ARG C O 1
ATOM 5364 N N . SER C 1 250 ? 11.492 -8.333 8.158 1.00 33.77 228 SER C N 1
ATOM 5365 C CA . SER C 1 250 ? 10.068 -8.513 7.862 1.00 34.76 228 SER C CA 1
ATOM 5366 C C . SER C 1 250 ? 9.818 -9.851 7.162 1.00 36.91 228 SER C C 1
ATOM 5367 O O . SER C 1 250 ? 8.703 -10.382 7.190 1.00 37.83 228 SER C O 1
ATOM 5370 N N . LEU C 1 251 ? 10.872 -10.404 6.567 1.00 37.76 229 LEU C N 1
ATOM 5371 C CA . LEU C 1 251 ? 10.763 -11.633 5.790 1.00 39.74 229 LEU C CA 1
ATOM 5372 C C . LEU C 1 251 ? 11.329 -12.852 6.513 1.00 42.52 229 LEU C C 1
ATOM 5373 O O . LEU C 1 251 ? 11.456 -13.931 5.922 1.00 44.24 229 LEU C O 1
ATOM 5378 N N . ASP C 1 252 ? 11.638 -12.677 7.799 1.00 43.42 230 ASP C N 1
ATOM 5379 C CA . ASP C 1 252 ? 12.289 -13.704 8.617 1.00 45.92 230 ASP C CA 1
ATOM 5380 C C . ASP C 1 252 ? 13.500 -14.270 7.881 1.00 46.00 230 ASP C C 1
ATOM 5381 O O . ASP C 1 252 ? 13.634 -15.481 7.696 1.00 48.18 230 ASP C O 1
ATOM 5386 N N . LEU C 1 253 ? 14.373 -13.362 7.461 1.00 43.79 231 LEU C N 1
ATOM 5387 C CA . LEU C 1 253 ? 15.552 -13.696 6.689 1.00 43.72 231 LEU C CA 1
ATOM 5388 C C . LEU C 1 253 ? 16.796 -13.250 7.466 1.00 43.45 231 LEU C C 1
ATOM 5389 O O . LEU C 1 253 ? 16.769 -12.206 8.125 1.00 42.11 231 LEU C O 1
ATOM 5394 N N . PRO C 1 254 ? 17.883 -14.044 7.417 1.00 44.87 232 PRO C N 1
ATOM 5395 C CA . PRO C 1 254 ? 19.094 -13.634 8.135 1.00 44.82 232 PRO C CA 1
ATOM 5396 C C . PRO C 1 254 ? 19.603 -12.277 7.638 1.00 42.66 232 PRO C C 1
ATOM 5397 O O . PRO C 1 254 ? 19.643 -12.050 6.423 1.00 41.55 232 PRO C O 1
ATOM 5401 N N . VAL C 1 255 ? 19.954 -11.369 8.550 1.00 41.35 233 VAL C N 1
ATOM 5402 C CA . VAL C 1 255 ? 20.625 -10.153 8.102 1.00 39.63 233 VAL C CA 1
ATOM 5403 C C . VAL C 1 255 ? 22.134 -10.426 8.033 1.00 40.94 233 VAL C C 1
ATOM 5404 O O . VAL C 1 255 ? 22.872 -10.330 9.020 1.00 41.53 233 VAL C O 1
ATOM 5408 N N . ALA C 1 256 ? 22.555 -10.821 6.835 1.00 41.66 234 ALA C N 1
ATOM 5409 C CA . ALA C 1 256 ? 23.912 -11.284 6.569 1.00 43.33 234 ALA C CA 1
ATOM 5410 C C . ALA C 1 256 ? 24.367 -10.728 5.220 1.00 42.82 234 ALA C C 1
ATOM 5411 O O . ALA C 1 256 ? 24.736 -11.476 4.306 1.00 44.50 234 ALA C O 1
ATOM 5413 N N . VAL C 1 257 ? 24.328 -9.405 5.108 1.00 40.55 235 VAL C N 1
ATOM 5414 C CA . VAL C 1 257 ? 24.660 -8.698 3.879 1.00 39.62 235 VAL C CA 1
ATOM 5415 C C . VAL C 1 257 ? 25.971 -7.933 4.098 1.00 39.48 235 VAL C C 1
ATOM 5416 O O . VAL C 1 257 ? 26.005 -6.976 4.877 1.00 38.71 235 VAL C O 1
ATOM 5420 N N . PRO C 1 258 ? 27.053 -8.350 3.410 1.00 40.50 236 PRO C N 1
ATOM 5421 C CA . PRO C 1 258 ? 28.378 -7.748 3.614 1.00 41.13 236 PRO C CA 1
ATOM 5422 C C . PRO C 1 258 ? 28.570 -6.405 2.905 1.00 39.67 236 PRO C C 1
ATOM 5423 O O . PRO C 1 258 ? 27.850 -6.097 1.956 1.00 39.13 236 PRO C O 1
ATOM 5427 N N . GLY C 1 259 ? 29.539 -5.623 3.376 1.00 39.98 237 GLY C N 1
ATOM 5428 C CA . GLY C 1 259 ? 29.978 -4.398 2.698 1.00 39.18 237 GLY C CA 1
ATOM 5429 C C . GLY C 1 259 ? 29.026 -3.221 2.799 1.00 37.53 237 GLY C C 1
ATOM 5430 O O . GLY C 1 259 ? 29.025 -2.347 1.926 1.00 37.03 237 GLY C O 1
ATOM 5431 N N . ALA C 1 260 ? 28.228 -3.193 3.868 1.00 36.09 238 ALA C N 1
ATOM 5432 C CA . ALA C 1 260 ? 27.204 -2.157 4.054 1.00 34.48 238 ALA C CA 1
ATOM 5433 C C . ALA C 1 260 ? 26.999 -1.821 5.533 1.00 33.62 238 ALA C C 1
ATOM 5434 O O . ALA C 1 260 ? 25.878 -1.517 5.967 1.00 32.50 238 ALA C O 1
ATOM 5436 N N . GLY C 1 261 ? 28.085 -1.882 6.298 1.00 34.35 239 GLY C N 1
ATOM 5437 C CA . GLY C 1 261 ? 28.048 -1.572 7.725 1.00 34.15 239 GLY C CA 1
ATOM 5438 C C . GLY C 1 261 ? 27.542 -2.723 8.567 1.00 34.43 239 GLY C C 1
ATOM 5439 O O . GLY C 1 261 ? 26.823 -3.592 8.071 1.00 34.37 239 GLY C O 1
ATOM 5440 N N . ARG C 1 262 ? 27.899 -2.717 9.851 1.00 35.22 240 ARG C N 1
ATOM 5441 C CA . ARG C 1 262 ? 27.610 -3.855 10.735 1.00 36.20 240 ARG C CA 1
ATOM 5442 C C . ARG C 1 262 ? 26.117 -4.098 10.991 1.00 34.74 240 ARG C C 1
ATOM 5443 O O . ARG C 1 262 ? 25.730 -5.205 11.352 1.00 35.23 240 ARG C O 1
ATOM 5451 N N . LEU C 1 263 ? 25.290 -3.072 10.788 1.00 32.56 241 LEU C N 1
ATOM 5452 C CA . LEU C 1 263 ? 23.837 -3.211 10.900 1.00 32.09 241 LEU C CA 1
ATOM 5453 C C . LEU C 1 263 ? 23.319 -4.365 10.040 1.00 32.50 241 LEU C C 1
ATOM 5454 O O . LEU C 1 263 ? 22.536 -5.190 10.514 1.00 32.90 241 LEU C O 1
ATOM 5459 N N . LEU C 1 264 ? 23.785 -4.435 8.794 1.00 32.76 242 LEU C N 1
ATOM 5460 C CA . LEU C 1 264 ? 23.352 -5.484 7.872 1.00 33.82 242 LEU C CA 1
ATOM 5461 C C . LEU C 1 264 ? 24.035 -6.855 8.075 1.00 36.88 242 LEU C C 1
ATOM 5462 O O . LEU C 1 264 ? 23.713 -7.822 7.377 1.00 37.46 242 LEU C O 1
ATOM 5467 N N . ARG C 1 265 ? 24.945 -6.937 9.044 1.00 38.33 243 ARG C N 1
ATOM 5468 C CA . ARG C 1 265 ? 25.704 -8.161 9.306 1.00 41.62 243 ARG C CA 1
ATOM 5469 C C . ARG C 1 265 ? 25.408 -8.766 10.675 1.00 43.61 243 ARG C C 1
ATOM 5470 O O . ARG C 1 265 ? 26.202 -9.565 11.186 1.00 45.77 243 ARG C O 1
ATOM 5478 N N . GLN C 1 266 ? 24.271 -8.402 11.268 1.00 43.62 244 GLN C N 1
ATOM 5479 C CA . GLN C 1 266 ? 23.923 -8.872 12.625 1.00 46.04 244 GLN C CA 1
ATOM 5480 C C . GLN C 1 266 ? 23.762 -10.397 12.774 1.00 48.49 244 GLN C C 1
ATOM 5481 O O . GLN C 1 266 ? 23.828 -10.930 13.891 1.00 49.89 244 GLN C O 1
ATOM 5487 N N . ASP C 1 267 ? 23.565 -11.090 11.651 1.00 49.47 245 ASP C N 1
ATOM 5488 C CA . ASP C 1 267 ? 23.402 -12.554 11.638 1.00 52.32 245 ASP C CA 1
ATOM 5489 C C . ASP C 1 267 ? 24.506 -13.314 10.878 1.00 54.53 245 ASP C C 1
ATOM 5490 O O . ASP C 1 267 ? 24.428 -14.538 10.744 1.00 56.66 245 ASP C O 1
ATOM 5495 N N . SER C 1 268 ? 25.525 -12.597 10.395 1.00 54.50 246 SER C N 1
ATOM 5496 C CA . SER C 1 268 ? 26.586 -13.182 9.543 1.00 56.69 246 SER C CA 1
ATOM 5497 C C . SER C 1 268 ? 27.322 -14.380 10.160 1.00 60.00 246 SER C C 1
ATOM 5498 O O . SER C 1 268 ? 27.948 -14.271 11.211 1.00 61.34 246 SER C O 1
ATOM 5501 N N . GLY D 1 24 ? -6.074 -0.764 56.540 1.00 46.02 2 GLY D N 1
ATOM 5502 C CA . GLY D 1 24 ? -5.800 -2.058 57.229 1.00 46.17 2 GLY D CA 1
ATOM 5503 C C . GLY D 1 24 ? -4.325 -2.403 57.231 1.00 43.55 2 GLY D C 1
ATOM 5504 O O . GLY D 1 24 ? -3.813 -2.930 58.224 1.00 43.83 2 GLY D O 1
ATOM 5505 N N . ILE D 1 25 ? -3.643 -2.080 56.128 1.00 41.10 3 ILE D N 1
ATOM 5506 C CA . ILE D 1 25 ? -2.217 -2.371 55.939 1.00 38.33 3 ILE D CA 1
ATOM 5507 C C . ILE D 1 25 ? -1.316 -1.454 56.776 1.00 36.45 3 ILE D C 1
ATOM 5508 O O . ILE D 1 25 ? -1.425 -0.230 56.714 1.00 35.84 3 ILE D O 1
ATOM 5513 N N . ARG D 1 26 ? -0.417 -2.064 57.543 1.00 34.81 4 ARG D N 1
ATOM 5514 C CA . ARG D 1 26 ? 0.472 -1.327 58.421 1.00 32.94 4 ARG D CA 1
ATOM 5515 C C . ARG D 1 26 ? 1.736 -1.006 57.648 1.00 30.93 4 ARG D C 1
ATOM 5516 O O . ARG D 1 26 ? 2.435 -1.923 57.185 1.00 30.29 4 ARG D O 1
ATOM 5524 N N . ARG D 1 27 ? 2.015 0.290 57.501 1.00 29.95 5 ARG D N 1
ATOM 5525 C CA . ARG D 1 27 ? 3.119 0.776 56.664 1.00 28.20 5 ARG D CA 1
ATOM 5526 C C . ARG D 1 27 ? 4.412 0.969 57.452 1.00 26.52 5 ARG D C 1
ATOM 5527 O O . ARG D 1 27 ? 4.446 1.714 58.440 1.00 25.80 5 ARG D O 1
ATOM 5535 N N . ILE D 1 28 ? 5.465 0.302 56.984 1.00 24.51 6 ILE D N 1
ATOM 5536 C CA . ILE D 1 28 ? 6.746 0.245 57.663 1.00 23.89 6 ILE D CA 1
ATOM 5537 C C . ILE D 1 28 ? 7.787 0.971 56.819 1.00 22.25 6 ILE D C 1
ATOM 5538 O O . ILE D 1 28 ? 7.959 0.668 55.635 1.00 21.95 6 ILE D O 1
ATOM 5543 N N . GLY D 1 29 ? 8.448 1.946 57.432 1.00 21.37 7 GLY D N 1
ATOM 5544 C CA . GLY D 1 29 ? 9.520 2.689 56.790 1.00 20.62 7 GLY D CA 1
ATOM 5545 C C . GLY D 1 29 ? 10.838 2.058 57.174 1.00 20.05 7 GLY D C 1
ATOM 5546 O O . GLY D 1 29 ? 11.040 1.696 58.341 1.00 20.90 7 GLY D O 1
ATOM 5547 N N . LEU D 1 30 ? 11.723 1.885 56.190 1.00 19.06 8 LEU D N 1
ATOM 5548 C CA . LEU D 1 30 ? 13.047 1.327 56.438 1.00 18.38 8 LEU D CA 1
ATOM 5549 C C . LEU D 1 30 ? 14.114 2.324 55.965 1.00 18.67 8 LEU D C 1
ATOM 5550 O O . LEU D 1 30 ? 14.111 2.727 54.791 1.00 18.12 8 LEU D O 1
ATOM 5555 N N . VAL D 1 31 ? 15.008 2.718 56.872 1.00 18.68 9 VAL D N 1
ATOM 5556 C CA . VAL D 1 31 ? 16.163 3.538 56.509 1.00 19.30 9 VAL D CA 1
ATOM 5557 C C . VAL D 1 31 ? 17.318 2.551 56.407 1.00 19.72 9 VAL D C 1
ATOM 5558 O O . VAL D 1 31 ? 17.772 2.007 57.427 1.00 20.50 9 VAL D O 1
ATOM 5562 N N . VAL D 1 32 ? 17.768 2.300 55.181 1.00 19.34 10 VAL D N 1
ATOM 5563 C CA . VAL D 1 32 ? 18.710 1.200 54.939 1.00 19.40 10 VAL D CA 1
ATOM 5564 C C . VAL D 1 32 ? 20.031 1.579 54.247 1.00 19.70 10 VAL D C 1
ATOM 5565 O O . VAL D 1 32 ? 20.067 2.471 53.383 1.00 19.30 10 VAL D O 1
ATOM 5569 N N . PRO D 1 33 ? 21.120 0.876 54.595 1.00 19.77 11 PRO D N 1
ATOM 5570 C CA . PRO D 1 33 ? 22.325 1.046 53.777 1.00 20.18 11 PRO D CA 1
ATOM 5571 C C . PRO D 1 33 ? 22.019 0.733 52.307 1.00 20.05 11 PRO D C 1
ATOM 5572 O O . PRO D 1 33 ? 21.313 -0.243 52.011 1.00 20.70 11 PRO D O 1
ATOM 5576 N N . SER D 1 34 ? 22.516 1.560 51.391 1.00 19.98 12 SER D N 1
ATOM 5577 C CA . SER D 1 34 ? 22.212 1.379 49.978 1.00 18.93 12 SER D CA 1
ATOM 5578 C C . SER D 1 34 ? 22.560 -0.042 49.506 1.00 20.47 12 SER D C 1
ATOM 5579 O O . SER D 1 34 ? 21.860 -0.600 48.646 1.00 19.76 12 SER D O 1
ATOM 5582 N N . SER D 1 35 ? 23.632 -0.630 50.065 1.00 21.38 13 SER D N 1
ATOM 5583 C CA . SER D 1 35 ? 24.085 -1.956 49.626 1.00 22.48 13 SER D CA 1
ATOM 5584 C C . SER D 1 35 ? 23.361 -3.109 50.338 1.00 22.69 13 SER D C 1
ATOM 5585 O O . SER D 1 35 ? 23.490 -4.262 49.941 1.00 23.44 13 SER D O 1
ATOM 5588 N N . ASN D 1 36 ? 22.606 -2.798 51.384 1.00 22.79 14 ASN D N 1
ATOM 5589 C CA . ASN D 1 36 ? 21.823 -3.807 52.085 1.00 22.95 14 ASN D CA 1
ATOM 5590 C C . ASN D 1 36 ? 20.682 -4.382 51.232 1.00 23.19 14 ASN D C 1
ATOM 5591 O O . ASN D 1 36 ? 19.850 -3.640 50.704 1.00 22.37 14 ASN D O 1
ATOM 5596 N N . VAL D 1 37 ? 20.676 -5.708 51.088 1.00 24.51 15 VAL D N 1
ATOM 5597 C CA . VAL D 1 37 ? 19.588 -6.435 50.425 1.00 24.84 15 VAL D CA 1
ATOM 5598 C C . VAL D 1 37 ? 18.885 -7.399 51.381 1.00 25.53 15 VAL D C 1
ATOM 5599 O O . VAL D 1 37 ? 17.791 -7.895 51.096 1.00 26.25 15 VAL D O 1
ATOM 5603 N N . THR D 1 38 ? 19.496 -7.648 52.529 1.00 26.02 16 THR D N 1
ATOM 5604 C CA . THR D 1 38 ? 18.980 -8.659 53.439 1.00 27.28 16 THR D CA 1
ATOM 5605 C C . THR D 1 38 ? 17.741 -8.228 54.225 1.00 26.84 16 THR D C 1
ATOM 5606 O O . THR D 1 38 ? 16.803 -9.021 54.370 1.00 27.77 16 THR D O 1
ATOM 5610 N N . VAL D 1 39 ? 17.719 -6.987 54.717 1.00 25.68 17 VAL D N 1
ATOM 5611 C CA . VAL D 1 39 ? 16.602 -6.551 55.560 1.00 25.56 17 VAL D CA 1
ATOM 5612 C C . VAL D 1 39 ? 15.269 -6.446 54.775 1.00 24.85 17 VAL D C 1
ATOM 5613 O O . VAL D 1 39 ? 14.208 -6.849 55.275 1.00 24.90 17 VAL D O 1
ATOM 5617 N N . GLU D 1 40 ? 15.342 -5.964 53.539 1.00 23.02 18 GLU D N 1
ATOM 5618 C CA . GLU D 1 40 ? 14.184 -5.861 52.662 1.00 22.77 18 GLU D CA 1
ATOM 5619 C C . GLU D 1 40 ? 13.677 -7.228 52.209 1.00 24.07 18 GLU D C 1
ATOM 5620 O O . GLU D 1 40 ? 12.576 -7.332 51.673 1.00 24.54 18 GLU D O 1
ATOM 5626 N N . THR D 1 41 ? 14.489 -8.267 52.430 1.00 25.42 19 THR D N 1
ATOM 5627 C CA . THR D 1 41 ? 14.102 -9.643 52.152 1.00 27.31 19 THR D CA 1
ATOM 5628 C C . THR D 1 41 ? 13.549 -10.303 53.423 1.00 28.12 19 THR D C 1
ATOM 5629 O O . THR D 1 41 ? 12.432 -10.820 53.415 1.00 28.76 19 THR D O 1
ATOM 5633 N N . GLU D 1 42 ? 14.324 -10.262 54.506 1.00 27.61 20 GLU D N 1
ATOM 5634 C CA . GLU D 1 42 ? 13.963 -10.971 55.739 1.00 29.04 20 GLU D CA 1
ATOM 5635 C C . GLU D 1 42 ? 12.777 -10.352 56.485 1.00 29.03 20 GLU D C 1
ATOM 5636 O O . GLU D 1 42 ? 11.953 -11.081 57.033 1.00 30.20 20 GLU D O 1
ATOM 5642 N N . MET D 1 43 ? 12.687 -9.019 56.507 1.00 28.05 21 MET D N 1
ATOM 5643 C CA . MET D 1 43 ? 11.641 -8.354 57.287 1.00 28.78 21 MET D CA 1
ATOM 5644 C C . MET D 1 43 ? 10.227 -8.667 56.767 1.00 29.30 21 MET D C 1
ATOM 5645 O O . MET D 1 43 ? 9.377 -9.071 57.553 1.00 30.75 21 MET D O 1
ATOM 5650 N N . PRO D 1 44 ? 9.981 -8.515 55.448 1.00 28.86 22 PRO D N 1
ATOM 5651 C CA . PRO D 1 44 ? 8.679 -8.929 54.903 1.00 29.70 22 PRO D CA 1
ATOM 5652 C C . PRO D 1 44 ? 8.406 -10.422 55.032 1.00 32.45 22 PRO D C 1
ATOM 5653 O O . PRO D 1 44 ? 7.271 -10.816 55.327 1.00 33.01 22 PRO D O 1
ATOM 5657 N N . ALA D 1 45 ? 9.423 -11.250 54.790 1.00 33.22 23 ALA D N 1
ATOM 5658 C CA . ALA D 1 45 ? 9.245 -12.703 54.852 1.00 35.76 23 ALA D CA 1
ATOM 5659 C C . ALA D 1 45 ? 8.823 -13.125 56.251 1.00 37.23 23 ALA D C 1
ATOM 5660 O O . ALA D 1 45 ? 8.024 -14.036 56.428 1.00 39.08 23 ALA D O 1
ATOM 5662 N N . LEU D 1 46 ? 9.384 -12.455 57.240 1.00 36.59 24 LEU D N 1
ATOM 5663 C CA . LEU D 1 46 ? 9.057 -12.721 58.620 1.00 37.96 24 LEU D CA 1
ATOM 5664 C C . LEU D 1 46 ? 7.651 -12.196 58.939 1.00 38.30 24 LEU D C 1
ATOM 5665 O O . LEU D 1 46 ? 6.789 -12.945 59.414 1.00 40.35 24 LEU D O 1
ATOM 5670 N N . LEU D 1 47 ? 7.409 -10.922 58.650 1.00 36.50 25 LEU D N 1
ATOM 5671 C CA . LEU D 1 47 ? 6.147 -10.287 59.029 1.00 37.43 25 LEU D CA 1
ATOM 5672 C C . LEU D 1 47 ? 4.921 -10.761 58.239 1.00 39.49 25 LEU D C 1
ATOM 5673 O O . LEU D 1 47 ? 3.782 -10.601 58.694 1.00 40.85 25 LEU D O 1
ATOM 5678 N N . SER D 1 48 ? 5.149 -11.384 57.086 1.00 39.76 26 SER D N 1
ATOM 5679 C CA . SER D 1 48 ? 4.055 -11.972 56.333 1.00 42.01 26 SER D CA 1
ATOM 5680 C C . SER D 1 48 ? 3.507 -13.248 57.005 1.00 44.85 26 SER D C 1
ATOM 5681 O O . SER D 1 48 ? 2.424 -13.721 56.645 1.00 46.48 26 SER D O 1
ATOM 5684 N N . ARG D 1 49 ? 4.247 -13.783 57.983 1.00 45.44 27 ARG D N 1
ATOM 5685 C CA . ARG D 1 49 ? 3.814 -14.961 58.753 1.00 48.77 27 ARG D CA 1
ATOM 5686 C C . ARG D 1 49 ? 2.806 -14.604 59.852 1.00 49.70 27 ARG D C 1
ATOM 5687 O O . ARG D 1 49 ? 2.271 -15.496 60.517 1.00 52.16 27 ARG D O 1
ATOM 5695 N N . HIS D 1 50 ? 2.559 -13.308 60.051 1.00 47.88 28 HIS D N 1
ATOM 5696 C CA . HIS D 1 50 ? 1.606 -12.849 61.067 1.00 48.85 28 HIS D CA 1
ATOM 5697 C C . HIS D 1 50 ? 0.166 -13.170 60.659 1.00 50.96 28 HIS D C 1
ATOM 5698 O O . HIS D 1 50 ? -0.256 -12.841 59.547 1.00 50.89 28 HIS D O 1
ATOM 5705 N N . PRO D 1 51 ? -0.597 -13.811 61.560 1.00 53.79 29 PRO D N 1
ATOM 5706 C CA . PRO D 1 51 ? -1.913 -14.332 61.185 1.00 56.33 29 PRO D CA 1
ATOM 5707 C C . PRO D 1 51 ? -3.035 -13.296 61.155 1.00 56.64 29 PRO D C 1
ATOM 5708 O O . PRO D 1 51 ? -4.111 -13.576 60.621 1.00 58.91 29 PRO D O 1
ATOM 5712 N N . GLY D 1 52 ? -2.804 -12.129 61.742 1.00 54.79 30 GLY D N 1
ATOM 5713 C CA . GLY D 1 52 ? -3.863 -11.137 61.876 1.00 55.38 30 GLY D CA 1
ATOM 5714 C C . GLY D 1 52 ? -3.419 -9.719 61.594 1.00 52.71 30 GLY D C 1
ATOM 5715 O O . GLY D 1 52 ? -3.935 -8.778 62.204 1.00 53.40 30 GLY D O 1
ATOM 5716 N N . ALA D 1 53 ? -2.464 -9.569 60.677 1.00 49.67 31 ALA D N 1
ATOM 5717 C CA . ALA D 1 53 ? -1.925 -8.260 60.298 1.00 46.99 31 ALA D CA 1
ATOM 5718 C C . ALA D 1 53 ? -1.272 -8.305 58.918 1.00 44.71 31 ALA D C 1
ATOM 5719 O O . ALA D 1 53 ? -0.592 -9.274 58.577 1.00 44.60 31 ALA D O 1
ATOM 5721 N N . GLU D 1 54 ? -1.491 -7.254 58.132 1.00 43.05 32 GLU D N 1
ATOM 5722 C CA . GLU D 1 54 ? -0.875 -7.120 56.807 1.00 41.04 32 GLU D CA 1
ATOM 5723 C C . GLU D 1 54 ? 0.111 -5.956 56.817 1.00 37.65 32 GLU D C 1
ATOM 5724 O O . GLU D 1 54 ? -0.144 -4.924 57.445 1.00 37.08 32 GLU D O 1
ATOM 5730 N N . PHE D 1 55 ? 1.231 -6.109 56.117 1.00 35.14 33 PHE D N 1
ATOM 5731 C CA . PHE D 1 55 ? 2.245 -5.056 56.123 1.00 32.32 33 PHE D CA 1
ATOM 5732 C C . PHE D 1 55 ? 2.651 -4.616 54.739 1.00 30.94 33 PHE D C 1
ATOM 5733 O O . PHE D 1 55 ? 2.475 -5.350 53.766 1.00 31.52 33 PHE D O 1
ATOM 5741 N N . SER D 1 56 ? 3.206 -3.410 54.665 1.00 28.72 34 SER D N 1
ATOM 5742 C CA . SER D 1 56 ? 3.899 -2.968 53.480 1.00 26.54 34 SER D CA 1
ATOM 5743 C C . SER D 1 56 ? 5.207 -2.297 53.889 1.00 25.13 34 SER D C 1
ATOM 5744 O O . SER D 1 56 ? 5.344 -1.804 55.015 1.00 25.46 34 SER D O 1
ATOM 5747 N N . PHE D 1 57 ? 6.172 -2.291 52.977 1.00 23.79 35 PHE D N 1
ATOM 5748 C CA . PHE D 1 57 ? 7.534 -1.845 53.291 1.00 22.35 35 PHE D CA 1
ATOM 5749 C C . PHE D 1 57 ? 8.021 -0.793 52.314 1.00 20.85 35 PHE D C 1
ATOM 5750 O O . PHE D 1 57 ? 7.842 -0.916 51.104 1.00 21.13 35 PHE D O 1
ATOM 5758 N N . HIS D 1 58 ? 8.645 0.246 52.852 1.00 19.74 36 HIS D N 1
ATOM 5759 C CA . HIS D 1 58 ? 9.011 1.407 52.069 1.00 18.30 36 HIS D CA 1
ATOM 5760 C C . HIS D 1 58 ? 10.378 1.893 52.512 1.00 18.10 36 HIS D C 1
ATOM 5761 O O . HIS D 1 58 ? 10.583 2.230 53.681 1.00 17.83 36 HIS D O 1
ATOM 5768 N N . SER D 1 59 ? 11.317 1.908 51.574 1.00 17.40 37 SER D N 1
ATOM 5769 C CA . SER D 1 59 ? 12.700 2.166 51.915 1.00 17.67 37 SER D CA 1
ATOM 5770 C C . SER D 1 59 ? 13.198 3.528 51.465 1.00 17.04 37 SER D C 1
ATOM 5771 O O . SER D 1 59 ? 12.748 4.064 50.463 1.00 16.58 37 SER D O 1
ATOM 5774 N N . THR D 1 60 ? 14.161 4.047 52.222 1.00 17.04 38 THR D N 1
ATOM 5775 C CA . THR D 1 60 ? 15.016 5.151 51.790 1.00 17.20 38 THR D CA 1
ATOM 5776 C C . THR D 1 60 ? 16.446 4.645 52.026 1.00 17.23 38 THR D C 1
ATOM 5777 O O . THR D 1 60 ? 16.666 3.894 52.987 1.00 17.68 38 THR D O 1
ATOM 5781 N N . ARG D 1 61 ? 17.391 5.037 51.170 1.00 16.77 39 ARG D N 1
ATOM 5782 C CA . ARG D 1 61 ? 18.769 4.516 51.242 1.00 17.38 39 ARG D CA 1
ATOM 5783 C C . ARG D 1 61 ? 19.785 5.585 51.597 1.00 18.06 39 ARG D C 1
ATOM 5784 O O . ARG D 1 61 ? 19.727 6.692 51.077 1.00 17.74 39 ARG D O 1
ATOM 5792 N N . MET D 1 62 ? 20.710 5.224 52.483 1.00 18.65 40 MET D N 1
ATOM 5793 C CA . MET D 1 62 ? 21.891 6.016 52.770 1.00 20.32 40 MET D CA 1
ATOM 5794 C C . MET D 1 62 ? 23.077 5.198 52.289 1.00 20.72 40 MET D C 1
ATOM 5795 O O . MET D 1 62 ? 23.215 4.033 52.649 1.00 20.75 40 MET D O 1
ATOM 5800 N N . ARG D 1 63 ? 23.926 5.813 51.473 1.00 22.48 41 ARG D N 1
ATOM 5801 C CA . ARG D 1 63 ? 24.973 5.096 50.750 1.00 23.86 41 ARG D CA 1
ATOM 5802 C C . ARG D 1 63 ? 26.075 4.538 51.646 1.00 25.27 41 ARG D C 1
ATOM 5803 O O . ARG D 1 63 ? 26.666 5.261 52.472 1.00 25.54 41 ARG D O 1
ATOM 5811 N N . MET D 1 64 ? 26.318 3.239 51.484 1.00 25.22 42 MET D N 1
ATOM 5812 C CA . MET D 1 64 ? 27.435 2.554 52.136 1.00 27.33 42 MET D CA 1
ATOM 5813 C C . MET D 1 64 ? 27.616 1.214 51.458 1.00 27.36 42 MET D C 1
ATOM 5814 O O . MET D 1 64 ? 26.643 0.513 51.206 1.00 25.68 42 MET D O 1
ATOM 5819 N N . HIS D 1 65 ? 28.863 0.856 51.188 1.00 28.84 43 HIS D N 1
ATOM 5820 C CA . HIS D 1 65 ? 29.169 -0.499 50.759 1.00 30.57 43 HIS D CA 1
ATOM 5821 C C . HIS D 1 65 ? 30.391 -1.041 51.499 1.00 31.95 43 HIS D C 1
ATOM 5822 O O . HIS D 1 65 ? 30.698 -2.223 51.386 1.00 33.27 43 HIS D O 1
ATOM 5829 N N . THR D 1 66 ? 31.072 -0.178 52.259 1.00 32.45 44 THR D N 1
ATOM 5830 C CA . THR D 1 66 ? 32.244 -0.584 53.047 1.00 34.18 44 THR D CA 1
ATOM 5831 C C . THR D 1 66 ? 31.999 -0.346 54.538 1.00 33.43 44 THR D C 1
ATOM 5832 O O . THR D 1 66 ? 31.857 0.804 54.985 1.00 33.11 44 THR D O 1
ATOM 5836 N N . VAL D 1 67 ? 31.949 -1.435 55.298 1.00 33.32 45 VAL D N 1
ATOM 5837 C CA . VAL D 1 67 ? 31.627 -1.367 56.725 1.00 33.01 45 VAL D CA 1
ATOM 5838 C C . VAL D 1 67 ? 32.889 -1.022 57.527 1.00 35.08 45 VAL D C 1
ATOM 5839 O O . VAL D 1 67 ? 33.564 -1.899 58.077 1.00 36.11 45 VAL D O 1
ATOM 5843 N N . SER D 1 68 ? 33.184 0.275 57.565 1.00 35.58 46 SER D N 1
ATOM 5844 C CA . SER D 1 68 ? 34.383 0.832 58.188 1.00 38.00 46 SER D CA 1
ATOM 5845 C C . SER D 1 68 ? 33.957 2.071 58.960 1.00 37.57 46 SER D C 1
ATOM 5846 O O . SER D 1 68 ? 32.856 2.561 58.736 1.00 36.09 46 SER D O 1
ATOM 5849 N N . PRO D 1 69 ? 34.818 2.592 59.869 1.00 39.58 47 PRO D N 1
ATOM 5850 C CA . PRO D 1 69 ? 34.407 3.839 60.532 1.00 39.30 47 PRO D CA 1
ATOM 5851 C C . PRO D 1 69 ? 34.056 4.956 59.533 1.00 38.45 47 PRO D C 1
ATOM 5852 O O . PRO D 1 69 ? 33.032 5.618 59.700 1.00 37.06 47 PRO D O 1
ATOM 5856 N N . GLU D 1 70 ? 34.859 5.141 58.487 1.00 39.37 48 GLU D N 1
ATOM 5857 C CA . GLU D 1 70 ? 34.530 6.186 57.513 1.00 39.37 48 GLU D CA 1
ATOM 5858 C C . GLU D 1 70 ? 33.294 5.885 56.633 1.00 36.67 48 GLU D C 1
ATOM 5859 O O . GLU D 1 70 ? 32.510 6.786 56.353 1.00 35.89 48 GLU D O 1
ATOM 5865 N N . GLY D 1 71 ? 33.119 4.629 56.219 1.00 35.29 49 GLY D N 1
ATOM 5866 C CA . GLY D 1 71 ? 31.928 4.221 55.458 1.00 32.40 49 GLY D CA 1
ATOM 5867 C C . GLY D 1 71 ? 30.645 4.491 56.236 1.00 30.41 49 GLY D C 1
ATOM 5868 O O . GLY D 1 71 ? 29.690 5.078 55.709 1.00 28.39 49 GLY D O 1
ATOM 5869 N N . LEU D 1 72 ? 30.644 4.064 57.500 1.00 30.61 50 LEU D N 1
ATOM 5870 C CA . LEU D 1 72 ? 29.549 4.298 58.439 1.00 29.41 50 LEU D CA 1
ATOM 5871 C C . LEU D 1 72 ? 29.293 5.783 58.740 1.00 29.46 50 LEU D C 1
ATOM 5872 O O . LEU D 1 72 ? 28.133 6.215 58.801 1.00 28.04 50 LEU D O 1
ATOM 5877 N N . ALA D 1 73 ? 30.357 6.565 58.919 1.00 30.52 51 ALA D N 1
ATOM 5878 C CA . ALA D 1 73 ? 30.182 7.991 59.204 1.00 30.90 51 ALA D CA 1
ATOM 5879 C C . ALA D 1 73 ? 29.621 8.718 57.988 1.00 30.01 51 ALA D C 1
ATOM 5880 O O . ALA D 1 73 ? 28.726 9.547 58.126 1.00 29.08 51 ALA D O 1
ATOM 5882 N N . ALA D 1 74 ? 30.124 8.389 56.797 1.00 30.08 52 ALA D N 1
ATOM 5883 C CA . ALA D 1 74 ? 29.567 8.951 55.566 1.00 29.41 52 ALA D CA 1
ATOM 5884 C C . ALA D 1 74 ? 28.078 8.588 55.423 1.00 27.98 52 ALA D C 1
ATOM 5885 O O . ALA D 1 74 ? 27.255 9.435 55.047 1.00 27.04 52 ALA D O 1
ATOM 5887 N N . MET D 1 75 ? 27.747 7.336 55.742 1.00 26.68 53 MET D N 1
ATOM 5888 C CA . MET D 1 75 ? 26.379 6.837 55.694 1.00 25.36 53 MET D CA 1
ATOM 5889 C C . MET D 1 75 ? 25.481 7.554 56.711 1.00 25.08 53 MET D C 1
ATOM 5890 O O . MET D 1 75 ? 24.438 8.085 56.349 1.00 24.15 53 MET D O 1
ATOM 5895 N N . ASN D 1 76 ? 25.912 7.597 57.971 1.00 25.95 54 ASN D N 1
ATOM 5896 C CA . ASN D 1 76 ? 25.161 8.298 59.028 1.00 26.64 54 ASN D CA 1
ATOM 5897 C C . ASN D 1 76 ? 24.873 9.784 58.690 1.00 27.21 54 ASN D C 1
ATOM 5898 O O . ASN D 1 76 ? 23.816 10.327 59.054 1.00 26.89 54 ASN D O 1
ATOM 5903 N N . ALA D 1 77 ? 25.811 10.439 58.003 1.00 27.65 55 ALA D N 1
ATOM 5904 C CA . ALA D 1 77 ? 25.617 11.848 57.649 1.00 28.84 55 ALA D CA 1
ATOM 5905 C C . ALA D 1 77 ? 24.431 12.072 56.690 1.00 28.10 55 ALA D C 1
ATOM 5906 O O . ALA D 1 77 ? 24.017 13.210 56.485 1.00 28.91 55 ALA D O 1
ATOM 5908 N N . GLN D 1 78 ? 23.888 10.989 56.118 1.00 26.96 56 GLN D N 1
ATOM 5909 C CA . GLN D 1 78 ? 22.746 11.062 55.208 1.00 25.88 56 GLN D CA 1
ATOM 5910 C C . GLN D 1 78 ? 21.397 10.885 55.921 1.00 24.93 56 GLN D C 1
ATOM 5911 O O . GLN D 1 78 ? 20.365 10.806 55.268 1.00 23.33 56 GLN D O 1
ATOM 5917 N N . ARG D 1 79 ? 21.402 10.833 57.255 1.00 25.28 57 ARG D N 1
ATOM 5918 C CA . ARG D 1 79 ? 20.193 10.515 58.001 1.00 25.40 57 ARG D CA 1
ATOM 5919 C C . ARG D 1 79 ? 19.056 11.504 57.750 1.00 25.38 57 ARG D C 1
ATOM 5920 O O . ARG D 1 79 ? 17.923 11.109 57.515 1.00 24.39 57 ARG D O 1
ATOM 5928 N N . GLU D 1 80 ? 19.371 12.789 57.828 1.00 26.19 58 GLU D N 1
ATOM 5929 C CA . GLU D 1 80 ? 18.360 13.841 57.749 1.00 27.20 58 GLU D CA 1
ATOM 5930 C C . GLU D 1 80 ? 17.667 13.869 56.385 1.00 25.56 58 GLU D C 1
ATOM 5931 O O . GLU D 1 80 ? 16.448 14.045 56.305 1.00 24.81 58 GLU D O 1
ATOM 5937 N N . ARG D 1 81 ? 18.453 13.673 55.330 1.00 24.02 59 ARG D N 1
ATOM 5938 C CA . ARG D 1 81 ? 17.921 13.489 53.985 1.00 23.42 59 ARG D CA 1
ATOM 5939 C C . ARG D 1 81 ? 16.955 12.277 53.957 1.00 21.76 59 ARG D C 1
ATOM 5940 O O . ARG D 1 81 ? 15.820 12.390 53.472 1.00 21.62 59 ARG D O 1
ATOM 5948 N N . CYS D 1 82 ? 17.374 11.138 54.523 1.00 20.57 60 CYS D N 1
ATOM 5949 C CA . CYS D 1 82 ? 16.555 9.909 54.468 1.00 19.98 60 CYS D CA 1
ATOM 5950 C C . CYS D 1 82 ? 15.258 10.062 55.253 1.00 20.05 60 CYS D C 1
ATOM 5951 O O . CYS D 1 82 ? 14.212 9.590 54.822 1.00 19.38 60 CYS D O 1
ATOM 5954 N N . VAL D 1 83 ? 15.337 10.729 56.396 1.00 21.06 61 VAL D N 1
ATOM 5955 C CA . VAL D 1 83 ? 14.159 10.975 57.215 1.00 21.91 61 VAL D CA 1
ATOM 5956 C C . VAL D 1 83 ? 13.115 11.784 56.460 1.00 22.53 61 VAL D C 1
ATOM 5957 O O . VAL D 1 83 ? 11.945 11.413 56.471 1.00 23.00 61 VAL D O 1
ATOM 5961 N N . LEU D 1 84 ? 13.540 12.859 55.791 1.00 23.01 62 LEU D N 1
ATOM 5962 C CA . LEU D 1 84 ? 12.641 13.671 54.959 1.00 23.91 62 LEU D CA 1
ATOM 5963 C C . LEU D 1 84 ? 11.969 12.848 53.845 1.00 22.99 62 LEU D C 1
ATOM 5964 O O . LEU D 1 84 ? 10.757 12.997 53.568 1.00 23.19 62 LEU D O 1
ATOM 5969 N N . GLU D 1 85 ? 12.740 11.954 53.235 1.00 20.15 63 GLU D N 1
ATOM 5970 C CA . GLU D 1 85 ? 12.207 11.129 52.144 1.00 19.56 63 GLU D CA 1
ATOM 5971 C C . GLU D 1 85 ? 11.188 10.150 52.654 1.00 18.75 63 GLU D C 1
ATOM 5972 O O . GLU D 1 85 ? 10.125 10.014 52.063 1.00 18.61 63 GLU D O 1
ATOM 5978 N N . ILE D 1 86 ? 11.513 9.458 53.745 1.00 17.85 64 ILE D N 1
ATOM 5979 C CA . ILE D 1 86 ? 10.610 8.416 54.209 1.00 18.40 64 ILE D CA 1
ATOM 5980 C C . ILE D 1 86 ? 9.351 9.006 54.871 1.00 19.32 64 ILE D C 1
ATOM 5981 O O . ILE D 1 86 ? 8.253 8.445 54.757 1.00 19.02 64 ILE D O 1
ATOM 5986 N N . ALA D 1 87 ? 9.502 10.154 55.533 1.00 20.48 65 ALA D N 1
ATOM 5987 C CA . ALA D 1 87 ? 8.353 10.827 56.140 1.00 21.25 65 ALA D CA 1
ATOM 5988 C C . ALA D 1 87 ? 7.256 11.104 55.122 1.00 21.95 65 ALA D C 1
ATOM 5989 O O . ALA D 1 87 ? 6.070 11.041 55.459 1.00 22.72 65 ALA D O 1
ATOM 5991 N N . ASP D 1 88 ? 7.639 11.419 53.882 1.00 21.29 66 ASP D N 1
ATOM 5992 C CA . ASP D 1 88 ? 6.639 11.703 52.832 1.00 21.78 66 ASP D CA 1
ATOM 5993 C C . ASP D 1 88 ? 5.679 10.538 52.608 1.00 21.39 66 ASP D C 1
ATOM 5994 O O . ASP D 1 88 ? 4.586 10.740 52.085 1.00 22.00 66 ASP D O 1
ATOM 5999 N N . ALA D 1 89 ? 6.114 9.328 52.966 1.00 20.67 67 ALA D N 1
ATOM 6000 C CA . ALA D 1 89 ? 5.308 8.114 52.768 1.00 21.20 67 ALA D CA 1
ATOM 6001 C C . ALA D 1 89 ? 4.365 7.825 53.937 1.00 22.68 67 ALA D C 1
ATOM 6002 O O . ALA D 1 89 ? 3.613 6.835 53.924 1.00 22.62 67 ALA D O 1
ATOM 6004 N N . ALA D 1 90 ? 4.418 8.694 54.943 1.00 23.40 68 ALA D N 1
ATOM 6005 C CA . ALA D 1 90 ? 3.635 8.551 56.172 1.00 25.52 68 ALA D CA 1
ATOM 6006 C C . ALA D 1 90 ? 3.607 7.123 56.739 1.00 25.50 68 ALA D C 1
ATOM 6007 O O . ALA D 1 90 ? 2.521 6.569 56.965 1.00 25.98 68 ALA D O 1
ATOM 6009 N N . PRO D 1 91 ? 4.792 6.524 56.989 1.00 24.50 69 PRO D N 1
ATOM 6010 C CA . PRO D 1 91 ? 4.808 5.206 57.618 1.00 24.84 69 PRO D CA 1
ATOM 6011 C C . PRO D 1 91 ? 4.407 5.307 59.092 1.00 26.21 69 PRO D C 1
ATOM 6012 O O . PRO D 1 91 ? 4.569 6.363 59.693 1.00 26.52 69 PRO D O 1
ATOM 6016 N N . GLU D 1 92 ? 3.891 4.224 59.663 1.00 27.60 70 GLU D N 1
ATOM 6017 C CA . GLU D 1 92 ? 3.524 4.209 61.091 1.00 29.29 70 GLU D CA 1
ATOM 6018 C C . GLU D 1 92 ? 4.745 4.111 61.997 1.00 28.87 70 GLU D C 1
ATOM 6019 O O . GLU D 1 92 ? 4.777 4.738 63.064 1.00 29.36 70 GLU D O 1
ATOM 6025 N N . VAL D 1 93 ? 5.722 3.299 61.584 1.00 27.73 71 VAL D N 1
ATOM 6026 C CA . VAL D 1 93 ? 7.031 3.200 62.249 1.00 28.10 71 VAL D CA 1
ATOM 6027 C C . VAL D 1 93 ? 8.169 3.305 61.236 1.00 26.30 71 VAL D C 1
ATOM 6028 O O . VAL D 1 93 ? 8.051 2.827 60.112 1.00 25.84 71 VAL D O 1
ATOM 6032 N N . ILE D 1 94 ? 9.293 3.870 61.664 1.00 26.16 72 ILE D N 1
ATOM 6033 C CA . ILE D 1 94 ? 10.498 3.929 60.837 1.00 24.91 72 ILE D CA 1
ATOM 6034 C C . ILE D 1 94 ? 11.612 3.187 61.568 1.00 25.46 72 ILE D C 1
ATOM 6035 O O . ILE D 1 94 ? 11.887 3.457 62.746 1.00 26.93 72 ILE D O 1
ATOM 6040 N N . LEU D 1 95 ? 12.219 2.221 60.882 1.00 24.81 73 LEU D N 1
ATOM 6041 C CA . LEU D 1 95 ? 13.344 1.473 61.440 1.00 24.46 73 LEU D CA 1
ATOM 6042 C C . LEU D 1 95 ? 14.660 1.979 60.852 1.00 23.46 73 LEU D C 1
ATOM 6043 O O . LEU D 1 95 ? 14.883 1.888 59.626 1.00 22.35 73 LEU D O 1
ATOM 6048 N N . TYR D 1 96 ? 15.520 2.501 61.730 1.00 23.10 74 TYR D N 1
ATOM 6049 C CA . TYR D 1 96 ? 16.910 2.858 61.378 1.00 22.73 74 TYR D CA 1
ATOM 6050 C C . TYR D 1 96 ? 17.705 1.568 61.411 1.00 23.31 74 TYR D C 1
ATOM 6051 O O . TYR D 1 96 ? 18.057 1.053 62.483 1.00 23.65 74 TYR D O 1
ATOM 6060 N N . ALA D 1 97 ? 17.967 1.033 60.221 1.00 22.52 75 ALA D N 1
ATOM 6061 C CA . ALA D 1 97 ? 18.293 -0.365 60.081 1.00 23.20 75 ALA D CA 1
ATOM 6062 C C . ALA D 1 97 ? 19.709 -0.837 60.411 1.00 24.04 75 ALA D C 1
ATOM 6063 O O . ALA D 1 97 ? 19.865 -1.983 60.832 1.00 25.02 75 ALA D O 1
ATOM 6065 N N . CYS D 1 98 ? 20.743 -0.022 60.227 1.00 24.27 76 CYS D N 1
ATOM 6066 C CA . CYS D 1 98 ? 22.087 -0.575 60.454 1.00 25.21 76 CYS D CA 1
ATOM 6067 C C . CYS D 1 98 ? 22.454 -0.512 61.920 1.00 25.78 76 CYS D C 1
ATOM 6068 O O . CYS D 1 98 ? 22.573 0.586 62.482 1.00 25.31 76 CYS D O 1
ATOM 6071 N N . LEU D 1 99 ? 22.646 -1.688 62.520 1.00 26.32 77 LEU D N 1
ATOM 6072 C CA . LEU D 1 99 ? 23.015 -1.789 63.940 1.00 27.56 77 LEU D CA 1
ATOM 6073 C C . LEU D 1 99 ? 24.399 -1.218 64.257 1.00 27.93 77 LEU D C 1
ATOM 6074 O O . LEU D 1 99 ? 24.536 -0.423 65.180 1.00 28.29 77 LEU D O 1
ATOM 6079 N N . VAL D 1 100 ? 25.426 -1.624 63.518 1.00 27.80 78 VAL D N 1
ATOM 6080 C CA . VAL D 1 100 ? 26.777 -1.169 63.847 1.00 28.56 78 VAL D CA 1
ATOM 6081 C C . VAL D 1 100 ? 26.988 0.353 63.629 1.00 27.92 78 VAL D C 1
ATOM 6082 O O . VAL D 1 100 ? 27.813 0.961 64.313 1.00 28.94 78 VAL D O 1
ATOM 6086 N N . ALA D 1 101 ? 26.237 0.940 62.691 1.00 26.06 79 ALA D N 1
ATOM 6087 C CA . ALA D 1 101 ? 26.249 2.384 62.436 1.00 25.99 79 ALA D CA 1
ATOM 6088 C C . ALA D 1 101 ? 25.923 3.190 63.693 1.00 26.42 79 ALA D C 1
ATOM 6089 O O . ALA D 1 101 ? 26.440 4.291 63.884 1.00 27.25 79 ALA D O 1
ATOM 6091 N N . VAL D 1 102 ? 25.040 2.645 64.518 1.00 26.47 80 VAL D N 1
ATOM 6092 C CA . VAL D 1 102 ? 24.681 3.265 65.791 1.00 28.13 80 VAL D CA 1
ATOM 6093 C C . VAL D 1 102 ? 25.658 2.837 66.887 1.00 30.07 80 VAL D C 1
ATOM 6094 O O . VAL D 1 102 ? 26.168 3.673 67.639 1.00 30.98 80 VAL D O 1
ATOM 6098 N N . MET D 1 103 ? 25.949 1.539 66.952 1.00 31.09 81 MET D N 1
ATOM 6099 C CA . MET D 1 103 ? 26.748 1.001 68.060 1.00 33.31 81 MET D CA 1
ATOM 6100 C C . MET D 1 103 ? 28.209 1.434 68.063 1.00 34.72 81 MET D C 1
ATOM 6101 O O . MET D 1 103 ? 28.845 1.423 69.111 1.00 36.31 81 MET D O 1
ATOM 6106 N N . VAL D 1 104 ? 28.726 1.853 66.908 1.00 34.39 82 VAL D N 1
ATOM 6107 C CA . VAL D 1 104 ? 30.072 2.429 66.836 1.00 35.90 82 VAL D CA 1
ATOM 6108 C C . VAL D 1 104 ? 30.145 3.745 67.628 1.00 36.44 82 VAL D C 1
ATOM 6109 O O . VAL D 1 104 ? 31.221 4.169 68.059 1.00 38.06 82 VAL D O 1
ATOM 6113 N N . GLY D 1 105 ? 28.985 4.362 67.845 1.00 35.34 83 GLY D N 1
ATOM 6114 C CA . GLY D 1 105 ? 28.908 5.653 68.530 1.00 36.07 83 GLY D CA 1
ATOM 6115 C C . GLY D 1 105 ? 29.062 5.614 70.043 1.00 37.05 83 GLY D C 1
ATOM 6116 O O . GLY D 1 105 ? 29.108 6.663 70.681 1.00 38.79 83 GLY D O 1
ATOM 6117 N N . GLY D 1 106 ? 29.148 4.425 70.629 1.00 36.47 84 GLY D N 1
ATOM 6118 C CA . GLY D 1 106 ? 29.307 4.327 72.083 1.00 38.13 84 GLY D CA 1
ATOM 6119 C C . GLY D 1 106 ? 28.060 4.638 72.912 1.00 37.39 84 GLY D C 1
ATOM 6120 O O . GLY D 1 106 ? 26.976 4.911 72.356 1.00 35.67 84 GLY D O 1
ATOM 6121 N N . PRO D 1 107 ? 28.216 4.630 74.252 1.00 38.40 85 PRO D N 1
ATOM 6122 C CA . PRO D 1 107 ? 27.103 4.420 75.176 1.00 37.81 85 PRO D CA 1
ATOM 6123 C C . PRO D 1 107 ? 25.860 5.279 74.934 1.00 35.99 85 PRO D C 1
ATOM 6124 O O . PRO D 1 107 ? 25.914 6.504 75.016 1.00 36.02 85 PRO D O 1
ATOM 6128 N N . GLY D 1 108 ? 24.752 4.607 74.649 1.00 34.31 86 GLY D N 1
ATOM 6129 C CA . GLY D 1 108 ? 23.461 5.255 74.497 1.00 33.85 86 GLY D CA 1
ATOM 6130 C C . GLY D 1 108 ? 23.182 5.885 73.144 1.00 32.13 86 GLY D C 1
ATOM 6131 O O . GLY D 1 108 ? 22.202 6.629 73.001 1.00 31.69 86 GLY D O 1
ATOM 6132 N N . GLU D 1 109 ? 24.033 5.603 72.157 1.00 31.01 87 GLU D N 1
ATOM 6133 C CA . GLU D 1 109 ? 23.855 6.196 70.823 1.00 30.05 87 GLU D CA 1
ATOM 6134 C C . GLU D 1 109 ? 22.467 5.965 70.199 1.00 28.71 87 GLU D C 1
ATOM 6135 O O . GLU D 1 109 ? 21.932 6.866 69.553 1.00 28.27 87 GLU D O 1
ATOM 6141 N N . HIS D 1 110 ? 21.865 4.790 70.416 1.00 28.21 88 HIS D N 1
ATOM 6142 C CA . HIS D 1 110 ? 20.533 4.531 69.843 1.00 27.32 88 HIS D CA 1
ATOM 6143 C C . HIS D 1 110 ? 19.473 5.501 70.358 1.00 27.99 88 HIS D C 1
ATOM 6144 O O . HIS D 1 110 ? 18.567 5.870 69.617 1.00 26.91 88 HIS D O 1
ATOM 6151 N N . HIS D 1 111 ? 19.605 5.925 71.614 1.00 29.88 89 HIS D N 1
ATOM 6152 C CA . HIS D 1 111 ? 18.713 6.935 72.171 1.00 31.34 89 HIS D CA 1
ATOM 6153 C C . HIS D 1 111 ? 18.843 8.265 71.422 1.00 31.40 89 HIS D C 1
ATOM 6154 O O . HIS D 1 111 ? 17.832 8.849 71.017 1.00 31.38 89 HIS D O 1
ATOM 6161 N N . ARG D 1 112 ? 20.079 8.738 71.250 1.00 32.04 90 ARG D N 1
ATOM 6162 C CA . ARG D 1 112 ? 20.371 10.004 70.557 1.00 32.13 90 ARG D CA 1
ATOM 6163 C C . ARG D 1 112 ? 19.916 9.995 69.106 1.00 30.48 90 ARG D C 1
ATOM 6164 O O . ARG D 1 112 ? 19.340 10.976 68.633 1.00 30.48 90 ARG D O 1
ATOM 6172 N N . VAL D 1 113 ? 20.189 8.888 68.413 1.00 29.42 91 VAL D N 1
ATOM 6173 C CA . VAL D 1 113 ? 19.789 8.712 67.017 1.00 28.15 91 VAL D CA 1
ATOM 6174 C C . VAL D 1 113 ? 18.255 8.692 66.917 1.00 27.97 91 VAL D C 1
ATOM 6175 O O . VAL D 1 113 ? 17.682 9.429 66.103 1.00 26.98 91 VAL D O 1
ATOM 6179 N N . GLU D 1 114 ? 17.606 7.895 67.774 1.00 28.19 92 GLU D N 1
ATOM 6180 C CA . GLU D 1 114 ? 16.138 7.807 67.798 1.00 28.73 92 GLU D CA 1
ATOM 6181 C C . GLU D 1 114 ? 15.487 9.137 68.171 1.00 30.20 92 GLU D C 1
ATOM 6182 O O . GLU D 1 114 ? 14.505 9.543 67.552 1.00 29.60 92 GLU D O 1
ATOM 6188 N N . SER D 1 115 ? 16.057 9.821 69.163 1.00 31.47 93 SER D N 1
ATOM 6189 C CA . SER D 1 115 ? 15.579 11.139 69.551 1.00 33.71 93 SER D CA 1
ATOM 6190 C C . SER D 1 115 ? 15.743 12.190 68.447 1.00 33.54 93 SER D C 1
ATOM 6191 O O . SER D 1 115 ? 14.840 13.001 68.235 1.00 34.10 93 SER D O 1
ATOM 6194 N N . ALA D 1 116 ? 16.871 12.167 67.735 1.00 32.76 94 ALA D N 1
ATOM 6195 C CA . ALA D 1 116 ? 17.102 13.123 66.638 1.00 32.60 94 ALA D CA 1
ATOM 6196 C C . ALA D 1 116 ? 16.141 12.906 65.473 1.00 31.34 94 ALA D C 1
ATOM 6197 O O . ALA D 1 116 ? 15.661 13.873 64.856 1.00 31.75 94 ALA D O 1
ATOM 6199 N N . VAL D 1 117 ? 15.883 11.640 65.157 1.00 29.30 95 VAL D N 1
ATOM 6200 C CA . VAL D 1 117 ? 14.940 11.295 64.094 1.00 27.81 95 VAL D CA 1
ATOM 6201 C C . VAL D 1 117 ? 13.538 11.772 64.494 1.00 28.40 95 VAL D C 1
ATOM 6202 O O . VAL D 1 117 ? 12.869 12.437 63.708 1.00 27.70 95 VAL D O 1
ATOM 6206 N N . ALA D 1 118 ? 13.136 11.468 65.728 1.00 28.84 96 ALA D N 1
ATOM 6207 C CA . ALA D 1 118 ? 11.842 11.892 66.270 1.00 30.84 96 ALA D CA 1
ATOM 6208 C C . ALA D 1 118 ? 11.652 13.414 66.249 1.00 32.33 96 ALA D C 1
ATOM 6209 O O . ALA D 1 118 ? 10.580 13.898 65.888 1.00 32.91 96 ALA D O 1
ATOM 6211 N N . GLU D 1 119 ? 12.693 14.150 66.629 1.00 33.68 97 GLU D N 1
ATOM 6212 C CA . GLU D 1 119 ? 12.678 15.609 66.587 1.00 36.15 97 GLU D CA 1
ATOM 6213 C C . GLU D 1 119 ? 12.454 16.112 65.161 1.00 35.57 97 GLU D C 1
ATOM 6214 O O . GLU D 1 119 ? 11.542 16.908 64.921 1.00 36.63 97 GLU D O 1
ATOM 6220 N N . GLN D 1 120 ? 13.253 15.610 64.220 1.00 33.83 98 GLN D N 1
ATOM 6221 C CA . GLN D 1 120 ? 13.153 15.990 62.810 1.00 33.12 98 GLN D CA 1
ATOM 6222 C C . GLN D 1 120 ? 11.746 15.750 62.254 1.00 33.15 98 GLN D C 1
ATOM 6223 O O . GLN D 1 120 ? 11.174 16.611 61.568 1.00 33.64 98 GLN D O 1
ATOM 6229 N N . LEU D 1 121 ? 11.191 14.583 62.567 1.00 32.60 99 LEU D N 1
ATOM 6230 C CA . LEU D 1 121 ? 9.854 14.229 62.128 1.00 32.69 99 LEU D CA 1
ATOM 6231 C C . LEU D 1 121 ? 8.839 15.222 62.663 1.00 35.10 99 LEU D C 1
ATOM 6232 O O . LEU D 1 121 ? 8.053 15.769 61.893 1.00 35.82 99 LEU D O 1
ATOM 6237 N N . ALA D 1 122 ? 8.877 15.472 63.973 1.00 36.94 100 ALA D N 1
ATOM 6238 C CA . ALA D 1 122 ? 7.917 16.362 64.619 1.00 40.26 100 ALA D CA 1
ATOM 6239 C C . ALA D 1 122 ? 7.925 17.768 64.028 1.00 42.14 100 ALA D C 1
ATOM 6240 O O . ALA D 1 122 ? 6.892 18.422 64.005 1.00 44.03 100 ALA D O 1
ATOM 6242 N N . THR D 1 123 ? 9.082 18.237 63.562 1.00 42.56 101 THR D N 1
ATOM 6243 C CA . THR D 1 123 ? 9.169 19.566 62.941 1.00 44.82 101 THR D CA 1
ATOM 6244 C C . THR D 1 123 ? 8.448 19.589 61.583 1.00 44.61 101 THR D C 1
ATOM 6245 O O . THR D 1 123 ? 7.906 20.618 61.174 1.00 45.82 101 THR D O 1
ATOM 6249 N N . GLY D 1 124 ? 8.431 18.444 60.901 1.00 43.01 102 GLY D N 1
ATOM 6250 C CA . GLY D 1 124 ? 7.708 18.312 59.637 1.00 43.45 102 GLY D CA 1
ATOM 6251 C C . GLY D 1 124 ? 6.256 17.881 59.799 1.00 44.76 102 GLY D C 1
ATOM 6252 O O . GLY D 1 124 ? 5.556 17.678 58.813 1.00 44.75 102 GLY D O 1
ATOM 6253 N N . GLY D 1 125 ? 5.808 17.721 61.043 1.00 46.59 103 GLY D N 1
ATOM 6254 C CA . GLY D 1 125 ? 4.413 17.372 61.333 1.00 48.21 103 GLY D CA 1
ATOM 6255 C C . GLY D 1 125 ? 4.062 15.889 61.282 1.00 47.34 103 GLY D C 1
ATOM 6256 O O . GLY D 1 125 ? 2.877 15.534 61.295 1.00 48.62 103 GLY D O 1
ATOM 6257 N N . SER D 1 126 ? 5.075 15.025 61.220 1.00 45.08 104 SER D N 1
ATOM 6258 C CA . SER D 1 126 ? 4.861 13.575 61.245 1.00 44.01 104 SER D CA 1
ATOM 6259 C C . SER D 1 126 ? 4.919 13.044 62.669 1.00 44.23 104 SER D C 1
ATOM 6260 O O . SER D 1 126 ? 5.675 13.552 63.498 1.00 44.68 104 SER D O 1
ATOM 6263 N N . GLN D 1 127 ? 4.113 12.025 62.949 1.00 44.06 105 GLN D N 1
ATOM 6264 C CA . GLN D 1 127 ? 4.185 11.345 64.238 1.00 44.16 105 GLN D CA 1
ATOM 6265 C C . GLN D 1 127 ? 4.469 9.867 64.041 1.00 41.71 105 GLN D C 1
ATOM 6266 O O . GLN D 1 127 ? 3.991 9.025 64.799 1.00 43.06 105 GLN D O 1
ATOM 6272 N N . ALA D 1 128 ? 5.240 9.558 63.005 1.00 38.08 106 ALA D N 1
ATOM 6273 C CA . ALA D 1 128 ? 5.755 8.214 62.800 1.00 35.08 106 ALA D CA 1
ATOM 6274 C C . ALA D 1 128 ? 6.609 7.839 64.009 1.00 34.01 106 ALA D C 1
ATOM 6275 O O . ALA D 1 128 ? 7.422 8.649 64.471 1.00 33.68 106 ALA D O 1
ATOM 6277 N N . LEU D 1 129 ? 6.393 6.632 64.527 1.00 32.94 107 LEU D N 1
ATOM 6278 C CA . LEU D 1 129 ? 7.192 6.077 65.617 1.00 32.71 107 LEU D CA 1
ATOM 6279 C C . LEU D 1 129 ? 8.584 5.742 65.089 1.00 30.31 107 LEU D C 1
ATOM 6280 O O . LEU D 1 129 ? 8.739 5.447 63.896 1.00 28.97 107 LEU D O 1
ATOM 6285 N N . VAL D 1 130 ? 9.598 5.797 65.952 1.00 29.90 108 VAL D N 1
ATOM 6286 C CA . VAL D 1 130 ? 10.996 5.535 65.522 1.00 28.39 108 VAL D CA 1
ATOM 6287 C C . VAL D 1 130 ? 11.615 4.381 66.294 1.00 28.27 108 VAL D C 1
ATOM 6288 O O . VAL D 1 130 ? 11.615 4.392 67.517 1.00 29.60 108 VAL D O 1
ATOM 6292 N N . ARG D 1 131 ? 12.156 3.406 65.570 1.00 27.00 109 ARG D N 1
ATOM 6293 C CA . ARG D 1 131 ? 12.947 2.341 66.168 1.00 26.96 109 ARG D CA 1
ATOM 6294 C C . ARG D 1 131 ? 14.291 2.196 65.441 1.00 26.11 109 ARG D C 1
ATOM 6295 O O . ARG D 1 131 ? 14.473 2.674 64.310 1.00 25.07 109 ARG D O 1
ATOM 6303 N N . SER D 1 132 ? 15.244 1.558 66.102 1.00 26.16 110 SER D N 1
ATOM 6304 C CA . SER D 1 132 ? 16.502 1.231 65.461 1.00 25.25 110 SER D CA 1
ATOM 6305 C C . SER D 1 132 ? 16.818 -0.236 65.710 1.00 25.38 110 SER D C 1
ATOM 6306 O O . SER D 1 132 ? 16.315 -0.831 66.666 1.00 26.05 110 SER D O 1
ATOM 6309 N N . SER D 1 133 ? 17.632 -0.822 64.838 1.00 24.28 111 SER D N 1
ATOM 6310 C CA . SER D 1 133 ? 18.073 -2.203 65.032 1.00 24.77 111 SER D CA 1
ATOM 6311 C C . SER D 1 133 ? 18.860 -2.340 66.339 1.00 25.41 111 SER D C 1
ATOM 6312 O O . SER D 1 133 ? 18.699 -3.317 67.073 1.00 26.07 111 SER D O 1
ATOM 6315 N N 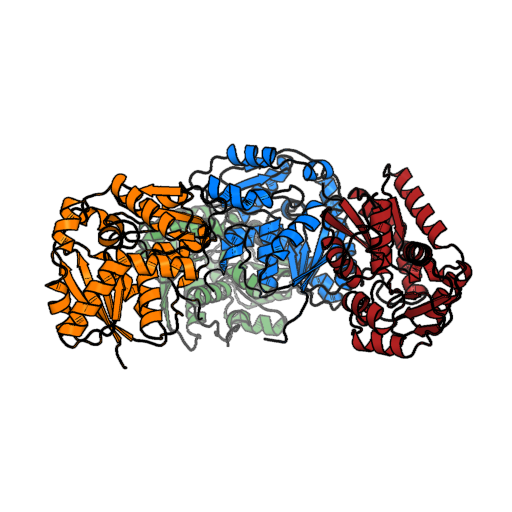. ALA D 1 134 ? 19.694 -1.343 66.624 1.00 24.85 112 ALA D N 1
ATOM 6316 C CA . ALA D 1 134 ? 20.488 -1.316 67.842 1.00 25.79 112 ALA D CA 1
ATOM 6317 C C . ALA D 1 134 ? 19.591 -1.322 69.079 1.00 26.59 112 ALA D C 1
ATOM 6318 O O . ALA D 1 134 ? 19.760 -2.157 69.964 1.00 27.88 112 ALA D O 1
ATOM 6320 N N . GLY D 1 135 ? 18.629 -0.401 69.127 1.00 26.37 113 GLY D N 1
ATOM 6321 C CA . GLY D 1 135 ? 17.662 -0.356 70.213 1.00 27.71 113 GLY D CA 1
ATOM 6322 C C . GLY D 1 135 ? 16.789 -1.601 70.291 1.00 28.38 113 GLY D C 1
ATOM 6323 O O . GLY D 1 135 ? 16.469 -2.082 71.391 1.00 28.42 113 GLY D O 1
ATOM 6324 N N . ALA D 1 136 ? 16.410 -2.115 69.119 1.00 26.95 114 ALA D N 1
ATOM 6325 C CA . ALA D 1 136 ? 15.564 -3.309 69.007 1.00 27.46 114 ALA D CA 1
ATOM 6326 C C . ALA D 1 136 ? 16.224 -4.554 69.563 1.00 28.70 114 ALA D C 1
ATOM 6327 O O . ALA D 1 136 ? 15.562 -5.386 70.189 1.00 29.91 114 ALA D O 1
ATOM 6329 N N . LEU D 1 137 ? 17.527 -4.691 69.331 1.00 28.60 115 LEU D N 1
ATOM 6330 C CA . LEU D 1 137 ? 18.276 -5.802 69.897 1.00 30.22 115 LEU D CA 1
ATOM 6331 C C . LEU D 1 137 ? 18.272 -5.755 71.425 1.00 31.77 115 LEU D C 1
ATOM 6332 O O . LEU D 1 137 ? 18.051 -6.776 72.071 1.00 33.18 115 LEU D O 1
ATOM 6337 N N . VAL D 1 138 ? 18.516 -4.578 71.998 1.00 31.47 116 VAL D N 1
ATOM 6338 C CA . VAL D 1 138 ? 18.419 -4.397 73.456 1.00 32.55 116 VAL D CA 1
ATOM 6339 C C . VAL D 1 138 ? 17.024 -4.823 73.948 1.00 33.80 116 VAL D C 1
ATOM 6340 O O . VAL D 1 138 ? 16.900 -5.604 74.899 1.00 35.06 116 VAL D O 1
ATOM 6344 N N . GLU D 1 139 ? 15.995 -4.311 73.269 1.00 33.51 117 GLU D N 1
ATOM 6345 C CA . GLU D 1 139 ? 14.582 -4.580 73.564 1.00 34.55 117 GLU D CA 1
ATOM 6346 C C . GLU D 1 139 ? 14.266 -6.082 73.550 1.00 35.50 117 GLU D C 1
ATOM 6347 O O . GLU D 1 139 ? 13.575 -6.576 74.436 1.00 37.36 117 GLU D O 1
ATOM 6353 N N . GLY D 1 140 ? 14.785 -6.800 72.554 1.00 34.93 118 GLY D N 1
ATOM 6354 C CA . GLY D 1 140 ? 14.558 -8.245 72.425 1.00 36.08 118 GLY D CA 1
ATOM 6355 C C . GLY D 1 140 ? 15.248 -9.056 73.504 1.00 38.13 118 GLY D C 1
ATOM 6356 O O . GLY D 1 140 ? 14.668 -9.996 74.055 1.00 39.82 118 GLY D O 1
ATOM 6357 N N . LEU D 1 141 ? 16.489 -8.687 73.807 1.00 37.69 119 LEU D N 1
ATOM 6358 C CA . LEU D 1 141 ? 17.247 -9.324 74.877 1.00 39.59 119 LEU D CA 1
ATOM 6359 C C . LEU D 1 141 ? 16.593 -9.106 76.240 1.00 41.50 119 LEU D C 1
ATOM 6360 O O . LEU D 1 141 ? 16.570 -10.020 77.078 1.00 43.83 119 LEU D O 1
ATOM 6365 N N . ARG D 1 142 ? 16.068 -7.897 76.452 1.00 40.98 120 ARG D N 1
ATOM 6366 C CA . ARG D 1 142 ? 15.335 -7.556 77.672 1.00 42.74 120 ARG D CA 1
ATOM 6367 C C . ARG D 1 142 ? 14.017 -8.337 77.738 1.00 44.23 120 ARG D C 1
ATOM 6368 O O . ARG D 1 142 ? 13.614 -8.791 78.817 1.00 46.00 120 ARG D O 1
ATOM 6376 N N . ALA D 1 143 ? 13.372 -8.515 76.583 1.00 42.72 121 ALA D N 1
ATOM 6377 C CA . ALA D 1 143 ? 12.146 -9.309 76.487 1.00 44.19 121 ALA D CA 1
ATOM 6378 C C . ALA D 1 143 ? 12.388 -10.786 76.788 1.00 46.32 121 ALA D C 1
ATOM 6379 O O . ALA D 1 143 ? 11.504 -11.462 77.306 1.00 48.57 121 ALA D O 1
ATOM 6381 N N . LEU D 1 144 ? 13.585 -11.274 76.473 1.00 46.09 122 LEU D N 1
ATOM 6382 C CA . LEU D 1 144 ? 13.984 -12.642 76.812 1.00 48.31 122 LEU D CA 1
ATOM 6383 C C . LEU D 1 144 ? 14.526 -12.761 78.241 1.00 50.46 122 LEU D C 1
ATOM 6384 O O . LEU D 1 144 ? 14.923 -13.847 78.668 1.00 52.61 122 LEU D O 1
ATOM 6389 N N . ASP D 1 145 ? 14.531 -11.645 78.971 1.00 50.43 123 ASP D N 1
ATOM 6390 C CA . ASP D 1 145 ? 15.115 -11.562 80.315 1.00 52.20 123 ASP D CA 1
ATOM 6391 C C . ASP D 1 145 ? 16.553 -12.101 80.330 1.00 52.26 123 ASP D C 1
ATOM 6392 O O . ASP D 1 145 ? 17.005 -12.684 81.313 1.00 54.19 123 ASP D O 1
ATOM 6397 N N . ALA D 1 146 ? 17.267 -11.889 79.225 1.00 50.09 124 ALA D N 1
ATOM 6398 C CA . ALA D 1 146 ? 18.633 -12.383 79.071 1.00 49.95 124 ALA D CA 1
ATOM 6399 C C . ALA D 1 146 ? 19.660 -11.445 79.704 1.00 49.56 124 ALA D C 1
ATOM 6400 O O . ALA D 1 146 ? 19.613 -10.232 79.500 1.00 48.49 124 ALA D O 1
ATOM 6402 N N . GLN D 1 147 ? 20.582 -12.015 80.476 1.00 50.85 125 GLN D N 1
ATOM 6403 C CA . GLN D 1 147 ? 21.694 -11.252 81.036 1.00 50.45 125 GLN D CA 1
ATOM 6404 C C . GLN D 1 147 ? 23.026 -11.604 80.351 1.00 49.38 125 GLN D C 1
ATOM 6405 O O . GLN D 1 147 ? 23.792 -10.713 79.980 1.00 47.79 125 GLN D O 1
ATOM 6411 N N . ARG D 1 148 ? 23.293 -12.900 80.196 1.00 50.03 126 ARG D N 1
ATOM 6412 C CA . ARG D 1 148 ? 24.520 -13.370 79.563 1.00 49.49 126 ARG D CA 1
ATOM 6413 C C . ARG D 1 148 ? 24.247 -13.720 78.108 1.00 47.10 126 ARG D C 1
ATOM 6414 O O . ARG D 1 148 ? 23.376 -14.540 77.808 1.00 47.38 126 ARG D O 1
ATOM 6422 N N . VAL D 1 149 ? 24.986 -13.071 77.210 1.00 45.06 127 VAL D N 1
ATOM 6423 C CA . VAL D 1 149 ? 24.699 -13.107 75.769 1.00 42.19 127 VAL D CA 1
ATOM 6424 C C . VAL D 1 149 ? 25.932 -13.501 74.958 1.00 42.29 127 VAL D C 1
ATOM 6425 O O . VAL D 1 149 ? 27.064 -13.159 75.317 1.00 42.98 127 VAL D O 1
ATOM 6429 N N . ALA D 1 150 ? 25.700 -14.230 73.869 1.00 41.83 128 ALA D N 1
ATOM 6430 C CA . ALA D 1 150 ? 26.751 -14.586 72.922 1.00 42.21 128 ALA D CA 1
ATOM 6431 C C . ALA D 1 150 ? 26.430 -14.033 71.525 1.00 39.93 128 ALA D C 1
ATOM 6432 O O . ALA D 1 150 ? 25.259 -13.926 71.150 1.00 39.11 128 ALA D O 1
ATOM 6434 N N . LEU D 1 151 ? 27.469 -13.668 70.774 1.00 39.54 129 LEU D N 1
ATOM 6435 C CA . LEU D 1 151 ? 27.298 -12.927 69.515 1.00 37.90 129 LEU D CA 1
ATOM 6436 C C . LEU D 1 151 ? 28.022 -13.530 68.318 1.00 38.67 129 LEU D C 1
ATOM 6437 O O . LEU D 1 151 ? 29.176 -13.957 68.414 1.00 40.46 129 LEU D O 1
ATOM 6442 N N . VAL D 1 152 ? 27.337 -13.554 67.180 1.00 38.09 130 VAL D N 1
ATOM 6443 C CA . VAL D 1 152 ? 27.993 -13.822 65.906 1.00 38.47 130 VAL D CA 1
ATOM 6444 C C . VAL D 1 152 ? 27.816 -12.600 65.015 1.00 36.82 130 VAL D C 1
ATOM 6445 O O . VAL D 1 152 ? 26.692 -12.140 64.800 1.00 35.67 130 VAL D O 1
ATOM 6449 N N . THR D 1 153 ? 28.936 -12.053 64.541 1.00 37.36 131 THR D N 1
ATOM 6450 C CA . THR D 1 153 ? 28.938 -10.858 63.690 1.00 35.84 131 THR D CA 1
ATOM 6451 C C . THR D 1 153 ? 29.793 -11.053 62.427 1.00 36.55 131 THR D C 1
ATOM 6452 O O . THR D 1 153 ? 30.722 -11.857 62.421 1.00 38.33 131 THR D O 1
ATOM 6456 N N . PRO D 1 154 ? 29.478 -10.310 61.354 1.00 35.43 132 PRO D N 1
ATOM 6457 C CA . PRO D 1 154 ? 30.299 -10.355 60.142 1.00 36.13 132 PRO D CA 1
ATOM 6458 C C . PRO D 1 154 ? 31.425 -9.324 60.137 1.00 36.64 132 PRO D C 1
ATOM 6459 O O . PRO D 1 154 ? 32.247 -9.319 59.223 1.00 38.01 132 PRO D O 1
ATOM 6463 N N . TYR D 1 155 ? 31.464 -8.472 61.153 1.00 36.29 133 TYR D N 1
ATOM 6464 C CA . TYR D 1 155 ? 32.295 -7.275 61.118 1.00 36.67 133 TYR D CA 1
ATOM 6465 C C . TYR D 1 155 ? 33.774 -7.571 61.273 1.00 38.84 133 TYR D C 1
ATOM 6466 O O . TYR D 1 155 ? 34.163 -8.651 61.725 1.00 40.05 133 TYR D O 1
ATOM 6475 N N . MET D 1 156 ? 34.589 -6.589 60.897 1.00 39.39 134 MET D N 1
ATOM 6476 C CA . MET D 1 156 ? 35.996 -6.564 61.284 1.00 41.83 134 MET D CA 1
ATOM 6477 C C . MET D 1 156 ? 36.043 -6.521 62.806 1.00 42.38 134 MET D C 1
ATOM 6478 O O . MET D 1 156 ? 35.160 -5.942 63.449 1.00 40.20 134 MET D O 1
ATOM 6483 N N . ARG D 1 157 ? 37.083 -7.109 63.380 1.00 44.58 135 ARG D N 1
ATOM 6484 C CA . ARG D 1 157 ? 37.154 -7.254 64.829 1.00 45.92 135 ARG D CA 1
ATOM 6485 C C . ARG D 1 157 ? 37.055 -5.952 65.627 1.00 45.03 135 ARG D C 1
ATOM 6486 O O . ARG D 1 157 ? 36.332 -5.918 66.625 1.00 44.09 135 ARG D O 1
ATOM 6494 N N . PRO D 1 158 ? 37.738 -4.868 65.180 1.00 45.40 136 PRO D N 1
ATOM 6495 C CA . PRO D 1 158 ? 37.600 -3.611 65.925 1.00 45.11 136 PRO D CA 1
ATOM 6496 C C . PRO D 1 158 ? 36.147 -3.130 65.998 1.00 42.56 136 PRO D C 1
ATOM 6497 O O . PRO D 1 158 ? 35.737 -2.584 67.023 1.00 42.22 136 PRO D O 1
ATOM 6501 N N . LEU D 1 159 ? 35.379 -3.338 64.929 1.00 41.47 137 LEU D N 1
ATOM 6502 C CA . LEU D 1 159 ? 33.954 -2.980 64.939 1.00 39.25 137 LEU D CA 1
ATOM 6503 C C . LEU D 1 159 ? 33.101 -3.931 65.783 1.00 38.86 137 LEU D C 1
ATOM 6504 O O . LEU D 1 159 ? 32.124 -3.500 66.399 1.00 37.55 137 LEU D O 1
ATOM 6509 N N . ALA D 1 160 ? 33.465 -5.214 65.796 1.00 39.45 138 ALA D N 1
ATOM 6510 C CA . ALA D 1 160 ? 32.778 -6.197 66.627 1.00 39.92 138 ALA D CA 1
ATOM 6511 C C . ALA D 1 160 ? 32.993 -5.889 68.113 1.00 40.92 138 ALA D C 1
ATOM 6512 O O . ALA D 1 160 ? 32.065 -6.014 68.907 1.00 40.84 138 ALA D O 1
ATOM 6514 N N . GLU D 1 161 ? 34.197 -5.440 68.463 1.00 42.05 139 GLU D N 1
ATOM 6515 C CA . GLU D 1 161 ? 34.528 -5.038 69.835 1.00 43.71 139 GLU D CA 1
ATOM 6516 C C . GLU D 1 161 ? 33.736 -3.818 70.281 1.00 42.05 139 GLU D C 1
ATOM 6517 O O . GLU D 1 161 ? 33.408 -3.684 71.460 1.00 42.34 139 GLU D O 1
ATOM 6523 N N . LYS D 1 162 ? 33.453 -2.927 69.332 1.00 40.60 140 LYS D N 1
ATOM 6524 C CA . LYS D 1 162 ? 32.577 -1.785 69.569 1.00 39.36 140 LYS D CA 1
ATOM 6525 C C . LYS D 1 162 ? 31.160 -2.250 69.903 1.00 37.92 140 LYS D C 1
ATOM 6526 O O . LYS D 1 162 ? 30.516 -1.682 70.787 1.00 37.92 140 LYS D O 1
ATOM 6532 N N . VAL D 1 163 ? 30.684 -3.277 69.197 1.00 36.60 141 VAL D N 1
ATOM 6533 C CA . VAL D 1 163 ? 29.351 -3.842 69.441 1.00 35.65 141 VAL D CA 1
ATOM 6534 C C . VAL D 1 163 ? 29.292 -4.517 70.811 1.00 36.90 141 VAL D C 1
ATOM 6535 O O . VAL D 1 163 ? 28.337 -4.311 71.573 1.00 37.11 141 VAL D O 1
ATOM 6539 N N . VAL D 1 164 ? 30.314 -5.309 71.119 1.00 38.33 142 VAL D N 1
ATOM 6540 C CA . VAL D 1 164 ? 30.449 -5.931 72.435 1.00 39.77 142 VAL D CA 1
ATOM 6541 C C . VAL D 1 164 ? 30.408 -4.855 73.522 1.00 40.14 142 VAL D C 1
ATOM 6542 O O . VAL D 1 164 ? 29.603 -4.937 74.449 1.00 40.12 142 VAL D O 1
ATOM 6546 N N . ALA D 1 165 ? 31.267 -3.845 73.382 1.00 40.38 143 ALA D N 1
ATOM 6547 C CA . ALA D 1 165 ? 31.379 -2.767 74.365 1.00 41.23 143 ALA D CA 1
ATOM 6548 C C . ALA D 1 165 ? 30.074 -1.989 74.544 1.00 39.93 143 ALA D C 1
ATOM 6549 O O . ALA D 1 165 ? 29.754 -1.548 75.651 1.00 41.05 143 ALA D O 1
ATOM 6551 N N . TYR D 1 166 ? 29.329 -1.831 73.455 1.00 38.04 144 TYR D N 1
ATOM 6552 C CA . TYR D 1 166 ? 28.041 -1.136 73.482 1.00 36.66 144 TYR D CA 1
ATOM 6553 C C . TYR D 1 166 ? 27.013 -1.925 74.289 1.00 37.10 144 TYR D C 1
ATOM 6554 O O . TYR D 1 166 ? 26.302 -1.356 75.121 1.00 37.98 144 TYR D O 1
ATOM 6563 N N . LEU D 1 167 ? 26.927 -3.224 74.016 1.00 37.23 145 LEU D N 1
ATOM 6564 C CA . LEU D 1 167 ? 26.014 -4.123 74.725 1.00 38.13 145 LEU D CA 1
ATOM 6565 C C . LEU D 1 167 ? 26.368 -4.286 76.195 1.00 40.18 145 LEU D C 1
ATOM 6566 O O . LEU D 1 167 ? 25.481 -4.478 77.037 1.00 41.11 145 LEU D O 1
ATOM 6571 N N . GLU D 1 168 ? 27.660 -4.228 76.505 1.00 41.48 146 GLU D N 1
ATOM 6572 C CA . GLU D 1 168 ? 28.104 -4.251 77.900 1.00 43.64 146 GLU D CA 1
ATOM 6573 C C . GLU D 1 168 ? 27.678 -2.962 78.592 1.00 43.57 146 GLU D C 1
ATOM 6574 O O . GLU D 1 168 ? 27.232 -2.985 79.742 1.00 44.54 146 GLU D O 1
ATOM 6580 N N . ALA D 1 169 ? 27.814 -1.844 77.879 1.00 42.50 147 ALA D N 1
ATOM 6581 C CA . ALA D 1 169 ? 27.343 -0.543 78.349 1.00 42.75 147 ALA D CA 1
ATOM 6582 C C . ALA D 1 169 ? 25.844 -0.574 78.599 1.00 42.30 147 ALA D C 1
ATOM 6583 O O . ALA D 1 169 ? 25.351 0.107 79.493 1.00 43.73 147 ALA D O 1
ATOM 6585 N N . GLU D 1 170 ? 25.128 -1.378 77.817 1.00 41.39 148 GLU D N 1
ATOM 6586 C CA . GLU D 1 170 ? 23.677 -1.532 77.976 1.00 41.41 148 GLU D CA 1
ATOM 6587 C C . GLU D 1 170 ? 23.284 -2.429 79.143 1.00 43.01 148 GLU D C 1
ATOM 6588 O O . GLU D 1 170 ? 22.095 -2.557 79.449 1.00 43.58 148 GLU D O 1
ATOM 6594 N N . GLY D 1 171 ? 24.279 -3.057 79.776 1.00 43.84 149 GLY D N 1
ATOM 6595 C CA . GLY D 1 171 ? 24.062 -3.869 80.977 1.00 45.56 149 GLY D CA 1
ATOM 6596 C C . GLY D 1 171 ? 24.166 -5.372 80.789 1.00 45.66 149 GLY D C 1
ATOM 6597 O O . GLY D 1 171 ? 23.966 -6.129 81.739 1.00 47.01 149 GLY D O 1
ATOM 6598 N N . PHE D 1 172 ? 24.476 -5.806 79.568 1.00 43.61 150 PHE D N 1
ATOM 6599 C CA . PHE D 1 172 ? 24.589 -7.229 79.264 1.00 44.13 150 PHE D CA 1
ATOM 6600 C C . PHE D 1 172 ? 25.989 -7.759 79.516 1.00 45.45 150 PHE D C 1
ATOM 6601 O O . PHE D 1 172 ? 26.977 -7.043 79.341 1.00 45.60 150 PHE D O 1
ATOM 6609 N N . THR D 1 173 ? 26.070 -9.020 79.926 1.00 46.80 151 THR D N 1
ATOM 6610 C CA . THR D 1 173 ? 27.346 -9.715 79.976 1.00 47.73 151 THR D CA 1
ATOM 6611 C C . THR D 1 173 ? 27.531 -10.496 78.658 1.00 46.82 151 THR D C 1
ATOM 6612 O O . THR D 1 173 ? 26.737 -11.378 78.329 1.00 46.97 151 THR D O 1
ATOM 6616 N N . ILE D 1 174 ? 28.560 -10.137 77.894 1.00 45.80 152 ILE D N 1
ATOM 6617 C CA . ILE D 1 174 ? 28.876 -10.820 76.638 1.00 45.25 152 ILE D CA 1
ATOM 6618 C C . ILE D 1 174 ? 29.966 -11.842 76.925 1.00 47.66 152 ILE D C 1
ATOM 6619 O O . ILE D 1 174 ? 31.136 -11.484 77.064 1.00 48.61 152 ILE D O 1
ATOM 6624 N N . SER D 1 175 ? 29.575 -13.108 77.030 1.00 48.97 153 SER D N 1
ATOM 6625 C CA . SER D 1 175 ? 30.498 -14.166 77.457 1.00 51.71 153 SER D CA 1
ATOM 6626 C C . SER D 1 175 ? 31.348 -14.730 76.313 1.00 51.78 153 SER D C 1
ATOM 6627 O O . SER D 1 175 ? 32.455 -15.225 76.541 1.00 53.81 153 SER D O 1
ATOM 6630 N N . ASP D 1 176 ? 30.831 -14.655 75.088 1.00 49.86 154 ASP D N 1
ATOM 6631 C CA . ASP D 1 176 ? 31.588 -15.078 73.909 1.00 50.17 154 ASP D CA 1
ATOM 6632 C C . ASP D 1 176 ? 31.057 -14.403 72.641 1.00 47.45 154 ASP D C 1
ATOM 6633 O O . ASP D 1 176 ? 29.863 -14.096 72.541 1.00 45.61 154 ASP D O 1
ATOM 6638 N N . TRP D 1 177 ? 31.955 -14.163 71.685 1.00 47.03 155 TRP D N 1
ATOM 6639 C CA . TRP D 1 177 ? 31.594 -13.523 70.415 1.00 44.54 155 TRP D CA 1
ATOM 6640 C C . TRP D 1 177 ? 32.519 -13.919 69.257 1.00 45.50 155 TRP D C 1
ATOM 6641 O O . TRP D 1 177 ? 33.694 -14.266 69.466 1.00 47.15 155 TRP D O 1
ATOM 6652 N N . ARG D 1 178 ? 31.969 -13.863 68.040 1.00 44.22 156 ARG D N 1
ATOM 6653 C CA . ARG D 1 178 ? 32.712 -14.161 66.811 1.00 45.25 156 ARG D CA 1
ATOM 6654 C C . ARG D 1 178 ? 32.558 -13.046 65.784 1.00 43.01 156 ARG D C 1
ATOM 6655 O O . ARG D 1 178 ? 31.495 -12.408 65.687 1.00 41.45 156 ARG D O 1
ATOM 6663 N N . ALA D 1 179 ? 33.632 -12.805 65.039 1.00 43.77 157 ALA D N 1
ATOM 6664 C CA . ALA D 1 179 ? 33.663 -11.802 63.981 1.00 42.55 157 ALA D CA 1
ATOM 6665 C C . ALA D 1 179 ? 34.258 -12.397 62.708 1.00 44.42 157 ALA D C 1
ATOM 6666 O O . ALA D 1 179 ? 35.388 -12.883 62.718 1.00 45.99 157 ALA D O 1
ATOM 6668 N N . LEU D 1 180 ? 33.501 -12.347 61.613 1.00 43.97 158 LEU D N 1
ATOM 6669 C CA . LEU D 1 180 ? 33.914 -13.008 60.370 1.00 45.90 158 LEU D CA 1
ATOM 6670 C C . LEU D 1 180 ? 34.853 -12.160 59.513 1.00 46.33 158 LEU D C 1
ATOM 6671 O O . LEU D 1 180 ? 35.444 -12.655 58.548 1.00 48.06 158 LEU D O 1
ATOM 6676 N N . GLU D 1 181 ? 34.983 -10.886 59.882 1.00 45.38 159 GLU D N 1
ATOM 6677 C CA . GLU D 1 181 ? 35.936 -9.959 59.264 1.00 45.77 159 GLU D CA 1
ATOM 6678 C C . GLU D 1 181 ? 35.701 -9.785 57.755 1.00 44.83 159 GLU D C 1
ATOM 6679 O O . GLU D 1 181 ? 36.605 -9.963 56.945 1.00 45.77 159 GLU D O 1
ATOM 6685 N N . VAL D 1 182 ? 34.462 -9.452 57.401 1.00 42.33 160 VAL D N 1
ATOM 6686 C CA . VAL D 1 182 ? 34.085 -9.132 56.023 1.00 41.50 160 VAL D CA 1
ATOM 6687 C C . VAL D 1 182 ? 33.716 -7.645 55.958 1.00 39.57 160 VAL D C 1
ATOM 6688 O O . VAL D 1 182 ? 32.670 -7.249 56.443 1.00 37.57 160 VAL D O 1
ATOM 6692 N N . ALA D 1 183 ? 34.592 -6.819 55.391 1.00 40.42 161 ALA D N 1
ATOM 6693 C CA . ALA D 1 183 ? 34.342 -5.373 55.362 1.00 38.94 161 ALA D CA 1
ATOM 6694 C C . ALA D 1 183 ? 33.349 -4.992 54.276 1.00 37.19 161 ALA D C 1
ATOM 6695 O O . ALA D 1 183 ? 32.546 -4.066 54.464 1.00 36.46 161 ALA D O 1
ATOM 6697 N N . ASP D 1 184 ? 33.384 -5.713 53.157 1.00 37.54 162 ASP D N 1
ATOM 6698 C CA . ASP D 1 184 ? 32.504 -5.424 52.027 1.00 35.83 162 ASP D CA 1
ATOM 6699 C C . ASP D 1 184 ? 31.066 -5.887 52.241 1.00 33.86 162 ASP D C 1
ATOM 6700 O O . ASP D 1 184 ? 30.789 -7.084 52.326 1.00 33.80 162 ASP D O 1
ATOM 6705 N N . ASN D 1 185 ? 30.147 -4.927 52.292 1.00 31.78 163 ASN D N 1
ATOM 6706 C CA . ASN D 1 185 ? 28.765 -5.229 52.613 1.00 30.26 163 ASN D CA 1
ATOM 6707 C C . ASN D 1 185 ? 28.047 -6.134 51.611 1.00 30.40 163 ASN D C 1
ATOM 6708 O O . ASN D 1 185 ? 27.181 -6.906 51.997 1.00 30.18 163 ASN D O 1
ATOM 6713 N N . THR D 1 186 ? 28.399 -6.037 50.333 1.00 31.28 164 THR D N 1
ATOM 6714 C CA . THR D 1 186 ? 27.845 -6.940 49.331 1.00 32.18 164 THR D CA 1
ATOM 6715 C C . THR D 1 186 ? 28.231 -8.372 49.693 1.00 33.86 164 THR D C 1
ATOM 6716 O O . THR D 1 186 ? 27.387 -9.275 49.702 1.00 34.05 164 THR D O 1
ATOM 6720 N N . GLU D 1 187 ? 29.513 -8.567 49.985 1.00 35.35 165 GLU D N 1
ATOM 6721 C CA . GLU D 1 187 ? 30.021 -9.865 50.418 1.00 37.15 165 GLU D CA 1
ATOM 6722 C C . GLU D 1 187 ? 29.321 -10.331 51.701 1.00 36.04 165 GLU D C 1
ATOM 6723 O O . GLU D 1 187 ? 29.004 -11.509 51.833 1.00 36.22 165 GLU D O 1
ATOM 6729 N N . VAL D 1 188 ? 29.039 -9.406 52.626 1.00 34.04 166 VAL D N 1
ATOM 6730 C CA . VAL D 1 188 ? 28.367 -9.786 53.875 1.00 33.77 166 VAL D CA 1
ATOM 6731 C C . VAL D 1 188 ? 27.015 -10.457 53.582 1.00 33.65 166 VAL D C 1
ATOM 6732 O O . VAL D 1 188 ? 26.607 -11.397 54.269 1.00 34.17 166 VAL D O 1
ATOM 6736 N N . GLY D 1 189 ? 26.334 -9.971 52.551 1.00 33.06 167 GLY D N 1
ATOM 6737 C CA . GLY D 1 189 ? 25.026 -10.500 52.171 1.00 33.68 167 GLY D CA 1
ATOM 6738 C C . GLY D 1 189 ? 25.083 -11.887 51.548 1.00 36.22 167 GLY D C 1
ATOM 6739 O O . GLY D 1 189 ? 24.055 -12.562 51.456 1.00 36.62 167 GLY D O 1
ATOM 6740 N N . CYS D 1 190 ? 26.277 -12.301 51.118 1.00 38.24 168 CYS D N 1
ATOM 6741 C CA . CYS D 1 190 ? 26.498 -13.627 50.513 1.00 41.52 168 CYS D CA 1
ATOM 6742 C C . CYS D 1 190 ? 27.019 -14.670 51.503 1.00 42.78 168 CYS D C 1
ATOM 6743 O O . CYS D 1 190 ? 27.265 -15.812 51.117 1.00 44.98 168 CYS D O 1
ATOM 6746 N N . ILE D 1 191 ? 27.196 -14.280 52.766 1.00 41.68 169 ILE D N 1
ATOM 6747 C CA . ILE D 1 191 ? 27.663 -15.220 53.795 1.00 43.15 169 ILE D CA 1
ATOM 6748 C C . ILE D 1 191 ? 26.651 -16.361 53.911 1.00 44.24 169 ILE D C 1
ATOM 6749 O O . ILE D 1 191 ? 25.477 -16.114 54.165 1.00 43.27 169 ILE D O 1
ATOM 6754 N N . PRO D 1 192 ? 27.097 -17.609 53.682 1.00 47.09 170 PRO D N 1
ATOM 6755 C CA . PRO D 1 192 ? 26.169 -18.740 53.677 1.00 48.43 170 PRO D CA 1
ATOM 6756 C C . PRO D 1 192 ? 25.881 -19.271 55.074 1.00 49.02 170 PRO D C 1
ATOM 6757 O O . PRO D 1 192 ? 26.714 -19.153 55.971 1.00 49.37 170 PRO D O 1
ATOM 6761 N N . GLY D 1 193 ? 24.702 -19.861 55.238 1.00 49.59 171 GLY D N 1
ATOM 6762 C CA . GLY D 1 193 ? 24.234 -20.365 56.529 1.00 50.39 171 GLY D CA 1
ATOM 6763 C C . GLY D 1 193 ? 25.175 -21.275 57.300 1.00 53.20 171 GLY D C 1
ATOM 6764 O O . GLY D 1 193 ? 25.213 -21.227 58.536 1.00 53.41 171 GLY D O 1
ATOM 6765 N N . GLU D 1 194 ? 25.931 -22.110 56.588 1.00 55.28 172 GLU D N 1
ATOM 6766 C CA . GLU D 1 194 ? 26.843 -23.047 57.250 1.00 58.07 172 GLU D CA 1
ATOM 6767 C C . GLU D 1 194 ? 28.030 -22.342 57.930 1.00 57.33 172 GLU D C 1
ATOM 6768 O O . GLU D 1 194 ? 28.508 -22.796 58.969 1.00 58.73 172 GLU D O 1
ATOM 6774 N N . GLN D 1 195 ? 28.473 -21.226 57.351 1.00 55.26 173 GLN D N 1
ATOM 6775 C CA . GLN D 1 195 ? 29.555 -20.418 57.912 1.00 54.69 173 GLN D CA 1
ATOM 6776 C C . GLN D 1 195 ? 29.121 -19.680 59.179 1.00 52.86 173 GLN D C 1
ATOM 6777 O O . GLN D 1 195 ? 29.928 -19.493 60.091 1.00 53.54 173 GLN D O 1
ATOM 6783 N N . VAL D 1 196 ? 27.854 -19.260 59.228 1.00 50.77 174 VAL D N 1
ATOM 6784 C CA . VAL D 1 196 ? 27.286 -18.613 60.419 1.00 49.23 174 VAL D CA 1
ATOM 6785 C C . VAL D 1 196 ? 27.137 -19.625 61.558 1.00 51.59 174 VAL D C 1
ATOM 6786 O O . VAL D 1 196 ? 27.465 -19.327 62.711 1.00 51.62 174 VAL D O 1
ATOM 6790 N N . MET D 1 197 ? 26.638 -20.815 61.231 1.00 53.64 175 MET D N 1
ATOM 6791 C CA . MET D 1 197 ? 26.377 -21.841 62.238 1.00 56.08 175 MET D CA 1
ATOM 6792 C C . MET D 1 197 ? 27.662 -22.486 62.726 1.00 58.38 175 MET D C 1
ATOM 6793 O O . MET D 1 197 ? 27.739 -22.925 63.877 1.00 59.96 175 MET D O 1
ATOM 6798 N N . ALA D 1 198 ? 28.674 -22.536 61.861 1.00 58.88 176 ALA D N 1
ATOM 6799 C CA . ALA D 1 198 ? 30.002 -22.988 62.288 1.00 61.08 176 ALA D CA 1
ATOM 6800 C C . ALA D 1 198 ? 30.577 -22.007 63.309 1.00 59.76 176 ALA D C 1
ATOM 6801 O O . ALA D 1 198 ? 31.123 -22.428 64.327 1.00 61.77 176 ALA D O 1
ATOM 6803 N N . ALA D 1 199 ? 30.431 -20.703 63.048 1.00 56.62 177 ALA D N 1
ATOM 6804 C CA . ALA D 1 199 ? 30.879 -19.682 64.001 1.00 55.13 177 ALA D CA 1
ATOM 6805 C C . ALA D 1 199 ? 30.157 -19.826 65.335 1.00 55.06 177 ALA D C 1
ATOM 6806 O O . ALA D 1 199 ? 30.774 -19.713 66.395 1.00 56.25 177 ALA D O 1
ATOM 6808 N N . ALA D 1 200 ? 28.858 -20.110 65.271 1.00 54.18 178 ALA D N 1
ATOM 6809 C CA . ALA D 1 200 ? 28.018 -20.236 66.464 1.00 53.97 178 ALA D CA 1
ATOM 6810 C C . ALA D 1 200 ? 28.380 -21.465 67.292 1.00 56.81 178 ALA D C 1
ATOM 6811 O O . ALA D 1 200 ? 28.490 -21.392 68.520 1.00 57.22 178 ALA D O 1
ATOM 6813 N N . ARG D 1 201 ? 28.573 -22.592 66.616 1.00 58.67 179 ARG D N 1
ATOM 6814 C CA . ARG D 1 201 ? 28.963 -23.831 67.285 1.00 61.85 179 ARG D CA 1
ATOM 6815 C C . ARG D 1 201 ? 30.331 -23.731 67.968 1.00 63.18 179 ARG D C 1
ATOM 6816 O O . ARG D 1 201 ? 30.631 -24.501 68.890 1.00 65.49 179 ARG D O 1
ATOM 6824 N N . SER D 1 202 ? 31.154 -22.780 67.523 1.00 61.54 180 SER D N 1
ATOM 6825 C CA . SER D 1 202 ? 32.466 -22.564 68.136 1.00 62.99 180 SER D CA 1
ATOM 6826 C C . SER D 1 202 ? 32.356 -21.812 69.465 1.00 62.21 180 SER D C 1
ATOM 6827 O O . SER D 1 202 ? 33.263 -21.879 70.293 1.00 63.50 180 SER D O 1
ATOM 6830 N N . LEU D 1 203 ? 31.240 -21.108 69.662 1.00 59.68 181 LEU D N 1
ATOM 6831 C CA . LEU D 1 203 ? 31.012 -20.343 70.888 1.00 59.16 181 LEU D CA 1
ATOM 6832 C C . LEU D 1 203 ? 30.793 -21.213 72.113 1.00 61.49 181 LEU D C 1
ATOM 6833 O O . LEU D 1 203 ? 30.186 -22.280 72.027 1.00 63.00 181 LEU D O 1
ATOM 6838 N N . ASP D 1 204 ? 31.274 -20.716 73.250 1.00 62.09 182 ASP D N 1
ATOM 6839 C CA . ASP D 1 204 ? 31.025 -21.302 74.561 1.00 64.44 182 ASP D CA 1
ATOM 6840 C C . ASP D 1 204 ? 29.665 -20.831 75.084 1.00 63.28 182 ASP D C 1
ATOM 6841 O O . ASP D 1 204 ? 29.480 -19.647 75.397 1.00 61.24 182 ASP D O 1
ATOM 6846 N N . LEU D 1 205 ? 28.719 -21.763 75.193 1.00 64.88 183 LEU D N 1
ATOM 6847 C CA . LEU D 1 205 ? 27.337 -21.402 75.516 1.00 64.02 183 LEU D CA 1
ATOM 6848 C C . LEU D 1 205 ? 26.849 -21.828 76.903 1.00 66.45 183 LEU D C 1
ATOM 6849 O O . LEU D 1 205 ? 25.673 -21.645 77.229 1.00 65.84 183 LEU D O 1
ATOM 6854 N N . SER D 1 206 ? 27.741 -22.389 77.717 1.00 69.31 184 SER D N 1
ATOM 6855 C CA . SER D 1 206 ? 27.394 -22.684 79.106 1.00 71.87 184 SER D CA 1
ATOM 6856 C C . SER D 1 206 ? 27.014 -21.393 79.832 1.00 70.22 184 SER D C 1
ATOM 6857 O O . SER D 1 206 ? 27.726 -20.385 79.743 1.00 68.78 184 SER D O 1
ATOM 6860 N N . GLU D 1 207 ? 25.855 -21.434 80.494 1.00 70.74 185 GLU D N 1
ATOM 6861 C CA . GLU D 1 207 ? 25.282 -20.306 81.252 1.00 69.32 185 GLU D CA 1
ATOM 6862 C C . GLU D 1 207 ? 24.893 -19.079 80.416 1.00 65.50 185 GLU D C 1
ATOM 6863 O O . GLU D 1 207 ? 24.624 -18.009 80.976 1.00 64.20 185 GLU D O 1
ATOM 6869 N N . VAL D 1 208 ? 24.860 -19.242 79.091 1.00 63.52 186 VAL D N 1
ATOM 6870 C CA . VAL D 1 208 ? 24.415 -18.190 78.173 1.00 59.87 186 VAL D CA 1
ATOM 6871 C C . VAL D 1 208 ? 22.888 -18.224 78.038 1.00 59.15 186 VAL D C 1
ATOM 6872 O O . VAL D 1 208 ? 22.303 -19.272 77.733 1.00 60.06 186 VAL D O 1
ATOM 6876 N N . ASP D 1 209 ? 22.259 -17.073 78.284 1.00 57.05 187 ASP D N 1
ATOM 6877 C CA . ASP D 1 209 ? 20.805 -16.929 78.216 1.00 56.34 187 ASP D CA 1
ATOM 6878 C C . ASP D 1 209 ? 20.293 -16.755 76.779 1.00 54.13 187 ASP D C 1
ATOM 6879 O O . ASP D 1 209 ? 19.206 -17.225 76.449 1.00 55.05 187 ASP D O 1
ATOM 6884 N N . ALA D 1 210 ? 21.073 -16.097 75.925 1.00 51.63 188 ALA D N 1
ATOM 6885 C CA . ALA D 1 210 ? 20.618 -15.787 74.560 1.00 49.16 188 ALA D CA 1
ATOM 6886 C C . ALA D 1 210 ? 21.740 -15.749 73.534 1.00 47.76 188 ALA D C 1
ATOM 6887 O O . ALA D 1 210 ? 22.844 -15.279 73.817 1.00 47.49 188 ALA D O 1
ATOM 6889 N N . LEU D 1 211 ? 21.441 -16.231 72.333 1.00 46.48 189 LEU D N 1
ATOM 6890 C CA . LEU D 1 211 ? 22.393 -16.169 71.242 1.00 45.34 189 LEU D CA 1
ATOM 6891 C C . LEU D 1 211 ? 21.899 -15.225 70.158 1.00 42.39 189 LEU D C 1
ATOM 6892 O O . LEU D 1 211 ? 20.812 -15.424 69.604 1.00 41.91 189 LEU D O 1
ATOM 6897 N N . VAL D 1 212 ? 22.696 -14.196 69.869 1.00 40.83 190 VAL D N 1
ATOM 6898 C CA . VAL D 1 212 ? 22.414 -13.298 68.743 1.00 38.55 190 VAL D CA 1
ATOM 6899 C C . VAL D 1 212 ? 23.132 -13.858 67.513 1.00 39.08 190 VAL D C 1
ATOM 6900 O O . VAL D 1 212 ? 24.297 -13.534 67.251 1.00 39.27 190 VAL D O 1
ATOM 6904 N N . ILE D 1 213 ? 22.425 -14.698 66.765 1.00 39.71 191 ILE D N 1
ATOM 6905 C CA . ILE D 1 213 ? 23.004 -15.389 65.611 1.00 40.76 191 ILE D CA 1
ATOM 6906 C C . ILE D 1 213 ? 23.493 -14.459 64.481 1.00 39.35 191 ILE D C 1
ATOM 6907 O O . ILE D 1 213 ? 24.458 -14.796 63.786 1.00 40.05 191 ILE D O 1
ATOM 6912 N N . SER D 1 214 ? 22.829 -13.316 64.304 1.00 37.39 192 SER D N 1
ATOM 6913 C CA . SER D 1 214 ? 23.395 -12.201 63.532 1.00 36.59 192 SER D CA 1
ATOM 6914 C C . SER D 1 214 ? 23.143 -10.816 64.124 1.00 35.50 192 SER D C 1
ATOM 6915 O O . SER D 1 214 ? 21.994 -10.370 64.214 1.00 34.88 192 SER D O 1
ATOM 6918 N N . CYS D 1 215 ? 24.232 -10.119 64.447 1.00 35.96 193 CYS D N 1
ATOM 6919 C CA . CYS D 1 215 ? 24.184 -8.726 64.886 1.00 34.81 193 CYS D CA 1
ATOM 6920 C C . CYS D 1 215 ? 23.941 -7.714 63.763 1.00 33.53 193 CYS D C 1
ATOM 6921 O O . CYS D 1 215 ? 23.482 -6.598 64.024 1.00 32.57 193 CYS D O 1
ATOM 6924 N N . ALA D 1 216 ? 24.264 -8.100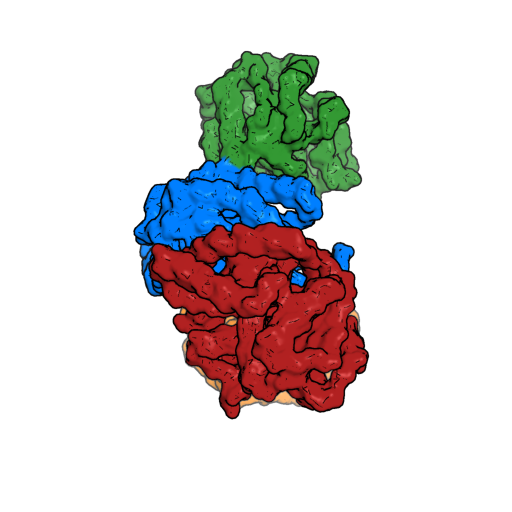 62.532 1.00 33.13 194 ALA D N 1
ATOM 6925 C CA . ALA D 1 216 ? 24.130 -7.226 61.366 1.00 32.13 194 ALA D CA 1
ATOM 6926 C C . ALA D 1 216 ? 22.851 -7.516 60.605 1.00 31.32 194 ALA D C 1
ATOM 6927 O O . ALA D 1 216 ? 22.457 -8.685 60.478 1.00 32.99 194 ALA D O 1
ATOM 6929 N N . VAL D 1 217 ? 22.222 -6.471 60.066 1.00 29.18 195 VAL D N 1
ATOM 6930 C CA . VAL D 1 217 ? 21.034 -6.680 59.239 1.00 27.96 195 VAL D CA 1
ATOM 6931 C C . VAL D 1 217 ? 21.360 -7.155 57.826 1.00 27.77 195 VAL D C 1
ATOM 6932 O O . VAL D 1 217 ? 20.464 -7.607 57.110 1.00 28.01 195 VAL D O 1
ATOM 6936 N N . GLN D 1 218 ? 22.627 -7.071 57.423 1.00 27.37 196 GLN D N 1
ATOM 6937 C CA . GLN D 1 218 ? 23.010 -7.570 56.100 1.00 27.52 196 GLN D CA 1
ATOM 6938 C C . GLN D 1 218 ? 23.296 -9.064 56.089 1.00 28.96 196 GLN D C 1
ATOM 6939 O O . GLN D 1 218 ? 22.998 -9.732 55.107 1.00 29.46 196 GLN D O 1
ATOM 6945 N N . MET D 1 219 ? 23.871 -9.590 57.166 1.00 29.83 197 MET D N 1
ATOM 6946 C CA . MET D 1 219 ? 24.231 -11.006 57.204 1.00 31.72 197 MET D CA 1
ATOM 6947 C C . MET D 1 219 ? 22.971 -11.854 57.339 1.00 32.02 197 MET D C 1
ATOM 6948 O O . MET D 1 219 ? 22.282 -11.772 58.352 1.00 32.29 197 MET D O 1
ATOM 6953 N N . PRO D 1 220 ? 22.663 -12.669 56.319 1.00 33.40 198 PRO D N 1
ATOM 6954 C CA . PRO D 1 220 ? 21.439 -13.476 56.362 1.00 34.01 198 PRO D CA 1
ATOM 6955 C C . PRO D 1 220 ? 21.449 -14.491 57.506 1.00 36.11 198 PRO D C 1
ATOM 6956 O O . PRO D 1 220 ? 22.506 -15.052 57.845 1.00 37.19 198 PRO D O 1
ATOM 6960 N N . SER D 1 221 ? 20.283 -14.710 58.107 1.00 36.45 199 SER D N 1
ATOM 6961 C CA . SER D 1 221 ? 20.188 -15.616 59.236 1.00 39.15 199 SER D CA 1
ATOM 6962 C C . SER D 1 221 ? 18.786 -16.150 59.473 1.00 40.15 199 SER D C 1
ATOM 6963 O O . SER D 1 221 ? 18.612 -17.034 60.312 1.00 42.02 199 SER D O 1
ATOM 6966 N N . LEU D 1 222 ? 17.791 -15.631 58.753 1.00 39.39 200 LEU D N 1
ATOM 6967 C CA . LEU D 1 222 ? 16.394 -16.001 59.046 1.00 40.86 200 LEU D CA 1
ATOM 6968 C C . LEU D 1 222 ? 16.111 -17.514 59.066 1.00 43.49 200 LEU D C 1
ATOM 6969 O O . LEU D 1 222 ? 15.471 -17.998 59.998 1.00 44.84 200 LEU D O 1
ATOM 6974 N N . PRO D 1 223 ? 16.579 -18.265 58.048 1.00 44.48 201 PRO D N 1
ATOM 6975 C CA . PRO D 1 223 ? 16.347 -19.708 58.087 1.00 47.23 201 PRO D CA 1
ATOM 6976 C C . PRO D 1 223 ? 17.074 -20.446 59.221 1.00 48.88 201 PRO D C 1
ATOM 6977 O O . PRO D 1 223 ? 16.742 -21.592 59.522 1.00 51.37 201 PRO D O 1
ATOM 6981 N N . LEU D 1 224 ? 18.056 -19.796 59.834 1.00 47.57 202 LEU D N 1
ATOM 6982 C CA . LEU D 1 224 ? 18.867 -20.425 60.868 1.00 49.15 202 LEU D CA 1
ATOM 6983 C C . LEU D 1 224 ? 18.301 -20.261 62.273 1.00 49.60 202 LEU D C 1
ATOM 6984 O O . LEU D 1 224 ? 18.705 -20.975 63.183 1.00 51.69 202 LEU D O 1
ATOM 6989 N N . VAL D 1 225 ? 17.385 -19.312 62.449 1.00 48.05 203 VAL D N 1
ATOM 6990 C CA . VAL D 1 225 ? 16.918 -18.919 63.782 1.00 48.32 203 VAL D CA 1
ATOM 6991 C C . VAL D 1 225 ? 16.205 -20.046 64.532 1.00 51.11 203 VAL D C 1
ATOM 6992 O O . VAL D 1 225 ? 16.608 -20.399 65.641 1.00 52.28 203 VAL D O 1
ATOM 6996 N N . GLU D 1 226 ? 15.168 -20.613 63.922 1.00 52.38 204 GLU D N 1
ATOM 6997 C CA . GLU D 1 226 ? 14.406 -21.701 64.542 1.00 55.59 204 GLU D CA 1
ATOM 6998 C C . GLU D 1 226 ? 15.254 -22.954 64.788 1.00 58.18 204 GLU D C 1
ATOM 6999 O O . GLU D 1 226 ? 15.256 -23.494 65.898 1.00 60.44 204 GLU D O 1
ATOM 7005 N N . THR D 1 227 ? 15.979 -23.393 63.761 1.00 58.31 205 THR D N 1
ATOM 7006 C CA . THR D 1 227 ? 16.830 -24.586 63.836 1.00 60.91 205 THR D CA 1
ATOM 7007 C C . THR D 1 227 ? 17.902 -24.485 64.917 1.00 61.38 205 THR D C 1
ATOM 7008 O O . THR D 1 227 ? 18.180 -25.463 65.611 1.00 64.09 205 THR D O 1
ATOM 7012 N N . ALA D 1 228 ? 18.507 -23.305 65.043 1.00 58.96 206 ALA D N 1
ATOM 7013 C CA . ALA D 1 228 ? 19.571 -23.071 66.017 1.00 59.21 206 ALA D CA 1
ATOM 7014 C C . ALA D 1 228 ? 19.032 -23.005 67.437 1.00 60.32 206 ALA D C 1
ATOM 7015 O O . ALA D 1 228 ? 19.712 -23.417 68.379 1.00 61.69 206 ALA D O 1
ATOM 7017 N N . GLU D 1 229 ? 17.816 -22.485 67.592 1.00 59.57 207 GLU D N 1
ATOM 7018 C CA . GLU D 1 229 ? 17.175 -22.466 68.901 1.00 60.97 207 GLU D CA 1
ATOM 7019 C C . GLU D 1 229 ? 17.007 -23.886 69.472 1.00 64.98 207 GLU D C 1
ATOM 7020 O O . GLU D 1 229 ? 17.170 -24.098 70.680 1.00 66.64 207 GLU D O 1
ATOM 7026 N N . ARG D 1 230 ? 16.714 -24.848 68.596 1.00 66.93 208 ARG D N 1
ATOM 7027 C CA . ARG D 1 230 ? 16.585 -26.258 68.982 1.00 71.11 208 ARG D CA 1
ATOM 7028 C C . ARG D 1 230 ? 17.946 -26.874 69.284 1.00 72.47 208 ARG D C 1
ATOM 7029 O O . ARG D 1 230 ? 18.108 -27.575 70.283 1.00 74.66 208 ARG D O 1
ATOM 7037 N N . GLU D 1 231 ? 18.916 -26.612 68.407 1.00 70.98 209 GLU D N 1
ATOM 7038 C CA . GLU D 1 231 ? 20.245 -27.208 68.519 1.00 72.55 209 GLU D CA 1
ATOM 7039 C C . GLU D 1 231 ? 20.958 -26.782 69.802 1.00 72.55 209 GLU D C 1
ATOM 7040 O O . GLU D 1 231 ? 21.748 -27.547 70.352 1.00 75.07 209 GLU D O 1
ATOM 7046 N N . PHE D 1 232 ? 20.670 -25.572 70.279 1.00 69.84 210 PHE D N 1
ATOM 7047 C CA . PHE D 1 232 ? 21.319 -25.061 71.484 1.00 69.63 210 PHE D CA 1
ATOM 7048 C C . PHE D 1 232 ? 20.413 -25.019 72.726 1.00 70.52 210 PHE D C 1
ATOM 7049 O O . PHE D 1 232 ? 20.909 -24.899 73.846 1.00 71.41 210 PHE D O 1
ATOM 7057 N N . GLY D 1 233 ? 19.098 -25.127 72.529 1.00 70.53 211 GLY D N 1
ATOM 7058 C CA . GLY D 1 233 ? 18.130 -24.938 73.618 1.00 71.08 211 GLY D CA 1
ATOM 7059 C C . GLY D 1 233 ? 17.775 -23.467 73.777 1.00 68.26 211 GLY D C 1
ATOM 7060 O O . GLY D 1 233 ? 16.644 -23.049 73.489 1.00 67.61 211 GLY D O 1
ATOM 7061 N N . ILE D 1 234 ? 18.769 -22.677 74.187 1.00 66.25 212 ILE D N 1
ATOM 7062 C CA . ILE D 1 234 ? 18.609 -21.253 74.517 1.00 62.35 212 ILE D CA 1
ATOM 7063 C C . ILE D 1 234 ? 17.977 -20.403 73.401 1.00 59.43 212 ILE D C 1
ATOM 7064 O O . ILE D 1 234 ? 18.116 -20.726 72.214 1.00 58.58 212 ILE D O 1
ATOM 7069 N N . PRO D 1 235 ? 17.262 -19.322 73.784 1.00 57.47 213 PRO D N 1
ATOM 7070 C CA . PRO D 1 235 ? 16.636 -18.432 72.805 1.00 54.35 213 PRO D CA 1
ATOM 7071 C C . PRO D 1 235 ? 17.628 -17.839 71.807 1.00 51.47 213 PRO D C 1
ATOM 7072 O O . PRO D 1 235 ? 18.723 -17.405 72.189 1.00 50.97 213 PRO D O 1
ATOM 7076 N N . VAL D 1 236 ? 17.230 -17.837 70.537 1.00 49.30 214 VAL D N 1
ATOM 7077 C CA . VAL D 1 236 ? 18.038 -17.287 69.449 1.00 46.36 214 VAL D CA 1
ATOM 7078 C C . VAL D 1 236 ? 17.318 -16.102 68.799 1.00 43.46 214 VAL D C 1
ATOM 7079 O O . VAL D 1 236 ? 16.110 -16.151 68.550 1.00 43.29 214 VAL D O 1
ATOM 7083 N N . LEU D 1 237 ? 18.069 -15.030 68.569 1.00 40.89 215 LEU D N 1
ATOM 7084 C CA . LEU D 1 237 ? 17.572 -13.868 67.832 1.00 38.36 215 LEU D CA 1
ATOM 7085 C C . LEU D 1 237 ? 18.649 -13.295 66.912 1.00 36.31 215 LEU D C 1
ATOM 7086 O O . LEU D 1 237 ? 19.825 -13.651 67.014 1.00 36.45 215 LEU D O 1
ATOM 7091 N N . SER D 1 238 ? 18.217 -12.435 65.990 1.00 34.25 216 SER D N 1
ATOM 7092 C CA . SER D 1 238 ? 19.102 -11.624 65.166 1.00 32.64 216 SER D CA 1
ATOM 7093 C C . SER D 1 238 ? 18.589 -10.200 65.259 1.00 31.03 216 SER D C 1
ATOM 7094 O O . SER D 1 238 ? 17.482 -9.974 65.754 1.00 31.60 216 SER D O 1
ATOM 7097 N N . ALA D 1 239 ? 19.381 -9.245 64.788 1.00 29.87 217 ALA D N 1
ATOM 7098 C CA . ALA D 1 239 ? 18.914 -7.857 64.625 1.00 29.01 217 ALA D CA 1
ATOM 7099 C C . ALA D 1 239 ? 17.584 -7.784 63.871 1.00 28.22 217 ALA D C 1
ATOM 7100 O O . ALA D 1 239 ? 16.705 -6.997 64.234 1.00 28.17 217 ALA D O 1
ATOM 7102 N N . ALA D 1 240 ? 17.432 -8.622 62.846 1.00 28.67 218 ALA D N 1
ATOM 7103 C CA . ALA D 1 240 ? 16.198 -8.656 62.042 1.00 28.82 218 ALA D CA 1
ATOM 7104 C C . ALA D 1 240 ? 14.962 -9.116 62.818 1.00 29.92 218 ALA D C 1
ATOM 7105 O O . ALA D 1 240 ? 13.920 -8.454 62.750 1.00 29.84 218 ALA D O 1
ATOM 7107 N N . THR D 1 241 ? 15.074 -10.244 63.537 1.00 31.87 219 THR D N 1
ATOM 7108 C CA . THR D 1 241 ? 13.957 -10.756 64.351 1.00 32.79 219 THR D CA 1
ATOM 7109 C C . THR D 1 241 ? 13.681 -9.819 65.535 1.00 32.30 219 THR D C 1
ATOM 7110 O O . THR D 1 241 ? 12.531 -9.648 65.951 1.00 32.48 219 THR D O 1
ATOM 7114 N N . ALA D 1 242 ? 14.740 -9.209 66.063 1.00 30.89 220 ALA D N 1
ATOM 7115 C CA . ALA D 1 242 ? 14.579 -8.197 67.092 1.00 30.73 220 ALA D CA 1
ATOM 7116 C C . ALA D 1 242 ? 13.821 -6.989 66.533 1.00 29.31 220 ALA D C 1
ATOM 7117 O O . ALA D 1 242 ? 12.917 -6.468 67.180 1.00 30.30 220 ALA D O 1
ATOM 7119 N N . GLY D 1 243 ? 14.180 -6.551 65.330 1.00 27.80 221 GLY D N 1
ATOM 7120 C CA . GLY D 1 243 ? 13.484 -5.415 64.708 1.00 26.52 221 GLY D CA 1
ATOM 7121 C C . GLY D 1 243 ? 12.011 -5.737 64.513 1.00 27.53 221 GLY D C 1
ATOM 7122 O O . GLY D 1 243 ? 11.139 -4.902 64.779 1.00 27.89 221 GLY D O 1
ATOM 7123 N N . ALA D 1 244 ? 11.734 -6.946 64.035 1.00 27.98 222 ALA D N 1
ATOM 7124 C CA . ALA D 1 244 ? 10.366 -7.402 63.844 1.00 29.42 222 ALA D CA 1
ATOM 7125 C C . ALA D 1 244 ? 9.607 -7.389 65.162 1.00 30.87 222 ALA D C 1
ATOM 7126 O O . ALA D 1 244 ? 8.468 -6.912 65.228 1.00 31.42 222 ALA D O 1
ATOM 7128 N N . TYR D 1 245 ? 10.250 -7.899 66.215 1.00 31.97 223 TYR D N 1
ATOM 7129 C CA . TYR D 1 245 ? 9.670 -7.883 67.544 1.00 33.88 223 TYR D CA 1
ATOM 7130 C C . TYR D 1 245 ? 9.332 -6.446 67.924 1.00 33.07 223 TYR D C 1
ATOM 7131 O O . TYR D 1 245 ? 8.196 -6.146 68.290 1.00 33.75 223 TYR D O 1
ATOM 7140 N N . SER D 1 246 ? 10.330 -5.571 67.815 1.00 31.55 224 SER D N 1
ATOM 7141 C CA . SER D 1 246 ? 10.169 -4.170 68.151 1.00 31.30 224 SER D CA 1
ATOM 7142 C C . SER D 1 246 ? 9.039 -3.497 67.364 1.00 31.18 224 SER D C 1
ATOM 7143 O O . SER D 1 246 ? 8.254 -2.732 67.927 1.00 31.59 224 SER D O 1
ATOM 7146 N N . ILE D 1 247 ? 8.981 -3.770 66.061 1.00 30.16 225 ILE D N 1
ATOM 7147 C CA . ILE D 1 247 ? 7.932 -3.225 65.197 1.00 30.25 225 ILE D CA 1
ATOM 7148 C C . ILE D 1 247 ? 6.544 -3.660 65.664 1.00 32.09 225 ILE D C 1
ATOM 7149 O O . ILE D 1 247 ? 5.627 -2.836 65.763 1.00 32.23 225 ILE D O 1
ATOM 7154 N N . LEU D 1 248 ? 6.394 -4.950 65.966 1.00 33.58 226 LEU D N 1
ATOM 7155 C CA . LEU D 1 248 ? 5.104 -5.466 66.443 1.00 35.91 226 LEU D CA 1
ATOM 7156 C C . LEU D 1 248 ? 4.690 -4.795 67.743 1.00 37.42 226 LEU D C 1
ATOM 7157 O O . LEU D 1 248 ? 3.532 -4.378 67.881 1.00 39.03 226 LEU D O 1
ATOM 7162 N N . ARG D 1 249 ? 5.631 -4.658 68.680 1.00 37.42 227 ARG D N 1
ATOM 7163 C CA . ARG D 1 249 ? 5.339 -3.960 69.946 1.00 38.59 227 ARG D CA 1
ATOM 7164 C C . ARG D 1 249 ? 4.951 -2.504 69.714 1.00 38.21 227 ARG D C 1
ATOM 7165 O O . ARG D 1 249 ? 4.025 -2.010 70.345 1.00 39.44 227 ARG D O 1
ATOM 7173 N N . SER D 1 250 ? 5.667 -1.818 68.815 1.00 36.64 228 SER D N 1
ATOM 7174 C CA . SER D 1 250 ? 5.386 -0.412 68.527 1.00 36.73 228 SER D CA 1
ATOM 7175 C C . SER D 1 250 ? 3.995 -0.199 67.925 1.00 38.23 228 SER D C 1
ATOM 7176 O O . SER D 1 250 ? 3.368 0.834 68.151 1.00 38.84 228 SER D O 1
ATOM 7179 N N . LEU D 1 251 ? 3.529 -1.178 67.151 1.00 39.14 229 LEU D N 1
ATOM 7180 C CA . LEU D 1 251 ? 2.228 -1.100 66.485 1.00 40.75 229 LEU D CA 1
ATOM 7181 C C . LEU D 1 251 ? 1.073 -1.706 67.281 1.00 43.72 229 LEU D C 1
ATOM 7182 O O . LEU D 1 251 ? -0.011 -1.930 66.735 1.00 45.09 229 LEU D O 1
ATOM 7187 N N . ASP D 1 252 ? 1.308 -1.959 68.567 1.00 45.38 230 ASP D N 1
ATOM 7188 C CA . ASP D 1 252 ? 0.321 -2.573 69.462 1.00 48.46 230 ASP D CA 1
ATOM 7189 C C . ASP D 1 252 ? -0.270 -3.843 68.848 1.00 49.01 230 ASP D C 1
ATOM 7190 O O . ASP D 1 252 ? -1.488 -4.032 68.822 1.00 51.10 230 ASP D O 1
ATOM 7195 N N . LEU D 1 253 ? 0.610 -4.711 68.362 1.00 46.83 231 LEU D N 1
ATOM 7196 C CA . LEU D 1 253 ? 0.204 -5.911 67.651 1.00 46.89 231 LEU D CA 1
ATOM 7197 C C . LEU D 1 253 ? 0.661 -7.164 68.426 1.00 47.88 231 LEU D C 1
ATOM 7198 O O . LEU D 1 253 ? 1.713 -7.149 69.072 1.00 46.96 231 LEU D O 1
ATOM 7203 N N . PRO D 1 254 ? -0.135 -8.247 68.388 1.00 49.66 232 PRO D N 1
ATOM 7204 C CA . PRO D 1 254 ? 0.301 -9.441 69.132 1.00 50.92 232 PRO D CA 1
ATOM 7205 C C . PRO D 1 254 ? 1.604 -10.024 68.563 1.00 48.89 232 PRO D C 1
ATOM 7206 O O . PRO D 1 254 ? 1.762 -10.091 67.337 1.00 47.35 232 PRO D O 1
ATOM 7210 N N . VAL D 1 255 ? 2.542 -10.396 69.438 1.00 48.51 233 VAL D N 1
ATOM 7211 C CA . VAL D 1 255 ? 3.800 -11.003 68.985 1.00 46.96 233 VAL D CA 1
ATOM 7212 C C . VAL D 1 255 ? 3.583 -12.499 68.741 1.00 48.81 233 VAL D C 1
ATOM 7213 O O . VAL D 1 255 ? 3.841 -13.345 69.604 1.00 50.49 233 VAL D O 1
ATOM 7217 N N . ALA D 1 256 ? 3.091 -12.806 67.546 1.00 48.70 234 ALA D N 1
ATOM 7218 C CA . ALA D 1 256 ? 2.599 -14.141 67.235 1.00 50.88 234 ALA D CA 1
ATOM 7219 C C . ALA D 1 256 ? 3.040 -14.586 65.841 1.00 49.66 234 ALA D C 1
ATOM 7220 O O . ALA D 1 256 ? 2.221 -14.944 64.993 1.00 50.13 234 ALA D O 1
ATOM 7222 N N . VAL D 1 257 ? 4.352 -14.563 65.625 1.00 48.13 235 VAL D N 1
ATOM 7223 C CA . VAL D 1 257 ? 4.941 -14.932 64.347 1.00 47.10 235 VAL D CA 1
ATOM 7224 C C . VAL D 1 257 ? 5.688 -16.263 64.498 1.00 48.88 235 VAL D C 1
ATOM 7225 O O . VAL D 1 257 ? 6.606 -16.367 65.318 1.00 48.53 235 VAL D O 1
ATOM 7229 N N . PRO D 1 258 ? 5.286 -17.290 63.719 1.00 50.79 236 PRO D N 1
ATOM 7230 C CA . PRO D 1 258 ? 5.898 -18.611 63.878 1.00 53.04 236 PRO D CA 1
ATOM 7231 C C . PRO D 1 258 ? 7.208 -18.788 63.107 1.00 51.88 236 PRO D C 1
ATOM 7232 O O . PRO D 1 258 ? 7.519 -17.992 62.219 1.00 49.62 236 PRO D O 1
ATOM 7236 N N . GLY D 1 259 ? 7.961 -19.827 63.472 1.00 53.84 237 GLY D N 1
ATOM 7237 C CA . GLY D 1 259 ? 9.167 -20.253 62.753 1.00 53.40 237 GLY D CA 1
ATOM 7238 C C . GLY D 1 259 ? 10.375 -19.342 62.871 1.00 51.09 237 GLY D C 1
ATOM 7239 O O . GLY D 1 259 ? 11.308 -19.438 62.067 1.00 50.37 237 GLY D O 1
ATOM 7240 N N . ALA D 1 260 ? 10.370 -18.462 63.869 1.00 49.96 238 ALA D N 1
ATOM 7241 C CA . ALA D 1 260 ? 11.398 -17.431 63.967 1.00 47.60 238 ALA D CA 1
ATOM 7242 C C . ALA D 1 260 ? 11.931 -17.222 65.392 1.00 47.84 238 ALA D C 1
ATOM 7243 O O . ALA D 1 260 ? 12.464 -16.155 65.713 1.00 46.20 238 ALA D O 1
ATOM 7245 N N . GLY D 1 261 ? 11.795 -18.247 66.230 1.00 50.33 239 GLY D N 1
ATOM 7246 C CA . GLY D 1 261 ? 12.289 -18.210 67.610 1.00 50.96 239 GLY D CA 1
ATOM 7247 C C . GLY D 1 261 ? 11.245 -17.763 68.620 1.00 51.65 239 GLY D C 1
ATOM 7248 O O . GLY D 1 261 ? 10.333 -17.006 68.284 1.00 50.25 239 GLY D O 1
ATOM 7249 N N . ARG D 1 262 ? 11.392 -18.238 69.860 1.00 53.42 240 ARG D N 1
ATOM 7250 C CA . ARG D 1 262 ? 10.455 -17.962 70.957 1.00 54.90 240 ARG D CA 1
ATOM 7251 C C . ARG D 1 262 ? 10.121 -16.475 71.104 1.00 52.20 240 ARG D C 1
ATOM 7252 O O . ARG D 1 262 ? 8.977 -16.117 71.406 1.00 52.75 240 ARG D O 1
ATOM 7260 N N . LEU D 1 263 ? 11.121 -15.621 70.889 1.00 49.46 241 LEU D N 1
ATOM 7261 C CA . LEU D 1 263 ? 10.975 -14.175 71.060 1.00 47.08 241 LEU D CA 1
ATOM 7262 C C . LEU D 1 263 ? 9.765 -13.622 70.306 1.00 45.92 241 LEU D C 1
ATOM 7263 O O . LEU D 1 263 ? 9.058 -12.741 70.803 1.00 45.36 241 LEU D O 1
ATOM 7268 N N . LEU D 1 264 ? 9.528 -14.163 69.116 1.00 45.12 242 LEU D N 1
ATOM 7269 C CA . LEU D 1 264 ? 8.434 -13.713 68.266 1.00 44.47 242 LEU D CA 1
ATOM 7270 C C . LEU D 1 264 ? 7.121 -14.468 68.478 1.00 46.92 242 LEU D C 1
ATOM 7271 O O . LEU D 1 264 ? 6.154 -14.240 67.753 1.00 46.87 242 LEU D O 1
ATOM 7276 N N . ARG D 1 265 ? 7.087 -15.354 69.474 1.00 49.49 243 ARG D N 1
ATOM 7277 C CA . ARG D 1 265 ? 5.895 -16.166 69.755 1.00 52.35 243 ARG D CA 1
ATOM 7278 C C . ARG D 1 265 ? 5.266 -15.905 71.122 1.00 54.40 243 ARG D C 1
ATOM 7279 O O . ARG D 1 265 ? 4.398 -16.673 71.555 1.00 56.82 243 ARG D O 1
ATOM 7287 N N . GLN D 1 266 ? 5.683 -14.825 71.792 1.00 53.30 244 GLN D N 1
ATOM 7288 C CA . GLN D 1 266 ? 5.251 -14.546 73.178 1.00 55.26 244 GLN D CA 1
ATOM 7289 C C . GLN D 1 266 ? 3.731 -14.480 73.357 1.00 57.24 244 GLN D C 1
ATOM 7290 O O . GLN D 1 266 ? 3.223 -14.702 74.454 1.00 59.82 244 GLN D O 1
ATOM 7296 N N . ASP D 1 267 ? 3.013 -14.190 72.275 1.00 56.40 245 ASP D N 1
ATOM 7297 C CA . ASP D 1 267 ? 1.550 -14.190 72.298 1.00 58.39 245 ASP D CA 1
ATOM 7298 C C . ASP D 1 267 ? 0.966 -15.442 71.622 1.00 60.37 245 ASP D C 1
ATOM 7299 O O . ASP D 1 267 ? 1.684 -16.185 70.949 1.00 59.26 245 ASP D O 1
ATOM 7304 N N . SER D 1 268 ? -0.336 -15.656 71.813 1.00 63.52 246 SER D N 1
ATOM 7305 C CA . SER D 1 268 ? -1.010 -16.962 71.597 1.00 67.11 246 SER D CA 1
ATOM 7306 C C . SER D 1 268 ? -0.276 -18.164 72.193 1.00 68.69 246 SER D C 1
ATOM 7307 O O . SER D 1 268 ? -0.865 -18.941 72.964 1.00 72.47 246 SER D O 1
#

Secondary structure (DSSP, 8-state):
-----SSEEEEEEEETT--SHHHHHHHHHTT-SS--EEEEEEEE---B-SHHHHHHHHTTHHHHHHHHHTT--SEEEE--HHHHHTT-TTHHHHHHHHHHHHHHHTT---EEEEHHHHHHHHHHHTT--EEEEEE-S-HHHHHHHHHHHHHTT-EEEEEEE----BHHHHHT--HHHHHHHHHHS--TT-SEEEEESSSSS--TTHHHHHHHHHSS-EEEHHHHHHHHHHHHTT-----TTS-GGGGTTTT-/--EEEEEEEEETT--SHHHHHHHHHTT-SS-EEEEEEEEE--SB-SHHHHHHHHTTHHHHHHHHHTT--SEEEE--HHHHHTT-TTHHHHHHHHHHHHHHHTT---EEEEHHHHHHHHHHHTT--EEEEEE-S-HHHHHHHHHHHHHTT-EEEEEEE----BHHHHTT--HHHHHHHHHHS--TT--EEEEESSSSS--GGGHHHHHHHHSS-EEEHHHHHHHHHHHHTT-----SSS-GGGGTT-/--EEEEEEEETT--HHHHHHHHHHTT-TT--EEEEEEEE--SB-SHHHHHHHHTTHHHHHHHHHTT--SEEEE--HHHHHTT-TTHHHHHHHHHHHHHHHTT---EEEEHHHHHHHHHHHTT--EEEEEE-S-HHHHHHHHHHHHHTT-EEEEEEE----BHHHHTT--HHHHHHHHHTS--TT--EEEEESSSSS--HHHHHHHHHHHSS-EEEHHHHHHHHHHHHTT------SS-GGGGTT-/-PEEEEEEEETT--SHHHHHHHHHTT-TT--EEEEEEEE--SB-SHHHHHHHHTTHHHHHHHHHTT--SEEEE--HHHHHTT-TTHHHHHHHHHHHHHHHTT---EEEEHHHHHHHHHHHTT--EEEEEE-S-HHHHHHHHHHHHHTT-EEEEEEE----BHHHHHT--HHHHHHHHHHS--TT--EEEEESSSSS--HHHHHHHHHHH-S-EEEHHHHHHHHHHHHTT------SS-GGGG---

Sequence (988 aa):
QGPAMGIRRIGLVVPSSNVTVETEMPALLSRHPGAEFSFHSTRMRMHTVSPEGLAAMNAQRERCVLEIADAAPEVILYACLVAVMVGGPGEHHRVESAVAEQLATGGSQALVRSSAGALVEGLRALDAQRVALVTPYMRPLAEKVVAYLEAEGFTISDWRALEVADNTEVGCIPGEQVMAAARSLDLSEVDALVISCAVQMPSLPLVETAEREFGIPVLSAATAGAYSILRSLDLPVAVPGAGRLLRQDSAVMGIRRIGLVVPSSNVTVETEMPALLSRHPGAEFSFHSTRMRMHTVSPEGLAAMNAQQREERCVLEIADAAPEVILYACLVAVMVGGPGEHHRVESAVAEQLATGGSQALVRSSAGALVEGLRALDAQRVALVTPYMRPLAEKVVAYLEAEGFTISDWRALEVADNTEVGCIPGEQVMAAARSLDLSEVDALVISCAVQMPSLPLVETAEREFGIPVLSAATAGAYSILRSLDLPVAVPGAGRLLRQDSGIRRIGLVVPSSNVTVETEMPALLSRRHPGAEFSFHSTRMRMHTVSPEGLAAMNAQRERCVLEIADAAPEVILYACLVAVMVGGPGEHHRVESAVAEQLATGGSQALVRSSAGALVEGLRALDAQRVALVTPYMRPLAEKVVAYLEAEGFTISDWRALEVADNTEVGCIPGEQVMAAARSLDLSEVDALVISCAVQMPSLPLVETAEREFGIPVLSAATAGAYSILRSLDLPVAVPGAGRLLRQDSGIRRIGLVVPSSNVTVETEMPALLSRHPGAEFSFHSTRMRMHTVSPEGLAAMNAQRERCVLEIADAAPEVILYACLVAVMVGGPGEHHRVESAVAEQLATGGSQALVRSSAGALVEGLRALDAQRVALVTPYMRPLAEKVVAYLEAEGFTISDWRALEVADNTEVGCIPGEQVMAAARSLDLSEVDALVISCAVQMPSLPLVETAEREFGIPVLSAATAGAYSILRSLDLPVAVPGAGRLLRQDS